Protein 4XRI (pdb70)

Organism: Chaetomium thermophilum (strain DSM 1495 / CBS 144.50 / IMI 039719) (NCBI:txid759272)

Structure (mmCIF, N/CA/C/O backbone):
data_4XRI
#
_entry.id   4XRI
#
_cell.length_a   62.860
_cell.length_b   85.040
_cell.length_c   207.750
_cell.angle_alpha   90.000
_cell.angle_beta   90.000
_cell.angle_gamma   90.000
#
_symmetry.space_group_name_H-M   'P 21 21 21'
#
loop_
_entity.id
_entity.type
_entity.pdbx_description
1 polymer 'Putative uncharacterized protein'
2 non-polymer 'SULFATE ION'
3 non-polymer GLYCEROL
4 water water
#
loop_
_atom_site.group_PDB
_atom_site.id
_atom_site.type_symbol
_atom_site.label_atom_id
_atom_site.label_alt_id
_atom_site.label_comp_id
_atom_site.label_asym_id
_atom_site.label_entity_id
_atom_site.label_seq_id
_atom_site.pdbx_PDB_ins_code
_atom_site.Cartn_x
_atom_site.Cartn_y
_atom_site.Cartn_z
_atom_site.occupancy
_atom_site.B_iso_or_equiv
_atom_site.auth_seq_id
_atom_site.auth_comp_id
_atom_site.auth_asym_id
_atom_site.auth_atom_id
_atom_site.pdbx_PDB_model_num
ATOM 1 N N . PRO A 1 10 ? 17.128 132.192 44.374 1.00 104.07 5 PRO A N 1
ATOM 2 C CA . PRO A 1 10 ? 15.737 132.617 44.566 1.00 104.96 5 PRO A CA 1
ATOM 3 C C . PRO A 1 10 ? 14.865 132.277 43.359 1.00 103.99 5 PRO A C 1
ATOM 4 O O . PRO A 1 10 ? 14.153 131.272 43.384 1.00 105.04 5 PRO A O 1
ATOM 8 N N . ASP A 1 11 ? 14.922 133.109 42.324 1.00 108.14 6 ASP A N 1
ATOM 9 C CA . ASP A 1 11 ? 14.210 132.847 41.084 1.00 101.72 6 ASP A CA 1
ATOM 10 C C . ASP A 1 11 ? 14.664 131.511 40.493 1.00 87.94 6 ASP A C 1
ATOM 11 O O . ASP A 1 11 ? 13.833 13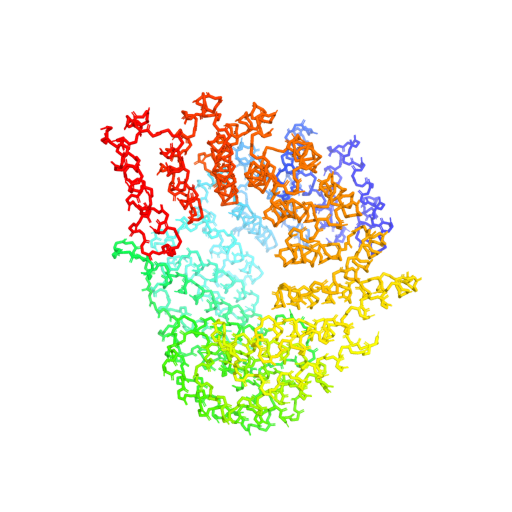0.676 40.143 1.00 80.82 6 ASP A O 1
ATOM 16 N N . ILE A 1 12 ? 15.978 131.300 40.417 1.00 88.68 7 ILE A N 1
ATOM 17 C CA . ILE A 1 12 ? 16.525 130.045 39.903 1.00 85.93 7 ILE A CA 1
ATOM 18 C C . ILE A 1 12 ? 16.059 128.863 40.761 1.00 84.20 7 ILE A C 1
ATOM 19 O O . ILE A 1 12 ? 15.856 127.765 40.246 1.00 78.95 7 ILE A O 1
ATOM 24 N N . ASN A 1 13 ? 15.851 129.099 42.056 1.00 87.77 8 ASN A N 1
ATOM 25 C CA . ASN A 1 13 ? 15.344 128.063 42.951 1.00 88.58 8 ASN A CA 1
ATOM 26 C C . ASN A 1 13 ? 13.941 127.623 42.555 1.00 84.51 8 ASN A C 1
ATOM 27 O O . ASN A 1 13 ? 13.633 126.431 42.541 1.00 81.37 8 ASN A O 1
ATOM 32 N N . ILE A 1 14 ? 13.098 128.593 42.222 1.00 84.27 9 ILE A N 1
ATOM 33 C CA . ILE A 1 14 ? 11.729 128.311 41.812 1.00 85.26 9 ILE A CA 1
ATOM 34 C C . ILE A 1 14 ? 11.687 127.694 40.414 1.00 83.95 9 ILE A C 1
ATOM 35 O O . ILE A 1 14 ? 10.894 126.787 40.159 1.00 81.42 9 ILE A O 1
ATOM 40 N N . ILE A 1 15 ? 12.549 128.165 39.516 1.00 84.05 10 ILE A N 1
ATOM 41 C CA . ILE A 1 15 ? 12.618 127.586 38.177 1.00 81.59 10 ILE A CA 1
ATOM 42 C C . ILE A 1 15 ? 13.070 126.128 38.249 1.00 79.47 10 ILE A C 1
ATOM 43 O O . ILE A 1 15 ? 12.584 125.280 37.499 1.00 83.44 10 ILE A O 1
ATOM 48 N N . LEU A 1 16 ? 14.006 125.842 39.149 1.00 77.94 11 LEU A N 1
ATOM 49 C CA . LEU A 1 16 ? 14.505 124.483 39.328 1.00 70.80 11 LEU A CA 1
ATOM 50 C C . LEU A 1 16 ? 13.472 123.594 40.006 1.00 71.47 11 LEU A C 1
ATOM 51 O O . LEU A 1 16 ? 13.321 122.427 39.650 1.00 75.10 11 LEU A O 1
ATOM 56 N N . GLU A 1 17 ? 12.774 124.147 40.992 1.00 71.55 12 GLU A N 1
ATOM 57 C CA . GLU A 1 17 ? 11.722 123.411 41.681 1.00 78.50 12 GLU A CA 1
ATOM 58 C C . GLU A 1 17 ? 10.615 123.059 40.696 1.00 80.01 12 GLU A C 1
ATOM 59 O O . GLU A 1 17 ? 10.106 121.939 40.690 1.00 83.99 12 GLU A O 1
ATOM 65 N N . ASN A 1 18 ? 10.254 124.026 39.858 1.00 75.41 13 ASN A N 1
ATOM 66 C CA . ASN A 1 18 ? 9.285 123.797 38.794 1.00 81.98 13 ASN A CA 1
ATOM 67 C C . ASN A 1 18 ? 9.829 122.834 37.747 1.00 79.55 13 ASN A C 1
ATOM 68 O O . ASN A 1 18 ? 9.071 122.117 37.095 1.00 83.68 13 ASN A O 1
ATOM 73 N N . SER A 1 19 ? 11.149 122.822 37.591 1.00 74.25 14 SER A N 1
ATOM 74 C CA . SER A 1 19 ? 11.797 121.911 36.654 1.00 73.79 14 SER A CA 1
ATOM 75 C C . SER A 1 19 ? 11.629 120.460 37.094 1.00 73.94 14 SER A C 1
ATOM 76 O O . SER A 1 19 ? 11.722 119.541 36.281 1.00 69.53 14 SER A O 1
ATOM 79 N N . LEU A 1 20 ? 11.373 120.261 38.383 1.00 78.59 15 LEU A N 1
ATOM 80 C CA . LEU A 1 20 ? 11.166 118.925 38.930 1.00 81.79 15 LEU A CA 1
ATOM 81 C C . LEU A 1 20 ? 9.690 118.664 39.208 1.00 89.97 15 LEU A C 1
ATOM 82 O O . LEU A 1 20 ? 9.328 117.620 39.752 1.00 88.26 15 LEU A O 1
ATOM 87 N N . SER A 1 21 ? 8.843 119.619 38.836 1.00 87.82 16 SER A N 1
ATOM 88 C CA . SER A 1 21 ? 7.411 119.524 39.102 1.00 95.13 16 SER A CA 1
ATOM 89 C C . SER A 1 21 ? 6.749 118.385 38.335 1.00 99.57 16 SER A C 1
ATOM 90 O O . SER A 1 21 ? 7.053 118.155 37.164 1.00 99.69 16 SER A O 1
ATOM 93 N N . PRO A 1 22 ? 5.838 117.663 39.006 1.00 98.96 17 PRO A N 1
ATOM 94 C CA . PRO A 1 22 ? 5.062 116.576 38.400 1.00 100.06 17 PRO A CA 1
ATOM 95 C C . PRO A 1 22 ? 4.138 117.065 37.290 1.00 104.08 17 PRO A C 1
ATOM 96 O O . PRO A 1 22 ? 3.882 116.326 36.341 1.00 107.50 17 PRO A O 1
ATOM 100 N N . ASP A 1 23 ? 3.641 118.292 37.410 1.00 100.65 18 ASP A N 1
ATOM 101 C CA . ASP A 1 23 ? 2.789 118.865 36.376 1.00 102.87 18 ASP A CA 1
ATOM 102 C C . ASP A 1 23 ? 3.635 119.226 35.162 1.00 101.08 18 ASP A C 1
ATOM 103 O O . ASP A 1 23 ? 4.443 120.156 35.209 1.00 99.49 18 ASP A O 1
ATOM 108 N N . ALA A 1 24 ? 3.445 118.482 34.078 1.00 102.95 19 ALA A N 1
ATOM 109 C CA . ALA A 1 24 ? 4.277 118.615 32.887 1.00 101.55 19 ALA A CA 1
ATOM 110 C C . ALA A 1 24 ? 4.157 119.989 32.235 1.00 103.08 19 ALA A C 1
ATOM 111 O O . ALA A 1 24 ? 5.030 120.389 31.470 1.00 102.65 19 ALA A O 1
ATOM 113 N N . THR A 1 25 ? 3.082 120.709 32.537 1.00 101.29 20 THR A N 1
ATOM 114 C CA . THR A 1 25 ? 2.897 122.042 31.976 1.00 104.58 20 THR A CA 1
ATOM 115 C C . THR A 1 25 ? 3.920 123.007 32.561 1.00 101.57 20 THR A C 1
ATOM 116 O O . THR A 1 25 ? 4.568 123.758 31.832 1.00 100.83 20 THR A O 1
ATOM 120 N N . LEU A 1 26 ? 4.066 122.977 33.882 1.00 104.37 21 LEU A N 1
ATOM 121 C CA . LEU A 1 26 ? 5.008 123.855 34.563 1.00 98.35 21 LEU A CA 1
ATOM 122 C C . LEU A 1 26 ? 6.429 123.311 34.453 1.00 91.55 21 LEU A C 1
ATOM 123 O O . LEU A 1 26 ? 7.395 124.075 34.458 1.00 89.29 21 LEU A O 1
ATOM 128 N N . ARG A 1 27 ? 6.555 121.992 34.345 1.00 91.23 22 ARG A N 1
ATOM 129 C CA . ARG A 1 27 ? 7.860 121.385 34.116 1.00 92.35 22 ARG A CA 1
ATOM 130 C C . ARG A 1 27 ? 8.410 121.821 32.765 1.00 97.19 22 ARG A C 1
ATOM 131 O O . ARG A 1 27 ? 9.528 122.327 32.678 1.00 97.66 22 ARG A O 1
ATOM 139 N N . HIS A 1 28 ? 7.616 121.620 31.716 1.00 97.54 23 HIS A N 1
ATOM 140 C CA . HIS A 1 28 ? 8.001 122.039 30.374 1.00 94.26 23 HIS A CA 1
ATOM 141 C C . HIS A 1 28 ? 8.241 123.540 30.326 1.00 84.25 23 HIS A C 1
ATOM 142 O O . HIS A 1 28 ? 9.140 124.007 29.629 1.00 79.86 23 HIS A O 1
ATOM 149 N N . ALA A 1 29 ? 7.432 124.286 31.071 1.00 88.83 24 ALA A N 1
ATOM 150 C CA . ALA A 1 29 ? 7.599 125.730 31.175 1.00 91.38 24 ALA A CA 1
ATOM 151 C C . ALA A 1 29 ? 8.978 126.062 31.727 1.00 86.84 24 ALA A C 1
ATOM 152 O O . ALA A 1 29 ? 9.686 126.906 31.182 1.00 89.09 24 ALA A O 1
ATOM 154 N N . ALA A 1 30 ? 9.354 125.381 32.805 1.00 88.34 25 ALA A N 1
ATOM 155 C CA . ALA A 1 30 ? 10.655 125.582 33.431 1.00 85.77 25 ALA A CA 1
ATOM 156 C C . ALA A 1 30 ? 11.788 125.195 32.486 1.00 83.81 25 ALA A C 1
ATOM 157 O O . ALA A 1 30 ? 12.772 125.923 32.356 1.00 75.27 25 ALA A O 1
ATOM 159 N N . GLU A 1 31 ? 11.640 124.047 31.830 1.00 83.16 26 GLU A N 1
ATOM 160 C CA . GLU A 1 31 ? 12.622 123.586 30.854 1.00 81.54 26 GLU A CA 1
ATOM 161 C C . GLU A 1 31 ? 12.806 124.618 29.748 1.00 83.24 26 GLU A C 1
ATOM 162 O O . GLU A 1 31 ? 13.922 124.849 29.281 1.00 81.25 26 GLU A O 1
ATOM 168 N N . GLN A 1 32 ? 11.705 125.241 29.340 1.00 82.00 27 GLN A N 1
ATOM 169 C CA . GLN A 1 32 ? 11.748 126.299 28.339 1.00 87.24 27 GLN A CA 1
ATOM 170 C C . GLN A 1 32 ? 12.516 127.507 28.858 1.00 81.84 27 GLN A C 1
ATOM 171 O O . GLN A 1 32 ? 13.314 128.103 28.135 1.00 79.82 27 GLN A O 1
ATOM 177 N N . GLN A 1 33 ? 12.269 127.860 30.116 1.00 81.91 28 GLN A N 1
ATOM 178 C CA . GLN A 1 33 ? 12.946 128.986 30.748 1.00 83.63 28 GLN A CA 1
ATOM 179 C C . GLN A 1 33 ? 14.451 128.755 30.820 1.00 78.71 28 GLN A C 1
ATOM 180 O O . GLN A 1 33 ? 15.240 129.672 30.591 1.00 80.35 28 GLN A O 1
ATOM 186 N N . LEU A 1 34 ? 14.840 127.524 31.137 1.00 83.66 29 LEU A N 1
ATOM 187 C CA . LEU A 1 34 ? 16.249 127.166 31.230 1.00 77.00 29 LEU A CA 1
ATOM 188 C C . LEU A 1 34 ? 16.919 127.205 29.863 1.00 79.62 29 LEU A C 1
ATOM 189 O O . LEU A 1 34 ? 18.002 127.770 29.707 1.00 69.07 29 LEU A O 1
ATOM 194 N N . THR A 1 35 ? 16.266 126.598 28.877 1.00 75.16 30 THR A N 1
ATOM 195 C CA . THR A 1 35 ? 16.781 126.573 27.514 1.00 78.40 30 THR A CA 1
ATOM 196 C C . THR A 1 35 ? 16.927 127.989 26.972 1.00 83.04 30 THR A C 1
ATOM 197 O O . THR A 1 35 ? 17.930 128.321 26.339 1.00 85.26 30 THR A O 1
ATOM 201 N N . HIS A 1 36 ? 15.918 128.816 27.227 1.00 81.47 31 HIS A N 1
ATOM 202 C CA . HIS A 1 36 ? 15.954 130.219 26.834 1.00 84.78 31 HIS A CA 1
ATOM 203 C C . HIS A 1 36 ? 17.105 130.944 27.515 1.00 80.06 31 HIS A C 1
ATOM 204 O O . HIS A 1 36 ? 17.800 131.750 26.893 1.00 79.88 31 HIS A O 1
ATOM 211 N N . ALA A 1 37 ? 17.302 130.649 28.796 1.00 83.60 32 ALA A N 1
ATOM 212 C CA . ALA A 1 37 ? 18.392 131.241 29.561 1.00 77.72 32 ALA A CA 1
ATOM 213 C C . ALA A 1 37 ? 19.747 130.856 28.983 1.00 71.60 32 ALA A C 1
ATOM 214 O O . ALA A 1 37 ? 20.662 131.673 28.927 1.00 72.33 32 ALA A O 1
ATOM 216 N N . ALA A 1 38 ? 19.864 129.610 28.540 1.00 71.62 33 ALA A N 1
ATOM 217 C CA . ALA A 1 38 ? 21.109 129.118 27.966 1.00 68.91 33 ALA A CA 1
ATOM 218 C C . ALA A 1 38 ? 21.348 129.711 26.583 1.00 84.92 33 ALA A C 1
ATOM 219 O O . ALA A 1 38 ? 22.460 129.660 26.059 1.00 89.83 33 ALA A O 1
ATOM 221 N N . GLU A 1 39 ? 20.295 130.264 25.993 1.00 83.62 34 GLU A N 1
ATOM 222 C CA . GLU A 1 39 ? 20.369 130.839 24.657 1.00 81.34 34 GLU A CA 1
ATOM 223 C C . GLU A 1 39 ? 20.685 132.332 24.717 1.00 76.76 34 GLU A C 1
ATOM 224 O O . GLU A 1 39 ? 21.453 132.839 23.902 1.00 83.10 34 GLU A O 1
ATOM 230 N N . THR A 1 40 ? 20.112 133.034 25.692 1.00 74.26 35 THR A N 1
ATOM 231 C CA . THR A 1 40 ? 20.286 134.483 25.771 1.00 78.00 35 THR A CA 1
ATOM 232 C C . THR A 1 40 ? 21.676 134.863 26.298 1.00 75.49 35 THR A C 1
ATOM 233 O O . THR A 1 40 ? 22.316 135.768 25.761 1.00 75.16 35 THR A O 1
ATOM 237 N N . ASN A 1 41 ? 22.144 134.175 27.336 1.00 75.93 36 ASN A N 1
ATOM 238 C CA . ASN A 1 41 ? 23.477 134.411 27.874 1.00 70.75 36 ASN A CA 1
ATOM 239 C C . ASN A 1 41 ? 23.997 133.126 28.496 1.00 69.41 36 ASN A C 1
ATOM 240 O O . ASN A 1 41 ? 23.734 132.837 29.665 1.00 67.18 36 ASN A O 1
ATOM 245 N N . PHE A 1 42 ? 24.740 132.362 27.704 1.00 69.96 37 PHE A N 1
ATOM 246 C CA . PHE A 1 42 ? 25.201 131.041 28.113 1.00 66.96 37 PHE A CA 1
ATOM 247 C C . PHE A 1 42 ? 26.115 131.099 29.334 1.00 63.64 37 PHE A C 1
ATOM 248 O O . PHE A 1 42 ? 26.001 130.277 30.242 1.00 63.96 37 PHE A O 1
ATOM 256 N N . SER A 1 43 ? 27.012 132.079 29.355 1.00 56.57 38 SER A N 1
ATOM 257 C CA . SER A 1 43 ? 27.950 132.235 30.462 1.00 58.54 38 SER A CA 1
ATOM 258 C C . SER A 1 43 ? 27.231 132.533 31.773 1.00 62.28 38 SER A C 1
ATOM 259 O O . SER A 1 43 ? 27.542 131.946 32.810 1.00 65.08 38 SER A O 1
ATOM 262 N N . GLN A 1 44 ? 26.265 133.444 31.720 1.00 62.60 39 GLN A N 1
ATOM 263 C CA . GLN A 1 44 ? 25.506 133.821 32.906 1.00 68.22 39 GLN A CA 1
ATOM 264 C C . GLN A 1 44 ? 24.654 132.652 33.385 1.00 58.81 39 GLN A C 1
ATOM 265 O O . GLN A 1 44 ? 24.428 132.482 34.585 1.00 58.44 39 GLN A O 1
ATOM 271 N N . TYR A 1 45 ? 24.187 131.853 32.431 1.00 55.72 40 TYR A N 1
ATOM 272 C CA . TYR A 1 45 ? 23.452 130.627 32.723 1.00 55.93 40 TYR A CA 1
ATOM 273 C C . TYR A 1 45 ? 24.330 129.671 33.525 1.00 55.58 40 TYR A C 1
ATOM 274 O O . TYR A 1 45 ? 23.888 129.086 34.514 1.00 57.87 40 TYR A O 1
ATOM 283 N N . LEU A 1 46 ? 25.582 129.534 33.098 1.00 54.82 41 LEU A N 1
ATOM 284 C CA . LEU A 1 46 ? 26.542 128.672 33.779 1.00 59.63 41 LEU A CA 1
ATOM 285 C C . LEU A 1 46 ? 26.826 129.161 35.194 1.00 56.55 41 LEU A C 1
ATOM 286 O O . LEU A 1 46 ? 26.809 128.379 36.144 1.00 49.32 41 LEU A O 1
ATOM 291 N N . LEU A 1 47 ? 27.090 130.458 35.322 1.00 55.58 42 LEU A N 1
ATOM 292 C CA . LEU A 1 47 ? 27.374 131.068 36.617 1.00 54.40 42 LEU A CA 1
ATOM 293 C C . LEU A 1 47 ? 26.225 130.888 37.596 1.00 58.24 42 LEU A C 1
ATOM 294 O O . LEU A 1 47 ? 26.428 130.471 38.737 1.00 64.81 42 LEU A O 1
ATOM 299 N N . THR A 1 48 ? 25.021 131.214 37.139 1.00 54.71 43 THR A N 1
ATOM 300 C CA . THR A 1 48 ? 23.821 131.087 37.957 1.00 53.62 43 THR A CA 1
ATOM 301 C C . THR A 1 48 ? 23.662 129.672 38.500 1.00 58.01 43 THR A C 1
ATOM 302 O O . THR A 1 48 ? 23.402 129.470 39.688 1.00 57.86 43 THR A O 1
ATOM 306 N N . LEU A 1 49 ? 23.839 128.696 37.618 1.00 54.41 44 LEU A N 1
ATOM 307 C CA . LEU A 1 49 ? 23.652 127.294 37.970 1.00 48.55 44 LEU A CA 1
ATOM 308 C C . LEU A 1 49 ? 24.712 126.778 38.938 1.00 45.54 44 LEU A C 1
ATOM 309 O O . LEU A 1 49 ? 24.392 126.071 39.895 1.00 45.48 44 LEU A O 1
ATOM 314 N N . VAL A 1 50 ? 25.970 127.129 38.694 1.00 43.20 45 VAL A N 1
ATOM 315 C CA . VAL A 1 50 ? 27.051 126.653 39.548 1.00 45.11 45 VAL A CA 1
ATOM 316 C C . VAL A 1 50 ? 26.988 127.328 40.918 1.00 42.68 45 VAL A C 1
ATOM 317 O O . VAL A 1 50 ? 27.400 126.749 41.925 1.00 43.40 45 VAL A O 1
ATOM 321 N N . GLN A 1 51 ? 26.457 128.547 40.958 1.00 44.34 46 GLN A N 1
ATOM 322 C CA . GLN A 1 51 ? 26.314 129.264 42.219 1.00 50.85 46 GLN A CA 1
ATOM 323 C C . GLN A 1 51 ? 25.212 128.635 43.062 1.00 44.69 46 GLN A C 1
ATOM 324 O O . GLN A 1 51 ? 25.347 128.500 44.280 1.00 48.21 46 GLN A O 1
ATOM 330 N N . ALA A 1 52 ? 24.125 128.248 42.402 1.00 46.91 47 ALA A N 1
ATOM 331 C CA . ALA A 1 52 ? 23.013 127.578 43.070 1.00 46.33 47 ALA A CA 1
ATOM 332 C C . ALA A 1 52 ? 23.437 126.199 43.559 1.00 46.96 47 ALA A C 1
ATOM 333 O O . ALA A 1 52 ? 22.947 125.705 44.575 1.00 44.39 47 ALA A O 1
ATOM 335 N N . LEU A 1 53 ? 24.357 125.586 42.825 1.00 47.47 48 LEU A N 1
ATOM 336 C CA . LEU A 1 53 ? 24.919 124.300 43.212 1.00 45.18 48 LEU A CA 1
ATOM 337 C C . LEU A 1 53 ? 25.806 124.442 44.446 1.00 43.64 48 LEU A C 1
ATOM 338 O O . LEU A 1 53 ? 25.827 123.570 45.316 1.00 42.57 48 LEU A O 1
ATOM 343 N N . ALA A 1 54 ? 26.524 125.557 44.524 1.00 41.62 49 ALA A N 1
ATOM 344 C CA . ALA A 1 54 ? 27.493 125.773 45.593 1.00 42.67 49 ALA A CA 1
ATOM 345 C C . ALA A 1 54 ? 26.848 126.343 46.855 1.00 48.01 49 ALA A C 1
ATOM 346 O O . ALA A 1 54 ? 27.473 126.384 47.915 1.00 40.47 49 ALA A O 1
ATOM 348 N N . ASN A 1 55 ? 25.596 126.772 46.740 1.00 37.09 50 ASN A N 1
ATOM 349 C CA . ASN A 1 55 ? 24.895 127.413 47.850 1.00 41.67 50 ASN A CA 1
ATOM 350 C C . ASN A 1 55 ? 24.527 126.429 48.961 1.00 44.32 50 ASN A C 1
ATOM 351 O O . ASN A 1 55 ? 23.635 125.598 48.798 1.00 47.35 50 ASN A O 1
ATOM 356 N N . GLU A 1 56 ? 25.205 126.546 50.099 1.00 47.48 51 GLU A N 1
ATOM 357 C CA . GLU A 1 56 ? 24.962 125.662 51.237 1.00 45.55 51 GLU A CA 1
ATOM 358 C C . GLU A 1 56 ? 23.644 125.958 51.949 1.00 46.83 51 GLU A C 1
ATOM 359 O O . GLU A 1 56 ? 23.210 125.189 52.807 1.00 50.79 51 GLU A O 1
ATOM 365 N N . SER A 1 57 ? 23.013 127.074 51.600 1.00 47.56 52 SER A N 1
ATOM 366 C CA . SER A 1 57 ? 21.757 127.462 52.234 1.00 58.78 52 SER A CA 1
ATOM 367 C C . SER A 1 57 ? 20.554 126.855 51.515 1.00 61.41 52 SER A C 1
ATOM 368 O O . SER A 1 57 ? 19.418 126.971 51.977 1.00 60.76 52 SER A O 1
ATOM 371 N N . SER A 1 58 ? 20.811 126.202 50.387 1.00 55.08 53 SER A N 1
ATOM 372 C CA . SER A 1 58 ? 19.745 125.610 49.588 1.00 53.40 53 SER A CA 1
ATOM 373 C C . SER A 1 58 ? 19.557 124.130 49.907 1.00 45.77 53 SER A C 1
ATOM 374 O O . SER A 1 58 ? 20.460 123.479 50.430 1.00 53.60 53 SER A O 1
ATOM 377 N N . GLU A 1 59 ? 18.376 123.608 49.589 1.00 49.60 54 GLU A N 1
ATOM 378 C CA . GLU A 1 59 ? 18.087 122.191 49.779 1.00 52.78 54 GLU A CA 1
ATOM 379 C C . GLU A 1 59 ? 18.895 121.351 48.800 1.00 54.15 54 GLU A C 1
ATOM 380 O O . GLU A 1 59 ? 19.238 121.813 47.713 1.00 60.48 54 GLU A O 1
ATOM 386 N N . GLY A 1 60 ? 19.191 120.117 49.191 1.00 52.03 55 GLY A N 1
ATOM 387 C CA . GLY A 1 60 ? 20.010 119.231 48.387 1.00 52.26 55 GLY A CA 1
ATOM 388 C C . GLY A 1 60 ? 19.469 118.955 46.999 1.00 58.18 55 GLY A C 1
ATOM 389 O O . GLY A 1 60 ? 20.229 118.924 46.028 1.00 50.73 55 GLY A O 1
ATOM 390 N N . HIS A 1 61 ? 18.158 118.754 46.897 1.00 57.28 56 HIS A N 1
ATOM 391 C CA . HIS A 1 61 ? 17.553 118.402 45.618 1.00 58.54 56 HIS A CA 1
ATOM 392 C C . HIS A 1 61 ? 17.571 119.579 44.645 1.00 61.98 56 HIS A C 1
ATOM 393 O O . HIS A 1 61 ? 17.661 119.386 43.432 1.00 60.81 56 HIS A O 1
ATOM 400 N N . ILE A 1 62 ? 17.501 120.795 45.177 1.00 58.55 57 ILE A N 1
ATOM 401 C CA . ILE A 1 62 ? 17.627 121.988 44.346 1.00 58.81 57 ILE A CA 1
ATOM 402 C C . ILE A 1 62 ? 19.047 122.101 43.804 1.00 58.51 57 ILE A C 1
ATOM 403 O O . ILE A 1 62 ? 19.254 122.343 42.612 1.00 63.39 57 ILE A O 1
ATOM 408 N N . ARG A 1 63 ? 20.021 121.921 44.691 1.00 56.57 58 ARG A N 1
ATOM 409 C CA . ARG A 1 63 ? 21.429 122.002 44.324 1.00 52.60 58 ARG A CA 1
ATOM 410 C C . ARG A 1 63 ? 21.800 120.936 43.301 1.00 45.52 58 ARG A C 1
ATOM 411 O O . ARG A 1 63 ? 22.538 121.205 42.354 1.00 42.84 58 ARG A O 1
ATOM 419 N N . ALA A 1 64 ? 21.288 119.725 43.505 1.00 44.97 59 ALA A N 1
ATOM 420 C CA . ALA A 1 64 ? 21.516 118.632 42.570 1.00 47.92 59 ALA A CA 1
ATOM 421 C C . ALA A 1 64 ? 20.945 118.986 41.205 1.00 57.16 59 ALA A C 1
ATOM 422 O O . ALA A 1 64 ? 21.603 118.807 40.182 1.00 60.24 59 ALA A O 1
ATOM 424 N N . ALA A 1 65 ? 19.717 119.499 41.206 1.00 55.06 60 ALA A N 1
ATOM 425 C CA . ALA A 1 65 ? 19.045 119.927 39.983 1.00 56.06 60 ALA A CA 1
ATOM 426 C C . ALA A 1 65 ? 19.866 120.968 39.231 1.00 55.42 60 ALA A C 1
ATOM 427 O O . ALA A 1 65 ? 19.994 120.906 38.008 1.00 52.95 60 ALA A O 1
ATOM 429 N N . ALA A 1 66 ? 20.425 121.916 39.977 1.00 46.57 61 ALA A N 1
ATOM 430 C CA . ALA A 1 66 ? 21.276 122.953 39.405 1.00 50.52 61 ALA A CA 1
ATOM 431 C C . ALA A 1 66 ? 22.525 122.344 38.781 1.00 55.36 61 ALA A C 1
ATOM 432 O O . ALA A 1 66 ? 22.924 122.713 37.677 1.00 53.27 61 ALA A O 1
ATOM 434 N N . GLY A 1 67 ? 23.134 121.406 39.500 1.00 53.17 62 GLY A N 1
ATOM 435 C CA . GLY A 1 67 ? 24.338 120.742 39.037 1.00 51.88 62 GLY A CA 1
ATOM 436 C C . GLY A 1 67 ? 24.101 119.908 37.795 1.00 54.92 62 GLY A C 1
ATOM 437 O O . GLY A 1 67 ? 24.936 119.874 36.892 1.00 40.35 62 GLY A O 1
ATOM 438 N N . ILE A 1 68 ? 22.958 119.230 37.749 1.00 45.94 63 ILE A N 1
ATOM 439 C CA . ILE A 1 68 ? 22.606 118.410 36.596 1.00 51.66 63 ILE A CA 1
ATOM 440 C C . ILE A 1 68 ? 22.379 119.280 35.369 1.00 52.51 63 ILE A C 1
ATOM 441 O O . ILE A 1 68 ? 22.865 118.974 34.279 1.00 54.71 63 ILE A O 1
ATOM 446 N N . ALA A 1 69 ? 21.642 120.370 35.560 1.00 46.51 64 ALA A N 1
ATOM 447 C CA . ALA A 1 69 ? 21.375 121.322 34.488 1.00 56.55 64 ALA A CA 1
ATOM 448 C C . ALA A 1 69 ? 22.673 121.914 33.956 1.00 62.10 64 ALA A C 1
ATOM 449 O O . ALA A 1 69 ? 22.843 122.082 32.749 1.00 57.88 64 ALA A O 1
ATOM 451 N N . LEU A 1 70 ? 23.584 122.224 34.872 1.00 56.15 65 LEU A N 1
ATOM 452 C CA . LEU A 1 70 ? 24.898 122.752 34.523 1.00 52.92 65 LEU A CA 1
ATOM 453 C C . LEU A 1 70 ? 25.690 121.745 33.699 1.00 49.41 65 LEU A C 1
ATOM 454 O O . LEU A 1 70 ? 26.277 122.090 32.674 1.00 47.25 65 LEU A O 1
ATOM 459 N N . LYS A 1 71 ? 25.699 120.499 34.162 1.00 43.56 66 LYS A N 1
ATOM 460 C CA . LYS A 1 71 ? 26.348 119.407 33.447 1.00 47.51 66 LYS A CA 1
ATOM 461 C C . LYS A 1 71 ? 25.796 119.276 32.032 1.00 58.18 66 LYS A C 1
ATOM 462 O O . LYS A 1 71 ? 26.550 119.121 31.070 1.00 50.71 66 LYS A O 1
ATOM 468 N N . ASN A 1 72 ? 24.474 119.346 31.916 1.00 58.63 67 ASN A N 1
ATOM 469 C CA . ASN A 1 72 ? 23.804 119.191 30.631 1.00 55.39 67 ASN A CA 1
ATOM 470 C C . ASN A 1 72 ? 23.977 120.393 29.713 1.00 55.69 67 ASN A C 1
ATOM 471 O O . ASN A 1 72 ? 23.608 120.345 28.539 1.00 62.85 67 ASN A O 1
ATOM 476 N N . ALA A 1 73 ? 24.537 121.472 30.248 1.00 47.80 68 ALA A N 1
ATOM 477 C CA . ALA A 1 73 ? 24.720 122.687 29.466 1.00 50.75 68 ALA A CA 1
ATOM 478 C C . ALA A 1 73 ? 25.865 122.539 28.471 1.00 57.73 68 ALA A C 1
ATOM 479 O O . ALA A 1 73 ? 25.938 123.273 27.486 1.00 55.76 68 ALA A O 1
ATOM 481 N N . PHE A 1 74 ? 26.753 121.584 28.726 1.00 50.47 69 PHE A N 1
ATOM 482 C CA . PHE A 1 74 ? 27.873 121.336 27.825 1.00 51.02 69 PHE A CA 1
ATOM 483 C C . PHE A 1 74 ? 28.257 119.858 27.781 1.00 48.33 69 PHE A C 1
ATOM 484 O O . PHE A 1 74 ? 29.429 119.519 27.628 1.00 57.90 69 PHE A O 1
ATOM 492 N N . SER A 1 75 ? 27.264 118.983 27.914 1.00 47.48 70 SER A N 1
ATOM 493 C CA . SER A 1 75 ? 27.494 117.548 27.786 1.00 53.71 70 SER A CA 1
ATOM 494 C C . SER A 1 75 ? 26.225 116.815 27.361 1.00 59.33 70 SER A C 1
ATOM 495 O O . SER A 1 75 ? 25.116 117.258 27.652 1.00 63.11 70 SER A O 1
ATOM 498 N N . ALA A 1 76 ? 26.401 115.694 26.665 1.00 59.03 71 ALA A N 1
ATOM 499 C CA . ALA A 1 76 ? 25.279 114.878 26.211 1.00 58.99 71 ALA A CA 1
ATOM 500 C C . ALA A 1 76 ? 25.733 113.463 25.867 1.00 64.84 71 ALA A C 1
ATOM 501 O O . ALA A 1 76 ? 26.916 113.221 25.643 1.00 66.88 71 ALA A O 1
ATOM 503 N N . ARG A 1 77 ? 24.789 112.529 25.830 1.00 60.73 72 ARG A N 1
ATOM 504 C CA . ARG A 1 77 ? 25.097 111.157 25.438 1.00 65.01 72 ARG A CA 1
ATOM 505 C C . ARG A 1 77 ? 25.262 111.057 23.929 1.00 68.24 72 ARG A C 1
ATOM 506 O O . ARG A 1 77 ? 26.180 110.402 23.437 1.00 71.35 72 ARG A O 1
ATOM 514 N N . GLU A 1 78 ? 24.366 111.717 23.203 1.00 58.18 73 GLU A N 1
ATOM 515 C CA . GLU A 1 78 ? 24.376 111.692 21.747 1.00 65.38 73 GLU A CA 1
ATOM 516 C C . GLU A 1 78 ? 25.618 112.395 21.197 1.00 60.00 73 GLU A C 1
ATOM 517 O O . GLU A 1 78 ? 26.025 113.441 21.698 1.00 60.75 73 GLU A O 1
ATOM 523 N N . PHE A 1 79 ? 26.201 111.806 20.157 1.00 64.64 74 PHE A N 1
ATOM 524 C CA . PHE A 1 79 ? 27.445 112.279 19.552 1.00 59.48 74 PHE A CA 1
ATOM 525 C C . PHE A 1 79 ? 27.397 113.736 19.093 1.00 56.26 74 PHE A C 1
ATOM 526 O O . PHE A 1 79 ? 28.219 114.553 19.507 1.00 57.39 74 PHE A O 1
ATOM 534 N N . ALA A 1 80 ? 26.430 114.050 18.236 1.00 62.47 75 ALA A N 1
ATOM 535 C CA . ALA A 1 80 ? 26.329 115.374 17.626 1.00 60.49 75 ALA A CA 1
ATOM 536 C C . ALA A 1 80 ? 25.970 116.457 18.640 1.00 57.61 75 ALA A C 1
ATOM 537 O O . ALA A 1 80 ? 26.528 117.553 18.596 1.00 64.13 75 ALA A O 1
ATOM 539 N N . ARG A 1 81 ? 25.032 116.157 19.536 1.00 60.20 76 ARG A N 1
ATOM 540 C CA . ARG A 1 81 ? 24.695 117.074 20.622 1.00 65.70 76 ARG A CA 1
ATOM 541 C C . ARG A 1 81 ? 25.944 117.382 21.429 1.00 58.20 76 ARG A C 1
ATOM 542 O O . ARG A 1 81 ? 26.243 118.540 21.725 1.00 55.99 76 ARG A O 1
ATOM 550 N N . GLN A 1 82 ? 26.541 116.382 21.894 1.00 60.56 77 GLN A N 1
ATOM 551 C CA . GLN A 1 82 ? 27.780 116.471 22.647 1.00 61.92 77 GLN A CA 1
ATOM 552 C C . GLN A 1 82 ? 28.790 117.334 21.913 1.00 54.18 77 GLN A C 1
ATOM 553 O O . GLN A 1 82 ? 29.417 118.200 22.504 1.00 51.90 77 GLN A O 1
ATOM 559 N N . ALA A 1 83 ? 29.091 117.129 20.590 1.00 51.43 78 ALA A N 1
ATOM 560 C CA . ALA A 1 83 ? 29.996 117.945 19.788 1.00 50.96 78 ALA A CA 1
ATOM 561 C C . ALA A 1 83 ? 29.662 119.425 19.910 1.00 60.66 78 ALA A C 1
ATOM 562 O O . ALA A 1 83 ? 30.535 120.253 20.169 1.00 70.87 78 ALA A O 1
ATOM 564 N N . ALA A 1 84 ? 28.383 119.743 19.734 1.00 61.96 79 ALA A N 1
ATOM 565 C CA . ALA A 1 84 ? 27.913 121.122 19.765 1.00 59.82 79 ALA A CA 1
ATOM 566 C C . ALA A 1 84 ? 28.075 121.741 21.151 1.00 54.16 79 ALA A C 1
ATOM 567 O O . ALA A 1 84 ? 28.631 122.831 21.295 1.00 60.36 79 ALA A O 1
ATOM 569 N N . LEU A 1 85 ? 27.597 121.030 22.167 1.00 59.35 80 LEU A N 1
ATOM 570 C CA . LEU A 1 85 ? 27.593 121.543 23.533 1.00 62.42 80 LEU A CA 1
ATOM 571 C C . LEU A 1 85 ? 28.996 121.736 24.095 1.00 62.05 80 LEU A C 1
ATOM 572 O O . LEU A 1 85 ? 29.264 122.716 24.788 1.00 58.26 80 LEU A O 1
ATOM 577 N N . GLN A 1 86 ? 29.893 120.804 23.794 1.00 60.03 81 GLN A N 1
ATOM 578 C CA . GLN A 1 86 ? 31.261 120.907 24.267 1.00 59.23 81 GLN A CA 1
ATOM 579 C C . GLN A 1 86 ? 31.863 122.153 23.655 1.00 53.30 81 GLN A C 1
ATOM 580 O O . GLN A 1 86 ? 32.571 122.896 24.313 1.00 50.01 81 GLN A O 1
ATOM 586 N N . ALA A 1 87 ? 31.565 122.370 22.381 1.00 51.56 82 ALA A N 1
ATOM 587 C CA . ALA A 1 87 ? 32.058 123.541 21.665 1.00 52.34 82 ALA A CA 1
ATOM 588 C C . ALA A 1 87 ? 31.588 124.816 22.357 1.00 53.51 82 ALA A C 1
ATOM 589 O O . ALA A 1 87 ? 32.278 125.839 22.336 1.00 54.96 82 ALA A O 1
ATOM 591 N N . LYS A 1 88 ? 30.410 124.744 22.973 1.00 55.60 83 LYS A N 1
ATOM 592 C CA . LYS A 1 88 ? 29.858 125.876 23.708 1.00 61.89 83 LYS A CA 1
ATOM 593 C C . LYS A 1 88 ? 30.714 126.204 24.928 1.00 51.68 83 LYS A C 1
ATOM 594 O O . LYS A 1 88 ? 30.902 127.375 25.263 1.00 44.09 83 LYS A O 1
ATOM 600 N N . TRP A 1 89 ? 31.238 125.175 25.588 1.00 52.17 84 TRP A N 1
ATOM 601 C CA . TRP A 1 89 ? 32.115 125.394 26.733 1.00 55.64 84 TRP A CA 1
ATOM 602 C C . TRP A 1 89 ? 33.436 126.003 26.284 1.00 59.10 84 TRP A C 1
ATOM 603 O O . TRP A 1 89 ? 33.958 126.924 26.913 1.00 54.30 84 TRP A O 1
ATOM 614 N N . LEU A 1 90 ? 33.968 125.477 25.187 1.00 52.57 85 LEU A N 1
ATOM 615 C CA . LEU A 1 90 ? 35.259 125.913 24.675 1.00 57.26 85 LEU A CA 1
ATOM 616 C C . LEU A 1 90 ? 35.233 127.325 24.092 1.00 60.66 85 LEU A C 1
ATOM 617 O O . LEU A 1 90 ? 36.115 128.134 24.384 1.00 55.23 85 LEU A O 1
ATOM 622 N N . ASN A 1 91 ? 34.227 127.626 23.275 1.00 54.15 86 ASN A N 1
ATOM 623 C CA . ASN A 1 91 ? 34.270 128.840 22.462 1.00 65.04 86 ASN A CA 1
ATOM 624 C C . ASN A 1 91 ? 33.188 129.884 22.731 1.00 64.12 86 ASN A C 1
ATOM 625 O O . ASN A 1 91 ? 33.203 130.957 22.126 1.00 68.80 86 ASN A O 1
ATOM 630 N N . GLN A 1 92 ? 32.253 129.588 23.625 1.00 62.40 87 GLN A N 1
ATOM 631 C CA . GLN A 1 92 ? 31.188 130.544 23.910 1.00 64.12 87 GLN A CA 1
ATOM 632 C C . GLN A 1 92 ? 31.201 130.995 25.365 1.00 65.66 87 GLN A C 1
ATOM 633 O O . GLN A 1 92 ? 30.229 131.562 25.867 1.00 69.73 87 GLN A O 1
ATOM 639 N N . THR A 1 93 ? 32.319 130.741 26.034 1.00 64.84 88 THR A N 1
ATOM 640 C CA . THR A 1 93 ? 32.555 131.274 27.366 1.00 61.53 88 THR A CA 1
ATOM 641 C C . THR A 1 93 ? 33.847 132.080 27.364 1.00 59.35 88 THR A C 1
ATOM 642 O O . THR A 1 93 ? 34.628 132.014 26.416 1.00 65.13 88 THR A O 1
ATOM 646 N N . ASP A 1 94 ? 34.061 132.850 28.423 1.00 55.69 89 ASP A N 1
ATOM 647 C CA . ASP A 1 94 ? 35.345 133.496 28.640 1.00 61.44 89 ASP A CA 1
ATOM 648 C C . ASP A 1 94 ? 36.124 132.686 29.666 1.00 58.69 89 ASP A C 1
ATOM 649 O O . ASP A 1 94 ? 35.575 131.780 30.293 1.00 57.18 89 ASP A O 1
ATOM 654 N N . GLN A 1 95 ? 37.401 133.007 29.836 1.00 60.80 90 GLN A N 1
ATOM 655 C CA . GLN A 1 95 ? 38.239 132.270 30.773 1.00 59.04 90 GLN A CA 1
ATOM 656 C C . GLN A 1 95 ? 37.819 132.547 32.213 1.00 55.99 90 GLN A C 1
ATOM 657 O O . GLN A 1 95 ? 37.908 131.670 33.072 1.00 52.54 90 GLN A O 1
ATOM 663 N N . GLU A 1 96 ? 37.353 133.765 32.468 1.00 50.03 91 GLU A N 1
ATOM 664 C CA . GLU A 1 96 ? 36.911 134.146 33.806 1.00 50.36 91 GLU A CA 1
ATOM 665 C C . GLU A 1 96 ? 35.726 133.296 34.257 1.00 52.77 91 GLU A C 1
ATOM 666 O O . GLU A 1 96 ? 35.683 132.834 35.398 1.00 53.54 91 GLU A O 1
ATOM 672 N N . THR A 1 97 ? 34.772 133.088 33.355 1.00 53.57 92 THR A N 1
ATOM 673 C CA . THR A 1 97 ? 33.597 132.277 33.656 1.00 55.80 92 THR A CA 1
ATOM 674 C C . THR A 1 97 ? 33.986 130.821 33.882 1.00 51.14 92 THR A C 1
ATOM 675 O O . THR A 1 97 ? 33.522 130.185 34.831 1.00 54.72 92 THR A O 1
ATOM 679 N N . ARG A 1 98 ? 34.841 130.298 33.007 1.00 50.16 93 ARG A N 1
ATOM 680 C CA . ARG A 1 98 ? 35.302 128.918 33.121 1.00 51.72 93 ARG A CA 1
ATOM 681 C C . ARG A 1 98 ? 36.044 128.681 34.431 1.00 50.30 93 ARG A C 1
ATOM 682 O O . ARG A 1 98 ? 35.804 127.688 35.116 1.00 43.46 93 ARG A O 1
ATOM 690 N N . THR A 1 99 ? 36.943 129.600 34.769 1.00 51.07 94 THR A N 1
ATOM 691 C CA . THR A 1 99 ? 37.703 129.514 36.010 1.00 43.72 94 THR A CA 1
ATOM 692 C C . THR A 1 99 ? 36.774 129.533 37.218 1.00 50.89 94 THR A C 1
ATOM 693 O O . THR A 1 99 ? 36.974 128.798 38.185 1.00 48.11 94 THR A O 1
ATOM 697 N N . ARG A 1 100 ? 35.749 130.374 37.146 1.00 51.36 95 ARG A N 1
ATOM 698 C CA . ARG A 1 100 ? 34.786 130.509 38.228 1.00 47.94 95 ARG A CA 1
ATOM 699 C C . ARG A 1 100 ? 33.956 129.240 38.401 1.00 44.72 95 ARG A C 1
ATOM 700 O O . ARG A 1 100 ? 33.771 128.758 39.520 1.00 43.46 95 ARG A O 1
ATOM 708 N N . VAL A 1 101 ? 33.452 128.710 37.291 1.00 42.95 96 VAL A N 1
ATOM 709 C CA . VAL A 1 101 ? 32.655 127.488 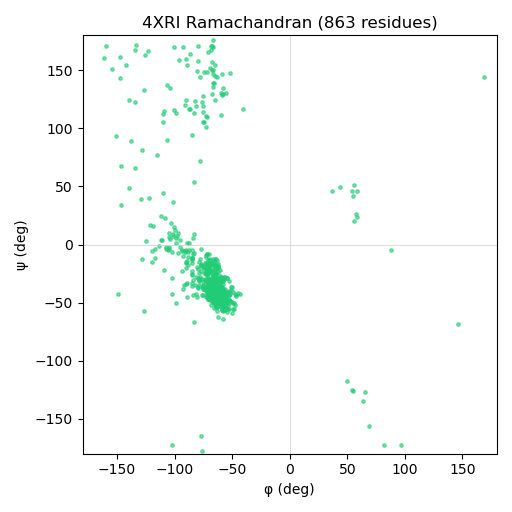37.314 1.00 40.52 96 VAL A CA 1
ATOM 710 C C . VAL A 1 101 ? 33.479 126.318 37.837 1.00 45.10 96 VAL A C 1
ATOM 711 O O . VAL A 1 101 ? 33.019 125.547 38.681 1.00 42.78 96 VAL A O 1
ATOM 715 N N . LYS A 1 102 ? 34.705 126.203 37.334 1.00 43.57 97 LYS A N 1
ATOM 716 C CA . LYS A 1 102 ? 35.619 125.140 37.746 1.00 42.12 97 LYS A CA 1
ATOM 717 C C . LYS A 1 102 ? 35.919 125.180 39.243 1.00 45.20 97 LYS A C 1
ATOM 718 O O . LYS A 1 102 ? 35.891 124.148 39.917 1.00 39.15 97 LYS A O 1
ATOM 724 N N . GLN A 1 103 ? 36.198 126.372 39.759 1.00 43.58 98 GLN A N 1
ATOM 725 C CA . GLN A 1 103 ? 36.571 126.522 41.162 1.00 42.73 98 GLN A CA 1
ATOM 726 C C . GLN A 1 103 ? 35.402 126.245 42.104 1.00 41.94 98 GLN A C 1
ATOM 727 O O . GLN A 1 103 ? 35.561 125.561 43.117 1.00 40.28 98 GLN A O 1
ATOM 733 N N . LEU A 1 104 ? 34.231 126.778 41.768 1.00 40.58 99 LEU A N 1
ATOM 734 C CA . LEU A 1 104 ? 33.038 126.563 42.581 1.00 43.27 99 LEU A CA 1
ATOM 735 C C . LEU A 1 104 ? 32.616 125.096 42.576 1.00 45.45 99 LEU A C 1
ATOM 736 O O . LEU A 1 104 ? 32.197 124.559 43.604 1.00 40.48 99 LEU A O 1
ATOM 741 N N . ALA A 1 105 ? 32.731 124.454 41.417 1.00 45.34 100 ALA A N 1
ATOM 742 C CA . ALA A 1 105 ? 32.412 123.037 41.292 1.00 42.31 100 ALA A CA 1
ATOM 743 C C . ALA A 1 105 ? 33.354 122.207 42.158 1.00 35.19 100 ALA A C 1
ATOM 744 O O . ALA A 1 105 ? 32.918 121.306 42.878 1.00 34.19 100 ALA A O 1
ATOM 746 N N . LEU A 1 106 ? 34.644 122.519 42.075 1.00 38.20 101 LEU A N 1
ATOM 747 C CA . LEU A 1 106 ? 35.663 121.858 42.885 1.00 33.63 101 LEU A CA 1
ATOM 748 C C . LEU A 1 106 ? 35.380 121.985 44.375 1.00 41.01 101 LEU A C 1
ATOM 749 O O . LEU A 1 106 ? 35.463 121.009 45.122 1.00 39.14 101 LEU A O 1
ATOM 754 N N . GLU A 1 107 ? 35.049 123.199 44.801 1.00 36.61 102 GLU A N 1
ATOM 755 C CA . GLU A 1 107 ? 34.814 123.483 46.211 1.00 36.04 102 GLU A CA 1
ATOM 756 C C . GLU A 1 107 ? 33.568 122.775 46.748 1.00 36.74 102 GLU A C 1
ATOM 757 O O . GLU A 1 107 ? 33.508 122.419 47.925 1.00 38.83 102 GLU A O 1
ATOM 763 N N . THR A 1 108 ? 32.590 122.554 45.876 1.00 37.46 103 THR A N 1
ATOM 764 C CA . THR A 1 108 ? 31.319 121.943 46.262 1.00 35.53 103 THR A CA 1
ATOM 765 C C . THR A 1 108 ? 31.489 120.460 46.621 1.00 39.35 103 THR A C 1
ATOM 766 O O . THR A 1 108 ? 30.650 119.872 47.309 1.00 41.37 103 THR A O 1
ATOM 770 N N . LEU A 1 109 ? 32.589 119.860 46.171 1.00 37.39 104 LEU A N 1
ATOM 771 C CA . LEU A 1 109 ? 32.898 118.473 46.518 1.00 38.34 104 LEU A CA 1
ATOM 772 C C . LEU A 1 109 ? 32.973 118.265 48.030 1.00 38.89 104 LEU A C 1
ATOM 773 O O . LEU A 1 109 ? 32.717 117.169 48.530 1.00 37.63 104 LEU A O 1
ATOM 778 N N . ALA A 1 110 ? 33.325 119.325 48.750 1.00 36.61 105 ALA A N 1
ATOM 779 C CA . ALA A 1 110 ? 33.525 119.248 50.192 1.00 36.88 105 ALA A CA 1
ATOM 780 C C . ALA A 1 110 ? 32.217 119.380 50.970 1.00 40.35 105 ALA A C 1
ATOM 781 O O . ALA A 1 110 ? 32.191 119.187 52.186 1.00 40.91 105 ALA A O 1
ATOM 783 N N . SER A 1 111 ? 31.138 119.712 50.266 1.00 39.79 106 SER A N 1
ATOM 784 C CA . SER A 1 111 ? 29.836 119.918 50.895 1.00 35.81 106 SER A CA 1
ATOM 785 C C . SER A 1 111 ? 29.355 118.689 51.659 1.00 41.21 106 SER A C 1
ATOM 786 O O . SER A 1 111 ? 29.437 117.572 51.155 1.00 40.07 106 SER A O 1
ATOM 789 N N . PRO A 1 112 ? 28.848 118.898 52.885 1.00 38.71 107 PRO A N 1
ATOM 790 C CA . PRO A 1 112 ? 28.274 117.815 53.690 1.00 40.31 107 PRO A CA 1
ATOM 791 C C . PRO A 1 112 ? 26.966 117.297 53.098 1.00 43.83 107 PRO A C 1
ATOM 792 O O . PRO A 1 112 ? 26.477 116.248 53.513 1.00 44.60 107 PRO A O 1
ATOM 796 N N . ASN A 1 113 ? 26.409 118.027 52.136 1.00 41.44 108 ASN A N 1
ATOM 797 C CA . ASN A 1 113 ? 25.234 117.560 51.414 1.00 44.48 108 ASN A CA 1
ATOM 798 C C . ASN A 1 113 ? 25.635 116.616 50.284 1.00 42.56 108 ASN A C 1
ATOM 799 O O . ASN A 1 113 ? 26.276 117.025 49.315 1.00 40.32 108 ASN A O 1
ATOM 804 N N . SER A 1 114 ? 25.250 115.352 50.421 1.00 42.28 109 SER A N 1
ATOM 805 C CA . SER A 1 114 ? 25.670 114.303 49.497 1.00 43.31 109 SER A CA 1
ATOM 806 C C . SER A 1 114 ? 25.193 114.535 48.067 1.00 39.99 109 SER A C 1
ATOM 807 O O . SER A 1 114 ? 25.923 114.269 47.112 1.00 42.22 109 SER A O 1
ATOM 810 N N . LYS A 1 115 ? 23.967 115.026 47.921 1.00 40.19 110 LYS A N 1
ATOM 811 C CA . LYS A 1 115 ? 23.395 115.242 46.597 1.00 45.27 110 LYS A CA 1
ATOM 812 C C . LYS A 1 115 ? 24.121 116.350 45.838 1.00 50.16 110 LYS A C 1
ATOM 813 O O . LYS A 1 115 ? 24.353 116.236 44.632 1.00 46.59 110 LYS A O 1
ATOM 819 N N . ALA A 1 116 ? 24.482 117.414 46.549 1.00 42.42 111 ALA A N 1
ATOM 820 C CA . ALA A 1 116 ? 25.240 118.507 45.954 1.00 42.29 111 ALA A CA 1
ATOM 821 C C . ALA A 1 116 ? 26.633 118.030 45.562 1.00 43.23 111 ALA A C 1
ATOM 822 O O . ALA A 1 116 ? 27.131 118.354 44.483 1.00 41.54 111 ALA A O 1
ATOM 824 N N . GLY A 1 117 ? 27.252 117.254 46.446 1.00 40.18 112 GLY A N 1
ATOM 825 C CA . GLY A 1 117 ? 28.574 116.712 46.194 1.00 36.48 112 GLY A CA 1
ATOM 826 C C . GLY A 1 117 ? 28.602 115.809 44.978 1.00 43.34 112 GLY A C 1
ATOM 827 O O . GLY A 1 117 ? 29.508 115.893 44.150 1.00 38.59 112 GLY A O 1
ATOM 828 N N . GLN A 1 118 ? 27.599 114.942 44.872 1.00 41.16 113 GLN A N 1
ATOM 829 C CA . GLN A 1 118 ? 27.480 114.036 43.733 1.00 41.93 113 GLN A CA 1
ATOM 830 C C . GLN A 1 118 ? 27.317 114.821 42.441 1.00 36.93 113 GLN A C 1
ATOM 831 O O . GLN A 1 118 ? 27.970 114.529 41.439 1.00 48.60 113 GLN A O 1
ATOM 837 N N . ALA A 1 119 ? 26.433 115.815 42.476 1.00 36.34 114 ALA A N 1
ATOM 838 C CA . ALA A 1 119 ? 26.165 116.658 41.314 1.00 40.14 114 ALA A CA 1
ATOM 839 C C . ALA A 1 119 ? 27.424 117.388 40.863 1.00 52.24 114 ALA A C 1
ATOM 840 O O . ALA A 1 119 ? 27.695 117.492 39.666 1.00 44.79 114 ALA A O 1
ATOM 842 N N . ALA A 1 120 ? 28.194 117.880 41.829 1.00 42.69 115 ALA A N 1
ATOM 843 C CA . ALA A 1 120 ? 29.447 118.566 41.538 1.00 44.28 115 ALA A CA 1
ATOM 844 C C . ALA A 1 120 ? 30.440 117.617 40.869 1.00 33.84 115 ALA A C 1
ATOM 845 O O . ALA A 1 120 ? 31.205 118.019 39.991 1.00 41.64 115 ALA A O 1
ATOM 847 N N . ALA A 1 121 ? 30.421 116.357 41.294 1.00 37.55 116 ALA A N 1
ATOM 848 C CA . ALA A 1 121 ? 31.279 115.335 40.700 1.00 39.02 116 ALA A CA 1
ATOM 849 C C . ALA A 1 121 ? 30.934 115.129 39.230 1.00 38.73 116 ALA A C 1
ATOM 850 O O . ALA A 1 121 ? 31.820 114.957 38.392 1.00 36.29 116 ALA A O 1
ATOM 852 N N . GLN A 1 122 ? 29.639 115.155 38.926 1.00 34.37 117 GLN A N 1
ATOM 853 C CA . GLN A 1 122 ? 29.171 115.048 37.547 1.00 45.56 117 GLN A CA 1
ATOM 854 C C . GLN A 1 122 ? 29.650 116.230 36.711 1.00 46.07 117 GLN A C 1
ATOM 855 O O . GLN A 1 122 ? 30.123 116.057 35.588 1.00 41.76 117 GLN A O 1
ATOM 861 N N . VAL A 1 123 ? 29.527 117.427 37.273 1.00 37.55 118 VAL A N 1
ATOM 862 C CA . VAL A 1 123 ? 29.958 118.644 36.599 1.00 36.92 118 VAL A CA 1
ATOM 863 C C . VAL A 1 123 ? 31.444 118.588 36.266 1.00 39.92 118 VAL A C 1
ATOM 864 O O . VAL A 1 123 ? 31.852 118.864 35.136 1.00 41.55 118 VAL A O 1
ATOM 868 N N . ILE A 1 124 ? 32.243 118.218 37.261 1.00 41.34 119 ILE A N 1
ATOM 869 C CA . ILE A 1 124 ? 33.692 118.144 37.115 1.00 33.78 119 ILE A CA 1
ATOM 870 C C . ILE A 1 124 ? 34.110 117.145 36.035 1.00 37.60 119 ILE A C 1
ATOM 871 O O . ILE A 1 124 ? 35.015 117.416 35.243 1.00 38.63 119 ILE A O 1
ATOM 876 N N . ALA A 1 125 ? 33.434 116.001 36.001 1.00 39.80 120 ALA A N 1
ATOM 877 C CA . ALA A 1 125 ? 33.703 114.971 35.003 1.00 38.64 120 ALA A CA 1
ATOM 878 C C . ALA A 1 125 ? 33.422 115.488 33.597 1.00 35.75 120 ALA A C 1
ATOM 879 O O . ALA A 1 125 ? 34.187 115.232 32.665 1.00 39.02 120 ALA A O 1
ATOM 881 N N . ALA A 1 126 ? 32.320 116.220 33.460 1.00 40.37 121 ALA A N 1
ATOM 882 C CA . ALA A 1 126 ? 31.910 116.782 32.177 1.00 42.07 121 ALA A CA 1
ATOM 883 C C . ALA A 1 126 ? 32.923 117.806 31.673 1.00 51.66 121 ALA A C 1
ATOM 884 O O . ALA A 1 126 ? 33.267 117.825 30.489 1.00 45.87 121 ALA A O 1
ATOM 886 N N . ILE A 1 127 ? 33.397 118.657 32.577 1.00 34.90 122 ILE A N 1
ATOM 887 C CA . ILE A 1 127 ? 34.397 119.659 32.231 1.00 38.18 122 ILE A CA 1
ATOM 888 C C . ILE A 1 127 ? 35.726 118.991 31.889 1.00 38.80 122 ILE A C 1
ATOM 889 O O . ILE A 1 127 ? 36.392 119.363 30.920 1.00 40.89 122 ILE A O 1
ATOM 894 N N . ALA A 1 128 ? 36.096 117.995 32.688 1.00 42.88 123 ALA A N 1
ATOM 895 C CA . ALA A 1 128 ? 37.355 117.282 32.505 1.00 42.11 123 ALA A CA 1
ATOM 896 C C . ALA A 1 128 ? 37.424 116.589 31.148 1.00 43.21 123 ALA A C 1
ATOM 897 O O . ALA A 1 128 ? 38.480 116.549 30.515 1.00 38.68 123 ALA A O 1
ATOM 899 N N . ALA A 1 129 ? 36.292 116.048 30.707 1.00 41.25 124 ALA A N 1
ATOM 900 C CA . ALA A 1 129 ? 36.215 115.352 29.427 1.00 40.94 124 ALA A CA 1
ATOM 901 C C . ALA A 1 129 ? 36.550 116.295 28.277 1.00 41.99 124 ALA A C 1
ATOM 902 O O . ALA A 1 129 ? 37.020 115.870 27.221 1.00 43.33 124 ALA A O 1
ATOM 904 N N . ILE A 1 130 ? 36.317 117.583 28.501 1.00 38.91 125 ILE A N 1
ATOM 905 C CA . ILE A 1 130 ? 36.626 118.605 27.513 1.00 42.20 125 ILE A CA 1
ATOM 906 C C . ILE A 1 130 ? 38.049 119.139 27.665 1.00 42.75 125 ILE A C 1
ATOM 907 O O . ILE A 1 130 ? 38.781 119.277 26.682 1.00 40.15 125 ILE A O 1
ATOM 912 N N . GLU A 1 131 ? 38.445 119.425 28.901 1.00 37.52 126 GLU A N 1
ATOM 913 C CA . GLU A 1 131 ? 39.666 120.191 29.138 1.00 39.68 126 GLU A CA 1
ATOM 914 C C . GLU A 1 131 ? 40.945 119.365 29.286 1.00 37.05 126 GLU A C 1
ATOM 915 O O . GLU A 1 131 ? 42.019 119.806 28.873 1.00 38.09 126 GLU A O 1
ATOM 921 N N . LEU A 1 132 ? 40.840 118.177 29.871 1.00 36.50 127 LEU A N 1
ATOM 922 C CA . LEU A 1 132 ? 42.024 117.348 30.105 1.00 42.66 127 LEU A CA 1
ATOM 923 C C . LEU A 1 132 ? 42.748 116.889 28.823 1.00 41.34 127 LEU A C 1
ATOM 924 O O . LEU A 1 132 ? 43.981 116.886 28.783 1.00 41.09 127 LEU A O 1
ATOM 929 N N . PRO A 1 133 ? 41.998 116.495 27.771 1.00 43.58 128 PRO A N 1
ATOM 930 C CA . PRO A 1 133 ? 42.721 116.171 26.534 1.00 41.68 128 PRO A CA 1
ATOM 931 C C . PRO A 1 133 ? 43.489 117.361 25.953 1.00 42.20 128 PRO A C 1
ATOM 932 O O . PRO A 1 133 ? 44.512 117.171 25.295 1.00 44.93 128 PRO A O 1
ATOM 936 N N . ARG A 1 134 ? 43.000 118.571 26.201 1.00 40.32 129 ARG A N 1
ATOM 937 C CA . ARG A 1 134 ? 43.664 119.780 25.722 1.00 43.43 129 ARG A CA 1
ATOM 938 C C . ARG A 1 134 ? 44.573 120.378 26.791 1.00 38.82 129 ARG A C 1
ATOM 939 O O . ARG A 1 134 ? 45.154 121.446 26.594 1.00 40.07 129 ARG A O 1
ATOM 947 N N . ASN A 1 135 ? 44.677 119.683 27.921 1.00 41.23 130 ASN A N 1
ATOM 948 C CA . ASN A 1 135 ? 45.538 120.085 29.031 1.00 41.50 130 ASN A CA 1
ATOM 949 C C . ASN A 1 135 ? 45.197 121.479 29.566 1.00 45.57 130 ASN A C 1
ATOM 950 O O . ASN A 1 135 ? 46.079 122.303 29.814 1.00 39.14 130 ASN A O 1
ATOM 955 N N . GLN A 1 136 ? 43.906 121.730 29.759 1.00 39.17 131 GLN A N 1
ATOM 956 C CA . GLN A 1 136 ? 43.438 123.044 30.189 1.00 42.57 131 GLN A CA 1
ATOM 957 C C . GLN A 1 136 ? 43.032 123.077 31.666 1.00 39.98 131 GLN A C 1
ATOM 958 O O . GLN A 1 136 ? 42.645 124.121 32.189 1.00 46.00 131 GLN A O 1
ATOM 964 N N . TRP A 1 137 ? 43.122 121.931 32.333 1.00 44.02 132 TRP A N 1
ATOM 965 C CA . TRP A 1 137 ? 42.914 121.867 33.779 1.00 42.86 132 TRP A CA 1
ATOM 966 C C . TRP A 1 137 ? 44.004 121.019 34.431 1.00 43.23 132 TRP A C 1
ATOM 967 O O . TRP A 1 137 ? 43.722 119.945 34.964 1.00 40.05 132 TRP A O 1
ATOM 978 N N . PRO A 1 138 ? 45.259 121.496 34.382 1.00 42.06 133 PRO A N 1
ATOM 979 C CA . PRO A 1 138 ? 46.394 120.701 34.867 1.00 39.60 133 PRO A CA 1
ATOM 980 C C . PRO A 1 138 ? 46.360 120.441 36.372 1.00 40.55 133 PRO A C 1
ATOM 981 O O . PRO A 1 138 ? 47.046 119.534 36.843 1.00 49.26 133 PRO A O 1
ATOM 985 N N . GLU A 1 139 ? 45.568 121.212 37.109 1.00 42.50 134 GLU A N 1
ATOM 986 C CA . GLU A 1 139 ? 45.528 121.086 38.565 1.00 46.84 134 GLU A CA 1
ATOM 987 C C . GLU A 1 139 ? 44.571 119.999 39.046 1.00 45.09 134 GLU A C 1
ATOM 988 O O . GLU A 1 139 ? 44.652 119.560 40.195 1.00 41.19 134 GLU A O 1
ATOM 994 N N . LEU A 1 140 ? 43.680 119.560 38.162 1.00 41.30 135 LEU A N 1
ATOM 995 C CA . LEU A 1 140 ? 42.518 118.769 38.566 1.00 42.34 135 LEU A CA 1
ATOM 996 C C . LEU A 1 140 ? 42.823 117.420 39.223 1.00 41.80 135 LEU A C 1
ATOM 997 O O . LEU A 1 140 ? 42.458 117.198 40.378 1.00 38.91 135 LEU A O 1
ATOM 1002 N N . MET A 1 141 ? 43.467 116.517 38.489 1.00 43.22 136 MET A N 1
ATOM 1003 C CA . MET A 1 141 ? 43.644 115.147 38.967 1.00 45.20 136 MET A CA 1
ATOM 1004 C C . MET A 1 141 ? 44.486 115.083 40.240 1.00 41.07 136 MET A C 1
ATOM 1005 O O . MET A 1 141 ? 44.244 114.242 41.105 1.00 40.62 136 MET A O 1
ATOM 1010 N N . HIS A 1 142 ? 45.468 115.972 40.352 1.00 42.97 137 HIS A N 1
ATOM 1011 C CA . HIS A 1 142 ? 46.275 116.062 41.564 1.00 42.36 137 HIS A CA 1
ATOM 1012 C C . HIS A 1 142 ? 45.403 116.485 42.742 1.00 36.00 137 HIS A C 1
ATOM 1013 O O . HIS A 1 142 ? 45.539 115.962 43.847 1.00 46.05 137 HIS A O 1
ATOM 1020 N N . ALA A 1 143 ? 44.502 117.429 42.491 1.00 38.00 138 ALA A N 1
ATOM 1021 C CA . ALA A 1 143 ? 43.603 117.934 43.520 1.00 46.62 138 ALA A CA 1
ATOM 1022 C C . ALA A 1 143 ? 42.612 116.858 43.953 1.00 43.29 138 ALA A C 1
ATOM 1023 O O . ALA A 1 143 ? 42.328 116.709 45.141 1.00 41.47 138 ALA A O 1
ATOM 1025 N N . LEU A 1 144 ? 42.091 116.112 42.983 1.00 40.86 139 LEU A N 1
ATOM 1026 C CA . LEU A 1 144 ? 41.137 115.043 43.262 1.00 35.64 139 LEU A CA 1
ATOM 1027 C C . LEU A 1 144 ? 41.775 113.916 44.068 1.00 34.81 139 LEU A C 1
ATOM 1028 O O . LEU A 1 144 ? 41.184 113.412 45.021 1.00 39.70 139 LEU A O 1
ATOM 1033 N N . VAL A 1 145 ? 42.979 113.520 43.671 1.00 34.19 140 VAL A N 1
ATOM 1034 C CA . VAL A 1 145 ? 43.716 112.477 44.377 1.00 36.84 140 VAL A CA 1
ATOM 1035 C C . VAL A 1 145 ? 44.052 112.931 45.794 1.00 43.30 140 VAL A C 1
ATOM 1036 O O . VAL A 1 145 ? 43.962 112.156 46.746 1.00 41.82 140 VAL A O 1
ATOM 1040 N N . ARG A 1 146 ? 44.423 114.200 45.924 1.00 42.53 141 ARG A N 1
ATOM 1041 C CA . ARG A 1 146 ? 44.740 114.775 47.226 1.00 44.86 141 ARG A CA 1
ATOM 1042 C C . ARG A 1 146 ? 43.497 114.783 48.112 1.00 38.60 141 ARG A C 1
ATOM 1043 O O . ARG A 1 146 ? 43.545 114.371 49.272 1.00 40.55 141 ARG A O 1
ATOM 1051 N N . ASN A 1 147 ? 42.382 115.247 47.553 1.00 36.58 142 ASN A N 1
ATOM 1052 C CA . ASN A 1 147 ? 41.104 115.238 48.257 1.00 37.39 142 ASN A CA 1
ATOM 1053 C C . ASN A 1 147 ? 40.709 113.836 48.709 1.00 39.22 142 ASN A C 1
ATOM 1054 O O . ASN A 1 147 ? 40.246 113.642 49.832 1.00 39.15 142 ASN A O 1
ATOM 1059 N N . ALA A 1 148 ? 40.897 112.864 47.820 1.00 40.39 143 ALA A N 1
ATOM 1060 C CA . ALA A 1 148 ? 40.509 111.480 48.080 1.00 40.01 143 ALA A CA 1
ATOM 1061 C C . ALA A 1 148 ? 41.302 110.874 49.230 1.00 44.13 143 ALA A C 1
ATOM 1062 O O . ALA A 1 148 ? 40.847 109.940 49.887 1.00 47.12 143 ALA A O 1
ATOM 1064 N N . SER A 1 149 ? 42.487 111.422 49.473 1.00 40.06 144 SER A N 1
ATOM 1065 C CA . SER A 1 149 ? 43.378 110.900 50.498 1.00 51.19 144 SER A CA 1
ATOM 1066 C C . SER A 1 149 ? 43.360 111.730 51.779 1.00 47.88 144 SER A C 1
ATOM 1067 O O . SER A 1 149 ? 43.605 111.205 52.865 1.00 51.22 144 SER A O 1
ATOM 1070 N N . GLU A 1 150 ? 43.075 113.023 51.658 1.00 45.09 145 GLU A N 1
ATOM 1071 C CA . GLU A 1 150 ? 43.233 113.928 52.794 1.00 48.25 145 GLU A CA 1
ATOM 1072 C C . GLU A 1 150 ? 41.955 114.625 53.244 1.00 45.55 145 GLU A C 1
ATOM 1073 O O . GLU A 1 150 ? 41.907 115.193 54.330 1.00 41.65 145 GLU A O 1
ATOM 1079 N N . GLY A 1 151 ? 40.926 114.593 52.409 1.00 35.80 146 GLY A N 1
ATOM 1080 C CA . GLY A 1 151 ? 39.735 115.381 52.665 1.00 38.36 146 GLY A CA 1
ATOM 1081 C C . GLY A 1 151 ? 38.917 114.937 53.865 1.00 46.38 146 GLY A C 1
ATOM 1082 O O . GLY A 1 151 ? 39.164 113.884 54.458 1.00 46.55 146 GLY A O 1
ATOM 1083 N N . GLY A 1 152 ? 37.933 115.755 54.226 1.00 39.55 147 GLY A N 1
ATOM 1084 C CA . GLY A 1 152 ? 36.912 115.343 55.169 1.00 36.63 147 GLY A CA 1
ATOM 1085 C C . GLY A 1 152 ? 36.094 114.259 54.497 1.00 39.41 147 GLY A C 1
ATOM 1086 O O . GLY A 1 152 ? 36.258 114.023 53.300 1.00 37.46 147 GLY A O 1
ATOM 1087 N N . GLN A 1 153 ? 35.211 113.610 55.250 1.00 38.57 148 GLN A N 1
ATOM 1088 C CA . GLN A 1 153 ? 34.465 112.462 54.736 1.00 40.54 148 GLN A CA 1
ATOM 1089 C C . GLN A 1 153 ? 33.826 112.712 53.372 1.00 42.21 148 GLN A C 1
ATOM 1090 O O . GLN A 1 153 ? 34.074 111.972 52.419 1.00 38.71 148 GLN A O 1
ATOM 1096 N N . HIS A 1 154 ? 33.018 113.762 53.280 1.00 39.53 149 HIS A N 1
ATOM 1097 C CA . HIS A 1 154 ? 32.275 114.038 52.055 1.00 39.02 149 HIS A CA 1
ATOM 1098 C C . HIS A 1 154 ? 33.167 114.492 50.905 1.00 43.67 149 HIS A C 1
ATOM 1099 O O . HIS A 1 154 ? 32.907 114.143 49.753 1.00 41.17 149 HIS A O 1
ATOM 1106 N N . GLN A 1 155 ? 34.215 115.257 51.204 1.00 36.95 150 GLN A N 1
ATOM 1107 C CA . GLN A 1 155 ? 35.147 115.645 50.153 1.00 38.77 150 GLN A CA 1
ATOM 1108 C C . GLN A 1 155 ? 35.826 114.404 49.587 1.00 35.21 150 GLN A C 1
ATOM 1109 O O . GLN A 1 155 ? 36.071 114.321 48.387 1.00 37.11 150 GLN A O 1
ATOM 1115 N N . LYS A 1 156 ? 36.127 113.445 50.457 1.00 39.54 151 LYS A N 1
ATOM 1116 C CA . LYS A 1 156 ? 36.694 112.173 50.022 1.00 46.62 151 LYS A CA 1
ATOM 1117 C C . LYS A 1 156 ? 35.719 111.416 49.128 1.00 40.82 151 LYS A C 1
ATOM 1118 O O . LYS A 1 156 ? 36.066 111.021 48.016 1.00 42.44 151 LYS A O 1
ATOM 1124 N N . GLN A 1 157 ? 34.503 111.218 49.633 1.00 39.64 152 GLN A N 1
ATOM 1125 C CA . GLN A 1 157 ? 33.441 110.537 48.897 1.00 41.17 152 GLN A CA 1
ATOM 1126 C C . GLN A 1 157 ? 33.263 111.092 47.491 1.00 44.63 152 GLN A C 1
ATOM 1127 O O . GLN A 1 157 ? 33.326 110.354 46.505 1.00 39.23 152 GLN A O 1
ATOM 1133 N N . ALA A 1 158 ? 33.040 112.401 47.417 1.00 37.98 153 ALA A N 1
ATOM 1134 C CA . ALA A 1 158 ? 32.707 113.075 46.168 1.00 38.24 153 ALA A CA 1
ATOM 1135 C C . ALA A 1 158 ? 33.879 113.101 45.194 1.00 37.33 153 ALA A C 1
ATOM 1136 O O . ALA A 1 158 ? 33.688 113.018 43.981 1.00 37.82 153 ALA A O 1
ATOM 1138 N N . SER A 1 159 ? 35.090 113.219 45.726 1.00 34.15 154 SER A N 1
ATOM 1139 C CA . SER A 1 159 ? 36.282 113.257 44.887 1.00 35.31 154 SER A CA 1
ATOM 1140 C C . SER A 1 159 ? 36.584 111.876 44.323 1.00 37.61 154 SER A C 1
ATOM 1141 O O . SER A 1 159 ? 37.018 111.746 43.180 1.00 35.61 154 SER A O 1
ATOM 1144 N N . LEU A 1 160 ? 36.355 110.850 45.135 1.00 36.47 155 LEU A N 1
ATOM 1145 C CA . LEU A 1 160 ? 36.456 109.474 44.666 1.00 43.43 155 LEU A CA 1
ATOM 1146 C C . LEU A 1 160 ? 35.448 109.237 43.552 1.00 37.94 155 LEU A C 1
ATOM 1147 O O . LEU A 1 160 ? 35.755 108.615 42.537 1.00 41.07 155 LEU A O 1
ATOM 1152 N N . THR A 1 161 ? 34.243 109.758 43.756 1.00 36.34 156 THR A N 1
ATOM 1153 C CA . THR A 1 161 ? 33.165 109.644 42.784 1.00 37.95 156 THR A CA 1
ATOM 1154 C C . THR A 1 161 ? 33.515 110.355 41.477 1.00 43.17 156 THR A C 1
ATOM 1155 O O . THR A 1 161 ? 33.233 109.852 40.387 1.00 43.54 156 THR A O 1
ATOM 1159 N N . ALA A 1 162 ? 34.142 111.522 41.596 1.00 38.02 157 ALA A N 1
ATOM 1160 C CA . ALA A 1 162 ? 34.553 112.298 40.430 1.00 38.36 157 ALA A CA 1
ATOM 1161 C C . ALA A 1 162 ? 35.657 111.582 39.662 1.00 35.56 157 ALA A C 1
ATOM 1162 O O . ALA A 1 162 ? 35.646 111.539 38.431 1.00 40.18 157 ALA A O 1
ATOM 1164 N N . ILE A 1 163 ? 36.607 111.019 40.403 1.00 37.11 158 ILE A N 1
ATOM 1165 C CA . ILE A 1 163 ? 37.686 110.230 39.821 1.00 35.86 158 ILE A CA 1
ATOM 1166 C C . ILE A 1 163 ? 37.132 109.052 39.022 1.00 36.98 158 ILE A C 1
ATOM 1167 O O . ILE A 1 163 ? 37.580 108.773 37.907 1.00 36.98 158 ILE A O 1
ATOM 1172 N N . GLY A 1 164 ? 36.143 108.375 39.595 1.00 34.74 159 GLY A N 1
ATOM 1173 C CA . GLY A 1 164 ? 35.504 107.247 38.943 1.00 44.29 159 GLY A CA 1
ATOM 1174 C C . GLY A 1 164 ? 34.789 107.646 37.666 1.00 44.98 159 GLY A C 1
ATOM 1175 O O . GLY A 1 164 ? 34.881 106.956 36.652 1.00 41.32 159 GLY A O 1
ATOM 1176 N N . PHE A 1 165 ? 34.075 108.768 37.723 1.00 40.56 160 PHE A N 1
ATOM 1177 C CA . PHE A 1 165 ? 33.361 109.305 36.565 1.00 41.74 160 PHE A CA 1
ATOM 1178 C C . PHE A 1 165 ? 34.312 109.601 35.415 1.00 38.11 160 PHE A C 1
ATOM 1179 O O . PHE A 1 165 ? 34.021 109.302 34.256 1.00 46.69 160 PHE A O 1
ATOM 1187 N N . ILE A 1 166 ? 35.451 110.194 35.751 1.00 39.74 161 ILE A N 1
ATOM 1188 C CA . ILE A 1 166 ? 36.456 110.566 34.767 1.00 38.07 161 ILE A CA 1
ATOM 1189 C C . ILE A 1 166 ? 37.139 109.334 34.172 1.00 43.37 161 ILE A C 1
ATOM 1190 O O . ILE A 1 166 ? 37.328 109.244 32.958 1.00 41.86 161 ILE A O 1
ATOM 1195 N N . CYS A 1 167 ? 37.486 108.376 35.027 1.00 40.81 162 CYS A N 1
ATOM 1196 C CA . CYS A 1 167 ? 38.205 107.184 34.586 1.00 44.04 162 CYS A CA 1
ATOM 1197 C C . CYS A 1 167 ? 37.332 106.213 33.792 1.00 44.90 162 CYS A C 1
ATOM 1198 O O . CYS A 1 167 ? 37.841 105.445 32.979 1.00 45.57 162 CYS A O 1
ATOM 1201 N N . GLU A 1 168 ? 36.022 106.242 34.021 1.00 42.95 163 GLU A N 1
ATOM 1202 C CA . GLU A 1 168 ? 35.128 105.313 33.335 1.00 45.33 163 GLU A CA 1
ATOM 1203 C C . GLU A 1 168 ? 34.808 105.791 31.925 1.00 49.55 163 GLU A C 1
ATOM 1204 O O . GLU A 1 168 ? 34.379 105.005 31.079 1.00 45.46 163 GLU A O 1
ATOM 1210 N N . THR A 1 169 ? 35.016 107.082 31.683 1.00 47.88 164 THR A N 1
ATOM 1211 C CA . THR A 1 169 ? 34.719 107.677 30.386 1.00 50.88 164 THR A CA 1
ATOM 1212 C C . THR A 1 169 ? 35.525 107.009 29.283 1.00 53.05 164 THR A C 1
ATOM 1213 O O . THR A 1 169 ? 36.743 107.154 29.208 1.00 55.12 164 THR A O 1
ATOM 1217 N N . GLN A 1 170 ? 34.821 106.279 28.427 1.00 48.68 165 GLN A N 1
ATOM 1218 C CA . GLN A 1 170 ? 35.444 105.514 27.358 1.00 51.95 165 GLN A CA 1
ATOM 1219 C C . GLN A 1 170 ? 35.839 106.418 26.195 1.00 56.27 165 GLN A C 1
ATOM 1220 O O . GLN A 1 170 ? 35.222 106.393 25.132 1.00 59.44 165 GLN A O 1
ATOM 1226 N N . ASP A 1 171 ? 36.873 107.222 26.419 1.00 55.14 166 ASP A N 1
ATOM 1227 C CA . ASP A 1 171 ? 37.381 108.144 25.412 1.00 48.72 166 ASP A CA 1
ATOM 1228 C C . ASP A 1 171 ? 38.903 108.049 25.359 1.00 53.40 166 ASP A C 1
ATOM 1229 O O . ASP A 1 171 ? 39.577 108.246 26.368 1.00 52.68 166 ASP A O 1
ATOM 1234 N N . THR A 1 172 ? 39.431 107.739 24.177 1.00 46.62 167 THR A N 1
ATOM 1235 C CA . THR A 1 172 ? 40.854 107.458 24.001 1.00 47.21 167 THR A CA 1
ATOM 1236 C C . THR A 1 172 ? 41.757 108.605 24.449 1.00 47.83 167 THR A C 1
ATOM 1237 O O . THR A 1 172 ? 42.751 108.389 25.145 1.00 53.10 167 THR A O 1
ATOM 1241 N N . ASP A 1 173 ? 41.410 109.823 24.049 1.00 44.56 168 ASP A N 1
ATOM 1242 C CA . ASP A 1 173 ? 42.231 110.984 24.366 1.00 41.62 168 ASP A CA 1
ATOM 1243 C C . ASP A 1 173 ? 42.234 111.288 25.863 1.00 37.13 168 ASP A C 1
ATOM 1244 O O . ASP A 1 173 ? 43.271 111.631 26.431 1.00 44.45 168 ASP A O 1
ATOM 1249 N N . LEU A 1 174 ? 41.074 111.163 26.497 1.00 44.03 169 LEU A N 1
ATOM 1250 C CA . LEU A 1 174 ? 40.976 111.386 27.935 1.00 43.84 169 LEU A CA 1
ATOM 1251 C C . LEU A 1 174 ? 41.776 110.338 28.704 1.00 51.20 169 LEU A C 1
ATOM 1252 O O . LEU A 1 174 ? 42.530 110.673 29.619 1.00 53.01 169 LEU A O 1
ATOM 1257 N N . ARG A 1 175 ? 41.600 109.074 28.325 1.00 47.42 170 ARG A N 1
ATOM 1258 C CA . ARG A 1 175 ? 42.363 107.971 28.905 1.00 49.18 170 ARG A CA 1
ATOM 1259 C C . ARG A 1 175 ? 43.859 108.246 28.823 1.00 50.75 170 ARG A C 1
ATOM 1260 O O . ARG A 1 175 ? 44.576 108.138 29.817 1.00 53.19 170 ARG A O 1
ATOM 1268 N N . ASN A 1 176 ? 44.313 108.615 27.628 1.00 47.03 171 ASN A N 1
ATOM 1269 C CA . ASN A 1 176 ? 45.720 108.896 27.377 1.00 48.43 171 ASN A CA 1
ATOM 1270 C C . ASN A 1 176 ? 46.228 110.066 28.210 1.00 46.08 171 ASN A C 1
ATOM 1271 O O . ASN A 1 176 ? 47.374 110.066 28.655 1.00 48.29 171 ASN A O 1
ATOM 1276 N N . SER A 1 177 ? 45.370 111.060 28.423 1.00 50.98 172 SER A N 1
ATOM 1277 C CA . SER A 1 177 ? 45.739 112.222 29.225 1.00 47.71 172 SER A CA 1
ATOM 1278 C C . SER A 1 177 ? 45.862 111.857 30.702 1.00 49.53 172 SER A C 1
ATOM 1279 O O . SER A 1 177 ? 46.520 112.558 31.471 1.00 49.85 172 SER A O 1
ATOM 1282 N N . LEU A 1 178 ? 45.226 110.757 31.092 1.00 44.83 173 LEU A N 1
ATOM 1283 C CA . LEU A 1 178 ? 45.231 110.315 32.485 1.00 50.33 173 LEU A CA 1
ATOM 1284 C C . LEU A 1 178 ? 46.410 109.399 32.796 1.00 58.26 173 LEU A C 1
ATOM 1285 O O . LEU A 1 178 ? 46.709 109.146 33.962 1.00 55.64 173 LEU A O 1
ATOM 1290 N N . VAL A 1 179 ? 47.063 108.910 31.743 1.00 56.84 174 VAL A N 1
ATOM 1291 C CA . VAL A 1 179 ? 48.076 107.854 31.828 1.00 62.73 174 VAL A CA 1
ATOM 1292 C C . VAL A 1 179 ? 49.113 108.082 32.923 1.00 60.89 174 VAL A C 1
ATOM 1293 O O . VAL A 1 179 ? 49.477 107.155 33.649 1.00 62.69 174 VAL A O 1
ATOM 1297 N N . GLY A 1 180 ? 49.574 109.321 33.045 1.00 57.31 175 GLY A N 1
ATOM 1298 C CA . GLY A 1 180 ? 50.602 109.655 34.013 1.00 54.03 175 GLY A CA 1
ATOM 1299 C C . GLY A 1 180 ? 50.139 109.623 35.459 1.00 59.98 175 GLY A C 1
ATOM 1300 O O . GLY A 1 180 ? 50.957 109.557 36.378 1.00 65.81 175 GLY A O 1
ATOM 1301 N N . HIS A 1 181 ? 48.827 109.674 35.668 1.00 56.47 176 HIS A N 1
ATOM 1302 C CA . HIS A 1 181 ? 48.266 109.685 37.018 1.00 53.40 176 HIS A CA 1
ATOM 1303 C C . HIS A 1 181 ? 47.811 108.302 37.473 1.00 47.51 176 HIS A C 1
ATOM 1304 O O . HIS A 1 181 ? 47.207 108.162 38.536 1.00 49.53 176 HIS A O 1
ATOM 1311 N N . SER A 1 182 ? 48.111 107.289 36.668 1.00 44.66 177 SER A N 1
ATOM 1312 C CA . SER A 1 182 ? 47.538 105.956 36.845 1.00 54.57 177 SER A CA 1
ATOM 1313 C C . SER A 1 182 ? 47.759 105.361 38.233 1.00 49.95 177 SER A C 1
ATOM 1314 O O . SER A 1 182 ? 46.806 104.937 38.885 1.00 48.86 177 SER A O 1
ATOM 1317 N N . ASN A 1 183 ? 49.008 105.331 38.685 1.00 46.34 178 ASN A N 1
ATOM 1318 C CA . ASN A 1 183 ? 49.322 104.718 39.970 1.00 53.89 178 ASN A CA 1
ATOM 1319 C C . ASN A 1 183 ? 48.799 105.536 41.143 1.00 43.91 178 ASN A C 1
ATOM 1320 O O . ASN A 1 183 ? 48.358 104.980 42.151 1.00 45.97 178 ASN A O 1
ATOM 1325 N N . ALA A 1 184 ? 48.853 106.857 41.005 1.00 43.49 179 ALA A N 1
ATOM 1326 C CA . ALA A 1 184 ? 48.370 107.757 42.046 1.00 48.28 179 ALA A CA 1
ATOM 1327 C C . ALA A 1 184 ? 46.869 107.586 42.249 1.00 50.77 179 ALA A C 1
ATOM 1328 O O . ALA A 1 184 ? 46.383 107.547 43.381 1.00 51.47 179 ALA A O 1
ATOM 1330 N N . ILE A 1 185 ? 46.144 107.482 41.141 1.00 46.02 180 ILE A N 1
ATOM 1331 C CA . ILE A 1 185 ? 44.702 107.278 41.175 1.00 49.33 180 ILE A CA 1
ATOM 1332 C C . ILE A 1 185 ? 44.352 105.917 41.769 1.00 46.80 180 ILE A C 1
ATOM 1333 O O . ILE A 1 185 ? 43.490 105.812 42.643 1.00 46.43 180 ILE A O 1
ATOM 1338 N N . LEU A 1 186 ? 45.033 104.879 41.293 1.00 50.69 181 LEU A N 1
ATOM 1339 C CA . LEU A 1 186 ? 44.799 103.521 41.770 1.00 50.04 181 LEU A CA 1
ATOM 1340 C C . LEU A 1 186 ? 45.083 103.402 43.263 1.00 48.76 181 LEU A C 1
ATOM 1341 O O . LEU A 1 186 ? 44.335 102.757 43.999 1.00 48.65 181 LEU A O 1
ATOM 1346 N N . THR A 1 187 ? 46.166 104.032 43.703 1.00 45.39 182 THR A N 1
ATOM 1347 C CA . THR A 1 187 ? 46.538 104.013 45.112 1.00 48.21 182 THR A CA 1
ATOM 1348 C C . THR A 1 187 ? 45.460 104.682 45.959 1.00 48.08 182 THR A C 1
ATOM 1349 O O . THR A 1 187 ? 45.099 104.188 47.027 1.00 46.68 182 THR A O 1
ATOM 1353 N N . ALA A 1 188 ? 44.936 105.797 45.460 1.00 48.40 183 ALA A N 1
ATOM 1354 C CA . ALA A 1 188 ? 43.933 106.569 46.186 1.00 46.70 183 ALA A CA 1
ATOM 1355 C C . ALA A 1 188 ? 42.633 105.788 46.371 1.00 43.76 183 ALA A C 1
ATOM 1356 O O . ALA A 1 188 ? 42.054 105.790 47.459 1.00 39.60 183 ALA A O 1
ATOM 1358 N N . VAL A 1 189 ? 42.175 105.119 45.316 1.00 39.46 184 VAL A N 1
ATOM 1359 C CA . VAL A 1 189 ? 40.898 104.414 45.378 1.00 39.78 184 VAL A CA 1
ATOM 1360 C C . VAL A 1 189 ? 41.010 103.110 46.171 1.00 45.13 184 VAL A C 1
ATOM 1361 O O . VAL A 1 189 ? 40.081 102.735 46.887 1.00 49.62 184 VAL A O 1
ATOM 1365 N N . VAL A 1 190 ? 42.149 102.432 46.061 1.00 43.56 185 VAL A N 1
ATOM 1366 C CA . VAL A 1 190 ? 42.345 101.169 46.764 1.00 46.11 185 VAL A CA 1
ATOM 1367 C C . VAL A 1 190 ? 42.518 101.423 48.255 1.00 49.12 185 VAL A C 1
ATOM 1368 O O . VAL A 1 190 ? 41.920 100.734 49.088 1.00 52.13 185 VAL A O 1
ATOM 1372 N N . GLN A 1 191 ? 43.334 102.417 48.589 1.00 47.43 186 GLN A N 1
ATOM 1373 C CA . GLN A 1 191 ? 43.551 102.772 49.987 1.00 47.72 186 GLN A CA 1
ATOM 1374 C C . GLN A 1 191 ? 42.268 103.277 50.629 1.00 50.60 186 GLN A C 1
ATOM 1375 O O . GLN A 1 191 ? 42.042 103.088 51.822 1.00 45.93 186 GLN A O 1
ATOM 1381 N N . GLY A 1 192 ? 41.420 103.913 49.831 1.00 45.95 187 GLY A N 1
ATOM 1382 C CA . GLY A 1 192 ? 40.152 104.402 50.331 1.00 33.11 187 GLY A CA 1
ATOM 1383 C C . GLY A 1 192 ? 39.185 103.268 50.609 1.00 46.73 187 GLY A C 1
ATOM 1384 O O . GLY A 1 192 ? 38.287 103.398 51.434 1.00 42.27 187 GLY A O 1
ATOM 1385 N N . ALA A 1 193 ? 39.371 102.152 49.911 1.00 40.33 188 ALA A N 1
ATOM 1386 C CA . ALA A 1 193 ? 38.437 101.030 49.976 1.00 42.98 188 ALA A CA 1
ATOM 1387 C C . ALA A 1 193 ? 38.798 100.026 51.068 1.00 46.66 188 ALA A C 1
ATOM 1388 O O . ALA A 1 193 ? 37.980 99.186 51.443 1.00 48.86 188 ALA A O 1
ATOM 1390 N N . ARG A 1 194 ? 40.023 100.118 51.577 1.00 44.76 189 ARG A N 1
ATOM 1391 C CA . ARG A 1 194 ? 40.518 99.157 52.559 1.00 49.48 189 ARG A CA 1
ATOM 1392 C C . ARG A 1 194 ? 39.793 99.254 53.893 1.00 47.94 189 ARG A C 1
ATOM 1393 O O . ARG A 1 194 ? 39.224 100.291 54.231 1.00 44.59 189 ARG A O 1
ATOM 1401 N N . LYS A 1 195 ? 39.822 98.161 54.649 1.00 51.23 190 LYS A N 1
ATOM 1402 C CA . LYS A 1 195 ? 39.149 98.108 55.942 1.00 55.53 190 LYS A CA 1
ATOM 1403 C C . LYS A 1 195 ? 39.860 98.989 56.961 1.00 54.21 190 LYS A C 1
ATOM 1404 O O . LYS A 1 195 ? 39.294 99.340 57.995 1.00 53.95 190 LYS A O 1
ATOM 1410 N N . GLU A 1 196 ? 41.102 99.353 56.657 1.00 47.93 191 GLU A N 1
ATOM 1411 C CA . GLU A 1 196 ? 41.855 100.272 57.501 1.00 57.55 191 GLU A CA 1
ATOM 1412 C C . GLU A 1 196 ? 41.257 101.675 57.431 1.00 60.27 191 GLU A C 1
ATOM 1413 O O . GLU A 1 196 ? 41.526 102.518 58.285 1.00 60.44 191 GLU A O 1
ATOM 1419 N N . GLU A 1 197 ? 40.454 101.920 56.400 1.00 58.12 192 GLU A N 1
ATOM 1420 C CA . GLU A 1 197 ? 39.697 103.161 56.299 1.00 53.28 192 GLU A CA 1
ATOM 1421 C C . GLU A 1 197 ? 38.522 103.116 57.268 1.00 55.05 192 GLU A C 1
ATOM 1422 O O . GLU A 1 197 ? 37.611 102.307 57.103 1.00 55.83 192 GLU A O 1
ATOM 1428 N N . PRO A 1 198 ? 38.544 103.991 58.285 1.00 61.10 193 PRO A N 1
ATOM 1429 C CA . PRO A 1 198 ? 37.550 103.986 59.366 1.00 61.92 193 PRO A CA 1
ATOM 1430 C C . PRO A 1 198 ? 36.135 104.309 58.893 1.00 55.49 193 PRO A C 1
ATOM 1431 O O . PRO A 1 198 ? 35.166 103.808 59.461 1.00 57.99 193 PRO A O 1
ATOM 1435 N N . ASN A 1 199 ? 36.027 105.134 57.859 1.00 55.79 194 ASN A N 1
ATOM 1436 C CA . ASN A 1 199 ? 34.737 105.625 57.392 1.00 49.24 194 ASN A CA 1
ATOM 1437 C C . ASN A 1 199 ? 34.124 104.729 56.317 1.00 48.92 194 ASN A C 1
ATOM 1438 O O . ASN A 1 199 ? 34.705 104.538 55.247 1.00 48.97 194 ASN A O 1
ATOM 1443 N N . ASN A 1 200 ? 32.943 104.190 56.607 1.00 43.91 195 ASN A N 1
ATOM 1444 C CA . ASN A 1 200 ? 32.264 103.279 55.689 1.00 47.72 195 ASN A CA 1
ATOM 1445 C C . ASN A 1 200 ? 31.733 103.972 54.439 1.00 48.41 195 ASN A C 1
ATOM 1446 O O . ASN A 1 200 ? 31.646 103.361 53.375 1.00 46.69 195 ASN A O 1
ATOM 1451 N N . GLU A 1 201 ? 31.375 105.245 54.575 1.00 45.41 196 GLU A N 1
ATOM 1452 C CA . GLU A 1 201 ? 30.903 106.033 53.443 1.00 50.51 196 GLU A CA 1
ATOM 1453 C C . GLU A 1 201 ? 32.022 106.187 52.422 1.00 38.56 196 GLU A C 1
ATOM 1454 O O . GLU A 1 201 ? 31.802 106.073 51.219 1.00 42.23 196 GLU A O 1
ATOM 1460 N N . VAL A 1 202 ? 33.222 106.450 52.927 1.00 38.95 197 VAL A N 1
ATOM 1461 C CA . VAL A 1 202 ? 34.409 106.586 52.097 1.00 42.68 197 VAL A CA 1
ATOM 1462 C C . VAL A 1 202 ? 34.737 105.271 51.399 1.00 44.25 197 VAL A C 1
ATOM 1463 O O . VAL A 1 202 ? 35.030 105.247 50.202 1.00 43.76 197 VAL A O 1
ATOM 1467 N N . ARG A 1 203 ? 34.671 104.178 52.155 1.00 43.84 198 ARG A N 1
ATOM 1468 C CA . ARG A 1 203 ? 34.947 102.850 51.613 1.00 45.77 198 ARG A CA 1
ATOM 1469 C C . ARG A 1 203 ? 34.004 102.487 50.470 1.00 33.98 198 ARG A C 1
ATOM 1470 O O . ARG A 1 203 ? 34.438 101.941 49.453 1.00 37.84 198 ARG A O 1
ATOM 1478 N N . PHE A 1 204 ? 32.720 102.798 50.631 1.00 38.39 199 PHE A N 1
ATOM 1479 C CA . PHE A 1 204 ? 31.744 102.503 49.586 1.00 41.12 199 PHE A CA 1
ATOM 1480 C C . PHE A 1 204 ? 32.011 103.324 48.331 1.00 44.77 199 PHE A C 1
ATOM 1481 O O . PHE A 1 204 ? 31.934 102.814 47.214 1.00 44.13 199 PHE A O 1
ATOM 1489 N N . ALA A 1 205 ? 32.324 104.601 48.527 1.00 47.30 200 ALA A N 1
ATOM 1490 C CA . ALA A 1 205 ? 32.632 105.495 47.420 1.00 42.37 200 ALA A CA 1
ATOM 1491 C C . ALA A 1 205 ? 33.886 105.023 46.692 1.00 32.89 200 ALA A C 1
ATOM 1492 O O . ALA A 1 205 ? 33.971 105.089 45.466 1.00 37.60 200 ALA A O 1
ATOM 1494 N N . ALA A 1 206 ? 34.854 104.536 47.462 1.00 40.48 201 ALA A N 1
ATOM 1495 C CA . ALA A 1 206 ? 36.131 104.101 46.912 1.00 41.40 201 ALA A CA 1
ATOM 1496 C C . ALA A 1 206 ? 36.005 102.809 46.113 1.00 40.48 201 ALA A C 1
ATOM 1497 O O . ALA A 1 206 ? 36.573 102.688 45.028 1.00 41.48 201 ALA A O 1
ATOM 1499 N N . ILE A 1 207 ? 35.267 101.842 46.650 1.00 44.75 202 ILE A N 1
ATOM 1500 C CA . ILE A 1 207 ? 35.112 100.560 45.973 1.00 45.26 202 ILE A CA 1
ATOM 1501 C C . ILE A 1 207 ? 34.271 100.734 44.708 1.00 39.36 202 ILE A C 1
ATOM 1502 O O . ILE A 1 207 ? 34.486 100.052 43.707 1.00 35.16 202 ILE A O 1
ATOM 1507 N N . THR A 1 208 ? 33.331 101.674 44.752 1.00 40.59 203 THR A N 1
ATOM 1508 C CA . THR A 1 208 ? 32.503 101.993 43.597 1.00 39.45 203 THR A CA 1
ATOM 1509 C C . THR A 1 208 ? 33.354 102.640 42.514 1.00 41.28 203 THR A C 1
ATOM 1510 O O . THR A 1 208 ? 33.225 102.326 41.330 1.00 40.44 203 THR A O 1
ATOM 1514 N N . ALA A 1 209 ? 34.226 103.548 42.939 1.00 48.16 204 ALA A N 1
ATOM 1515 C CA . ALA A 1 209 ? 35.116 104.251 42.026 1.00 45.53 204 ALA A CA 1
ATOM 1516 C C . ALA A 1 209 ? 36.097 103.282 41.376 1.00 41.36 204 ALA A C 1
ATOM 1517 O O . ALA A 1 209 ? 36.425 103.417 40.196 1.00 44.26 204 ALA A O 1
ATOM 1519 N N . LEU A 1 210 ? 36.561 102.306 42.152 1.00 43.20 205 LEU A N 1
ATOM 1520 C CA . LEU A 1 210 ? 37.442 101.269 41.629 1.00 42.69 205 LEU A CA 1
ATOM 1521 C C . LEU A 1 210 ? 36.740 100.477 40.532 1.00 37.26 205 LEU A C 1
ATOM 1522 O O . LEU A 1 210 ? 37.323 100.197 39.486 1.00 42.77 205 LEU A O 1
ATOM 1527 N N . GLY A 1 211 ? 35.481 100.130 40.778 1.00 41.78 206 GLY A N 1
ATOM 1528 C CA . GLY A 1 211 ? 34.673 99.429 39.800 1.00 41.53 206 GLY A CA 1
ATOM 1529 C C . GLY A 1 211 ? 34.547 100.225 38.517 1.00 46.49 206 GLY A C 1
ATOM 1530 O O . GLY A 1 211 ? 34.700 99.686 37.425 1.00 45.35 206 GLY A O 1
ATOM 1531 N N . ASP A 1 212 ? 34.284 101.520 38.656 1.00 46.46 207 ASP A N 1
ATOM 1532 C CA . ASP A 1 212 ? 34.146 102.409 37.507 1.00 43.93 207 ASP A CA 1
ATOM 1533 C C . ASP A 1 212 ? 35.473 102.613 36.778 1.00 40.50 207 ASP A C 1
ATOM 1534 O O . ASP A 1 212 ? 35.493 102.936 35.593 1.00 42.10 207 ASP A O 1
ATOM 1539 N N . SER A 1 213 ? 36.579 102.418 37.485 1.00 39.69 208 SER A N 1
ATOM 1540 C CA . SER A 1 213 ? 37.892 102.740 36.934 1.00 45.33 208 SER A CA 1
ATOM 1541 C C . SER A 1 213 ? 38.648 101.510 36.443 1.00 47.66 208 SER A C 1
ATOM 1542 O O . SER A 1 213 ? 39.823 101.604 36.091 1.00 45.66 208 SER A O 1
ATOM 1545 N N . LEU A 1 214 ? 37.968 100.369 36.407 1.00 42.99 209 LEU A N 1
ATOM 1546 C CA . LEU A 1 214 ? 38.613 99.085 36.132 1.00 50.60 209 LEU A CA 1
ATOM 1547 C C . LEU A 1 214 ? 39.377 99.044 34.814 1.00 52.75 209 LEU A C 1
ATOM 1548 O O . LEU A 1 214 ? 40.534 98.624 34.779 1.00 56.80 209 LEU A O 1
ATOM 1553 N N . GLU A 1 215 ? 38.727 99.476 33.738 1.00 47.50 210 GLU A N 1
ATOM 1554 C CA . GLU A 1 215 ? 39.359 99.496 32.425 1.00 60.02 210 GLU A CA 1
ATOM 1555 C C . GLU A 1 215 ? 40.635 100.334 32.440 1.00 61.52 210 GLU A C 1
ATOM 1556 O O . GLU A 1 215 ? 41.631 99.970 31.816 1.00 64.51 210 GLU A O 1
ATOM 1562 N N . PHE A 1 216 ? 40.611 101.441 33.176 1.00 55.68 211 PHE A N 1
ATOM 1563 C CA . PHE A 1 216 ? 41.760 102.335 33.229 1.00 52.72 211 PHE A CA 1
ATOM 1564 C C . PHE A 1 216 ? 42.830 101.890 34.228 1.00 66.27 211 PHE A C 1
ATOM 1565 O O . PHE A 1 216 ? 43.938 101.535 33.830 1.00 72.98 211 PHE A O 1
ATOM 1573 N N . VAL A 1 217 ? 42.504 101.917 35.520 1.00 62.69 212 VAL A N 1
ATOM 1574 C CA . VAL A 1 217 ? 43.525 101.779 36.561 1.00 64.73 212 VAL A CA 1
ATOM 1575 C C . VAL A 1 217 ? 44.221 100.421 36.578 1.00 69.37 212 VAL A C 1
ATOM 1576 O O . VAL A 1 217 ? 45.383 100.324 36.970 1.00 74.50 212 VAL A O 1
ATOM 1580 N N . GLY A 1 218 ? 43.522 99.377 36.150 1.00 70.30 213 GLY A N 1
ATOM 1581 C CA . GLY A 1 218 ? 44.087 98.041 36.187 1.00 78.38 213 GLY A CA 1
ATOM 1582 C C . GLY A 1 218 ? 45.172 97.855 35.148 1.00 79.29 213 GLY A C 1
ATOM 1583 O O . GLY A 1 218 ? 45.882 96.846 35.155 1.00 76.90 213 GLY A O 1
ATOM 1584 N N . ASN A 1 219 ? 45.311 98.854 34.276 1.00 87.62 214 ASN A N 1
ATOM 1585 C CA . ASN A 1 219 ? 46.115 98.749 33.064 1.00 81.80 214 ASN A CA 1
ATOM 1586 C C . ASN A 1 219 ? 45.837 97.416 32.395 1.00 65.00 214 ASN A C 1
ATOM 1587 O O . ASN A 1 219 ? 46.755 96.663 32.070 1.00 61.96 214 ASN A O 1
ATOM 1592 N N . ASN A 1 220 ? 44.549 97.125 32.240 1.00 60.26 215 ASN A N 1
ATOM 1593 C CA . ASN A 1 220 ? 44.079 95.893 31.623 1.00 74.04 215 ASN A CA 1
ATOM 1594 C C . ASN A 1 220 ? 44.587 94.635 32.330 1.00 79.37 215 ASN A C 1
ATOM 1595 O O . ASN A 1 220 ? 44.711 93.576 31.712 1.00 84.18 215 ASN A O 1
ATOM 1600 N N . PHE A 1 221 ? 44.885 94.767 33.622 1.00 80.77 216 PHE A N 1
ATOM 1601 C CA . PHE A 1 221 ? 45.203 93.628 34.486 1.00 79.82 216 PHE A CA 1
ATOM 1602 C C . PHE A 1 221 ? 46.391 92.785 34.022 1.00 88.00 216 PHE A C 1
ATOM 1603 O O . PHE A 1 221 ? 46.496 91.613 34.379 1.00 91.95 216 PHE A O 1
ATOM 1611 N N . LYS A 1 222 ? 47.287 93.378 33.243 1.00 84.56 217 LYS A N 1
ATOM 1612 C CA . LYS A 1 222 ? 48.380 92.619 32.643 1.00 87.09 217 LYS A CA 1
ATOM 1613 C C . LYS A 1 222 ? 49.464 92.233 33.646 1.00 86.71 217 LYS A C 1
ATOM 1614 O O . LYS A 1 222 ? 50.115 91.200 33.495 1.00 90.12 217 LYS A O 1
ATOM 1620 N N . HIS A 1 223 ? 49.654 93.061 34.668 1.00 86.17 218 HIS A N 1
ATOM 1621 C CA . HIS A 1 223 ? 50.761 92.871 35.597 1.00 81.72 218 HIS A CA 1
ATOM 1622 C C . HIS A 1 223 ? 50.291 92.332 36.946 1.00 73.91 218 HIS A C 1
ATOM 1623 O O . HIS A 1 223 ? 49.285 92.784 37.493 1.00 69.84 218 HIS A O 1
ATOM 1630 N N . GLU A 1 224 ? 51.037 91.365 37.471 1.00 71.70 219 GLU A N 1
ATOM 1631 C CA . GLU A 1 224 ? 50.628 90.592 38.641 1.00 73.41 219 GLU A CA 1
ATOM 1632 C C . GLU A 1 224 ? 50.513 91.428 39.915 1.00 80.45 219 GLU A C 1
ATOM 1633 O O . GLU A 1 224 ? 49.678 91.147 40.775 1.00 82.33 219 GLU A O 1
ATOM 1639 N N . GLY A 1 225 ? 51.355 92.451 40.032 1.00 80.28 220 GLY A N 1
ATOM 1640 C CA . GLY A 1 225 ? 51.363 93.307 41.206 1.00 74.78 220 GLY A CA 1
ATOM 1641 C C . GLY A 1 225 ? 50.085 94.110 41.343 1.00 68.32 220 GLY A C 1
ATOM 1642 O O . GLY A 1 225 ? 49.424 94.065 42.380 1.00 68.92 220 GLY A O 1
ATOM 1643 N N . GLU A 1 226 ? 49.742 94.850 40.292 1.00 68.34 221 GLU A N 1
ATOM 1644 C CA . GLU A 1 226 ? 48.484 95.587 40.247 1.00 69.12 221 GLU A CA 1
ATOM 1645 C C . GLU A 1 226 ? 47.302 94.647 40.426 1.00 62.48 221 GLU A C 1
ATOM 1646 O O . GLU A 1 226 ? 46.335 94.975 41.115 1.00 64.32 221 GLU A O 1
ATOM 1652 N N . ARG A 1 227 ? 47.394 93.478 39.800 1.00 62.90 222 ARG A N 1
ATOM 1653 C CA . ARG A 1 227 ? 46.337 92.478 39.856 1.00 57.71 222 ARG A CA 1
ATOM 1654 C C . ARG A 1 227 ? 46.036 92.074 41.296 1.00 46.43 222 ARG A C 1
ATOM 1655 O O . ARG A 1 227 ? 44.905 92.205 41.763 1.00 42.78 222 ARG A O 1
ATOM 1663 N N . ASN A 1 228 ? 47.059 91.596 41.998 1.00 46.13 223 ASN A N 1
ATOM 1664 C CA . ASN A 1 228 ? 46.915 91.172 43.387 1.00 54.68 223 ASN A CA 1
ATOM 1665 C C . ASN A 1 228 ? 46.494 92.319 44.301 1.00 54.97 223 ASN A C 1
ATOM 1666 O O . ASN A 1 228 ? 45.724 92.124 45.241 1.00 55.86 223 ASN A O 1
ATOM 1671 N N . TYR A 1 229 ? 47.014 93.509 44.012 1.00 55.29 224 TYR A N 1
ATOM 1672 C CA . TYR A 1 229 ? 46.664 94.732 44.728 1.00 56.96 224 TYR A CA 1
ATOM 1673 C C . TYR A 1 229 ? 45.154 94.940 44.725 1.00 53.29 224 TYR A C 1
ATOM 1674 O O . TYR A 1 229 ? 44.518 95.005 45.777 1.00 57.30 224 TYR A O 1
ATOM 1683 N N . ILE A 1 230 ? 44.593 95.016 43.524 1.00 49.98 225 ILE A N 1
ATOM 1684 C CA . ILE A 1 230 ? 43.167 95.234 43.328 1.00 47.56 225 ILE A CA 1
ATOM 1685 C C . ILE A 1 230 ? 42.327 94.073 43.855 1.00 45.41 225 ILE A C 1
ATOM 1686 O O . ILE A 1 230 ? 41.329 94.284 44.541 1.00 43.17 225 ILE A O 1
ATOM 1691 N N . MET A 1 231 ? 42.742 92.849 43.547 1.00 44.19 226 MET A N 1
ATOM 1692 C CA . MET A 1 231 ? 41.985 91.671 43.958 1.00 40.94 226 MET A CA 1
ATOM 1693 C C . MET A 1 231 ? 41.941 91.521 45.477 1.00 39.87 226 MET A C 1
ATOM 1694 O O . MET A 1 231 ? 40.934 91.077 46.033 1.00 43.73 226 MET A O 1
ATOM 1699 N N . GLN A 1 232 ? 43.024 91.898 46.150 1.00 45.03 227 GLN A N 1
ATOM 1700 C CA . GLN A 1 232 ? 43.074 91.783 47.603 1.00 47.47 227 GLN A CA 1
ATOM 1701 C C . GLN A 1 232 ? 42.033 92.677 48.268 1.00 48.08 227 GLN A C 1
ATOM 1702 O O . GLN A 1 232 ? 41.301 92.232 49.148 1.00 41.36 227 GLN A O 1
ATOM 1708 N N . VAL A 1 233 ? 41.966 93.934 47.840 1.00 46.75 228 VAL A N 1
ATOM 1709 C CA . VAL A 1 233 ? 41.055 94.892 48.451 1.00 41.15 228 VAL A CA 1
ATOM 1710 C C . VAL A 1 233 ? 39.603 94.578 48.091 1.00 40.86 228 VAL A C 1
ATOM 1711 O O . VAL A 1 233 ? 38.698 94.811 48.889 1.00 40.88 228 VAL A O 1
ATOM 1715 N N . VAL A 1 234 ? 39.382 94.030 46.899 1.00 39.65 229 VAL A N 1
ATOM 1716 C CA . VAL A 1 234 ? 38.028 93.700 46.469 1.00 39.17 229 VAL A CA 1
ATOM 1717 C C . VAL A 1 234 ? 37.498 92.515 47.271 1.00 38.19 229 VAL A C 1
ATOM 1718 O O . VAL A 1 234 ? 36.367 92.535 47.757 1.00 38.60 229 VAL A O 1
ATOM 1722 N N . CYS A 1 235 ? 38.328 91.485 47.405 1.00 37.82 230 CYS A N 1
ATOM 1723 C CA . CYS A 1 235 ? 37.964 90.291 48.159 1.00 42.81 230 CYS A CA 1
ATOM 1724 C C . CYS A 1 235 ? 37.696 90.634 49.620 1.00 45.04 230 CYS A C 1
ATOM 1725 O O . CYS A 1 235 ? 36.762 90.117 50.236 1.00 46.27 230 CYS A O 1
ATOM 1728 N N . GLU A 1 236 ? 38.528 91.519 50.159 1.00 43.56 231 GLU A N 1
ATOM 1729 C CA . GLU A 1 236 ? 38.389 92.007 51.525 1.00 48.33 231 GLU A CA 1
ATOM 1730 C C . GLU A 1 236 ? 37.054 92.715 51.724 1.00 45.46 231 GLU A C 1
ATOM 1731 O O . GLU A 1 236 ? 36.375 92.528 52.736 1.00 38.65 231 GLU A O 1
ATOM 1737 N N . ALA A 1 237 ? 36.681 93.519 50.734 1.00 38.83 232 ALA A N 1
ATOM 1738 C CA . ALA A 1 237 ? 35.483 94.344 50.807 1.00 40.32 232 ALA A CA 1
ATOM 1739 C C . ALA A 1 237 ? 34.201 93.521 50.687 1.00 44.78 232 ALA A C 1
ATOM 1740 O O . ALA A 1 237 ? 33.143 93.944 51.154 1.00 40.99 232 ALA A O 1
ATOM 1742 N N . THR A 1 238 ? 34.295 92.344 50.071 1.00 42.34 233 THR A N 1
ATOM 1743 C CA . THR A 1 238 ? 33.127 91.478 49.912 1.00 39.25 233 THR A CA 1
ATOM 1744 C C . THR A 1 238 ? 32.671 90.908 51.253 1.00 43.98 233 THR A C 1
ATOM 1745 O O . THR A 1 238 ? 31.515 90.511 51.410 1.00 45.77 233 THR A O 1
ATOM 1749 N N . GLN A 1 239 ? 33.583 90.867 52.217 1.00 41.48 234 GLN A N 1
ATOM 1750 C CA . GLN A 1 239 ? 33.260 90.346 53.538 1.00 46.20 234 GLN A CA 1
ATOM 1751 C C . GLN A 1 239 ? 33.193 91.459 54.575 1.00 47.77 234 GLN A C 1
ATOM 1752 O O . GLN A 1 239 ? 33.350 91.219 55.773 1.00 47.14 234 GLN A O 1
ATOM 1758 N N . ALA A 1 240 ? 32.959 92.679 54.106 1.00 50.49 235 ALA A N 1
ATOM 1759 C CA . ALA A 1 240 ? 32.768 93.808 55.003 1.00 52.37 235 ALA A CA 1
ATOM 1760 C C . ALA A 1 240 ? 31.421 93.694 55.706 1.00 49.41 235 ALA A C 1
ATOM 1761 O O . ALA A 1 240 ? 30.460 93.164 55.148 1.00 46.31 235 ALA A O 1
ATOM 1763 N N . GLN A 1 241 ? 31.357 94.191 56.936 1.00 52.01 236 GLN A N 1
ATOM 1764 C CA . GLN A 1 241 ? 30.141 94.100 57.734 1.00 59.13 236 GLN A CA 1
ATOM 1765 C C . GLN A 1 241 ? 29.028 94.952 57.130 1.00 57.20 236 GLN A C 1
ATOM 1766 O O . GLN A 1 241 ? 27.851 94.597 57.196 1.00 62.95 236 GLN A O 1
ATOM 1772 N N . ASP A 1 242 ? 29.416 96.068 56.523 1.00 50.84 237 ASP A N 1
ATOM 1773 C CA . ASP A 1 242 ? 28.467 96.991 55.914 1.00 46.48 237 ASP A CA 1
ATOM 1774 C C . ASP A 1 242 ? 27.926 96.446 54.593 1.00 49.30 237 ASP A C 1
ATOM 1775 O O . ASP A 1 242 ? 28.690 96.067 53.706 1.00 56.68 237 ASP A O 1
ATOM 1780 N N . SER A 1 243 ? 26.602 96.419 54.473 1.00 51.03 238 SER A N 1
ATOM 1781 C CA . SER A 1 243 ? 25.931 95.874 53.297 1.00 52.17 238 SER A CA 1
ATOM 1782 C C . SER A 1 243 ? 26.273 96.618 52.010 1.00 54.10 238 SER A C 1
ATOM 1783 O O . SER A 1 243 ? 26.494 95.998 50.968 1.00 55.30 238 SER A O 1
ATOM 1786 N N . ARG A 1 244 ? 26.302 97.945 52.084 1.00 49.22 239 ARG A N 1
ATOM 1787 C CA . ARG A 1 244 ? 26.604 98.773 50.921 1.00 52.71 239 ARG A CA 1
ATOM 1788 C C . ARG A 1 244 ? 27.993 98.476 50.367 1.00 38.30 239 ARG A C 1
ATOM 1789 O O . ARG A 1 244 ? 28.176 98.383 49.154 1.00 41.75 239 ARG A O 1
ATOM 1797 N N . ILE A 1 245 ? 28.965 98.326 51.262 1.00 44.10 240 ILE A N 1
ATOM 1798 C CA . ILE A 1 245 ? 30.339 98.034 50.864 1.00 46.56 240 ILE A CA 1
ATOM 1799 C C . ILE A 1 245 ? 30.418 96.686 50.153 1.00 46.75 240 ILE A C 1
ATOM 1800 O O . ILE A 1 245 ? 31.089 96.553 49.127 1.00 43.70 240 ILE A O 1
ATOM 1805 N N . GLN A 1 246 ? 29.725 95.695 50.710 1.00 39.45 241 GLN A N 1
ATOM 1806 C CA . GLN A 1 246 ? 29.609 94.379 50.090 1.00 39.08 241 GLN A CA 1
ATOM 1807 C C . GLN A 1 246 ? 29.084 94.485 48.665 1.00 34.43 241 GLN A C 1
ATOM 1808 O O . GLN A 1 246 ? 29.652 93.906 47.738 1.00 37.54 241 GLN A O 1
ATOM 1814 N N . GLN A 1 247 ? 27.994 95.230 48.509 1.00 34.23 242 GLN A N 1
ATOM 1815 C CA . GLN A 1 247 ? 27.361 95.429 47.209 1.00 38.89 242 GLN A CA 1
ATOM 1816 C C . GLN A 1 247 ? 28.319 96.033 46.192 1.00 42.23 242 GLN A C 1
ATOM 1817 O O . GLN A 1 247 ? 28.410 95.562 45.060 1.00 45.80 242 GLN A O 1
ATOM 1823 N N . GLY A 1 248 ? 29.025 97.081 46.604 1.00 46.11 243 GLY A N 1
ATOM 1824 C CA . GLY A 1 248 ? 30.001 97.725 45.747 1.00 44.04 243 GLY A CA 1
ATOM 1825 C C . GLY A 1 248 ? 31.109 96.764 45.368 1.00 40.88 243 GLY A C 1
ATOM 1826 O O . GLY A 1 248 ? 31.564 96.739 44.224 1.00 39.55 243 GLY A O 1
ATOM 1827 N N . ALA A 1 249 ? 31.532 95.957 46.336 1.00 42.34 244 ALA A N 1
ATOM 1828 C CA . ALA A 1 249 ? 32.596 94.980 46.121 1.00 42.44 244 ALA A CA 1
ATOM 1829 C C . ALA A 1 249 ? 32.210 93.922 45.091 1.00 43.72 244 ALA A C 1
ATOM 1830 O O . ALA A 1 249 ? 32.987 93.612 44.183 1.00 39.48 244 ALA A O 1
ATOM 1832 N N . PHE A 1 250 ? 31.008 93.373 45.233 1.00 38.84 245 PHE A N 1
ATOM 1833 C CA . PHE A 1 250 ? 30.545 92.314 44.340 1.00 42.25 245 PHE A CA 1
ATOM 1834 C C . PHE A 1 250 ? 30.280 92.830 42.934 1.00 41.87 245 PHE A C 1
ATOM 1835 O O . PHE A 1 250 ? 30.507 92.126 41.951 1.00 41.91 245 PHE A O 1
ATOM 1843 N N . GLY A 1 251 ? 29.805 94.067 42.846 1.00 41.71 246 GLY A N 1
ATOM 1844 C CA . GLY A 1 251 ? 29.609 94.713 41.564 1.00 40.39 246 GLY A CA 1
ATOM 1845 C C . GLY A 1 251 ? 30.944 94.897 40.873 1.00 41.67 246 GLY A C 1
ATOM 1846 O O . GLY A 1 251 ? 31.069 94.696 39.667 1.00 48.29 246 GLY A O 1
ATOM 1847 N N . CYS A 1 252 ? 31.947 95.284 41.655 1.00 44.81 247 CYS A N 1
ATOM 1848 C CA . CYS A 1 252 ? 33.314 95.420 41.167 1.00 48.49 247 CYS A CA 1
ATOM 1849 C C . CYS A 1 252 ? 33.836 94.074 40.674 1.00 48.18 247 CYS A C 1
ATOM 1850 O O . CYS A 1 252 ? 34.464 93.980 39.619 1.00 45.46 247 CYS A O 1
ATOM 1853 N N . LEU A 1 253 ? 33.561 93.033 41.453 1.00 47.65 248 LEU A N 1
ATOM 1854 C CA . LEU A 1 253 ? 34.027 91.688 41.153 1.00 41.67 248 LEU A CA 1
ATOM 1855 C C . LEU A 1 253 ? 33.402 91.160 39.861 1.00 36.05 248 LEU A C 1
ATOM 1856 O O . LEU A 1 253 ? 34.068 90.501 39.061 1.00 35.85 248 LEU A O 1
ATOM 1861 N N . ASN A 1 254 ? 32.121 91.461 39.664 1.00 36.54 249 ASN A N 1
ATOM 1862 C CA . ASN A 1 254 ? 31.400 91.042 38.466 1.00 37.87 249 ASN A CA 1
ATOM 1863 C C . ASN A 1 254 ? 31.973 91.668 37.205 1.00 38.76 249 ASN A C 1
ATOM 1864 O O . ASN A 1 254 ? 32.049 91.023 36.159 1.00 44.34 249 ASN A O 1
ATOM 1869 N N . ARG A 1 255 ? 32.376 92.929 37.312 1.00 39.95 250 ARG A N 1
ATOM 1870 C CA . ARG A 1 255 ? 32.981 93.631 36.189 1.00 42.33 250 ARG A CA 1
ATOM 1871 C C . ARG A 1 255 ? 34.379 93.091 35.910 1.00 40.77 250 ARG A C 1
ATOM 1872 O O . ARG A 1 255 ? 34.797 92.992 34.755 1.00 42.93 250 ARG A O 1
ATOM 1880 N N . ILE A 1 256 ? 35.092 92.736 36.974 1.00 39.19 251 ILE A N 1
ATOM 1881 C CA . ILE A 1 256 ? 36.417 92.141 36.843 1.00 40.23 251 ILE A CA 1
ATOM 1882 C C . ILE A 1 256 ? 36.342 90.818 36.085 1.00 47.86 251 ILE A C 1
ATOM 1883 O O . ILE A 1 256 ? 37.119 90.574 35.158 1.00 45.12 251 ILE A O 1
ATOM 1888 N N . MET A 1 257 ? 35.395 89.971 36.480 1.00 43.89 252 MET A N 1
ATOM 1889 C CA . MET A 1 257 ? 35.190 88.687 35.820 1.00 43.77 252 MET A CA 1
ATOM 1890 C C . MET A 1 257 ? 34.821 88.866 34.349 1.00 42.77 252 MET A C 1
ATOM 1891 O O . MET A 1 257 ? 35.316 88.145 33.485 1.00 43.01 252 MET A O 1
ATOM 1896 N N . ALA A 1 258 ? 33.956 89.839 34.075 1.00 40.91 253 ALA A N 1
ATOM 1897 C CA . ALA A 1 258 ? 33.484 90.098 32.716 1.00 43.66 253 ALA A CA 1
ATOM 1898 C C . ALA A 1 258 ? 34.619 90.575 31.816 1.00 40.24 253 ALA A C 1
ATOM 1899 O O . ALA A 1 258 ? 34.664 90.253 30.628 1.00 48.97 253 ALA A O 1
ATOM 1901 N N . LEU A 1 259 ? 35.541 91.334 32.395 1.00 43.29 254 LEU A N 1
ATOM 1902 C CA . LEU A 1 259 ? 36.643 91.911 31.637 1.00 46.00 254 LEU A CA 1
ATOM 1903 C C . LEU A 1 259 ? 37.889 91.033 31.628 1.00 44.33 254 LEU A C 1
ATOM 1904 O O . LEU A 1 259 ? 38.612 90.988 30.634 1.00 46.00 254 LEU A O 1
ATOM 1909 N N . TYR A 1 260 ? 38.147 90.341 32.734 1.00 43.27 255 TYR A N 1
ATOM 1910 C CA . TYR A 1 260 ? 39.438 89.687 32.904 1.00 46.00 255 TYR A CA 1
ATOM 1911 C C . TYR A 1 260 ? 39.343 88.222 33.300 1.00 43.95 255 TYR A C 1
ATOM 1912 O O . TYR A 1 260 ? 40.133 87.745 34.112 1.00 39.82 255 TYR A O 1
ATOM 1921 N N . TYR A 1 261 ? 38.383 87.517 32.711 1.00 50.30 256 TYR A N 1
ATOM 1922 C CA . TYR A 1 261 ? 38.187 86.089 32.953 1.00 50.33 256 TYR A CA 1
ATOM 1923 C C . TYR A 1 261 ? 39.498 85.312 32.887 1.00 49.76 256 TYR A C 1
ATOM 1924 O O . TYR A 1 261 ? 39.774 84.462 33.736 1.00 46.12 256 TYR A O 1
ATOM 1933 N N . GLU A 1 262 ? 40.302 85.620 31.874 1.00 46.49 257 GLU A N 1
ATOM 1934 C CA . GLU A 1 262 ? 41.538 84.893 31.607 1.00 50.35 257 GLU A CA 1
ATOM 1935 C C . GLU A 1 262 ? 42.555 84.986 32.744 1.00 44.26 257 GLU A C 1
ATOM 1936 O O . GLU A 1 262 ? 43.468 84.166 32.831 1.00 48.41 257 GLU A O 1
ATOM 1942 N N . HIS A 1 263 ? 42.395 85.978 33.616 1.00 42.47 258 HIS A N 1
ATOM 1943 C CA . HIS A 1 263 ? 43.334 86.178 34.719 1.00 49.28 258 HIS A CA 1
ATOM 1944 C C . HIS A 1 263 ? 42.816 85.655 36.060 1.00 47.50 258 HIS A C 1
ATOM 1945 O O . HIS A 1 263 ? 43.449 85.864 37.095 1.00 47.18 258 HIS A O 1
ATOM 1952 N N . MET A 1 264 ? 41.681 84.966 36.048 1.00 50.22 259 MET A N 1
ATOM 1953 C CA . MET A 1 264 ? 40.945 84.721 37.288 1.00 51.17 259 MET A CA 1
ATOM 1954 C C . MET A 1 264 ? 41.182 83.374 37.970 1.00 48.20 259 MET A C 1
ATOM 1955 O O . MET A 1 264 ? 40.700 83.160 39.084 1.00 44.44 259 MET A O 1
ATOM 1960 N N . ARG A 1 265 ? 41.913 82.477 37.315 1.00 49.34 260 ARG A N 1
ATOM 1961 C CA . ARG A 1 265 ? 42.098 81.119 37.832 1.00 49.93 260 ARG A CA 1
ATOM 1962 C C . ARG A 1 265 ? 42.610 81.084 39.271 1.00 44.77 260 ARG A C 1
ATOM 1963 O O . ARG A 1 265 ? 41.991 80.470 40.140 1.00 43.01 260 ARG A O 1
ATOM 1971 N N . TYR A 1 266 ? 43.736 81.749 39.513 1.00 44.98 261 TYR A N 1
ATOM 1972 C CA . TYR A 1 266 ? 44.345 81.781 40.840 1.00 47.90 261 TYR A CA 1
ATOM 1973 C C . TYR A 1 266 ? 43.387 82.324 41.895 1.00 46.52 261 TYR A C 1
ATOM 1974 O O . TYR A 1 266 ? 43.212 81.725 42.956 1.00 46.23 261 TYR A O 1
ATOM 1983 N N . TYR A 1 267 ? 42.763 83.457 41.590 1.00 45.53 262 TYR A N 1
ATOM 1984 C CA . TYR A 1 267 ? 41.884 84.135 42.537 1.00 41.21 262 TYR A CA 1
ATOM 1985 C C . TYR A 1 267 ? 40.600 83.356 42.797 1.00 46.58 262 TYR A C 1
ATOM 1986 O O . TYR A 1 267 ? 40.092 83.341 43.919 1.00 42.51 262 TYR A O 1
ATOM 1995 N N . MET A 1 268 ? 40.081 82.714 41.756 1.00 43.84 263 MET A N 1
ATOM 1996 C CA . MET A 1 268 ? 38.887 81.885 41.883 1.00 41.36 263 MET A CA 1
ATOM 1997 C C . MET A 1 268 ? 39.116 80.776 42.904 1.00 47.93 263 MET A C 1
ATOM 1998 O O . MET A 1 268 ? 38.342 80.618 43.849 1.00 44.77 263 MET A O 1
ATOM 2003 N N . GLU A 1 269 ? 40.191 80.021 42.707 1.00 43.28 264 GLU A N 1
ATOM 2004 C CA . GLU A 1 269 ? 40.573 78.960 43.630 1.00 44.09 264 GLU A CA 1
ATOM 2005 C C . GLU A 1 269 ? 40.908 79.512 45.012 1.00 51.65 264 GLU A C 1
ATOM 2006 O O . GLU A 1 269 ? 40.564 78.910 46.030 1.00 48.26 264 GLU A O 1
ATOM 2012 N N . LYS A 1 270 ? 41.568 80.665 45.043 1.00 47.45 265 LYS A N 1
ATOM 2013 C CA . LYS A 1 270 ? 42.040 81.240 46.299 1.00 47.48 265 LYS A CA 1
ATOM 2014 C C . LYS A 1 270 ? 40.915 81.792 47.175 1.00 48.18 265 LYS A C 1
ATOM 2015 O O . LYS A 1 270 ? 40.915 81.580 48.389 1.00 44.89 265 LYS A O 1
ATOM 2021 N N . ALA A 1 271 ? 39.960 82.499 46.577 1.00 49.07 266 ALA A N 1
ATOM 2022 C CA . ALA A 1 271 ? 38.981 83.228 47.380 1.00 46.78 266 ALA A CA 1
ATOM 2023 C C . ALA A 1 271 ? 37.593 83.368 46.754 1.00 42.43 266 ALA A C 1
ATOM 2024 O O . ALA A 1 271 ? 36.586 83.219 47.450 1.00 36.38 266 ALA A O 1
ATOM 2026 N N . LEU A 1 272 ? 37.541 83.657 45.456 1.00 40.55 267 LEU A N 1
ATOM 2027 C CA . LEU A 1 272 ? 36.284 84.009 44.794 1.00 38.55 267 LEU A CA 1
ATOM 2028 C C . LEU A 1 272 ? 35.217 82.926 44.932 1.00 34.66 267 LEU A C 1
ATOM 2029 O O . LEU A 1 272 ? 34.036 83.230 45.122 1.00 41.34 267 LEU A O 1
ATOM 2034 N N . PHE A 1 273 ? 35.646 81.673 44.819 1.00 39.88 268 PHE A N 1
ATOM 2035 C CA . PHE A 1 273 ? 34.771 80.518 44.992 1.00 42.48 268 PHE A CA 1
ATOM 2036 C C . PHE A 1 273 ? 33.975 80.629 46.290 1.00 34.23 268 PHE A C 1
ATOM 2037 O O . PHE A 1 273 ? 32.747 80.653 46.277 1.00 41.14 268 PHE A O 1
ATOM 2045 N N . GLY A 1 274 ? 34.692 80.714 47.403 1.00 37.31 269 GLY A N 1
ATOM 2046 C CA . GLY A 1 274 ? 34.078 80.799 48.714 1.00 36.67 269 GLY A CA 1
ATOM 2047 C C . GLY A 1 274 ? 33.347 82.102 48.967 1.00 36.47 269 GLY A C 1
ATOM 2048 O O . GLY A 1 274 ? 32.272 82.109 49.558 1.00 39.19 269 GLY A O 1
ATOM 2049 N N . LEU A 1 275 ? 33.929 83.207 48.515 1.00 34.85 270 LEU A N 1
ATOM 2050 C CA . LEU A 1 275 ? 33.330 84.526 48.711 1.00 39.60 270 LEU A CA 1
ATOM 2051 C C . LEU A 1 275 ? 31.956 84.641 48.064 1.00 38.97 270 LEU A C 1
ATOM 2052 O O . LEU A 1 275 ? 31.013 85.140 48.679 1.00 37.99 270 LEU A O 1
ATOM 2057 N N . THR A 1 276 ? 31.848 84.179 46.823 1.00 33.14 271 THR A N 1
ATOM 2058 C CA . THR A 1 276 ? 30.596 84.285 46.084 1.00 32.83 271 THR A CA 1
ATOM 2059 C C . THR A 1 276 ? 29.558 83.288 46.592 1.00 37.91 271 THR A C 1
ATOM 2060 O O . THR A 1 276 ? 28.359 83.549 46.522 1.00 39.38 271 THR A O 1
ATOM 2064 N N . ILE A 1 277 ? 30.023 82.153 47.103 1.00 41.63 272 ILE A N 1
ATOM 2065 C CA . ILE A 1 277 ? 29.141 81.188 47.752 1.00 36.53 272 ILE A CA 1
ATOM 2066 C C . ILE A 1 277 ? 28.486 81.833 48.969 1.00 40.54 272 ILE A C 1
ATOM 2067 O O . ILE A 1 277 ? 27.269 81.747 49.158 1.00 37.30 272 ILE A O 1
ATOM 2072 N N . LEU A 1 278 ? 29.308 82.492 49.782 1.00 35.31 273 LEU A N 1
ATOM 2073 C CA . LEU A 1 278 ? 28.823 83.229 50.942 1.00 42.37 273 LEU A CA 1
ATOM 2074 C C . LEU A 1 278 ? 27.881 84.347 50.517 1.00 44.98 273 LEU A C 1
ATOM 2075 O O . LEU A 1 278 ? 26.861 84.590 51.159 1.00 42.34 273 LEU A O 1
ATOM 2080 N N . GLY A 1 279 ? 28.232 85.027 49.431 1.00 41.79 274 GLY A N 1
ATOM 2081 C CA . GLY A 1 279 ? 27.438 86.135 48.932 1.00 43.46 274 GLY A CA 1
ATOM 2082 C C . GLY A 1 279 ? 26.048 85.722 48.489 1.00 44.25 274 GLY A C 1
ATOM 2083 O O . GLY A 1 279 ? 25.073 86.424 48.742 1.00 38.99 274 GLY A O 1
ATOM 2084 N N . MET A 1 280 ? 25.959 84.576 47.823 1.00 39.50 275 MET A N 1
ATOM 2085 C CA . MET A 1 280 ? 24.682 84.070 47.329 1.00 39.48 275 MET A CA 1
ATOM 2086 C C . MET A 1 280 ? 23.742 83.687 48.466 1.00 42.23 275 MET A C 1
ATOM 2087 O O . MET A 1 280 ? 22.521 83.722 48.312 1.00 43.28 275 MET A O 1
ATOM 2092 N N . LYS A 1 281 ? 24.317 83.327 49.608 1.00 39.99 276 LYS A N 1
ATOM 2093 C CA . LYS A 1 281 ? 23.531 82.873 50.749 1.00 47.79 276 LYS A CA 1
ATOM 2094 C C . LYS A 1 281 ? 23.274 84.001 51.745 1.00 55.30 276 LYS A C 1
ATOM 2095 O O . LYS A 1 281 ? 22.785 83.766 52.849 1.00 53.70 276 LYS A O 1
ATOM 2101 N N . SER A 1 282 ? 23.601 85.226 51.346 1.00 53.19 277 SER A N 1
ATOM 2102 C CA . SER A 1 282 ? 23.461 86.384 52.223 1.00 53.87 277 SER A CA 1
ATOM 2103 C C . SER A 1 282 ? 22.007 86.700 52.555 1.00 55.51 277 SER A C 1
ATOM 2104 O O . SER A 1 282 ? 21.104 86.437 51.762 1.00 44.54 277 SER A O 1
ATOM 2107 N N . ASP A 1 283 ? 21.793 87.272 53.735 1.00 54.47 278 ASP A N 1
ATOM 2108 C CA . ASP A 1 283 ? 20.459 87.673 54.169 1.00 55.46 278 ASP A CA 1
ATOM 2109 C C . ASP A 1 283 ? 20.019 88.945 53.458 1.00 49.19 278 ASP A C 1
ATOM 2110 O O . ASP A 1 283 ? 18.831 89.259 53.402 1.00 46.53 278 ASP A O 1
ATOM 2115 N N . ASP A 1 284 ? 20.989 89.678 52.923 1.00 48.42 279 ASP A N 1
ATOM 2116 C CA . ASP A 1 284 ? 20.711 90.878 52.147 1.00 45.83 279 ASP A CA 1
ATOM 2117 C C . ASP A 1 284 ? 20.466 90.496 50.693 1.00 45.32 279 ASP A C 1
ATOM 2118 O O . ASP A 1 284 ? 21.359 89.977 50.023 1.00 41.87 279 ASP A O 1
ATOM 2123 N N . GLU A 1 285 ? 19.256 90.752 50.208 1.00 47.63 280 GLU A N 1
ATOM 2124 C CA . GLU A 1 285 ? 18.866 90.314 48.872 1.00 50.64 280 GLU A CA 1
ATOM 2125 C C . GLU A 1 285 ? 19.710 90.957 47.774 1.00 52.92 280 GLU A C 1
ATOM 2126 O O . GLU A 1 285 ? 19.949 90.347 46.730 1.00 54.67 280 GLU A O 1
ATOM 2132 N N . ASP A 1 286 ? 20.183 92.174 48.017 1.00 54.81 281 ASP A N 1
ATOM 2133 C CA . ASP A 1 286 ? 20.931 92.904 46.998 1.00 56.28 281 ASP A CA 1
ATOM 2134 C C . ASP A 1 286 ? 22.325 92.325 46.743 1.00 42.18 281 ASP A C 1
ATOM 2135 O O . ASP A 1 286 ? 22.765 92.267 45.596 1.00 40.60 281 ASP A O 1
ATOM 2140 N N . VAL A 1 287 ? 23.024 91.895 47.791 1.00 49.66 282 VAL A N 1
ATOM 2141 C CA . VAL A 1 287 ? 24.342 91.297 47.586 1.00 52.54 282 VAL A CA 1
ATOM 2142 C C . VAL A 1 287 ? 24.168 89.862 47.104 1.00 46.06 282 VAL A C 1
ATOM 2143 O O . VAL A 1 287 ? 25.014 89.333 46.380 1.00 43.12 282 VAL A O 1
ATOM 2147 N N . ALA A 1 288 ? 23.058 89.243 47.498 1.00 43.80 283 ALA A N 1
ATOM 2148 C CA . ALA A 1 288 ? 22.725 87.906 47.027 1.00 42.28 283 ALA A CA 1
ATOM 2149 C C . ALA A 1 288 ? 22.519 87.938 45.518 1.00 39.77 283 ALA A C 1
ATOM 2150 O O . ALA A 1 288 ? 23.001 87.064 44.797 1.00 40.68 283 ALA A O 1
ATOM 2152 N N . LYS A 1 289 ? 21.806 88.960 45.051 1.00 44.31 284 LYS A N 1
ATOM 2153 C CA . LYS A 1 289 ? 21.589 89.177 43.621 1.00 44.30 284 LYS A CA 1
ATOM 2154 C C . LYS A 1 289 ? 22.900 89.322 42.863 1.00 40.33 284 LYS A C 1
ATOM 2155 O O . LYS A 1 289 ? 23.076 88.754 41.785 1.00 40.78 284 LYS A O 1
ATOM 2161 N N . LEU A 1 290 ? 23.809 90.106 43.432 1.00 44.45 285 LEU A N 1
ATOM 2162 C CA . LEU A 1 290 ? 25.090 90.399 42.801 1.00 43.66 285 LEU A CA 1
ATOM 2163 C C . LEU A 1 290 ? 25.989 89.169 42.734 1.00 41.09 285 LEU A C 1
ATOM 2164 O O . LEU A 1 290 ? 26.738 88.980 41.770 1.00 42.79 285 LEU A O 1
ATOM 2169 N N . ALA A 1 291 ? 25.902 88.333 43.763 1.00 37.79 286 ALA A N 1
ATOM 2170 C CA . ALA A 1 291 ? 26.697 87.118 43.824 1.00 43.57 286 ALA A CA 1
ATOM 2171 C C . ALA A 1 291 ? 26.168 86.080 42.837 1.00 37.29 286 ALA A C 1
ATOM 2172 O O . ALA A 1 291 ? 26.942 85.340 42.238 1.00 42.31 286 ALA A O 1
ATOM 2174 N N . VAL A 1 292 ? 24.850 86.029 42.671 1.00 38.34 287 VAL A N 1
ATOM 2175 C CA . VAL A 1 292 ? 24.245 85.163 41.664 1.00 37.45 287 VAL A CA 1
ATOM 2176 C C . VAL A 1 292 ? 24.640 85.653 40.277 1.00 46.02 287 VAL A C 1
ATOM 2177 O O . VAL A 1 292 ? 24.957 84.861 39.386 1.00 42.92 287 VAL A O 1
ATOM 2181 N N . GLU A 1 293 ? 24.626 86.972 40.111 1.00 43.59 288 GLU A N 1
ATOM 2182 C CA . GLU A 1 293 ? 25.040 87.604 38.866 1.00 45.11 288 GLU A CA 1
ATOM 2183 C C . GLU A 1 293 ? 26.495 87.281 38.536 1.00 38.62 288 GLU A C 1
ATOM 2184 O O . GLU A 1 293 ? 26.866 87.175 37.364 1.00 41.17 288 GLU A O 1
ATOM 2190 N N . PHE A 1 294 ? 27.314 87.122 39.573 1.00 43.99 289 PHE A N 1
ATOM 2191 C CA . PHE A 1 294 ? 28.707 86.725 39.393 1.00 35.40 289 PHE A CA 1
ATOM 2192 C C . PHE A 1 294 ? 28.803 85.429 38.609 1.00 34.56 289 PHE A C 1
ATOM 2193 O O . PHE A 1 294 ? 29.587 85.316 37.663 1.00 37.56 289 PHE A O 1
ATOM 2201 N N . TRP A 1 295 ? 28.001 84.451 39.013 1.00 35.79 290 TRP A N 1
ATOM 2202 C CA . TRP A 1 295 ? 28.041 83.136 38.392 1.00 34.59 290 TRP A CA 1
ATOM 2203 C C . TRP A 1 295 ? 27.303 83.110 37.064 1.00 39.68 290 TRP A C 1
ATOM 2204 O O . TRP A 1 295 ? 27.607 82.297 36.196 1.00 37.71 290 TRP A O 1
ATOM 2215 N N . SER A 1 296 ? 26.358 84.028 36.899 1.00 40.54 291 SER A N 1
ATOM 2216 C CA . SER A 1 296 ? 25.732 84.238 35.603 1.00 41.42 291 SER A CA 1
ATOM 2217 C C . SER A 1 296 ? 26.766 84.785 34.623 1.00 43.02 291 SER A C 1
ATOM 2218 O O . SER A 1 296 ? 26.806 84.389 33.457 1.00 47.33 291 SER A O 1
ATOM 2221 N N . THR A 1 297 ? 27.617 85.681 35.116 1.00 41.47 292 THR A N 1
ATOM 2222 C CA . THR A 1 297 ? 28.673 86.267 34.299 1.00 43.34 292 THR A CA 1
ATOM 2223 C C . THR A 1 297 ? 29.710 85.217 33.910 1.00 45.66 292 THR A C 1
ATOM 2224 O O . THR A 1 297 ? 30.154 85.170 32.762 1.00 45.13 292 THR A O 1
ATOM 2228 N N . VAL A 1 298 ? 30.093 84.384 34.873 1.00 41.61 293 VAL A N 1
ATOM 2229 C CA . VAL A 1 298 ? 31.022 83.287 34.625 1.00 41.84 293 VAL A CA 1
ATOM 2230 C C . VAL A 1 298 ? 30.465 82.346 33.562 1.00 35.78 293 VAL A C 1
ATOM 2231 O O . VAL A 1 298 ? 31.163 81.966 32.623 1.00 43.86 293 VAL A O 1
ATOM 2235 N N . CYS A 1 299 ? 29.195 81.986 33.715 1.00 39.14 294 CYS A N 1
ATOM 2236 C CA . CYS A 1 299 ? 28.536 81.068 32.797 1.00 36.58 294 CYS A CA 1
ATOM 2237 C C . CYS A 1 299 ? 28.441 81.648 31.391 1.00 47.57 294 CYS A C 1
ATOM 2238 O O . CYS A 1 299 ? 28.710 80.954 30.412 1.00 44.93 294 CYS A O 1
ATOM 2241 N N . GLU A 1 300 ? 28.067 82.921 31.297 1.00 45.46 295 GLU A N 1
ATOM 2242 C CA . GLU A 1 300 ? 27.978 83.598 30.008 1.00 52.82 295 GLU A CA 1
ATOM 2243 C C . GLU A 1 300 ? 29.322 83.597 29.286 1.00 46.83 295 GLU A C 1
ATOM 2244 O O . GLU A 1 300 ? 29.397 83.283 28.098 1.00 44.90 295 GLU A O 1
ATOM 2250 N N . GLU A 1 301 ? 30.380 83.939 30.017 1.00 42.58 296 GLU A N 1
ATOM 2251 C CA . GLU A 1 301 ? 31.733 83.928 29.470 1.00 43.09 296 GLU A CA 1
ATOM 2252 C C . GLU A 1 301 ? 32.120 82.545 28.971 1.00 46.22 296 GLU A C 1
ATOM 2253 O O . GLU A 1 301 ? 32.626 82.394 27.858 1.00 48.15 296 GLU A O 1
ATOM 2259 N N . GLU A 1 302 ? 31.882 81.538 29.802 1.00 43.82 297 GLU A N 1
ATOM 2260 C CA . GLU A 1 302 ? 32.299 80.182 29.480 1.00 45.25 297 GLU A CA 1
ATOM 2261 C C . GLU A 1 302 ? 31.448 79.569 28.367 1.00 46.34 297 GLU A C 1
ATOM 2262 O O . GLU A 1 302 ? 31.935 78.751 27.591 1.00 51.48 297 GLU A O 1
ATOM 2268 N N . ILE A 1 303 ? 30.186 79.977 28.274 1.00 47.10 298 ILE A N 1
ATOM 2269 C CA . ILE A 1 303 ? 29.343 79.554 27.159 1.00 46.08 298 ILE A CA 1
ATOM 2270 C C . ILE A 1 303 ? 29.909 80.091 25.845 1.00 46.71 298 ILE A C 1
ATOM 2271 O O . ILE A 1 303 ? 29.998 79.369 24.849 1.00 50.92 298 ILE A O 1
ATOM 2276 N N . ALA A 1 304 ? 30.296 81.363 25.858 1.00 45.37 299 ALA A N 1
ATOM 2277 C CA . ALA A 1 304 ? 30.889 82.004 24.689 1.00 48.33 299 ALA A CA 1
ATOM 2278 C C . ALA A 1 304 ? 32.200 81.330 24.301 1.00 56.68 299 ALA A C 1
ATOM 2279 O O . ALA A 1 304 ? 32.436 81.038 23.127 1.00 58.36 299 ALA A O 1
ATOM 2281 N N . ILE A 1 305 ? 33.041 81.075 25.298 1.00 49.61 300 ILE A N 1
ATOM 2282 C CA . ILE A 1 305 ? 34.341 80.451 25.077 1.00 50.69 300 ILE A CA 1
ATOM 2283 C C . ILE A 1 305 ? 34.193 79.045 24.503 1.00 50.85 300 ILE A C 1
ATOM 2284 O O . ILE A 1 305 ? 34.889 78.676 23.554 1.00 55.75 300 ILE A O 1
ATOM 2289 N N . GLU A 1 306 ? 33.275 78.272 25.077 1.00 45.64 301 GLU A N 1
ATOM 2290 C CA . GLU A 1 306 ? 32.990 76.927 24.588 1.00 46.58 301 GLU A CA 1
ATOM 2291 C C . GLU A 1 306 ? 32.556 76.948 23.129 1.00 53.91 301 GLU A C 1
ATOM 2292 O O . GLU A 1 306 ? 33.012 76.135 22.325 1.00 56.47 301 GLU A O 1
ATOM 2298 N N . ASP A 1 307 ? 31.673 77.884 22.797 1.00 54.39 302 ASP A N 1
ATOM 2299 C CA . ASP A 1 307 ? 31.172 78.023 21.435 1.00 58.81 302 ASP A CA 1
ATOM 2300 C C . ASP A 1 307 ? 32.271 78.416 20.458 1.00 62.47 302 ASP A C 1
ATOM 2301 O O . ASP A 1 307 ? 32.358 77.864 19.359 1.00 70.58 302 ASP A O 1
ATOM 2306 N N . ASP A 1 308 ? 33.103 79.373 20.856 1.00 55.96 303 ASP A N 1
ATOM 2307 C CA . ASP A 1 308 ? 34.178 79.842 19.993 1.00 58.28 303 ASP A CA 1
ATOM 2308 C C . ASP A 1 308 ? 35.241 78.768 19.784 1.00 63.78 303 ASP A C 1
ATOM 2309 O O . ASP A 1 308 ? 35.722 78.571 18.666 1.00 66.25 303 ASP A O 1
ATOM 2314 N N . ASN A 1 309 ? 35.606 78.078 20.861 1.00 53.16 304 ASN A N 1
ATOM 2315 C CA . ASN A 1 309 ? 36.618 77.030 20.782 1.00 60.29 304 ASN A CA 1
ATOM 2316 C C . ASN A 1 309 ? 36.117 75.820 20.010 1.00 65.06 304 ASN A C 1
ATOM 2317 O O . ASN A 1 309 ? 36.904 75.020 19.512 1.00 67.03 304 ASN A O 1
ATOM 2322 N N . ALA A 1 310 ? 34.801 75.683 19.923 1.00 63.23 305 ALA A N 1
ATOM 2323 C CA . ALA A 1 310 ? 34.209 74.613 19.141 1.00 68.52 305 ALA A CA 1
ATOM 2324 C C . ALA A 1 310 ? 34.388 74.883 17.648 1.00 75.90 305 ALA A C 1
ATOM 2325 O O . ALA A 1 310 ? 34.679 73.963 16.879 1.00 76.34 305 ALA A O 1
ATOM 2327 N N . GLN A 1 311 ? 34.210 76.141 17.241 1.00 66.20 306 GLN A N 1
ATOM 2328 C CA . GLN A 1 311 ? 34.235 76.498 15.823 1.00 77.70 306 GLN A CA 1
ATOM 2329 C C . GLN A 1 311 ? 35.641 76.696 15.281 1.00 88.16 306 GLN A C 1
ATOM 2330 O O . GLN A 1 311 ? 35.814 77.134 14.144 1.00 91.60 306 GLN A O 1
ATOM 2336 N N . VAL A 1 312 ? 36.638 76.341 16.083 1.00 95.32 307 VAL A N 1
ATOM 2337 C CA . VAL A 1 312 ? 38.023 76.641 15.756 1.00 96.15 307 VAL A CA 1
ATOM 2338 C C . VAL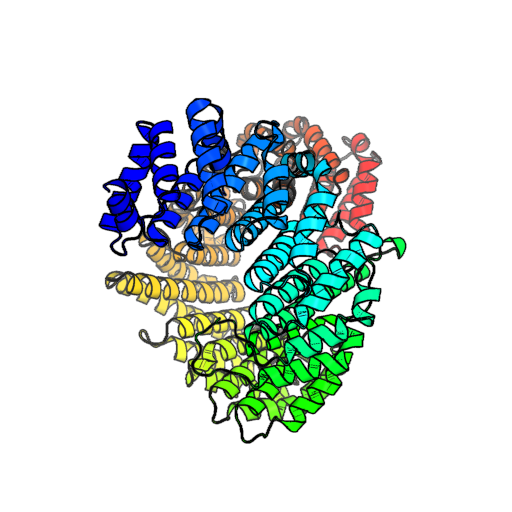 A 1 312 ? 38.765 75.401 15.256 1.00 93.29 307 VAL A C 1
ATOM 2339 O O . VAL A 1 312 ? 38.630 74.312 15.819 1.00 84.98 307 VAL A O 1
ATOM 2343 N N . GLU A 1 313 ? 39.526 75.570 14.178 1.00 92.89 308 GLU A N 1
ATOM 2344 C CA . GLU A 1 313 ? 40.211 74.451 13.541 1.00 96.76 308 GLU A CA 1
ATOM 2345 C C . GLU A 1 313 ? 41.563 74.134 14.179 1.00 95.28 308 GLU A C 1
ATOM 2346 O O . GLU A 1 313 ? 42.034 72.999 14.117 1.00 98.87 308 GLU A O 1
ATOM 2352 N N . SER A 1 314 ? 42.179 75.137 14.796 1.00 92.79 309 SER A N 1
ATOM 2353 C CA . SER A 1 314 ? 43.528 74.992 15.330 1.00 84.97 309 SER A CA 1
ATOM 2354 C C . SER A 1 314 ? 43.597 75.394 16.795 1.00 73.12 309 SER A C 1
ATOM 2355 O O . SER A 1 314 ? 43.100 76.448 17.178 1.00 69.08 309 SER A O 1
ATOM 2358 N N . SER A 1 315 ? 44.242 74.567 17.609 1.00 72.03 310 SER A N 1
ATOM 2359 C CA . SER A 1 315 ? 44.257 74.789 19.052 1.00 68.15 310 SER A CA 1
ATOM 2360 C C . SER A 1 315 ? 44.971 76.080 19.468 1.00 65.06 310 SER A C 1
ATOM 2361 O O . SER A 1 315 ? 44.781 76.567 20.584 1.00 55.47 310 SER A O 1
ATOM 2364 N N . GLU A 1 316 ? 45.775 76.649 18.574 1.00 58.94 311 GLU A N 1
ATOM 2365 C CA . GLU A 1 316 ? 46.410 77.933 18.861 1.00 59.93 311 GLU A CA 1
ATOM 2366 C C . GLU A 1 316 ? 45.368 79.048 18.853 1.00 55.47 311 GLU A C 1
ATOM 2367 O O . GLU A 1 316 ? 45.617 80.148 19.347 1.00 52.08 311 GLU A O 1
ATOM 2373 N N . GLN A 1 317 ? 44.199 78.750 18.294 1.00 56.11 312 GLN A N 1
ATOM 2374 C CA . GLN A 1 317 ? 43.099 79.704 18.246 1.00 61.62 312 GLN A CA 1
ATOM 2375 C C . GLN A 1 317 ? 42.176 79.574 19.459 1.00 58.19 312 GLN A C 1
ATOM 2376 O O . GLN A 1 317 ? 41.258 80.375 19.632 1.00 60.55 312 GLN A O 1
ATOM 2382 N N . MET A 1 318 ? 42.412 78.560 20.289 1.00 57.43 313 MET A N 1
ATOM 2383 C CA . MET A 1 318 ? 41.576 78.331 21.464 1.00 53.33 313 MET A CA 1
ATOM 2384 C C . MET A 1 318 ? 41.742 79.450 22.484 1.00 52.79 313 MET A C 1
ATOM 2385 O O . MET A 1 318 ? 42.854 79.883 22.770 1.00 57.13 313 MET A O 1
ATOM 2390 N N . ARG A 1 319 ? 40.622 79.919 23.021 1.00 55.95 314 ARG A N 1
ATOM 2391 C CA . ARG A 1 319 ? 40.641 80.870 24.122 1.00 57.45 314 ARG A CA 1
ATOM 2392 C C . ARG A 1 319 ? 40.874 80.116 25.425 1.00 54.35 314 ARG A C 1
ATOM 2393 O O . ARG A 1 319 ? 40.479 78.956 25.547 1.00 54.15 314 ARG A O 1
ATOM 2401 N N . PRO A 1 320 ? 41.531 80.768 26.397 1.00 58.73 315 PRO A N 1
ATOM 2402 C CA . PRO A 1 320 ? 41.702 80.170 27.726 1.00 57.45 315 PRO A CA 1
ATOM 2403 C C . PRO A 1 320 ? 40.367 79.777 28.359 1.00 50.53 315 PRO A C 1
ATOM 2404 O O . PRO A 1 320 ? 39.438 80.578 28.378 1.00 47.80 315 PRO A O 1
ATOM 2408 N N . PHE A 1 321 ? 40.283 78.546 28.857 1.00 45.39 316 PHE A N 1
ATOM 2409 C CA . PHE A 1 321 ? 39.051 78.025 29.444 1.00 47.65 316 PHE A CA 1
ATOM 2410 C C . PHE A 1 321 ? 39.371 77.212 30.694 1.00 42.70 316 PHE A C 1
ATOM 2411 O O . PHE A 1 321 ? 40.149 76.260 30.638 1.00 43.64 316 PHE A O 1
ATOM 2419 N N . TYR A 1 322 ? 38.763 77.586 31.818 1.00 41.27 317 TYR A N 1
ATOM 2420 C CA . TYR A 1 322 ? 39.144 77.028 33.112 1.00 43.33 317 TYR A CA 1
ATOM 2421 C C . TYR A 1 322 ? 38.063 76.165 33.754 1.00 47.18 317 TYR A C 1
ATOM 2422 O O . TYR A 1 322 ? 38.269 75.628 34.841 1.00 46.57 317 TYR A O 1
ATOM 2431 N N . ASN A 1 323 ? 36.919 76.042 33.088 1.00 43.81 318 ASN A N 1
ATOM 2432 C CA . ASN A 1 323 ? 35.813 75.226 33.588 1.00 47.77 318 ASN A CA 1
ATOM 2433 C C . ASN A 1 323 ? 35.367 75.603 35.002 1.00 44.29 318 ASN A C 1
ATOM 2434 O O . ASN A 1 323 ? 35.104 74.728 35.827 1.00 45.42 318 ASN A O 1
ATOM 2439 N N . PHE A 1 324 ? 35.288 76.903 35.274 1.00 38.65 319 PHE A N 1
ATOM 2440 C CA . PHE A 1 324 ? 34.898 77.395 36.595 1.00 41.18 319 PHE A CA 1
ATOM 2441 C C . PHE A 1 324 ? 33.541 76.861 37.033 1.00 43.53 319 PHE A C 1
ATOM 2442 O O . PHE A 1 324 ? 33.393 76.348 38.143 1.00 40.48 319 PHE A O 1
ATOM 2450 N N . ALA A 1 325 ? 32.556 76.992 36.149 1.00 41.26 320 ALA A N 1
ATOM 2451 C CA . ALA A 1 325 ? 31.188 76.575 36.443 1.00 42.26 320 ALA A CA 1
ATOM 2452 C C . ALA A 1 325 ? 31.095 75.076 36.709 1.00 44.78 320 ALA A C 1
ATOM 2453 O O . ALA A 1 325 ? 30.410 74.644 37.636 1.00 40.52 320 ALA A O 1
ATOM 2455 N N . ARG A 1 326 ? 31.798 74.293 35.896 1.00 43.88 321 ARG A N 1
ATOM 2456 C CA . ARG A 1 326 ? 31.816 72.841 36.039 1.00 49.18 321 ARG A CA 1
ATOM 2457 C C . ARG A 1 326 ? 32.342 72.430 37.413 1.00 48.65 321 ARG A C 1
ATOM 2458 O O . ARG A 1 326 ? 31.717 71.642 38.124 1.00 36.51 321 ARG A O 1
ATOM 2466 N N . VAL A 1 327 ? 33.495 72.982 37.776 1.00 42.24 322 VAL A N 1
ATOM 2467 C CA . VAL A 1 327 ? 34.108 72.726 39.073 1.00 43.24 322 VAL A CA 1
ATOM 2468 C C . VAL A 1 327 ? 33.203 73.161 40.226 1.00 46.11 322 VAL A C 1
ATOM 2469 O O . VAL A 1 327 ? 33.114 72.482 41.249 1.00 45.94 322 VAL A O 1
ATOM 2473 N N . ALA A 1 328 ? 32.514 74.282 40.043 1.00 37.52 323 ALA A N 1
ATOM 2474 C CA . ALA A 1 328 ? 31.729 74.889 41.115 1.00 41.46 323 ALA A CA 1
ATOM 2475 C C . ALA A 1 328 ? 30.327 74.301 41.258 1.00 43.46 323 ALA A C 1
ATOM 2476 O O . ALA A 1 328 ? 29.595 74.667 42.177 1.00 36.01 323 ALA A O 1
ATOM 2478 N N . THR A 1 329 ? 29.969 73.394 40.351 1.00 38.49 324 THR A N 1
ATOM 2479 C CA . THR A 1 329 ? 28.616 72.839 40.272 1.00 36.55 324 THR A CA 1
ATOM 2480 C C . THR A 1 329 ? 28.049 72.375 41.614 1.00 39.99 324 THR A C 1
ATOM 2481 O O . THR A 1 329 ? 26.953 72.776 42.005 1.00 41.65 324 THR A O 1
ATOM 2485 N N . ASN A 1 330 ? 28.805 71.539 42.319 1.00 37.17 325 ASN A N 1
ATOM 2486 C CA . ASN A 1 330 ? 28.322 70.929 43.556 1.00 39.47 325 ASN A CA 1
ATOM 2487 C C . ASN A 1 330 ? 28.079 71.918 44.694 1.00 36.42 325 ASN A C 1
ATOM 2488 O O . ASN A 1 330 ? 27.390 71.598 45.664 1.00 36.83 325 ASN A O 1
ATOM 2493 N N . GLU A 1 331 ? 28.638 73.116 44.577 1.00 36.00 326 GLU A N 1
ATOM 2494 C CA . GLU A 1 331 ? 28.474 74.122 45.618 1.00 39.70 326 GLU A CA 1
ATOM 2495 C C . GLU A 1 331 ? 27.435 75.175 45.238 1.00 42.02 326 GLU A C 1
ATOM 2496 O O . GLU A 1 331 ? 26.609 75.572 46.061 1.00 44.93 326 GLU A O 1
ATOM 2502 N N . VAL A 1 332 ? 27.475 75.616 43.985 1.00 50.10 327 VAL A N 1
ATOM 2503 C CA . VAL A 1 332 ? 26.662 76.742 43.537 1.00 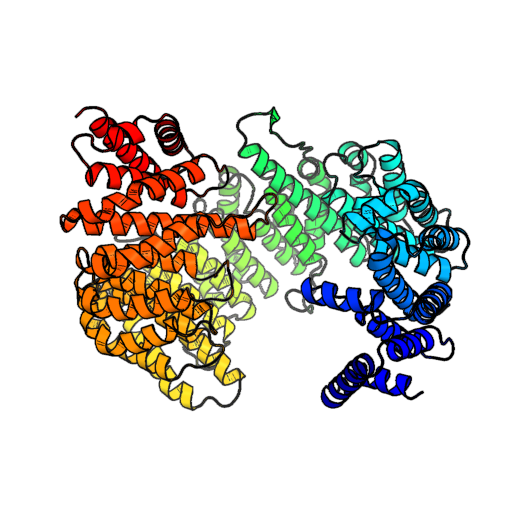41.97 327 VAL A CA 1
ATOM 2504 C C . VAL A 1 332 ? 25.238 76.345 43.139 1.00 37.27 327 VAL A C 1
ATOM 2505 O O . VAL A 1 332 ? 24.277 77.032 43.488 1.00 40.33 327 VAL A O 1
ATOM 2509 N N . VAL A 1 333 ? 25.102 75.244 42.407 1.00 38.59 328 VAL A N 1
ATOM 2510 C CA . VAL A 1 333 ? 23.791 74.822 41.911 1.00 41.81 328 VAL A CA 1
ATOM 2511 C C . VAL A 1 333 ? 22.787 74.510 43.036 1.00 40.90 328 VAL A C 1
ATOM 2512 O O . VAL A 1 333 ? 21.636 74.945 42.959 1.00 43.56 328 VAL A O 1
ATOM 2516 N N . PRO A 1 334 ? 23.202 73.757 44.079 1.00 37.01 329 PRO A N 1
ATOM 2517 C CA . PRO A 1 334 ? 22.239 73.578 45.174 1.00 35.40 329 PRO A CA 1
ATOM 2518 C C . PRO A 1 334 ? 21.769 74.892 45.804 1.00 34.97 329 PRO A C 1
ATOM 2519 O O . PRO A 1 334 ? 20.629 74.970 46.261 1.00 35.30 329 PRO A O 1
ATOM 2523 N N . VAL A 1 335 ? 22.626 75.908 45.818 1.00 36.48 330 VAL A N 1
ATOM 2524 C CA . VAL A 1 335 ? 22.249 77.209 46.362 1.00 39.89 330 VAL A CA 1
ATOM 2525 C C . VAL A 1 335 ? 21.235 77.897 45.454 1.00 40.83 330 VAL A C 1
ATOM 2526 O O . VAL A 1 335 ? 20.266 78.493 45.929 1.00 40.38 330 VAL A O 1
ATOM 2530 N N . LEU A 1 336 ? 21.464 77.803 44.147 1.00 43.22 331 LEU A N 1
ATOM 2531 C CA . LEU A 1 336 ? 20.547 78.364 43.160 1.00 38.37 331 LEU A CA 1
ATOM 2532 C C . LEU A 1 336 ? 19.158 77.753 43.287 1.00 38.64 331 LEU A C 1
ATOM 2533 O O . LEU A 1 336 ? 18.151 78.460 43.262 1.00 40.09 331 LEU A O 1
ATOM 2538 N N . LEU A 1 337 ? 19.119 76.431 43.418 1.00 35.40 332 LEU A N 1
ATOM 2539 C CA . LEU A 1 337 ? 17.870 75.699 43.588 1.00 41.45 332 LEU A CA 1
ATOM 2540 C C . LEU A 1 337 ? 17.140 76.142 44.848 1.00 42.93 332 LEU A C 1
ATOM 2541 O O . LEU A 1 337 ? 15.915 76.259 44.863 1.00 43.72 332 LEU A O 1
ATOM 2546 N N . GLN A 1 338 ? 17.908 76.387 45.904 1.00 43.54 333 GLN A N 1
ATOM 2547 C CA . GLN A 1 338 ? 17.360 76.872 47.163 1.00 41.93 333 GLN A CA 1
ATOM 2548 C C . GLN A 1 338 ? 16.740 78.256 46.978 1.00 39.72 333 GLN A C 1
ATOM 2549 O O . GLN A 1 338 ? 15.707 78.575 47.572 1.00 49.61 333 GLN A O 1
ATOM 2555 N N . LEU A 1 339 ? 17.376 79.070 46.141 1.00 39.00 334 LEU A N 1
ATOM 2556 C CA . LEU A 1 339 ? 16.902 80.424 45.876 1.00 44.33 334 LEU A CA 1
ATOM 2557 C C . LEU A 1 339 ? 15.638 80.429 45.026 1.00 47.23 334 LEU A C 1
ATOM 2558 O O . LEU A 1 339 ? 14.891 81.407 45.020 1.00 49.09 334 LEU A O 1
ATOM 2563 N N . LEU A 1 340 ? 15.404 79.337 44.304 1.00 39.73 335 LEU A N 1
ATOM 2564 C CA . LEU A 1 340 ? 14.183 79.196 43.521 1.00 41.55 335 LEU A CA 1
ATOM 2565 C C . LEU A 1 340 ? 12.962 79.157 44.434 1.00 47.37 335 LEU A C 1
ATOM 2566 O O . LEU A 1 340 ? 11.859 79.510 44.021 1.00 44.61 335 LEU A O 1
ATOM 2571 N N . THR A 1 341 ? 13.169 78.737 45.680 1.00 44.62 336 THR A N 1
ATOM 2572 C CA . THR A 1 341 ? 12.079 78.619 46.642 1.00 50.86 336 THR A CA 1
ATOM 2573 C C . THR A 1 341 ? 11.772 79.946 47.332 1.00 52.74 336 THR A C 1
ATOM 2574 O O . THR A 1 341 ? 10.939 80.003 48.235 1.00 48.57 336 THR A O 1
ATOM 2578 N N . LYS A 1 342 ? 12.438 81.011 46.900 1.00 46.92 337 LYS A N 1
ATOM 2579 C CA . LYS A 1 342 ? 12.238 82.324 47.503 1.00 53.31 337 LYS A CA 1
ATOM 2580 C C . LYS A 1 342 ? 11.337 83.213 46.650 1.00 56.22 337 LYS A C 1
ATOM 2581 O O . LYS A 1 342 ? 11.560 84.421 46.563 1.00 54.29 337 LYS A O 1
ATOM 2587 N N . GLN A 1 343 ? 10.324 82.621 46.024 1.00 54.56 338 GLN A N 1
ATOM 2588 C CA . GLN A 1 343 ? 9.419 83.387 45.172 1.00 56.93 338 GLN A CA 1
ATOM 2589 C C . GLN A 1 343 ? 8.624 84.399 45.982 1.00 63.04 338 GLN A C 1
ATOM 2590 O O . GLN A 1 343 ? 8.262 84.148 47.130 1.00 62.18 338 GLN A O 1
ATOM 2596 N N . ASP A 1 344 ? 8.363 85.548 45.373 1.00 68.40 339 ASP A N 1
ATOM 2597 C CA . ASP A 1 344 ? 7.435 86.515 45.935 1.00 79.56 339 ASP A CA 1
ATOM 2598 C C . ASP A 1 344 ? 6.197 86.551 45.055 1.00 84.91 339 ASP A C 1
ATOM 2599 O O . ASP A 1 344 ? 6.223 87.100 43.955 1.00 82.75 339 ASP A O 1
ATOM 2604 N N . GLU A 1 345 ? 5.118 85.953 45.545 1.00 84.52 340 GLU A N 1
ATOM 2605 C CA . GLU A 1 345 ? 3.885 85.830 44.778 1.00 88.73 340 GLU A CA 1
ATOM 2606 C C . GLU A 1 345 ? 3.248 87.187 44.498 1.00 87.21 340 GLU A C 1
ATOM 2607 O O . GLU A 1 345 ? 2.537 87.357 43.507 1.00 84.85 340 GLU A O 1
ATOM 2613 N N . ASP A 1 346 ? 3.515 88.154 45.369 1.00 86.95 341 ASP A N 1
ATOM 2614 C CA . ASP A 1 346 ? 2.951 89.491 45.227 1.00 91.87 341 ASP A CA 1
ATOM 2615 C C . ASP A 1 346 ? 3.687 90.321 44.180 1.00 94.06 341 ASP A C 1
ATOM 2616 O O . ASP A 1 346 ? 3.077 91.128 43.479 1.00 95.13 341 ASP A O 1
ATOM 2621 N N . ALA A 1 347 ? 4.998 90.111 44.087 1.00 92.72 342 ALA A N 1
ATOM 2622 C CA . ALA A 1 347 ? 5.881 90.933 43.259 1.00 93.83 342 ALA A CA 1
ATOM 2623 C C . ALA A 1 347 ? 5.403 91.074 41.814 1.00 99.57 342 ALA A C 1
ATOM 2624 O O . ALA A 1 347 ? 4.796 90.161 41.254 1.00 100.49 342 ALA A O 1
ATOM 2626 N N . SER A 1 348 ? 5.686 92.232 41.222 1.00 99.97 343 SER A N 1
ATOM 2627 C CA . SER A 1 348 ? 5.250 92.546 39.865 1.00 100.52 343 SER A CA 1
ATOM 2628 C C . SER A 1 348 ? 5.933 91.662 38.826 1.00 100.01 343 SER A C 1
ATOM 2629 O O . SER A 1 348 ? 6.874 90.932 39.140 1.00 97.36 343 SER A O 1
ATOM 2632 N N . ASP A 1 349 ? 5.454 91.734 37.588 1.00 102.04 344 ASP A N 1
ATOM 2633 C CA . ASP A 1 349 ? 6.042 90.965 36.497 1.00 103.53 344 ASP A CA 1
ATOM 2634 C C . ASP A 1 349 ? 7.326 91.608 35.992 1.00 102.01 344 ASP A C 1
ATOM 2635 O O . ASP A 1 349 ? 7.450 92.832 35.958 1.00 102.68 344 ASP A O 1
ATOM 2640 N N . ASP A 1 350 ? 8.274 90.757 35.608 1.00 104.22 345 ASP A N 1
ATOM 2641 C CA . ASP A 1 350 ? 9.611 91.167 35.181 1.00 103.91 345 ASP A CA 1
ATOM 2642 C C . ASP A 1 350 ? 10.313 92.010 36.247 1.00 100.08 345 ASP A C 1
ATOM 2643 O O . ASP A 1 350 ? 11.248 92.753 35.951 1.00 99.69 345 ASP A O 1
ATOM 2648 N N . GLU A 1 351 ? 9.847 91.892 37.486 1.00 98.94 346 GLU A N 1
ATOM 2649 C CA . GLU A 1 351 ? 10.570 92.422 38.630 1.00 88.23 346 GLU A CA 1
ATOM 2650 C C . GLU A 1 351 ? 11.719 91.472 38.912 1.00 79.83 346 GLU A C 1
ATOM 2651 O O . GLU A 1 351 ? 11.506 90.278 39.123 1.00 81.74 346 GLU A O 1
ATOM 2657 N N . TYR A 1 352 ? 12.939 91.994 38.892 1.00 77.50 347 TYR A N 1
ATOM 2658 C CA . TYR A 1 352 ? 14.106 91.144 39.063 1.00 73.70 347 TYR A CA 1
ATOM 2659 C C . TYR A 1 352 ? 14.397 90.924 40.542 1.00 67.70 347 TYR A C 1
ATOM 2660 O O . TYR A 1 352 ? 15.064 91.737 41.180 1.00 70.78 347 TYR A O 1
ATOM 2669 N N . ASN A 1 353 ? 13.870 89.830 41.083 1.00 60.87 348 ASN A N 1
ATOM 2670 C CA . ASN A 1 353 ? 14.175 89.434 42.450 1.00 55.30 348 ASN A CA 1
ATOM 2671 C C . ASN A 1 353 ? 15.195 88.299 42.451 1.00 54.88 348 ASN A C 1
ATOM 2672 O O . ASN A 1 353 ? 15.729 87.939 41.402 1.00 57.30 348 ASN A O 1
ATOM 2677 N N . ILE A 1 354 ? 15.463 87.734 43.622 1.00 47.52 349 ILE A N 1
ATOM 2678 C CA . ILE A 1 354 ? 16.505 86.721 43.743 1.00 46.42 349 ILE A CA 1
ATOM 2679 C C . ILE A 1 354 ? 16.123 85.404 43.060 1.00 49.83 349 ILE A C 1
ATOM 2680 O O . ILE A 1 354 ? 16.987 84.691 42.546 1.00 49.41 349 ILE A O 1
ATOM 2685 N N . SER A 1 355 ? 14.830 85.095 43.031 1.00 47.58 350 SER A N 1
ATOM 2686 C CA . SER A 1 355 ? 14.369 83.818 42.496 1.00 48.89 350 SER A CA 1
ATOM 2687 C C . SER A 1 355 ? 14.465 83.767 40.974 1.00 46.22 350 SER A C 1
ATOM 2688 O O . SER A 1 355 ? 14.819 82.737 40.399 1.00 47.84 350 SER A O 1
ATOM 2691 N N . ARG A 1 356 ? 14.152 84.879 40.320 1.00 48.86 351 ARG A N 1
ATOM 2692 C CA . ARG A 1 356 ? 14.239 84.938 38.867 1.00 49.98 351 ARG A CA 1
ATOM 2693 C C . ARG A 1 356 ? 15.696 85.047 38.444 1.00 41.24 351 ARG A C 1
ATOM 2694 O O . ARG A 1 356 ? 16.086 84.540 37.395 1.00 43.87 351 ARG A O 1
ATOM 2702 N N . ALA A 1 357 ? 16.497 85.707 39.274 1.00 45.11 352 ALA A N 1
ATOM 2703 C CA . ALA A 1 357 ? 17.934 85.779 39.052 1.00 51.13 352 ALA A CA 1
ATOM 2704 C C . ALA A 1 357 ? 18.540 84.379 39.089 1.00 49.76 352 ALA A C 1
ATOM 2705 O O . ALA A 1 357 ? 19.318 84.004 38.211 1.00 51.86 352 ALA A O 1
ATOM 2707 N N . ALA A 1 358 ? 18.168 83.613 40.110 1.00 42.26 353 ALA A N 1
ATOM 2708 C CA . ALA A 1 358 ? 18.638 82.241 40.275 1.00 41.58 353 ALA A CA 1
ATOM 2709 C C . ALA A 1 358 ? 18.196 81.359 39.113 1.00 39.72 353 ALA A C 1
ATOM 2710 O O . ALA A 1 358 ? 18.948 80.491 38.665 1.00 39.07 353 ALA A O 1
ATOM 2712 N N . TYR A 1 359 ? 16.979 81.584 38.627 1.00 42.42 354 TYR A N 1
ATOM 2713 C CA . TYR A 1 359 ? 16.463 80.805 37.507 1.00 43.42 354 TYR A CA 1
ATOM 2714 C C . TYR A 1 359 ? 17.261 81.078 36.239 1.00 49.96 354 TYR A C 1
ATOM 2715 O O . TYR A 1 359 ? 17.636 80.146 35.529 1.00 47.99 354 TYR A O 1
ATOM 2724 N N . GLN A 1 360 ? 17.506 82.356 35.960 1.00 41.94 355 GLN A N 1
ATOM 2725 C CA . GLN A 1 360 ? 18.313 82.751 34.808 1.00 52.79 355 GLN A CA 1
ATOM 2726 C C . GLN A 1 360 ? 19.679 82.085 34.882 1.00 45.39 355 GLN A C 1
ATOM 2727 O O . GLN A 1 360 ? 20.149 81.497 33.908 1.00 43.20 355 GLN A O 1
ATOM 2733 N N . CYS A 1 361 ? 20.299 82.186 36.053 1.00 39.15 356 CYS A N 1
ATOM 2734 C CA . CYS A 1 361 ? 21.611 81.604 36.307 1.00 36.04 356 CYS A CA 1
ATOM 2735 C C . CYS A 1 361 ? 21.604 80.098 36.071 1.00 38.71 356 CYS A C 1
ATOM 2736 O O . CYS A 1 361 ? 22.525 79.552 35.459 1.00 42.84 356 CYS A O 1
ATOM 2739 N N . LEU A 1 362 ? 20.561 79.434 36.562 1.00 37.99 357 LEU A N 1
ATOM 2740 C CA . LEU A 1 362 ? 20.434 77.987 36.432 1.00 42.32 357 LEU A CA 1
ATOM 2741 C C . LEU A 1 362 ? 20.370 77.566 34.967 1.00 43.18 357 LEU A C 1
ATOM 2742 O O . LEU A 1 362 ? 21.000 76.588 34.564 1.00 42.17 357 LEU A O 1
ATOM 2747 N N . GLN A 1 363 ? 19.605 78.316 34.179 1.00 43.03 358 GLN A N 1
ATOM 2748 C CA . GLN A 1 363 ? 19.532 78.107 32.734 1.00 45.70 358 GLN A CA 1
ATOM 2749 C C . GLN A 1 363 ? 20.911 78.190 32.095 1.00 42.86 358 GLN A C 1
ATOM 2750 O O . GLN A 1 363 ? 21.332 77.282 31.379 1.00 44.06 358 GLN A O 1
ATOM 2756 N N . LEU A 1 364 ? 21.605 79.292 32.363 1.00 45.33 359 LEU A N 1
ATOM 2757 C CA . LEU A 1 364 ? 22.957 79.511 31.859 1.00 46.36 359 LEU A CA 1
ATOM 2758 C C . LEU A 1 364 ? 23.922 78.438 32.347 1.00 42.00 359 LEU A C 1
ATOM 2759 O O . LEU A 1 364 ? 24.825 78.023 31.618 1.00 41.74 359 LEU A O 1
ATOM 2764 N N . TYR A 1 365 ? 23.727 77.995 33.586 1.00 39.69 360 TYR A N 1
ATOM 2765 C CA . TYR A 1 365 ? 24.580 76.972 34.173 1.00 37.37 360 TYR A CA 1
ATOM 2766 C C . TYR A 1 365 ? 24.444 75.651 33.423 1.00 40.29 360 TYR A C 1
ATOM 2767 O O . TYR A 1 365 ? 25.430 74.946 33.200 1.00 40.04 360 TYR A O 1
ATOM 2776 N N . ALA A 1 366 ? 23.214 75.327 33.035 1.00 39.50 361 ALA A N 1
ATOM 2777 C CA . ALA A 1 366 ? 22.932 74.096 32.304 1.00 41.81 361 ALA A CA 1
ATOM 2778 C C . ALA A 1 366 ? 23.599 74.112 30.933 1.00 46.91 361 ALA A C 1
ATOM 2779 O O . ALA A 1 366 ? 24.098 73.092 30.458 1.00 48.90 361 ALA A O 1
ATOM 2781 N N . GLN A 1 367 ? 23.604 75.284 30.306 1.00 43.89 362 GLN A N 1
ATOM 2782 C CA . GLN A 1 367 ? 24.267 75.470 29.020 1.00 47.06 362 GLN A CA 1
ATOM 2783 C C . GLN A 1 367 ? 25.779 75.378 29.183 1.00 46.81 362 GLN A C 1
ATOM 2784 O O . GLN A 1 367 ? 26.481 74.849 28.318 1.00 44.26 362 GLN A O 1
ATOM 2790 N N . ALA A 1 368 ? 26.269 75.888 30.309 1.00 43.88 363 ALA A N 1
ATOM 2791 C CA . ALA A 1 368 ? 27.701 75.991 30.551 1.00 45.14 363 ALA A CA 1
ATOM 2792 C C . ALA A 1 368 ? 28.357 74.652 30.887 1.00 44.57 363 ALA A C 1
ATOM 2793 O O . ALA A 1 368 ? 29.486 74.397 30.475 1.00 47.80 363 ALA A O 1
ATOM 2795 N N . VAL A 1 369 ? 27.665 73.801 31.638 1.00 37.04 364 VAL A N 1
ATOM 2796 C CA . VAL A 1 369 ? 28.290 72.577 32.135 1.00 47.83 364 VAL A CA 1
ATOM 2797 C C . VAL A 1 369 ? 27.640 71.299 31.613 1.00 50.74 364 VAL A C 1
ATOM 2798 O O . VAL A 1 369 ? 28.181 70.209 31.787 1.00 47.43 364 VAL A O 1
ATOM 2802 N N . GLY A 1 370 ? 26.480 71.435 30.983 1.00 53.49 365 GLY A N 1
ATOM 2803 C CA . GLY A 1 370 ? 25.800 70.297 30.394 1.00 48.62 365 GLY A CA 1
ATOM 2804 C C . GLY A 1 370 ? 25.318 69.255 31.389 1.00 49.02 365 GLY A C 1
ATOM 2805 O O . GLY A 1 370 ? 24.622 69.569 32.353 1.00 47.18 365 GLY A O 1
ATOM 2806 N N . SER A 1 371 ? 25.700 68.003 31.148 1.00 47.79 366 SER A N 1
ATOM 2807 C CA . SER A 1 371 ? 25.201 66.864 31.919 1.00 46.31 366 SER A CA 1
ATOM 2808 C C . SER A 1 371 ? 25.628 66.882 33.384 1.00 50.82 366 SER A C 1
ATOM 2809 O O . SER A 1 371 ? 25.003 66.233 34.224 1.00 56.60 366 SER A O 1
ATOM 2812 N N . THR A 1 372 ? 26.693 67.619 33.685 1.00 49.28 367 THR A N 1
ATOM 2813 C CA . THR A 1 372 ? 27.218 67.706 35.046 1.00 51.33 367 THR A CA 1
ATOM 2814 C C . THR A 1 372 ? 26.176 68.266 36.019 1.00 47.76 367 THR A C 1
ATOM 2815 O O . THR A 1 372 ? 26.180 67.943 37.208 1.00 50.08 367 THR A O 1
ATOM 2819 N N . ILE A 1 373 ? 25.271 69.091 35.502 1.00 46.07 368 ILE A N 1
ATOM 2820 C CA . ILE A 1 373 ? 24.275 69.762 36.334 1.00 42.27 368 ILE A CA 1
ATOM 2821 C C . ILE A 1 373 ? 23.106 68.850 36.714 1.00 44.60 368 ILE A C 1
ATOM 2822 O O . ILE A 1 373 ? 22.341 69.154 37.629 1.00 44.81 368 ILE A O 1
ATOM 2827 N N . ILE A 1 374 ? 22.976 67.726 36.020 1.00 41.55 369 ILE A N 1
ATOM 2828 C CA . ILE A 1 374 ? 21.788 66.885 36.151 1.00 41.05 369 ILE A CA 1
ATOM 2829 C C . ILE A 1 374 ? 21.611 66.201 37.524 1.00 54.95 369 ILE A C 1
ATOM 2830 O O . ILE A 1 374 ? 20.515 66.249 38.086 1.00 53.88 369 ILE A O 1
ATOM 2835 N N . PRO A 1 375 ? 22.672 65.571 38.075 1.00 51.66 370 PRO A N 1
ATOM 2836 C CA . PRO A 1 375 ? 22.438 64.911 39.370 1.00 54.29 370 PRO A CA 1
ATOM 2837 C C . PRO A 1 375 ? 21.993 65.834 40.524 1.00 46.52 370 PRO A C 1
ATOM 2838 O O . PRO A 1 375 ? 21.097 65.435 41.268 1.00 43.46 370 PRO A O 1
ATOM 2842 N N . PRO A 1 376 ? 22.593 67.033 40.684 1.00 46.24 371 PRO A N 1
ATOM 2843 C CA . PRO A 1 376 ? 22.079 67.843 41.798 1.00 44.61 371 PRO A CA 1
ATOM 2844 C C . PRO A 1 376 ? 20.668 68.383 41.563 1.00 48.74 371 PRO A C 1
ATOM 2845 O O . PRO A 1 376 ? 19.924 68.573 42.525 1.00 40.80 371 PRO A O 1
ATOM 2849 N N . VAL A 1 377 ? 20.306 68.627 40.308 1.00 49.17 372 VAL A N 1
ATOM 2850 C CA . VAL A 1 377 ? 18.976 69.135 39.992 1.00 43.37 372 VAL A CA 1
ATOM 2851 C C . VAL A 1 377 ? 17.924 68.043 40.164 1.00 41.49 372 VAL A C 1
ATOM 2852 O O . VAL A 1 377 ? 16.869 68.274 40.756 1.00 40.76 372 VAL A O 1
ATOM 2856 N N . ILE A 1 378 ? 18.220 66.852 39.654 1.00 44.45 373 ILE A N 1
ATOM 2857 C CA . ILE A 1 378 ? 17.299 65.725 39.763 1.00 48.99 373 ILE A CA 1
ATOM 2858 C C . ILE A 1 378 ? 17.074 65.340 41.225 1.00 50.20 373 ILE A C 1
ATOM 2859 O O . ILE A 1 378 ? 15.956 65.005 41.623 1.00 48.30 373 ILE A O 1
ATOM 2864 N N . GLN A 1 379 ? 18.132 65.411 42.027 1.00 41.15 374 GLN A N 1
ATOM 2865 C CA . GLN A 1 379 ? 18.009 65.163 43.459 1.00 47.79 374 GLN A CA 1
ATOM 2866 C C . GLN A 1 379 ? 17.031 66.152 44.080 1.00 50.60 374 GLN A C 1
ATOM 2867 O O . GLN A 1 379 ? 16.196 65.785 44.905 1.00 50.01 374 GLN A O 1
ATOM 2873 N N . PHE A 1 380 ? 17.141 67.409 43.664 1.00 45.58 375 PHE A N 1
ATOM 2874 C CA . PHE A 1 380 ? 16.285 68.474 44.173 1.00 44.62 375 PHE A CA 1
ATOM 2875 C C . PHE A 1 380 ? 14.838 68.313 43.718 1.00 41.94 375 PHE A C 1
ATOM 2876 O O . PHE A 1 380 ? 13.908 68.522 44.498 1.00 51.44 375 PHE A O 1
ATOM 2884 N N . VAL A 1 381 ? 14.656 67.949 42.452 1.00 43.25 376 VAL A N 1
ATOM 2885 C CA . VAL A 1 381 ? 13.322 67.802 41.877 1.00 45.77 376 VAL A CA 1
ATOM 2886 C C . VAL A 1 381 ? 12.573 66.637 42.515 1.00 46.73 376 VAL A C 1
ATOM 2887 O O . VAL A 1 381 ? 11.384 66.744 42.815 1.00 48.82 376 VAL A O 1
ATOM 2891 N N . GLU A 1 382 ? 13.272 65.527 42.729 1.00 46.45 377 GLU A N 1
ATOM 2892 C CA . GLU A 1 382 ? 12.660 64.359 43.356 1.00 56.70 377 GLU A CA 1
ATOM 2893 C C . GLU A 1 382 ? 12.253 64.654 44.798 1.00 56.51 377 GLU A C 1
ATOM 2894 O O . GLU A 1 382 ? 11.188 64.233 45.251 1.00 57.96 377 GLU A O 1
ATOM 2900 N N . HIS A 1 383 ? 13.103 65.389 45.507 1.00 49.07 378 HIS A N 1
ATOM 2901 C CA . HIS A 1 383 ? 12.852 65.734 46.904 1.00 55.56 378 HIS A CA 1
ATOM 2902 C C . HIS A 1 383 ? 11.640 66.642 47.093 1.00 54.00 378 HIS A C 1
ATOM 2903 O O . HIS A 1 383 ? 10.967 66.577 48.121 1.00 50.69 378 HIS A O 1
ATOM 2910 N N . ASN A 1 384 ? 11.369 67.491 46.106 1.00 51.86 379 ASN A N 1
ATOM 2911 C CA . ASN A 1 384 ? 10.463 68.616 46.312 1.00 48.95 379 ASN A CA 1
ATOM 2912 C C . ASN A 1 384 ? 9.214 68.651 45.439 1.00 48.63 379 ASN A C 1
ATOM 2913 O O . ASN A 1 384 ? 8.356 69.514 45.623 1.00 46.88 379 ASN A O 1
ATOM 2918 N N . LEU A 1 385 ? 9.112 67.723 44.496 1.00 42.82 380 LEU A N 1
ATOM 2919 C CA . LEU A 1 385 ? 7.982 67.698 43.574 1.00 50.70 380 LEU A CA 1
ATOM 2920 C C . LEU A 1 385 ? 6.650 67.553 44.313 1.00 56.66 380 LEU A C 1
ATOM 2921 O O . LEU A 1 385 ? 5.630 68.088 43.881 1.00 57.06 380 LEU A O 1
ATOM 2926 N N . ARG A 1 386 ? 6.672 66.840 45.435 1.00 56.90 381 ARG A N 1
ATOM 2927 C CA . ARG A 1 386 ? 5.459 66.578 46.204 1.00 56.78 381 ARG A CA 1
ATOM 2928 C C . ARG A 1 386 ? 5.454 67.300 47.549 1.00 50.44 381 ARG A C 1
ATOM 2929 O O . ARG A 1 386 ? 4.778 66.876 48.485 1.00 52.08 381 ARG A O 1
ATOM 2937 N N . HIS A 1 387 ? 6.209 68.390 47.637 1.00 55.44 382 HIS A N 1
ATOM 2938 C CA . HIS A 1 387 ? 6.301 69.171 48.865 1.00 58.63 382 HIS A CA 1
ATOM 2939 C C . HIS A 1 387 ? 4.953 69.796 49.214 1.00 54.07 382 HIS A C 1
ATOM 2940 O O . HIS A 1 387 ? 4.121 70.021 48.339 1.00 52.65 382 HIS A O 1
ATOM 2947 N N . ALA A 1 388 ? 4.737 70.070 50.496 1.00 54.26 383 ALA A N 1
ATOM 2948 C CA . ALA A 1 388 ? 3.487 70.677 50.942 1.00 50.65 383 ALA A CA 1
ATOM 2949 C C . ALA A 1 388 ? 3.496 72.175 50.661 1.00 51.13 383 ALA A C 1
ATOM 2950 O O . ALA A 1 388 ? 2.454 72.783 50.419 1.00 53.50 383 ALA A O 1
ATOM 2952 N N . ASP A 1 389 ? 4.689 72.758 50.697 1.00 50.60 384 ASP A N 1
ATOM 2953 C CA . ASP A 1 389 ? 4.882 74.161 50.361 1.00 51.07 384 ASP A CA 1
ATOM 2954 C C . ASP A 1 389 ? 4.967 74.317 48.847 1.00 51.72 384 ASP A C 1
ATOM 2955 O O . ASP A 1 389 ? 5.814 73.703 48.200 1.00 49.36 384 ASP A O 1
ATOM 2960 N N . TRP A 1 390 ? 4.092 75.147 48.287 1.00 51.89 385 TRP A N 1
ATOM 2961 C CA . TRP A 1 390 ? 4.049 75.349 46.843 1.00 54.91 385 TRP A CA 1
ATOM 2962 C C . TRP A 1 390 ? 5.340 75.976 46.320 1.00 58.06 385 TRP A C 1
ATOM 2963 O O . TRP A 1 390 ? 5.677 75.820 45.148 1.00 54.21 385 TRP A O 1
ATOM 2974 N N . HIS A 1 391 ? 6.051 76.690 47.191 1.00 52.61 386 HIS A N 1
ATOM 2975 C CA . HIS A 1 391 ? 7.346 77.271 46.842 1.00 49.31 386 HIS A CA 1
ATOM 2976 C C . HIS A 1 391 ? 8.299 76.211 46.307 1.00 44.77 386 HIS A C 1
ATOM 2977 O O . HIS A 1 391 ? 9.014 76.435 45.331 1.00 47.96 386 HIS A O 1
ATOM 2984 N N . PHE A 1 392 ? 8.297 75.053 46.958 1.00 43.20 387 PHE A N 1
ATOM 2985 C CA . PHE A 1 392 ? 9.230 73.982 46.638 1.00 44.45 387 PHE A CA 1
ATOM 2986 C C . PHE A 1 392 ? 8.775 73.145 45.447 1.00 48.82 387 PHE A C 1
ATOM 2987 O O . PHE A 1 392 ? 9.601 72.677 44.664 1.00 48.49 387 PHE A O 1
ATOM 2995 N N . ARG A 1 393 ? 7.466 72.954 45.311 1.00 44.21 388 ARG A N 1
ATOM 2996 C CA . ARG A 1 393 ? 6.924 72.272 44.140 1.00 42.98 388 ARG A CA 1
ATOM 2997 C C . ARG A 1 393 ? 7.180 73.108 42.893 1.00 46.05 388 ARG A C 1
ATOM 2998 O O . ARG A 1 393 ? 7.627 72.593 41.867 1.00 45.67 388 ARG A O 1
ATOM 3006 N N . ASP A 1 394 ? 6.892 74.402 43.000 1.00 50.30 389 ASP A N 1
ATOM 3007 C CA . ASP A 1 394 ? 7.138 75.345 41.919 1.00 50.99 389 ASP A CA 1
ATOM 3008 C C . ASP A 1 394 ? 8.618 75.379 41.561 1.00 46.11 389 ASP A C 1
ATOM 3009 O O . ASP A 1 394 ? 8.980 75.404 40.386 1.00 46.69 389 ASP A O 1
ATOM 3014 N N . ALA A 1 395 ? 9.469 75.381 42.582 1.00 43.43 390 ALA A N 1
ATOM 3015 C CA . ALA A 1 395 ? 10.913 75.373 42.375 1.00 43.72 390 ALA A CA 1
ATOM 3016 C C . ALA A 1 395 ? 11.348 74.106 41.651 1.00 45.94 390 ALA A C 1
ATOM 3017 O O . ALA A 1 395 ? 12.204 74.142 40.765 1.00 40.33 390 ALA A O 1
ATOM 3019 N N . ALA A 1 396 ? 10.734 72.989 42.030 1.00 40.35 391 ALA A N 1
ATOM 3020 C CA . ALA A 1 396 ? 11.089 71.685 41.484 1.00 41.38 391 ALA A CA 1
ATOM 3021 C C . ALA A 1 396 ? 10.808 71.598 39.986 1.00 46.11 391 ALA A C 1
ATOM 3022 O O . ALA A 1 396 ? 11.674 71.190 39.211 1.00 40.39 391 ALA A O 1
ATOM 3024 N N . VAL A 1 397 ? 9.598 71.976 39.582 1.00 43.53 392 VAL A N 1
ATOM 3025 C CA . VAL A 1 397 ? 9.226 71.935 38.171 1.00 48.50 392 VAL A CA 1
ATOM 3026 C C . VAL A 1 397 ? 10.019 72.970 37.375 1.00 47.77 392 VAL A C 1
ATOM 3027 O O . VAL A 1 397 ? 10.417 72.713 36.240 1.00 41.40 392 VAL A O 1
ATOM 3031 N N . SER A 1 398 ? 10.258 74.130 37.982 1.00 41.47 393 SER A N 1
ATOM 3032 C CA . SER A 1 398 ? 11.036 75.189 37.346 1.00 45.66 393 SER A CA 1
ATOM 3033 C C . SER A 1 398 ? 12.439 74.699 37.031 1.00 43.63 393 SER A C 1
ATOM 3034 O O . SER A 1 398 ? 12.929 74.854 35.909 1.00 41.94 393 SER A O 1
ATOM 3037 N N . ALA A 1 399 ? 13.076 74.104 38.034 1.00 36.17 394 ALA A N 1
ATOM 3038 C CA . ALA A 1 399 ? 14.426 73.573 37.892 1.00 46.77 394 ALA A CA 1
ATOM 3039 C C . ALA A 1 399 ? 14.508 72.546 36.773 1.00 48.47 394 ALA A C 1
ATOM 3040 O O . ALA A 1 399 ? 15.442 72.560 35.976 1.00 53.95 394 ALA A O 1
ATOM 3042 N N . PHE A 1 400 ? 13.517 71.661 36.727 1.00 41.05 395 PHE A N 1
ATOM 3043 C CA . PHE A 1 400 ? 13.460 70.594 35.735 1.00 48.08 395 PHE A CA 1
ATOM 3044 C C . PHE A 1 400 ? 13.459 71.162 34.320 1.00 48.13 395 PHE A C 1
ATOM 3045 O O . PHE A 1 400 ? 14.251 70.752 33.469 1.00 54.09 395 PHE A O 1
ATOM 3053 N N . GLY A 1 401 ? 12.570 72.119 34.078 1.00 43.82 396 GLY A N 1
ATOM 3054 C CA . GLY A 1 401 ? 12.507 72.784 32.792 1.00 49.21 396 GLY A CA 1
ATOM 3055 C C . GLY A 1 401 ? 13.761 73.586 32.506 1.00 49.53 396 GLY A C 1
ATOM 3056 O O . GLY A 1 401 ? 14.201 73.667 31.361 1.00 42.34 396 GLY A O 1
ATOM 3057 N N . ALA A 1 402 ? 14.344 74.164 33.552 1.00 47.78 397 ALA A N 1
ATOM 3058 C CA . ALA A 1 402 ? 15.493 75.061 33.412 1.00 45.64 397 ALA A CA 1
ATOM 3059 C C . ALA A 1 402 ? 16.737 74.400 32.813 1.00 45.52 397 ALA A C 1
ATOM 3060 O O . ALA A 1 402 ? 17.532 75.065 32.148 1.00 44.17 397 ALA A O 1
ATOM 3062 N N . ILE A 1 403 ? 16.910 73.102 33.046 1.00 41.67 398 ILE A N 1
ATOM 3063 C CA . ILE A 1 403 ? 18.119 72.410 32.603 1.00 48.31 398 ILE A CA 1
ATOM 3064 C C . ILE A 1 403 ? 17.935 71.620 31.308 1.00 52.98 398 ILE A C 1
ATOM 3065 O O . ILE A 1 403 ? 18.792 70.814 30.943 1.00 48.94 398 ILE A O 1
ATOM 3070 N N . MET A 1 404 ? 16.826 71.850 30.615 1.00 45.72 399 MET A N 1
ATOM 3071 C CA . MET A 1 404 ? 16.535 71.096 29.398 1.00 51.16 399 MET A CA 1
ATOM 3072 C C . MET A 1 404 ? 17.429 71.510 28.233 1.00 53.89 399 MET A C 1
ATOM 3073 O O . MET A 1 404 ? 17.770 70.693 27.379 1.00 56.67 399 MET A O 1
ATOM 3078 N N . ASP A 1 405 ? 17.813 72.780 28.200 1.00 52.17 400 ASP A N 1
ATOM 3079 C CA . ASP A 1 405 ? 18.705 73.266 27.156 1.00 49.01 400 ASP A CA 1
ATOM 3080 C C . ASP A 1 405 ? 20.141 73.320 27.665 1.00 52.98 400 ASP A C 1
ATOM 3081 O O . ASP A 1 405 ? 20.468 74.114 28.545 1.00 57.97 400 ASP A O 1
ATOM 3086 N N . GLY A 1 406 ? 20.996 72.468 27.107 1.00 49.52 401 GLY A N 1
ATOM 3087 C CA . GLY A 1 406 ? 22.390 72.427 27.510 1.00 40.54 401 GLY A CA 1
ATOM 3088 C C . GLY A 1 406 ? 23.031 71.051 27.473 1.00 54.07 401 GLY A C 1
ATOM 3089 O O . GLY A 1 406 ? 23.918 70.805 26.657 1.00 58.95 401 GLY A O 1
ATOM 3090 N N . PRO A 1 407 ? 22.601 70.150 28.371 1.00 53.41 402 PRO A N 1
ATOM 3091 C CA . PRO A 1 407 ? 23.186 68.806 28.428 1.00 54.99 402 PRO A CA 1
ATOM 3092 C C . PRO A 1 407 ? 22.858 67.956 27.206 1.00 61.09 402 PRO A C 1
ATOM 3093 O O . PRO A 1 407 ? 21.994 68.319 26.409 1.00 54.93 402 PRO A O 1
ATOM 3097 N N . GLU A 1 408 ? 23.554 66.831 27.073 1.00 64.87 403 GLU A N 1
ATOM 3098 C CA . GLU A 1 408 ? 23.340 65.918 25.959 1.00 75.27 403 GLU A CA 1
ATOM 3099 C C . GLU A 1 408 ? 21.907 65.418 25.928 1.00 71.68 403 GLU A C 1
ATOM 3100 O O . GLU A 1 408 ? 21.386 64.946 26.940 1.00 68.40 403 GLU A O 1
ATOM 3106 N N . GLU A 1 409 ? 21.276 65.535 24.763 1.00 68.42 404 GLU A N 1
ATOM 3107 C CA . GLU A 1 409 ? 19.912 65.061 24.574 1.00 73.67 404 GLU A CA 1
ATOM 3108 C C . GLU A 1 409 ? 19.797 63.611 25.018 1.00 75.40 404 GLU A C 1
ATOM 3109 O O . GLU A 1 409 ? 18.894 63.258 25.773 1.00 80.40 404 GLU A O 1
ATOM 3115 N N . LYS A 1 410 ? 20.746 62.792 24.570 1.00 74.75 405 LYS A N 1
ATOM 3116 C CA . LYS A 1 410 ? 20.798 61.373 24.911 1.00 82.10 405 LYS A CA 1
ATOM 3117 C C . LYS A 1 410 ? 20.704 61.122 26.413 1.00 82.79 405 LYS A C 1
ATOM 3118 O O . LYS A 1 410 ? 20.051 60.176 26.853 1.00 86.48 405 LYS A O 1
ATOM 3124 N N . VAL A 1 411 ? 21.352 61.975 27.198 1.00 83.03 406 VAL A N 1
ATOM 3125 C CA . VAL A 1 411 ? 21.324 61.836 28.649 1.00 78.26 406 VAL A CA 1
ATOM 3126 C C . VAL A 1 411 ? 19.960 62.231 29.215 1.00 66.06 406 VAL A C 1
ATOM 3127 O O . VAL A 1 411 ? 19.471 61.623 30.169 1.00 58.78 406 VAL A O 1
ATOM 3131 N N . LEU A 1 412 ? 19.342 63.243 28.616 1.00 62.88 407 LEU A N 1
ATOM 3132 C CA . LEU A 1 412 ? 18.073 63.761 29.117 1.00 65.42 407 LEU A CA 1
ATOM 3133 C C . LEU A 1 412 ? 16.876 62.886 28.748 1.00 69.18 407 LEU A C 1
ATOM 3134 O O . LEU A 1 412 ? 15.891 62.843 29.487 1.00 64.78 407 LEU A O 1
ATOM 3139 N N . GLU A 1 413 ? 16.965 62.200 27.608 1.00 69.44 408 GLU A N 1
ATOM 3140 C CA . GLU A 1 413 ? 15.853 61.401 27.083 1.00 73.02 408 GLU A CA 1
ATOM 3141 C C . GLU A 1 413 ? 15.206 60.466 28.114 1.00 60.92 408 GLU A C 1
ATOM 3142 O O . GLU A 1 413 ? 13.985 60.475 28.263 1.00 59.37 408 GLU A O 1
ATOM 3148 N N . PRO A 1 414 ? 16.011 59.659 28.839 1.00 62.48 409 PRO A N 1
ATOM 3149 C CA . PRO A 1 414 ? 15.333 58.772 29.792 1.00 63.81 409 PRO A CA 1
ATOM 3150 C C . PRO A 1 414 ? 14.752 59.512 30.993 1.00 66.46 409 PRO A C 1
ATOM 3151 O O . PRO A 1 414 ? 13.801 59.026 31.604 1.00 70.00 409 PRO A O 1
ATOM 3155 N N . ILE A 1 415 ? 15.319 60.665 31.328 1.00 65.82 410 ILE A N 1
ATOM 3156 C CA . ILE A 1 415 ? 14.820 61.456 32.444 1.00 65.40 410 ILE A CA 1
ATOM 3157 C C . ILE A 1 415 ? 13.524 62.157 32.056 1.00 62.72 410 ILE A C 1
ATOM 3158 O O . ILE A 1 415 ? 12.611 62.293 32.870 1.00 64.53 410 ILE A O 1
ATOM 3163 N N . VAL A 1 416 ? 13.449 62.595 30.804 1.00 62.46 411 VAL A N 1
ATOM 3164 C CA . VAL A 1 416 ? 12.240 63.220 30.283 1.00 61.98 411 VAL A CA 1
ATOM 3165 C C . VAL A 1 416 ? 11.103 62.207 30.211 1.00 68.46 411 VAL A C 1
ATOM 3166 O O . VAL A 1 416 ? 9.988 62.479 30.660 1.00 69.40 411 VAL A O 1
ATOM 3170 N N . LYS A 1 417 ? 11.396 61.041 29.641 1.00 65.24 412 LYS A N 1
ATOM 3171 C CA . LYS A 1 417 ? 10.428 59.951 29.557 1.00 70.74 412 LYS A CA 1
ATOM 3172 C C . LYS A 1 417 ? 9.903 59.573 30.936 1.00 72.35 412 LYS A C 1
ATOM 3173 O O . LYS A 1 417 ? 8.702 59.368 31.120 1.00 77.06 412 LYS A O 1
ATOM 3179 N N . THR A 1 418 ? 10.811 59.489 31.901 1.00 69.58 413 THR A N 1
ATOM 3180 C CA . THR A 1 418 ? 10.454 59.149 33.271 1.00 64.82 413 THR A CA 1
ATOM 3181 C C . THR A 1 418 ? 9.607 60.245 33.912 1.00 62.76 413 THR A C 1
ATOM 3182 O O . THR A 1 418 ? 8.666 59.965 34.656 1.00 58.02 413 THR A O 1
ATOM 3186 N N . GLY A 1 419 ? 9.933 61.495 33.603 1.00 64.99 414 GLY A N 1
ATOM 3187 C CA . GLY A 1 419 ? 9.295 62.624 34.254 1.00 56.33 414 GLY A CA 1
ATOM 3188 C C . GLY A 1 419 ? 8.115 63.233 33.522 1.00 61.32 414 GLY A C 1
ATOM 3189 O O . GLY A 1 419 ? 7.493 64.167 34.029 1.00 60.07 414 GLY A O 1
ATOM 3190 N N . MET A 1 420 ? 7.793 62.708 32.344 1.00 59.07 415 MET A N 1
ATOM 3191 C CA . MET A 1 420 ? 6.750 63.300 31.511 1.00 61.23 415 MET A CA 1
ATOM 3192 C C . MET A 1 420 ? 5.374 63.233 32.171 1.00 61.83 415 MET A C 1
ATOM 3193 O O . MET A 1 420 ? 4.701 64.253 32.317 1.00 57.22 415 MET A O 1
ATOM 3198 N N . GLN A 1 421 ? 4.962 62.034 32.572 1.00 55.77 416 GLN A N 1
ATOM 3199 C CA . GLN A 1 421 ? 3.662 61.849 33.215 1.00 53.90 416 GLN A CA 1
ATOM 3200 C C . GLN A 1 421 ? 3.523 62.583 34.560 1.00 55.52 416 GLN A C 1
ATOM 3201 O O . GLN A 1 421 ? 2.491 63.207 34.808 1.00 58.19 416 GLN A O 1
ATOM 3207 N N . PRO A 1 422 ? 4.548 62.513 35.438 1.00 59.90 417 PRO A N 1
ATOM 3208 C CA . PRO A 1 422 ? 4.399 63.286 36.678 1.00 62.19 417 PRO A CA 1
ATOM 3209 C C . PRO A 1 422 ? 4.294 64.788 36.435 1.00 61.50 417 PRO A C 1
ATOM 3210 O O . PRO A 1 422 ? 3.527 65.464 37.119 1.00 61.59 417 PRO A O 1
ATOM 3214 N N . LEU A 1 423 ? 5.049 65.299 35.468 1.00 58.38 418 LEU A N 1
ATOM 3215 C CA . LEU A 1 423 ? 5.026 66.726 35.171 1.00 57.14 418 LEU A CA 1
ATOM 3216 C C . LEU A 1 423 ? 3.680 67.139 34.587 1.00 52.91 418 LEU A C 1
ATOM 3217 O O . LEU A 1 423 ? 3.177 68.220 34.879 1.00 55.49 418 LEU A O 1
ATOM 3222 N N . ILE A 1 424 ? 3.097 66.272 33.766 1.00 47.06 419 ILE A N 1
ATOM 3223 C CA . ILE A 1 424 ? 1.779 66.536 33.200 1.00 52.31 419 ILE A CA 1
ATOM 3224 C C . ILE A 1 424 ? 0.733 66.578 34.308 1.00 51.32 419 ILE A C 1
ATOM 3225 O O . ILE A 1 424 ? -0.189 67.396 34.281 1.00 54.20 419 ILE A O 1
ATOM 3230 N N . ALA A 1 425 ? 0.895 65.704 35.295 1.00 50.12 420 ALA A N 1
ATOM 3231 C CA . ALA A 1 425 ? -0.017 65.653 36.430 1.00 52.00 420 ALA A CA 1
ATOM 3232 C C . ALA A 1 425 ? 0.050 66.940 37.246 1.00 56.07 420 ALA A C 1
ATOM 3233 O O . ALA A 1 425 ? -0.925 67.334 37.884 1.00 56.89 420 ALA A O 1
ATOM 3235 N N . MET A 1 426 ? 1.206 67.597 37.210 1.00 55.61 421 MET A N 1
ATOM 3236 C CA . MET A 1 426 ? 1.423 68.833 37.955 1.00 51.12 421 MET A CA 1
ATOM 3237 C C . MET A 1 426 ? 0.555 69.976 37.431 1.00 51.30 421 MET A C 1
ATOM 3238 O O . MET A 1 426 ? 0.429 71.017 38.075 1.00 51.71 421 MET A O 1
ATOM 3243 N N . MET A 1 427 ? -0.041 69.777 36.259 1.00 53.69 422 MET A N 1
ATOM 3244 C CA . MET A 1 427 ? -0.918 70.776 35.659 1.00 52.05 422 MET A CA 1
ATOM 3245 C C . MET A 1 427 ? -2.227 70.910 36.431 1.00 59.71 422 MET A C 1
ATOM 3246 O O . MET A 1 427 ? -2.981 71.859 36.225 1.00 59.59 422 MET A O 1
ATOM 3251 N N . GLU A 1 428 ? -2.494 69.958 37.319 1.00 57.13 423 GLU A N 1
ATOM 3252 C CA . GLU A 1 428 ? -3.697 69.998 38.143 1.00 61.42 423 GLU A CA 1
ATOM 3253 C C . GLU A 1 428 ? -3.386 70.441 39.568 1.00 62.62 423 GLU A C 1
ATOM 3254 O O . GLU A 1 428 ? -4.173 70.213 40.487 1.00 68.53 423 GLU A O 1
ATOM 3260 N N . ASP A 1 429 ? -2.232 71.075 39.745 1.00 62.13 424 ASP A N 1
ATOM 3261 C CA . ASP A 1 429 ? -1.817 71.557 41.056 1.00 64.44 424 ASP A CA 1
ATOM 3262 C C . ASP A 1 429 ? -2.726 72.690 41.522 1.00 59.09 424 ASP A C 1
ATOM 3263 O O . ASP A 1 429 ? -3.274 73.425 40.702 1.00 58.75 424 ASP A O 1
ATOM 3268 N N . GLU A 1 430 ? -2.889 72.822 42.835 1.00 54.95 425 GLU A N 1
ATOM 3269 C CA . GLU A 1 430 ? -3.716 73.887 43.396 1.00 63.92 425 GLU A CA 1
ATOM 3270 C C . GLU A 1 430 ? -3.147 75.249 43.033 1.00 59.12 425 GLU A C 1
ATOM 3271 O O . GLU A 1 430 ? -3.863 76.135 42.569 1.00 65.60 425 GLU A O 1
ATOM 3277 N N . SER A 1 431 ? -1.847 75.402 43.258 1.00 55.60 426 SER A N 1
ATOM 3278 C CA . SER A 1 431 ? -1.163 76.668 43.040 1.00 56.55 426 SER A CA 1
ATOM 3279 C C . SER A 1 431 ? -1.111 77.040 41.565 1.00 57.74 426 SER A C 1
ATOM 3280 O O . SER A 1 431 ? -0.720 76.234 40.722 1.00 51.81 426 SER A O 1
ATOM 3283 N N . ILE A 1 432 ? -1.517 78.268 41.263 1.00 59.65 427 ILE A N 1
ATOM 3284 C CA . ILE A 1 432 ? -1.493 78.759 39.894 1.00 57.57 427 ILE A CA 1
ATOM 3285 C C . ILE A 1 432 ? -0.054 79.035 39.463 1.00 53.55 427 ILE A C 1
ATOM 3286 O O . ILE A 1 432 ? 0.269 78.991 38.277 1.00 51.93 427 ILE A O 1
ATOM 3291 N N . GLN A 1 433 ? 0.811 79.306 40.437 1.00 51.26 428 GLN A N 1
ATOM 3292 C CA . GLN A 1 433 ? 2.229 79.503 40.161 1.00 51.48 428 GLN A CA 1
ATOM 3293 C C . GLN A 1 433 ? 2.853 78.199 39.682 1.00 54.70 428 GLN A C 1
ATOM 3294 O O . GLN A 1 433 ? 3.612 78.182 38.714 1.00 54.35 428 GLN A O 1
ATOM 3300 N N . VAL A 1 434 ? 2.525 77.110 40.370 1.00 53.52 429 VAL A N 1
ATOM 3301 C CA . VAL A 1 434 ? 3.050 75.793 40.028 1.00 48.97 429 VAL A CA 1
ATOM 3302 C C . VAL A 1 434 ? 2.576 75.363 38.645 1.00 44.57 429 VAL A C 1
ATOM 3303 O O . VAL A 1 434 ? 3.344 74.808 37.860 1.00 40.04 429 VAL A O 1
ATOM 3307 N N . ARG A 1 435 ? 1.307 75.632 38.355 1.00 40.17 430 ARG A N 1
ATOM 3308 C CA . ARG A 1 435 ? 0.723 75.292 37.061 1.00 49.53 430 ARG A CA 1
ATOM 3309 C C . ARG A 1 435 ? 1.378 76.062 35.921 1.00 47.29 430 ARG A C 1
ATOM 3310 O O . ARG A 1 435 ? 1.623 75.510 34.849 1.00 47.15 430 ARG A O 1
ATOM 3318 N N . ASP A 1 436 ? 1.657 77.339 36.162 1.00 55.09 431 ASP A N 1
ATOM 3319 C CA . ASP A 1 436 ? 2.309 78.181 35.166 1.00 52.81 431 ASP A CA 1
ATOM 3320 C C . ASP A 1 436 ? 3.732 77.705 34.901 1.00 48.68 431 ASP A C 1
ATOM 3321 O O . ASP A 1 436 ? 4.157 77.592 33.750 1.00 43.90 431 ASP A O 1
ATOM 3326 N N . SER A 1 437 ? 4.462 77.427 35.978 1.00 43.16 432 SER A N 1
ATOM 3327 C CA . SER A 1 437 ? 5.834 76.941 35.878 1.00 43.49 432 SER A CA 1
ATOM 3328 C C . SER A 1 437 ? 5.876 75.560 35.240 1.00 47.74 432 SER A C 1
ATOM 3329 O O . SER A 1 437 ? 6.850 75.198 34.582 1.00 49.95 432 SER A O 1
ATOM 3332 N N . THR A 1 438 ? 4.814 74.790 35.448 1.00 44.67 433 THR A N 1
ATOM 3333 C CA . THR A 1 438 ? 4.714 73.457 34.870 1.00 44.83 433 THR A CA 1
ATOM 3334 C C . THR A 1 438 ? 4.517 73.537 33.361 1.00 42.70 433 THR A C 1
ATOM 3335 O O . THR A 1 438 ? 5.174 72.827 32.598 1.00 44.15 433 THR A O 1
ATOM 3339 N N . ALA A 1 439 ? 3.606 74.410 32.943 1.00 40.13 434 ALA A N 1
ATOM 3340 C CA . ALA A 1 439 ? 3.337 74.622 31.525 1.00 47.21 434 ALA A CA 1
ATOM 3341 C C . ALA A 1 439 ? 4.597 75.060 30.786 1.00 47.70 434 ALA A C 1
ATOM 3342 O O . ALA A 1 439 ? 4.922 74.530 29.725 1.00 47.49 434 ALA A O 1
ATOM 3344 N N . TYR A 1 440 ? 5.309 76.021 31.367 1.00 43.95 435 TYR A N 1
ATOM 3345 C CA . TYR A 1 440 ? 6.540 76.545 30.783 1.00 48.35 435 TYR A CA 1
ATOM 3346 C C . TYR A 1 440 ? 7.621 75.473 30.709 1.00 49.55 435 TYR A C 1
ATOM 3347 O O . TYR A 1 440 ? 8.360 75.389 29.728 1.00 50.53 435 TYR A O 1
ATOM 3356 N N . ALA A 1 441 ? 7.705 74.658 31.755 1.00 43.21 436 ALA A N 1
ATOM 3357 C CA . ALA A 1 441 ? 8.673 73.571 31.813 1.00 43.72 436 ALA A CA 1
ATOM 3358 C C . ALA A 1 441 ? 8.386 72.545 30.725 1.00 46.02 436 ALA A C 1
ATOM 3359 O O . ALA A 1 441 ? 9.305 71.980 30.136 1.00 45.20 436 ALA A O 1
ATOM 3361 N N . LEU A 1 442 ? 7.103 72.307 30.468 1.00 46.06 437 LEU A N 1
ATOM 3362 C CA . LEU A 1 442 ? 6.688 71.397 29.409 1.00 43.68 437 LEU A CA 1
ATOM 3363 C C . LEU A 1 442 ? 7.065 71.953 28.041 1.00 47.57 437 LEU A C 1
ATOM 3364 O O . LEU A 1 442 ? 7.368 71.200 27.119 1.00 52.45 437 LEU A O 1
ATOM 3369 N N . GLY A 1 443 ? 7.046 73.276 27.919 1.00 43.79 438 GLY A N 1
ATOM 3370 C CA . GLY A 1 443 ? 7.464 73.933 26.696 1.00 50.68 438 GLY A CA 1
ATOM 3371 C C . GLY A 1 443 ? 8.960 73.805 26.502 1.00 55.73 438 GLY A C 1
ATOM 3372 O O . GLY A 1 443 ? 9.429 73.516 25.404 1.00 52.32 438 GLY A O 1
ATOM 3373 N N . ARG A 1 444 ? 9.706 74.024 27.581 1.00 51.85 439 ARG A N 1
ATOM 3374 C CA . ARG A 1 444 ? 11.152 73.826 27.579 1.00 43.79 439 ARG A CA 1
ATOM 3375 C C . ARG A 1 444 ? 11.499 72.400 27.170 1.00 54.67 439 ARG A C 1
ATOM 3376 O O . ARG A 1 444 ? 12.425 72.174 26.390 1.00 51.33 439 ARG A O 1
ATOM 3384 N N . ILE A 1 445 ? 10.741 71.444 27.697 1.00 48.39 440 ILE A N 1
ATOM 3385 C CA . ILE A 1 445 ? 10.967 70.031 27.414 1.00 50.45 440 ILE A CA 1
ATOM 3386 C C . ILE A 1 445 ? 10.721 69.698 25.946 1.00 57.26 440 ILE A C 1
ATOM 3387 O O . ILE A 1 445 ? 11.565 69.081 25.293 1.00 56.48 440 ILE A O 1
ATOM 3392 N N . THR A 1 446 ? 9.563 70.108 25.436 1.00 54.78 441 THR A N 1
ATOM 3393 C CA . THR A 1 446 ? 9.223 69.895 24.034 1.00 61.90 441 THR A CA 1
ATOM 3394 C C . THR A 1 446 ? 10.269 70.519 23.117 1.00 61.45 441 THR A C 1
ATOM 3395 O O . THR A 1 446 ? 10.717 69.903 22.152 1.00 58.44 441 THR A O 1
ATOM 3399 N N . GLU A 1 447 ? 10.657 71.746 23.443 1.00 56.29 442 GLU A N 1
ATOM 3400 C CA . GLU A 1 447 ? 11.604 72.509 22.637 1.00 56.50 442 GLU A CA 1
ATOM 3401 C C . GLU A 1 447 ? 12.963 71.826 22.543 1.00 61.82 442 GLU A C 1
ATOM 3402 O O . GLU A 1 447 ? 13.542 71.716 21.462 1.00 59.68 442 GLU A O 1
ATOM 3408 N N . ALA A 1 448 ? 13.462 71.362 23.683 1.00 59.33 443 ALA A N 1
ATOM 3409 C CA . ALA A 1 448 ? 14.804 70.802 23.752 1.00 58.92 443 ALA A CA 1
ATOM 3410 C C . ALA A 1 448 ? 14.832 69.303 23.472 1.00 65.01 443 ALA A C 1
ATOM 3411 O O . ALA A 1 448 ? 15.802 68.793 22.912 1.00 68.90 443 ALA A O 1
ATOM 3413 N N . CYS A 1 449 ? 13.776 68.595 23.863 1.00 61.92 444 CYS A N 1
ATOM 3414 C CA . CYS A 1 449 ? 13.788 67.136 23.788 1.00 67.01 444 CYS A CA 1
ATOM 3415 C C . CYS A 1 449 ? 12.470 66.531 23.314 1.00 67.01 444 CYS A C 1
ATOM 3416 O O . CYS A 1 449 ? 11.960 65.597 23.932 1.00 69.86 444 CYS A O 1
ATOM 3419 N N . SER A 1 450 ? 11.928 67.051 22.218 1.00 65.58 445 SER A N 1
ATOM 3420 C CA . SER A 1 450 ? 10.692 66.513 21.652 1.00 68.06 445 SER A CA 1
ATOM 3421 C C . SER A 1 450 ? 10.856 65.048 21.268 1.00 73.13 445 SER A C 1
ATOM 3422 O O . SER A 1 450 ? 9.903 64.268 21.317 1.00 77.98 445 SER A O 1
ATOM 3425 N N . GLU A 1 451 ? 12.080 64.687 20.898 1.00 70.34 446 GLU A N 1
ATOM 3426 C CA . GLU A 1 451 ? 12.423 63.325 20.511 1.00 77.55 446 GLU A CA 1
ATOM 3427 C C . GLU A 1 451 ? 12.156 62.327 21.635 1.00 75.88 446 GLU A C 1
ATOM 3428 O O . GLU A 1 451 ? 11.844 61.164 21.383 1.00 80.58 446 GLU A O 1
ATOM 3434 N N . ALA A 1 452 ? 12.278 62.790 22.875 1.00 72.87 447 ALA A N 1
ATOM 3435 C CA . ALA A 1 452 ? 12.071 61.930 24.034 1.00 78.18 447 ALA A CA 1
ATOM 3436 C C . ALA A 1 452 ? 10.587 61.735 24.325 1.00 74.92 447 ALA A C 1
ATOM 3437 O O . ALA A 1 452 ? 10.198 60.780 24.995 1.00 79.06 447 ALA A O 1
ATOM 3439 N N . ILE A 1 453 ? 9.763 62.649 23.825 1.00 75.58 448 ILE A N 1
ATOM 3440 C CA . ILE A 1 453 ? 8.319 62.534 23.982 1.00 74.74 448 ILE A CA 1
ATOM 3441 C C . ILE A 1 453 ? 7.751 61.578 22.945 1.00 84.21 448 ILE A C 1
ATOM 3442 O O . ILE A 1 453 ? 7.880 61.814 21.744 1.00 86.23 448 ILE A O 1
ATOM 3447 N N . ASP A 1 454 ? 7.125 60.499 23.400 1.00 77.12 449 ASP A N 1
ATOM 3448 C CA . ASP A 1 454 ? 6.456 59.597 22.473 1.00 80.76 449 ASP A CA 1
ATOM 3449 C C . ASP A 1 454 ? 5.007 60.031 22.288 1.00 74.00 449 ASP A C 1
ATOM 3450 O O . ASP A 1 454 ? 4.265 60.166 23.262 1.00 73.25 449 ASP A O 1
ATOM 3455 N N . PRO A 1 455 ? 4.609 60.258 21.028 1.00 72.51 450 PRO A N 1
ATOM 3456 C CA . PRO A 1 455 ? 3.269 60.721 20.649 1.00 74.77 450 PRO A CA 1
ATOM 3457 C C . PRO A 1 455 ? 2.160 59.848 21.220 1.00 76.94 450 PRO A C 1
ATOM 3458 O O . PRO A 1 455 ? 1.276 60.336 21.920 1.00 78.00 450 PRO A O 1
ATOM 3462 N N . ASN A 1 456 ? 2.230 58.557 20.927 1.00 74.92 451 ASN A N 1
ATOM 3463 C CA . ASN A 1 456 ? 1.199 57.606 21.315 1.00 78.39 451 ASN A CA 1
ATOM 3464 C C . ASN A 1 456 ? 0.890 57.596 22.808 1.00 77.69 451 ASN A C 1
ATOM 3465 O O . ASN A 1 456 ? -0.234 57.299 23.216 1.00 79.44 451 ASN A O 1
ATOM 3470 N N . THR A 1 457 ? 1.885 57.936 23.619 1.00 77.32 452 THR A N 1
ATOM 3471 C CA . THR A 1 457 ? 1.737 57.871 25.067 1.00 76.80 452 THR A CA 1
ATOM 3472 C C . THR A 1 457 ? 1.414 59.222 25.704 1.00 67.96 452 THR A C 1
ATOM 3473 O O . THR A 1 457 ? 0.471 59.334 26.489 1.00 64.48 452 THR A O 1
ATOM 3477 N N . HIS A 1 458 ? 2.192 60.245 25.363 1.00 71.80 453 HIS A N 1
ATOM 3478 C CA . HIS A 1 458 ? 2.145 61.506 26.102 1.00 65.85 453 HIS A CA 1
ATOM 3479 C C . HIS A 1 458 ? 1.520 62.688 25.360 1.00 67.35 453 HIS A C 1
ATOM 3480 O O . HIS A 1 458 ? 1.078 63.647 25.992 1.00 65.71 453 HIS A O 1
ATOM 3487 N N . LEU A 1 459 ? 1.484 62.621 24.033 1.00 68.72 454 LEU A N 1
ATOM 3488 C CA . LEU A 1 459 ? 1.075 63.762 23.211 1.00 62.78 454 LEU A CA 1
ATOM 3489 C C . LEU A 1 459 ? -0.331 64.268 23.530 1.00 61.29 454 LEU A C 1
ATOM 3490 O O . LEU A 1 459 ? -0.522 65.457 23.780 1.00 55.78 454 LEU A O 1
ATOM 3495 N N . GLU A 1 460 ? -1.309 63.368 23.521 1.00 55.15 455 GLU A N 1
ATOM 3496 C CA . GLU A 1 460 ? -2.700 63.761 23.743 1.00 62.09 455 GLU A CA 1
ATOM 3497 C C . GLU A 1 460 ? -2.940 64.347 25.141 1.00 65.69 455 GLU A C 1
ATOM 3498 O O . GLU A 1 460 ? -3.572 65.397 25.256 1.00 62.18 455 GLU A O 1
ATOM 3504 N N . PRO A 1 461 ? -2.455 63.677 26.213 1.00 68.36 456 PRO A N 1
ATOM 3505 C CA . PRO A 1 461 ? -2.665 64.306 27.523 1.00 57.93 456 PRO A CA 1
ATOM 3506 C C . PRO A 1 461 ? -1.956 65.648 27.647 1.00 55.10 456 PRO A C 1
ATOM 3507 O O . PRO A 1 461 ? -2.509 66.584 28.225 1.00 55.66 456 PRO A O 1
ATOM 3511 N N . LEU A 1 462 ? -0.743 65.728 27.110 1.00 57.77 457 LEU A N 1
ATOM 3512 C CA . LEU A 1 462 ? 0.028 66.965 27.122 1.00 60.25 457 LEU A CA 1
ATOM 3513 C C . LEU A 1 462 ? -0.760 68.102 26.488 1.00 60.60 457 LEU A C 1
ATOM 3514 O O . LEU A 1 462 ? -0.965 69.142 27.110 1.00 51.33 457 LEU A O 1
ATOM 3519 N N . ILE A 1 463 ? -1.214 67.885 25.257 1.00 58.83 458 ILE A N 1
ATOM 3520 C CA . ILE A 1 463 ? -2.001 68.878 24.535 1.00 60.83 458 ILE A CA 1
ATOM 3521 C C . ILE A 1 463 ? -3.281 69.229 25.294 1.00 51.70 458 ILE A C 1
ATOM 3522 O O . ILE A 1 463 ? -3.657 70.399 25.389 1.00 50.28 458 ILE A O 1
ATOM 3527 N N . ARG A 1 464 ? -3.935 68.214 25.850 1.00 51.72 459 ARG A N 1
ATOM 3528 C CA . ARG A 1 464 ? -5.205 68.411 26.538 1.00 48.78 459 ARG A CA 1
ATOM 3529 C C . ARG A 1 464 ? -5.038 69.288 27.776 1.00 44.44 459 ARG A C 1
ATOM 3530 O O . ARG A 1 464 ? -5.864 70.163 28.043 1.00 48.53 459 ARG A O 1
ATOM 3538 N N . SER A 1 465 ? -3.962 69.053 28.521 1.00 49.96 460 SER A N 1
ATOM 3539 C CA . SER A 1 465 ? -3.685 69.809 29.738 1.00 51.78 460 SER A CA 1
ATOM 3540 C C . SER A 1 465 ? -3.335 71.260 29.425 1.00 51.22 460 SER A C 1
ATOM 3541 O O . SER A 1 465 ? -3.745 72.178 30.135 1.00 50.97 460 SER A O 1
ATOM 3544 N N . LEU A 1 466 ? -2.572 71.457 28.355 1.00 52.73 461 LEU A N 1
ATOM 3545 C CA . LEU A 1 466 ? -2.175 72.793 27.931 1.00 49.49 461 LEU A CA 1
ATOM 3546 C C . LEU A 1 466 ? -3.381 73.594 27.455 1.00 49.61 461 LEU A C 1
ATOM 3547 O O . LEU A 1 466 ? -3.520 74.772 27.785 1.00 48.32 461 LEU A O 1
ATOM 3552 N N . PHE A 1 467 ? -4.253 72.950 26.684 1.00 50.58 462 PHE A N 1
ATOM 3553 C CA . PHE A 1 467 ? -5.471 73.602 26.215 1.00 53.22 462 PHE A CA 1
ATOM 3554 C C . PHE A 1 467 ? -6.422 73.883 27.370 1.00 56.44 462 PHE A C 1
ATOM 3555 O O . PHE A 1 467 ? -7.048 74.941 27.418 1.00 53.07 462 PHE A O 1
ATOM 3563 N N . ASN A 1 468 ? -6.527 72.934 28.295 1.00 52.63 463 ASN A N 1
ATOM 3564 C CA . ASN A 1 468 ? -7.348 73.120 29.486 1.00 55.25 463 ASN A CA 1
ATOM 3565 C C . ASN A 1 468 ? -6.886 74.338 30.273 1.00 57.66 463 ASN A C 1
ATOM 3566 O O . ASN A 1 468 ? -7.699 75.120 30.766 1.00 56.51 463 ASN A O 1
ATOM 3571 N N . GLY A 1 469 ? -5.571 74.496 30.374 1.00 59.52 464 GLY A N 1
ATOM 3572 C CA . GLY A 1 469 ? -4.987 75.645 31.039 1.00 59.70 464 GLY A CA 1
ATOM 3573 C C . GLY A 1 469 ? -5.242 76.929 30.275 1.00 58.46 464 GLY A C 1
ATOM 3574 O O . GLY A 1 469 ? -5.599 77.949 30.864 1.00 58.00 464 GLY A O 1
ATOM 3575 N N . LEU A 1 470 ? -5.062 76.876 28.959 1.00 59.63 465 LEU A N 1
ATOM 3576 C CA . LEU A 1 470 ? -5.259 78.045 28.107 1.00 57.56 465 LEU A CA 1
ATOM 3577 C C . LEU A 1 470 ? -6.697 78.550 28.144 1.00 56.16 465 LEU A C 1
ATOM 3578 O O . LEU A 1 470 ? -6.939 79.757 28.196 1.00 53.65 465 LEU A O 1
ATOM 3583 N N . MET A 1 471 ? -7.648 77.624 28.126 1.00 48.08 466 MET A N 1
ATOM 3584 C CA . MET A 1 471 ? -9.054 77.986 27.988 1.00 54.12 466 MET A CA 1
ATOM 3585 C C . MET A 1 471 ? -9.728 78.341 29.313 1.00 64.64 466 MET A C 1
ATOM 3586 O O . MET A 1 471 ? -10.829 78.895 29.319 1.00 71.14 466 MET A O 1
ATOM 3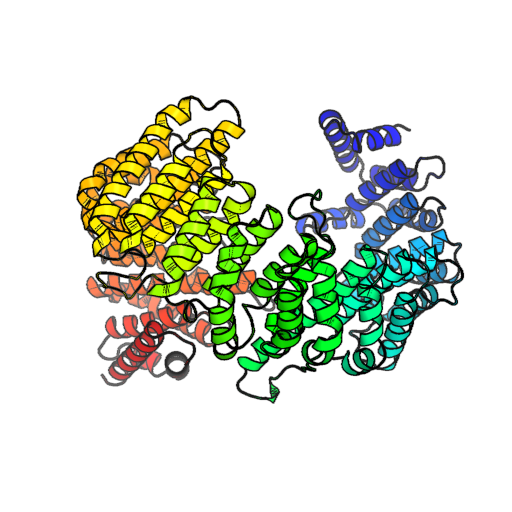591 N N . ASN A 1 472 ? -9.077 78.035 30.431 1.00 59.14 467 ASN A N 1
ATOM 3592 C CA . ASN A 1 472 ? -9.699 78.265 31.733 1.00 56.39 467 ASN A CA 1
ATOM 3593 C C . ASN A 1 472 ? -8.855 79.063 32.728 1.00 60.27 467 ASN A C 1
ATOM 3594 O O . ASN A 1 472 ? -9.366 79.502 33.761 1.00 64.44 467 ASN A O 1
ATOM 3599 N N . SER A 1 473 ? -7.574 79.257 32.429 1.00 63.73 468 SER A N 1
ATOM 3600 C CA . SER A 1 473 ? -6.684 79.925 33.377 1.00 60.11 468 SER A CA 1
ATOM 3601 C C . SER A 1 473 ? -5.741 80.918 32.699 1.00 66.59 468 SER A C 1
ATOM 3602 O O . SER A 1 473 ? -4.628 80.560 32.322 1.00 67.59 468 SER A O 1
ATOM 3605 N N . PRO A 1 474 ? -6.183 82.179 32.565 1.00 69.53 469 PRO A N 1
ATOM 3606 C CA . PRO A 1 474 ? -5.446 83.270 31.909 1.00 66.16 469 PRO A CA 1
ATOM 3607 C C . PRO A 1 474 ? -4.012 83.453 32.403 1.00 60.67 469 PRO A C 1
ATOM 3608 O O . PRO A 1 474 ? -3.132 83.778 31.605 1.00 57.29 469 PRO A O 1
ATOM 3612 N N . LYS A 1 475 ? -3.788 83.246 33.697 1.00 56.44 470 LYS A N 1
ATOM 3613 C CA . LYS A 1 475 ? -2.473 83.448 34.304 1.00 65.00 470 LYS A CA 1
ATOM 3614 C C . LYS A 1 475 ? -1.399 82.554 33.682 1.00 61.94 470 LYS A C 1
ATOM 3615 O O . LYS A 1 475 ? -0.222 82.915 33.648 1.00 61.00 470 LYS A O 1
ATOM 3621 N N . MET A 1 476 ? -1.808 81.397 33.171 1.00 58.56 471 MET A N 1
ATOM 3622 C CA . MET A 1 476 ? -0.863 80.463 32.568 1.00 58.56 471 MET A CA 1
ATOM 3623 C C . MET A 1 476 ? -1.043 80.357 31.053 1.00 56.73 471 MET A C 1
ATOM 3624 O O . MET A 1 476 ? -0.369 79.560 30.396 1.00 56.48 471 MET A O 1
ATOM 3629 N N . ALA A 1 477 ? -1.947 81.170 30.511 1.00 52.34 472 ALA A N 1
ATOM 3630 C CA . ALA A 1 477 ? -2.285 81.145 29.084 1.00 58.44 472 ALA A CA 1
ATOM 3631 C C . ALA A 1 477 ? -1.059 81.290 28.182 1.00 53.78 472 ALA A C 1
ATOM 3632 O O . ALA A 1 477 ? -0.875 80.514 27.244 1.00 59.93 472 ALA A O 1
ATOM 3634 N N . ALA A 1 478 ? -0.229 82.286 28.476 1.00 54.02 473 ALA A N 1
ATOM 3635 C CA . ALA A 1 478 ? 0.972 82.559 27.690 1.00 54.12 473 ALA A CA 1
ATOM 3636 C C . ALA A 1 478 ? 1.904 81.348 27.651 1.00 54.17 473 ALA A C 1
ATOM 3637 O O . ALA A 1 478 ? 2.357 80.938 26.580 1.00 54.99 473 ALA A O 1
ATOM 3639 N N . SER A 1 479 ? 2.179 80.785 28.825 1.00 51.93 474 SER A N 1
ATOM 3640 C CA . SER A 1 479 ? 3.014 79.590 28.952 1.00 48.33 474 SER A CA 1
ATOM 3641 C C . SER A 1 479 ? 2.443 78.406 28.171 1.00 41.73 474 SER A C 1
ATOM 3642 O O . SER A 1 479 ? 3.169 77.721 27.447 1.00 46.04 474 SER A O 1
ATOM 3645 N N . CYS A 1 480 ? 1.142 78.170 28.330 1.00 43.11 475 CYS A N 1
ATOM 3646 C CA . CYS A 1 480 ? 0.436 77.120 27.597 1.00 46.96 475 CYS A CA 1
ATOM 3647 C C . CYS A 1 480 ? 0.567 77.317 26.090 1.00 47.80 475 CYS A C 1
ATOM 3648 O O . CYS A 1 480 ? 0.880 76.380 25.353 1.00 44.21 475 CYS A O 1
ATOM 3651 N N . CYS A 1 481 ? 0.329 78.550 25.651 1.00 49.65 476 CYS A N 1
ATOM 3652 C CA . CYS A 1 481 ? 0.473 78.931 24.248 1.00 49.80 476 CYS A CA 1
ATOM 3653 C C . CYS A 1 481 ? 1.881 78.651 23.716 1.00 48.02 476 CYS A C 1
ATOM 3654 O O . CYS A 1 481 ? 2.040 78.086 22.630 1.00 41.79 476 CYS A O 1
ATOM 3657 N N . TRP A 1 482 ? 2.894 79.044 24.487 1.00 49.63 477 TRP A N 1
ATOM 3658 C CA . TRP A 1 482 ? 4.290 78.835 24.103 1.00 48.35 477 TRP A CA 1
ATOM 3659 C C . TRP A 1 482 ? 4.617 77.353 23.936 1.00 48.95 477 TRP A C 1
ATOM 3660 O O . TRP A 1 482 ? 5.237 76.944 22.949 1.00 51.70 477 TRP A O 1
ATOM 3671 N N . ALA A 1 483 ? 4.189 76.559 24.913 1.00 43.26 478 ALA A N 1
ATOM 3672 C CA . ALA A 1 483 ? 4.377 75.113 24.888 1.00 44.68 478 ALA A CA 1
ATOM 3673 C C . ALA A 1 483 ? 3.683 74.494 23.677 1.00 46.75 478 ALA A C 1
ATOM 3674 O O . ALA A 1 483 ? 4.264 73.670 22.970 1.00 50.47 478 ALA A O 1
ATOM 3676 N N . LEU A 1 484 ? 2.441 74.908 23.442 1.00 41.01 479 LEU A N 1
ATOM 3677 C CA . LEU A 1 484 ? 1.650 74.417 22.314 1.00 40.92 479 LEU A CA 1
ATOM 3678 C C . LEU A 1 484 ? 2.296 74.713 20.960 1.00 47.53 479 LEU A C 1
ATOM 3679 O O . LEU A 1 484 ? 2.266 73.880 20.050 1.00 49.21 479 LEU A O 1
ATOM 3684 N N . MET A 1 485 ? 2.873 75.906 20.836 1.00 47.44 480 MET A N 1
ATOM 3685 C CA . MET A 1 485 ? 3.585 76.300 19.623 1.00 52.64 480 MET A CA 1
ATOM 3686 C C . MET A 1 485 ? 4.795 75.406 19.370 1.00 52.09 480 MET A C 1
ATOM 3687 O O . MET A 1 485 ? 5.015 74.947 18.246 1.00 54.09 480 MET A O 1
ATOM 3692 N N . ASN A 1 486 ? 5.575 75.171 20.423 1.00 50.36 481 ASN A N 1
ATOM 3693 C CA . ASN A 1 486 ? 6.711 74.253 20.369 1.00 48.80 481 ASN A CA 1
ATOM 3694 C C . ASN A 1 486 ? 6.316 72.881 19.837 1.00 53.92 481 ASN A C 1
ATOM 3695 O O . ASN A 1 486 ? 6.977 72.332 18.960 1.00 61.06 481 ASN A O 1
ATOM 3700 N N . ILE A 1 487 ? 5.229 72.343 20.379 1.00 46.47 482 ILE A N 1
ATOM 3701 C CA . ILE A 1 487 ? 4.709 71.040 19.981 1.00 48.75 482 ILE A CA 1
ATOM 3702 C C . ILE A 1 487 ? 4.321 71.001 18.506 1.00 51.62 482 ILE A C 1
ATOM 3703 O O . ILE A 1 487 ? 4.659 70.056 17.788 1.00 53.78 482 ILE A O 1
ATOM 3708 N N . ALA A 1 488 ? 3.610 72.034 18.061 1.00 47.17 483 ALA A N 1
ATOM 3709 C CA . ALA A 1 488 ? 3.214 72.148 16.662 1.00 52.88 483 ALA A CA 1
ATOM 3710 C C . ALA A 1 488 ? 4.437 72.192 15.749 1.00 51.92 483 ALA A C 1
ATOM 3711 O O . ALA A 1 488 ? 4.431 71.625 14.656 1.00 53.06 483 ALA A O 1
ATOM 3713 N N . GLU A 1 489 ? 5.487 72.863 16.210 1.00 48.67 484 GLU A N 1
ATOM 3714 C CA . GLU A 1 489 ? 6.731 72.965 15.453 1.00 53.37 484 GLU A CA 1
ATOM 3715 C C . GLU A 1 489 ? 7.484 71.638 15.404 1.00 60.35 484 GLU A C 1
ATOM 3716 O O . GLU A 1 489 ? 8.069 71.286 14.380 1.00 62.86 484 GLU A O 1
ATOM 3722 N N . ARG A 1 490 ? 7.466 70.908 16.515 1.00 49.13 485 ARG A N 1
ATOM 3723 C CA . ARG A 1 490 ? 8.257 69.688 16.647 1.00 56.65 485 ARG A CA 1
ATOM 3724 C C . ARG A 1 490 ? 7.565 68.446 16.084 1.00 60.27 485 ARG A C 1
ATOM 3725 O O . ARG A 1 490 ? 8.227 67.479 15.709 1.00 73.52 485 ARG A O 1
ATOM 3733 N N . PHE A 1 491 ? 6.237 68.464 16.036 1.00 53.97 486 PHE A N 1
ATOM 3734 C CA . PHE A 1 491 ? 5.483 67.327 15.512 1.00 54.27 486 PHE A CA 1
ATOM 3735 C C . PHE A 1 491 ? 4.828 67.669 14.179 1.00 55.99 486 PHE A C 1
ATOM 3736 O O . PHE A 1 491 ? 3.664 67.344 13.942 1.00 55.89 486 PHE A O 1
ATOM 3744 N N . ALA A 1 492 ? 5.593 68.316 13.307 1.00 51.70 487 ALA A N 1
ATOM 3745 C CA . ALA A 1 492 ? 5.071 68.821 12.042 1.00 60.92 487 ALA A CA 1
ATOM 3746 C C . ALA A 1 492 ? 5.067 67.759 10.947 1.00 67.85 487 ALA A C 1
ATOM 3747 O O . ALA A 1 492 ? 4.312 67.858 9.979 1.00 65.88 487 ALA A O 1
ATOM 3749 N N . GLY A 1 493 ? 5.910 66.745 11.101 1.00 69.30 488 GLY A N 1
ATOM 3750 C CA . GLY A 1 493 ? 6.016 65.694 10.108 1.00 70.25 488 GLY A CA 1
ATOM 3751 C C . GLY A 1 493 ? 6.916 66.096 8.956 1.00 75.53 488 GLY A C 1
ATOM 3752 O O . GLY A 1 493 ? 7.562 67.143 8.994 1.00 75.72 488 GLY A O 1
ATOM 3753 N N . GLU A 1 494 ? 6.955 65.262 7.923 1.00 78.68 489 GLU A N 1
ATOM 3754 C CA . GLU A 1 494 ? 7.832 65.495 6.783 1.00 74.79 489 GLU A CA 1
ATOM 3755 C C . GLU A 1 494 ? 7.146 66.333 5.711 1.00 72.66 489 GLU A C 1
ATOM 3756 O O . GLU A 1 494 ? 5.921 66.353 5.626 1.00 70.41 489 GLU A O 1
ATOM 3762 N N . PRO A 1 495 ? 7.939 67.050 4.901 1.00 75.75 490 PRO A N 1
ATOM 3763 C CA . PRO A 1 495 ? 7.381 67.772 3.754 1.00 76.69 490 PRO A CA 1
ATOM 3764 C C . PRO A 1 495 ? 6.644 66.841 2.797 1.00 75.14 490 PRO A C 1
ATOM 3765 O O . PRO A 1 495 ? 7.187 65.809 2.404 1.00 84.23 490 PRO A O 1
ATOM 3769 N N . GLY A 1 496 ? 5.414 67.202 2.445 1.00 69.55 491 GLY A N 1
ATOM 3770 C CA . GLY A 1 496 ? 4.615 66.407 1.531 1.00 67.37 491 GLY A CA 1
ATOM 3771 C C . GLY A 1 496 ? 3.808 65.322 2.216 1.00 74.08 491 GLY A C 1
ATOM 3772 O O . GLY A 1 496 ? 3.014 64.634 1.574 1.00 77.00 491 GLY A O 1
ATOM 3773 N N . ALA A 1 497 ? 4.006 65.168 3.522 1.00 77.03 492 ALA A N 1
ATOM 3774 C CA . ALA A 1 497 ? 3.330 64.115 4.272 1.00 75.08 492 ALA A CA 1
ATOM 3775 C C . ALA A 1 497 ? 1.828 64.350 4.334 1.00 70.13 492 ALA A C 1
ATOM 3776 O O . ALA A 1 497 ? 1.365 65.491 4.367 1.00 64.76 492 ALA A O 1
ATOM 3778 N N . ALA A 1 498 ? 1.071 63.260 4.350 1.00 62.93 493 ALA A N 1
ATOM 3779 C CA . ALA A 1 498 ? -0.376 63.345 4.458 1.00 63.01 493 ALA A CA 1
ATOM 3780 C C . ALA A 1 498 ? -0.785 63.592 5.904 1.00 67.12 493 ALA A C 1
ATOM 3781 O O . ALA A 1 498 ? -1.795 64.241 6.168 1.00 66.32 493 ALA A O 1
ATOM 3783 N N . GLN A 1 499 ? 0.007 63.073 6.838 1.00 62.16 494 GLN A N 1
ATOM 3784 C CA . GLN A 1 499 ? -0.308 63.190 8.259 1.00 62.40 494 GLN A CA 1
ATOM 3785 C C . GLN A 1 499 ? 0.927 63.414 9.131 1.00 61.02 494 GLN A C 1
ATOM 3786 O O . GLN A 1 499 ? 2.040 63.039 8.765 1.00 61.64 494 GLN A O 1
ATOM 3792 N N . ASN A 1 500 ? 0.711 64.041 10.283 1.00 61.52 495 ASN A N 1
ATOM 3793 C CA . ASN A 1 500 ? 1.722 64.133 11.329 1.00 54.80 495 ASN A CA 1
ATOM 3794 C C . ASN A 1 500 ? 1.039 63.788 12.657 1.00 48.10 495 ASN A C 1
ATOM 3795 O O . ASN A 1 500 ? -0.181 63.642 12.681 1.00 54.18 495 ASN A O 1
ATOM 3800 N N . PRO A 1 501 ? 1.807 63.632 13.755 1.00 53.66 496 PRO A N 1
ATOM 3801 C CA . PRO A 1 501 ? 1.155 63.221 15.008 1.00 49.99 496 PRO A CA 1
ATOM 3802 C C . PRO A 1 501 ? -0.015 64.096 15.472 1.00 55.14 496 PRO A C 1
ATOM 3803 O O . PRO A 1 501 ? -0.920 63.586 16.133 1.00 49.93 496 PRO A O 1
ATOM 3807 N N . LEU A 1 502 ? -0.007 65.380 15.128 1.00 53.47 497 LEU A N 1
ATOM 3808 C CA . LEU A 1 502 ? -1.041 66.297 15.606 1.00 53.71 497 LEU A CA 1
ATOM 3809 C C . LEU A 1 502 ? -2.300 66.291 14.745 1.00 55.80 497 LEU A C 1
ATOM 3810 O O . LEU A 1 502 ? -3.323 66.852 15.134 1.00 60.97 497 LEU A O 1
ATOM 3815 N N . THR A 1 503 ? -2.220 65.660 13.578 1.00 52.95 498 THR A N 1
ATOM 3816 C CA . THR A 1 503 ? -3.323 65.653 12.618 1.00 48.56 498 THR A CA 1
ATOM 3817 C C . THR A 1 503 ? -4.653 65.138 13.191 1.00 52.54 498 THR A C 1
ATOM 3818 O O . THR A 1 503 ? -5.697 65.754 12.968 1.00 53.26 498 THR A O 1
ATOM 3822 N N . PRO A 1 504 ? -4.635 64.006 13.927 1.00 55.74 499 PRO A N 1
ATOM 3823 C CA . PRO A 1 504 ? -5.926 63.600 14.493 1.00 58.92 499 PRO A CA 1
ATOM 3824 C C . PRO A 1 504 ? -6.411 64.532 15.606 1.00 62.55 499 PRO A C 1
ATOM 3825 O O . PRO A 1 504 ? -7.546 64.393 16.063 1.00 68.78 499 PRO A O 1
ATOM 3829 N N . HIS A 1 505 ? -5.563 65.463 16.034 1.00 57.57 500 HIS A N 1
ATOM 3830 C CA . HIS A 1 505 ? -5.942 66.438 17.052 1.00 62.81 500 HIS A CA 1
ATOM 3831 C C . HIS A 1 505 ? -6.171 67.824 16.459 1.00 57.25 500 HIS A C 1
ATOM 3832 O O . HIS A 1 505 ? -6.576 68.745 17.169 1.00 52.61 500 HIS A O 1
ATOM 3839 N N . PHE A 1 506 ? -5.912 67.964 15.161 1.00 60.82 501 PHE A N 1
ATOM 3840 C CA . PHE A 1 506 ? -5.903 69.271 14.507 1.00 53.30 501 PHE A CA 1
ATOM 3841 C C . PHE A 1 506 ? -7.227 70.024 14.617 1.00 51.77 501 PHE A C 1
ATOM 3842 O O . PHE A 1 506 ? -7.261 71.159 15.098 1.00 48.73 501 PHE A O 1
ATOM 3850 N N . ASN A 1 507 ? -8.308 69.393 14.169 1.00 43.32 502 ASN A N 1
ATOM 3851 C CA . ASN A 1 507 ? -9.622 70.033 14.158 1.00 52.67 502 ASN A CA 1
ATOM 3852 C C . ASN A 1 507 ? -10.073 70.483 15.542 1.00 57.07 502 ASN A C 1
ATOM 3853 O O . ASN A 1 507 ? -10.617 71.576 15.698 1.00 57.13 502 ASN A O 1
ATOM 3858 N N . GLN A 1 508 ? -9.839 69.638 16.541 1.00 54.57 503 GLN A N 1
ATOM 3859 C CA . GLN A 1 508 ? -10.186 69.969 17.917 1.00 53.63 503 GLN A CA 1
ATOM 3860 C C . GLN A 1 508 ? -9.360 71.153 18.413 1.00 46.40 503 GLN A C 1
ATOM 3861 O O . GLN A 1 508 ? -9.880 72.051 19.078 1.00 46.35 503 GLN A O 1
ATOM 3867 N N . SER A 1 509 ? -8.071 71.142 18.086 1.00 49.61 504 SER A N 1
ATOM 3868 C CA . SER A 1 509 ? -7.164 72.218 18.468 1.00 49.65 504 SER A CA 1
ATOM 3869 C C . SER A 1 509 ? -7.598 73.549 17.863 1.00 47.86 504 SER A C 1
ATOM 3870 O O . SER A 1 509 ? -7.640 74.566 18.553 1.00 41.99 504 SER A O 1
ATOM 3873 N N . VAL A 1 510 ? -7.917 73.528 16.573 1.00 43.10 505 VAL A N 1
ATOM 3874 C CA . VAL A 1 510 ? -8.413 74.708 15.871 1.00 48.85 505 VAL A CA 1
ATOM 3875 C C . VAL A 1 510 ? -9.701 75.209 16.512 1.00 48.65 505 VAL A C 1
ATOM 3876 O O . VAL A 1 510 ? -9.891 76.412 16.701 1.00 43.80 505 VAL A O 1
ATOM 3880 N N . THR A 1 511 ? -10.575 74.271 16.858 1.00 47.52 506 THR A N 1
ATOM 3881 C CA . THR A 1 511 ? -11.823 74.582 17.542 1.00 54.92 506 THR A CA 1
ATOM 3882 C C . THR A 1 511 ? -11.573 75.268 18.884 1.00 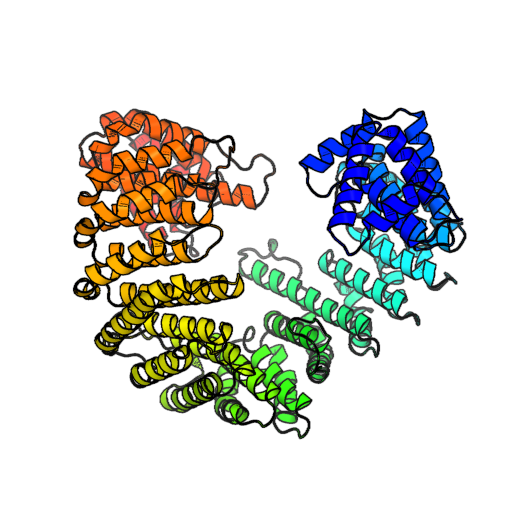47.91 506 THR A C 1
ATOM 3883 O O . THR A 1 511 ? -12.216 76.268 19.211 1.00 47.67 506 THR A O 1
ATOM 3887 N N . ASN A 1 512 ? -10.627 74.734 19.652 1.00 47.18 507 ASN A N 1
ATOM 3888 C CA . ASN A 1 512 ? -10.287 75.305 20.953 1.00 48.62 507 ASN A CA 1
ATOM 3889 C C . ASN A 1 512 ? -9.718 76.716 20.842 1.00 48.78 507 ASN A C 1
ATOM 3890 O O . ASN A 1 512 ? -10.083 77.609 21.609 1.00 44.08 507 ASN A O 1
ATOM 3895 N N . LEU A 1 513 ? -8.824 76.910 19.879 1.00 45.95 508 LEU A N 1
ATOM 3896 C CA . LEU A 1 513 ? -8.178 78.200 19.682 1.00 46.88 508 LEU A CA 1
ATOM 3897 C C . LEU A 1 513 ? -9.162 79.238 19.154 1.00 43.53 508 LEU A C 1
ATOM 3898 O O . LEU A 1 513 ? -9.083 80.412 19.507 1.00 45.08 508 LEU A O 1
ATOM 3903 N N . LEU A 1 514 ? -10.091 78.798 18.310 1.00 44.85 509 LEU A N 1
ATOM 3904 C CA . LEU A 1 514 ? -11.140 79.679 17.808 1.00 42.28 509 LEU A CA 1
ATOM 3905 C C . LEU A 1 514 ? -12.128 80.036 18.914 1.00 50.30 509 LEU A C 1
ATOM 3906 O O . LEU A 1 514 ? -12.715 81.121 18.905 1.00 48.79 509 LEU A O 1
ATOM 3911 N N . THR A 1 515 ? -12.298 79.128 19.872 1.00 48.96 510 THR A N 1
ATOM 3912 C CA . THR A 1 515 ? -13.212 79.358 20.984 1.00 46.64 510 THR A CA 1
ATOM 3913 C C . THR A 1 515 ? -12.668 80.417 21.934 1.00 43.13 510 THR A C 1
ATOM 3914 O O . THR A 1 515 ? -13.382 81.338 22.323 1.00 45.16 510 THR A O 1
ATOM 3918 N N . VAL A 1 516 ? -11.395 80.290 22.291 1.00 44.92 511 VAL A N 1
ATOM 3919 C CA . VAL A 1 516 ? -10.777 81.194 23.254 1.00 46.99 511 VAL A CA 1
ATOM 3920 C C . VAL A 1 516 ? -10.560 82.590 22.660 1.00 49.66 511 VAL A C 1
ATOM 3921 O O . VAL A 1 516 ? -10.514 83.581 23.390 1.00 43.97 511 VAL A O 1
ATOM 3925 N N . THR A 1 517 ? -10.450 82.674 21.337 1.00 50.67 512 THR A N 1
ATOM 3926 C CA . THR A 1 517 ? -10.279 83.966 20.673 1.00 48.16 512 THR A CA 1
ATOM 3927 C C . THR A 1 517 ? -11.619 84.594 20.292 1.00 48.35 512 THR A C 1
ATOM 3928 O O . THR A 1 517 ? -11.673 85.733 19.823 1.00 53.30 512 THR A O 1
ATOM 3932 N N . ALA A 1 518 ? -12.697 83.845 20.499 1.00 44.14 513 ALA A N 1
ATOM 3933 C CA . ALA A 1 518 ? -14.038 84.281 20.106 1.00 56.15 513 ALA A CA 1
ATOM 3934 C C . ALA A 1 518 ? -14.576 85.516 20.849 1.00 67.77 513 ALA A C 1
ATOM 3935 O O . ALA A 1 518 ? -15.174 86.387 20.215 1.00 66.59 513 ALA A O 1
ATOM 3937 N N . PRO A 1 519 ? -14.390 85.600 22.185 1.00 67.26 514 PRO A N 1
ATOM 3938 C CA . PRO A 1 519 ? -14.936 86.792 22.844 1.00 72.09 514 PRO A CA 1
ATOM 3939 C C . PRO A 1 519 ? -14.284 88.084 22.369 1.00 75.40 514 PRO A C 1
ATOM 3940 O O . PRO A 1 519 ? -13.087 88.105 22.091 1.00 77.59 514 PRO A O 1
ATOM 3944 N N . MET A 1 520 ? -15.077 89.145 22.272 1.00 80.17 515 MET A N 1
ATOM 3945 C CA . MET A 1 520 ? -14.551 90.457 21.924 1.00 85.09 515 MET A CA 1
ATOM 3946 C C . MET A 1 520 ? -14.137 91.196 23.190 1.00 87.51 515 MET A C 1
ATOM 3947 O O . MET A 1 520 ? -13.677 92.336 23.134 1.00 84.24 515 MET A O 1
ATOM 3952 N N . ASN A 1 521 ? -14.299 90.531 24.331 1.00 86.03 516 ASN A N 1
ATOM 3953 C CA . ASN A 1 521 ? -14.007 91.136 25.626 1.00 89.57 516 ASN A CA 1
ATOM 3954 C C . ASN A 1 521 ? -13.013 90.345 26.468 1.00 86.36 516 ASN A C 1
ATOM 3955 O O . ASN A 1 521 ? -12.727 90.717 27.607 1.00 89.46 516 ASN A O 1
ATOM 3960 N N . GLY A 1 522 ? -12.486 89.258 25.915 1.00 85.53 517 GLY A N 1
ATOM 3961 C CA . GLY A 1 522 ? -11.487 88.469 26.612 1.00 80.27 517 GLY A CA 1
ATOM 3962 C C . GLY A 1 522 ? -10.202 89.255 26.782 1.00 74.83 517 GLY A C 1
ATOM 3963 O O . GLY A 1 522 ? -10.086 90.378 26.291 1.00 76.93 517 GLY A O 1
ATOM 3964 N N . ASP A 1 523 ? -9.233 88.679 27.485 1.00 67.21 518 ASP A N 1
ATOM 3965 C CA . ASP A 1 523 ? -7.944 89.339 27.636 1.00 65.32 518 ASP A CA 1
ATOM 3966 C C . ASP A 1 523 ? -7.265 89.432 26.275 1.00 63.95 518 ASP A C 1
ATOM 3967 O O . ASP A 1 523 ? -7.084 88.425 25.590 1.00 59.35 518 ASP A O 1
ATOM 3972 N N . SER A 1 524 ? -6.907 90.652 25.887 1.00 65.02 519 SER A N 1
ATOM 3973 C CA . SER A 1 524 ? -6.318 90.901 24.577 1.00 61.81 519 SER A CA 1
ATOM 3974 C C . SER A 1 524 ? -5.013 90.139 24.384 1.00 56.94 519 SER A C 1
ATOM 3975 O O . SER A 1 524 ? -4.714 89.675 23.285 1.00 52.79 519 SER A O 1
ATOM 3978 N N . THR A 1 525 ? -4.242 90.008 25.459 1.00 53.54 520 THR A N 1
ATOM 3979 C CA . THR A 1 525 ? -2.955 89.327 25.398 1.00 54.88 520 THR A CA 1
ATOM 3980 C C . THR A 1 525 ? -3.136 87.826 25.178 1.00 51.87 520 THR A C 1
ATOM 3981 O O . THR A 1 525 ? -2.344 87.192 24.482 1.00 52.28 520 THR A O 1
ATOM 3985 N N . VAL A 1 526 ? -4.182 87.262 25.773 1.00 46.18 521 VAL A N 1
ATOM 3986 C CA . VAL A 1 526 ? -4.489 85.847 25.588 1.00 48.79 521 VAL A CA 1
ATOM 3987 C C . VAL A 1 526 ? -4.978 85.600 24.166 1.00 44.88 521 VAL A C 1
ATOM 3988 O O . VAL A 1 526 ? -4.595 84.620 23.525 1.00 47.30 521 VAL A O 1
ATOM 3992 N N . ARG A 1 527 ? -5.830 86.499 23.687 1.00 45.06 522 ARG A N 1
ATOM 3993 C CA . ARG A 1 527 ? -6.322 86.448 22.316 1.00 46.66 522 ARG A CA 1
ATOM 3994 C C . ARG A 1 527 ? -5.166 86.425 21.322 1.00 43.61 522 ARG A C 1
ATOM 3995 O O . ARG A 1 527 ? -5.129 85.596 20.412 1.00 48.96 522 ARG A O 1
ATOM 4003 N N . THR A 1 528 ? -4.222 87.341 21.514 1.00 42.27 523 THR A N 1
ATOM 4004 C CA . THR A 1 528 ? -3.055 87.460 20.648 1.00 42.35 523 THR A CA 1
ATOM 4005 C C . THR A 1 528 ? -2.190 86.206 20.684 1.00 44.25 523 THR A C 1
ATOM 4006 O O . THR A 1 528 ? -1.791 85.680 19.642 1.00 42.36 523 THR A O 1
ATOM 4010 N N . ALA A 1 529 ? -1.906 85.733 21.894 1.00 42.35 524 ALA A N 1
ATOM 4011 C CA . ALA A 1 529 ? -1.069 84.554 22.082 1.00 45.32 524 ALA A CA 1
ATOM 4012 C C . ALA A 1 529 ? -1.696 83.316 21.448 1.00 44.41 524 ALA A C 1
ATOM 4013 O O . ALA A 1 529 ? -0.999 82.498 20.848 1.00 45.44 524 ALA A O 1
ATOM 4015 N N . ALA A 1 530 ? -3.016 83.197 21.573 1.00 39.28 525 ALA A N 1
ATOM 4016 C CA . ALA A 1 530 ? -3.739 82.043 21.048 1.00 42.60 525 ALA A CA 1
ATOM 4017 C C . ALA A 1 530 ? -3.809 82.078 19.525 1.00 37.72 525 ALA A C 1
ATOM 4018 O O . ALA A 1 530 ? -3.754 81.038 18.868 1.00 38.94 525 ALA A O 1
ATOM 4020 N N . TYR A 1 531 ? -3.936 83.279 18.970 1.00 36.50 526 TYR A N 1
ATOM 4021 C CA . TYR A 1 531 ? -3.923 83.454 17.522 1.00 40.74 526 TYR A CA 1
ATOM 4022 C C . TYR A 1 531 ? -2.576 83.029 16.952 1.00 35.39 526 TYR A C 1
ATOM 4023 O O . TYR A 1 531 ? -2.510 82.418 15.886 1.00 37.41 526 TYR A O 1
ATOM 4032 N N . GLU A 1 532 ? -1.505 83.351 17.672 1.00 38.33 527 GLU A N 1
ATOM 4033 C CA . GLU A 1 532 ? -0.163 82.948 17.262 1.00 40.15 527 GLU A CA 1
ATOM 4034 C C . GLU A 1 532 ? -0.050 81.428 17.220 1.00 42.99 527 GLU A C 1
ATOM 4035 O O . GLU A 1 532 ? 0.544 80.868 16.301 1.00 45.06 527 GLU A O 1
ATOM 4041 N N . VAL A 1 533 ? -0.634 80.773 18.219 1.00 37.68 528 VAL A N 1
ATOM 4042 C CA . VAL A 1 533 ? -0.677 79.316 18.277 1.00 36.98 528 VAL A CA 1
ATOM 4043 C C . VAL A 1 533 ? -1.378 78.754 17.050 1.00 41.38 528 VAL A C 1
ATOM 4044 O O . VAL A 1 533 ? -0.872 77.845 16.388 1.00 39.20 528 VAL A O 1
ATOM 4048 N N . LEU A 1 534 ? -2.548 79.309 16.756 1.00 43.44 529 LEU A N 1
ATOM 4049 C CA . LEU A 1 534 ? -3.340 78.898 15.606 1.00 42.35 529 LEU A CA 1
ATOM 4050 C C . LEU A 1 534 ? -2.549 79.037 14.309 1.00 42.25 529 LEU A C 1
ATOM 4051 O O . LEU A 1 534 ? -2.611 78.170 13.436 1.00 42.33 529 LEU A O 1
ATOM 4056 N N . SER A 1 535 ? -1.805 80.131 14.196 1.00 37.90 530 SER A N 1
ATOM 4057 C CA . SER A 1 535 ? -0.954 80.364 13.038 1.00 36.95 530 SER A CA 1
ATOM 4058 C C . SER A 1 535 ? 0.066 79.239 12.864 1.00 37.44 530 SER A C 1
ATOM 4059 O O . SER A 1 535 ? 0.247 78.721 11.764 1.00 42.13 530 SER A O 1
ATOM 4062 N N . VAL A 1 536 ? 0.724 78.871 13.958 1.00 35.77 531 VAL A N 1
ATOM 4063 C CA . VAL A 1 536 ? 1.781 77.865 13.937 1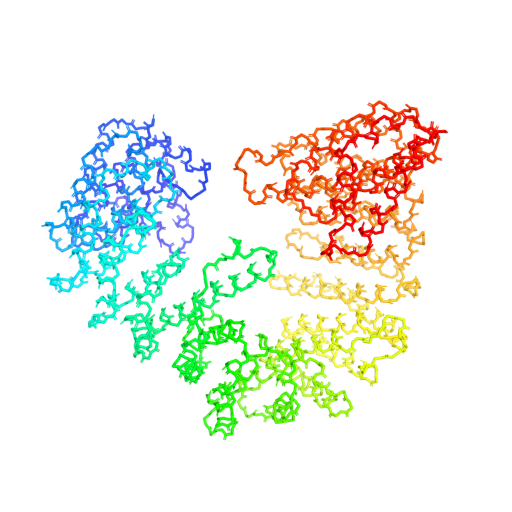.00 41.09 531 VAL A CA 1
ATOM 4064 C C . VAL A 1 536 ? 1.222 76.468 13.666 1.00 44.87 531 VAL A C 1
ATOM 4065 O O . VAL A 1 536 ? 1.856 75.657 12.987 1.00 46.91 531 VAL A O 1
ATOM 4069 N N . PHE A 1 537 ? 0.030 76.196 14.187 1.00 38.40 532 PHE A N 1
ATOM 4070 C CA . PHE A 1 537 ? -0.656 74.939 13.897 1.00 42.70 532 PHE A CA 1
ATOM 4071 C C . PHE A 1 537 ? -0.939 74.812 12.403 1.00 47.05 532 PHE A C 1
ATOM 4072 O O . PHE A 1 537 ? -0.781 73.740 11.819 1.00 40.74 532 PHE A O 1
ATOM 4080 N N . VAL A 1 538 ? -1.349 75.919 11.792 1.00 45.78 533 VAL A N 1
ATOM 4081 C CA . VAL A 1 538 ? -1.638 75.952 10.363 1.00 45.03 533 VAL A CA 1
ATOM 4082 C C . VAL A 1 538 ? -0.377 75.751 9.537 1.00 45.00 533 VAL A C 1
ATOM 4083 O O . VAL A 1 538 ? -0.358 74.943 8.606 1.00 47.98 533 VAL A O 1
ATOM 4087 N N . GLN A 1 539 ? 0.671 76.496 9.882 1.00 44.72 534 GLN A N 1
ATOM 4088 C CA . GLN A 1 539 ? 1.951 76.411 9.183 1.00 45.91 534 GLN A CA 1
ATOM 4089 C C . GLN A 1 539 ? 2.463 74.974 9.099 1.00 53.55 534 GLN A C 1
ATOM 4090 O O . GLN A 1 539 ? 2.995 74.555 8.071 1.00 46.20 534 GLN A O 1
ATOM 4096 N N . ASN A 1 540 ? 2.286 74.227 10.183 1.00 47.95 535 ASN A N 1
ATOM 4097 C CA . ASN A 1 540 ? 2.824 72.878 10.290 1.00 48.55 535 ASN A CA 1
ATOM 4098 C C . ASN A 1 540 ? 1.790 71.784 10.036 1.00 53.14 535 ASN A C 1
ATOM 4099 O O . ASN A 1 540 ? 2.017 70.617 10.363 1.00 59.87 535 ASN A O 1
ATOM 4104 N N . ALA A 1 541 ? 0.657 72.159 9.453 1.00 50.60 536 ALA A N 1
ATOM 4105 C CA . ALA A 1 541 ? -0.421 71.209 9.211 1.00 48.88 536 ALA A CA 1
ATOM 4106 C C . ALA A 1 541 ? -0.086 70.277 8.052 1.00 51.20 536 ALA A C 1
ATOM 4107 O O . ALA A 1 541 ? 0.607 70.664 7.112 1.00 50.32 536 ALA A O 1
ATOM 4109 N N . ALA A 1 542 ? -0.581 69.046 8.125 1.00 50.05 537 ALA A N 1
ATOM 4110 C CA . ALA A 1 542 ? -0.370 68.077 7.056 1.00 54.26 537 ALA A CA 1
ATOM 4111 C C . ALA A 1 542 ? -1.523 68.121 6.056 1.00 63.25 537 ALA A C 1
ATOM 4112 O O . ALA A 1 542 ? -2.546 68.765 6.303 1.00 68.73 537 ALA A O 1
ATOM 4114 N N . ASN A 1 543 ? -1.350 67.429 4.934 1.00 60.92 538 ASN A N 1
ATOM 4115 C CA . ASN A 1 543 ? -2.280 67.516 3.811 1.00 55.19 538 ASN A CA 1
ATOM 4116 C C . ASN A 1 543 ? -3.697 67.039 4.116 1.00 53.45 538 ASN A C 1
ATOM 4117 O O . ASN A 1 543 ? -4.660 67.526 3.525 1.00 61.67 538 ASN A O 1
ATOM 4122 N N . ASP A 1 544 ? -3.826 66.097 5.043 1.00 54.44 539 ASP A N 1
ATOM 4123 C CA . ASP A 1 544 ? -5.141 65.616 5.454 1.00 58.74 539 ASP A CA 1
ATOM 4124 C C . ASP A 1 544 ? -5.974 66.730 6.086 1.00 60.42 539 ASP A C 1
ATOM 4125 O O . ASP A 1 544 ? -7.200 66.629 6.171 1.00 61.74 539 ASP A O 1
ATOM 4130 N N . SER A 1 545 ? -5.301 67.789 6.524 1.00 56.66 540 SER A N 1
ATOM 4131 C CA . SER A 1 545 ? -5.957 68.888 7.224 1.00 60.23 540 SER A CA 1
ATOM 4132 C C . SER A 1 545 ? -6.261 70.081 6.318 1.00 58.34 540 SER A C 1
ATOM 4133 O O . SER A 1 545 ? -6.796 71.090 6.777 1.00 49.81 540 SER A O 1
ATOM 4136 N N . LEU A 1 546 ? -5.922 69.966 5.037 1.00 60.56 541 LEU A N 1
ATOM 4137 C CA . LEU A 1 546 ? -6.031 71.096 4.114 1.00 56.23 541 LEU A CA 1
ATOM 4138 C C . LEU A 1 546 ? -7.451 71.648 3.990 1.00 48.00 541 LEU A C 1
ATOM 4139 O O . LEU A 1 546 ? -7.646 72.862 3.937 1.00 49.15 541 LEU A O 1
ATOM 4144 N N . SER A 1 547 ? -8.436 70.758 3.947 1.00 51.35 542 SER A N 1
ATOM 4145 C CA . SER A 1 547 ? -9.830 71.175 3.866 1.00 50.27 542 SER A CA 1
ATOM 4146 C C . SER A 1 547 ? -10.244 71.933 5.124 1.00 47.95 542 SER A C 1
ATOM 4147 O O . SER A 1 547 ? -11.039 72.873 5.064 1.00 55.99 542 SER A O 1
ATOM 4150 N N . ALA A 1 548 ? -9.687 71.522 6.259 1.00 48.02 543 ALA A N 1
ATOM 4151 C CA . ALA A 1 548 ? -9.929 72.199 7.528 1.00 50.44 543 ALA A CA 1
ATOM 4152 C C . ALA A 1 548 ? -9.320 73.600 7.512 1.00 51.05 543 ALA A C 1
ATOM 4153 O O . ALA A 1 548 ? -9.942 74.561 7.962 1.00 47.49 543 ALA A O 1
ATOM 4155 N N . VAL A 1 549 ? -8.100 73.705 6.989 1.00 49.19 544 VAL A N 1
ATOM 4156 C CA . VAL A 1 549 ? -7.423 74.990 6.817 1.00 52.15 544 VAL A CA 1
ATOM 4157 C C . VAL A 1 549 ? -8.242 75.926 5.933 1.00 48.82 544 VAL A C 1
ATOM 4158 O O . VAL A 1 549 ? -8.360 77.123 6.209 1.00 43.82 544 VAL A O 1
ATOM 4162 N N . ALA A 1 550 ? -8.801 75.360 4.866 1.00 42.26 545 ALA A N 1
ATOM 4163 C CA . ALA A 1 550 ? -9.684 76.088 3.960 1.00 48.86 545 ALA A CA 1
ATOM 4164 C C . ALA A 1 550 ? -10.886 76.658 4.710 1.00 49.13 545 ALA A C 1
ATOM 4165 O O . ALA A 1 550 ? -11.188 77.848 4.607 1.00 50.97 545 ALA A O 1
ATOM 4167 N N . SER A 1 551 ? -11.559 75.798 5.472 1.00 46.75 546 SER A N 1
ATOM 4168 C CA . SER A 1 551 ? -12.691 76.207 6.303 1.00 52.06 546 SER A CA 1
ATOM 4169 C C . SER A 1 551 ? -12.291 77.272 7.322 1.00 45.69 546 SER A C 1
ATOM 4170 O O . SER A 1 551 ? -13.033 78.223 7.563 1.00 46.62 546 SER A O 1
ATOM 4173 N N . LEU A 1 552 ? -11.116 77.100 7.919 1.00 44.24 547 LEU A N 1
ATOM 4174 C CA . LEU A 1 552 ? -10.594 78.063 8.882 1.00 44.57 547 LEU A CA 1
ATOM 4175 C C . LEU A 1 552 ? -10.373 79.433 8.248 1.00 44.56 547 LEU A C 1
ATOM 4176 O O . LEU A 1 552 ? -10.692 80.463 8.845 1.00 43.33 547 LEU A O 1
ATOM 4181 N N . SER A 1 553 ? -9.827 79.434 7.035 1.00 45.71 548 SER A N 1
ATOM 4182 C CA . SER A 1 553 ? -9.547 80.672 6.318 1.00 42.26 548 SER A CA 1
ATOM 4183 C C . SER A 1 553 ? -10.816 81.499 6.129 1.00 40.58 548 SER A C 1
ATOM 4184 O O . SER A 1 553 ? -10.774 82.728 6.156 1.00 42.36 548 SER A O 1
ATOM 4187 N N . THR A 1 554 ? -11.942 80.816 5.943 1.00 39.76 549 THR A N 1
ATOM 4188 C CA . THR A 1 554 ? -13.235 81.479 5.787 1.00 46.99 549 THR A CA 1
ATOM 4189 C C . THR A 1 554 ? -13.694 82.133 7.088 1.00 43.46 549 THR A C 1
ATOM 4190 O O . THR A 1 554 ? -14.205 83.253 7.082 1.00 48.53 549 THR A O 1
ATOM 4194 N N . VAL A 1 555 ? -13.521 81.422 8.199 1.00 39.38 550 VAL A N 1
ATOM 4195 C CA . VAL A 1 555 ? -13.863 81.961 9.510 1.00 41.99 550 VAL A CA 1
ATOM 4196 C C . VAL A 1 555 ? -13.010 83.188 9.816 1.00 40.43 550 VAL A C 1
ATOM 4197 O O . VAL A 1 555 ? -13.520 84.220 10.254 1.00 42.42 550 VAL A O 1
ATOM 4201 N N . ILE A 1 556 ? -11.707 83.061 9.584 1.00 42.20 551 ILE A N 1
ATOM 4202 C CA . ILE A 1 556 ? -10.767 84.158 9.797 1.00 40.17 551 ILE A CA 1
ATOM 4203 C C . ILE A 1 556 ? -11.140 85.371 8.955 1.00 42.54 551 ILE A C 1
ATOM 4204 O O . ILE A 1 556 ? -11.109 86.506 9.430 1.00 41.26 551 ILE A O 1
ATOM 4209 N N . LEU A 1 557 ? -11.490 85.113 7.700 1.00 39.49 552 LEU A N 1
ATOM 4210 C CA . LEU A 1 557 ? -11.953 86.154 6.790 1.00 38.14 552 LEU A CA 1
ATOM 4211 C C . LEU A 1 557 ? -13.199 86.855 7.319 1.00 43.70 552 LEU A C 1
ATOM 4212 O O . LEU A 1 557 ? -13.311 88.078 7.253 1.00 40.17 552 LEU A O 1
ATOM 4217 N N . GLN A 1 558 ? -14.133 86.069 7.844 1.00 42.58 553 GLN A N 1
ATOM 4218 C CA . GLN A 1 558 ? -15.365 86.605 8.413 1.00 46.89 553 GLN A CA 1
ATOM 4219 C C . GLN A 1 558 ? -15.075 87.530 9.598 1.00 40.19 553 GLN A C 1
ATOM 4220 O O . GLN A 1 558 ? -15.664 88.606 9.720 1.00 40.34 553 GLN A O 1
ATOM 4226 N N . ARG A 1 559 ? -14.154 87.103 10.457 1.00 38.62 554 ARG A N 1
ATOM 4227 C CA . ARG A 1 559 ? -13.742 87.894 11.615 1.00 40.67 554 ARG A CA 1
ATOM 4228 C C . ARG A 1 559 ? -13.023 89.174 11.202 1.00 44.68 554 ARG A C 1
ATOM 4229 O O . ARG A 1 559 ? -13.216 90.227 11.813 1.00 41.77 554 ARG A O 1
ATOM 4237 N N . LEU A 1 560 ? -12.195 89.076 10.165 1.00 36.48 555 LEU A N 1
ATOM 4238 C CA . LEU A 1 560 ? -11.513 90.240 9.610 1.00 37.26 555 LEU A CA 1
ATOM 4239 C C . LEU A 1 560 ? -12.509 91.271 9.093 1.00 39.05 555 LEU A C 1
ATOM 4240 O O . LEU A 1 560 ? -12.374 92.468 9.351 1.00 35.73 555 LEU A O 1
ATOM 4245 N N . GLU A 1 561 ? -13.505 90.792 8.357 1.00 38.13 556 GLU A N 1
ATOM 4246 C CA . GLU A 1 561 ? -14.572 91.645 7.842 1.00 41.52 556 GLU A CA 1
ATOM 4247 C C . GLU A 1 561 ? -15.335 92.338 8.967 1.00 42.38 556 GLU A C 1
ATOM 4248 O O . GLU A 1 561 ? -15.756 93.488 8.830 1.00 41.55 556 GLU A O 1
ATOM 4254 N N . GLU A 1 562 ? -15.497 91.636 10.084 1.00 35.59 557 GLU A N 1
ATOM 4255 C CA . GLU A 1 562 ? -16.252 92.163 11.215 1.00 40.59 557 GLU A CA 1
ATOM 4256 C C . GLU A 1 562 ? -15.502 93.260 11.978 1.00 45.94 557 GLU A C 1
ATOM 4257 O O . GLU A 1 562 ? -16.106 94.003 12.751 1.00 42.75 557 GLU A O 1
ATOM 4263 N N . THR A 1 563 ? -14.195 93.370 11.753 1.00 44.61 558 THR A N 1
ATOM 4264 C CA . THR A 1 563 ? -13.403 94.414 12.404 1.00 40.39 558 THR A CA 1
ATOM 4265 C C . THR A 1 563 ? -13.604 95.775 11.750 1.00 42.77 558 THR A C 1
ATOM 4266 O O . THR A 1 563 ? -13.258 96.808 12.328 1.00 45.33 558 THR A O 1
ATOM 4270 N N . LEU A 1 564 ? -14.156 95.773 10.541 1.00 40.29 559 LEU A N 1
ATOM 4271 C CA . LEU A 1 564 ? -14.362 97.016 9.805 1.00 38.97 559 LEU A CA 1
ATOM 4272 C C . LEU A 1 564 ? -15.421 97.911 10.464 1.00 46.04 559 LEU A C 1
ATOM 4273 O O . LEU A 1 564 ? -15.173 99.100 10.671 1.00 47.79 559 LEU A O 1
ATOM 4278 N N . PRO A 1 565 ? -16.606 97.360 10.798 1.00 45.98 560 PRO A N 1
ATOM 4279 C CA . PRO A 1 565 ? -17.502 98.245 11.550 1.00 51.78 560 PRO A CA 1
ATOM 4280 C C . PRO A 1 565 ? -17.035 98.462 12.990 1.00 43.70 560 PRO A C 1
ATOM 4281 O O . PRO A 1 565 ? -17.424 99.448 13.614 1.00 47.88 560 PRO A O 1
ATOM 4285 N N . LEU A 1 566 ? -16.218 97.547 13.505 1.00 43.87 561 LEU A N 1
ATOM 4286 C CA . LEU A 1 566 ? -15.624 97.705 14.830 1.00 48.26 561 LEU A CA 1
ATOM 4287 C C . LEU A 1 566 ? -14.720 98.931 14.872 1.00 47.76 561 LEU A C 1
ATOM 4288 O O . LEU A 1 566 ? -14.725 99.685 15.845 1.00 48.46 561 LEU A O 1
ATOM 4293 N N . GLN A 1 567 ? -13.945 99.110 13.805 1.00 41.64 562 GLN A N 1
ATOM 4294 C CA . GLN A 1 567 ? -13.085 100.275 13.619 1.00 51.04 562 GLN A CA 1
ATOM 4295 C C . GLN A 1 567 ? -13.852 101.577 13.842 1.00 55.15 562 GLN A C 1
ATOM 4296 O O . GLN A 1 567 ? -13.322 102.532 14.401 1.00 59.50 562 GLN A O 1
ATOM 4302 N N . GLN A 1 568 ? -15.113 101.586 13.417 1.00 47.56 563 GLN A N 1
ATOM 4303 C CA . GLN A 1 568 ? -16.004 102.740 13.549 1.00 56.97 563 GLN A CA 1
ATOM 4304 C C . GLN A 1 568 ? -16.364 103.085 14.992 1.00 57.32 563 GLN A C 1
ATOM 4305 O O . GLN A 1 568 ? -16.712 104.230 15.284 1.00 62.11 563 GLN A O 1
ATOM 4311 N N . GLN A 1 569 ? -16.314 102.096 15.880 1.00 57.85 564 GLN A N 1
ATOM 4312 C CA . GLN A 1 569 ? -16.728 102.291 17.266 1.00 55.19 564 GLN A CA 1
ATOM 4313 C C . GLN A 1 569 ? -15.584 102.741 18.165 1.00 47.48 564 GLN A C 1
ATOM 4314 O O . GLN A 1 569 ? -15.793 103.022 19.347 1.00 54.62 564 GLN A O 1
ATOM 4320 N N . VAL A 1 570 ? -14.380 102.803 17.603 1.00 48.81 565 VAL A N 1
ATOM 4321 C CA . VAL A 1 570 ? -13.195 103.218 18.351 1.00 48.05 565 VAL A CA 1
ATOM 4322 C C . VAL A 1 570 ? -13.347 104.633 18.904 1.00 50.89 565 VAL A C 1
ATOM 4323 O O . VAL A 1 570 ? -13.734 105.555 18.181 1.00 50.20 565 VAL A O 1
ATOM 4327 N N . VAL A 1 571 ? -13.059 104.791 20.194 1.00 42.39 566 VAL A N 1
ATOM 4328 C CA . VAL A 1 571 ? -13.109 106.096 20.844 1.00 38.05 566 VAL A CA 1
ATOM 4329 C C . VAL A 1 571 ? -11.790 106.387 21.548 1.00 41.11 566 VAL A C 1
ATOM 4330 O O . VAL A 1 571 ? -11.137 107.400 21.278 1.00 45.11 566 VAL A O 1
ATOM 4334 N N . SER A 1 572 ? -11.409 105.496 22.458 1.00 42.51 567 SER A N 1
ATOM 4335 C CA . SER A 1 572 ? -10.181 105.653 23.225 1.00 46.74 567 SER A CA 1
ATOM 4336 C C . SER A 1 572 ? -8.979 105.079 22.488 1.00 44.48 567 SER A C 1
ATOM 4337 O O . SER A 1 572 ? -9.137 104.331 21.516 1.00 38.08 567 SER A O 1
ATOM 4340 N N . VAL A 1 573 ? -7.783 105.456 22.937 1.00 44.54 568 VAL A N 1
ATOM 4341 C CA . VAL A 1 573 ? -6.548 104.921 22.379 1.00 46.51 568 VAL A CA 1
ATOM 4342 C C . VAL A 1 573 ? -6.464 103.422 22.660 1.00 53.05 568 VAL A C 1
ATOM 4343 O O . VAL A 1 573 ? -5.923 102.656 21.852 1.00 52.26 568 VAL A O 1
ATOM 4347 N N . GLU A 1 574 ? -7.018 103.006 23.797 1.00 48.82 569 GLU A N 1
ATOM 4348 C CA . GLU A 1 574 ? -7.074 101.590 24.134 1.00 47.10 569 GLU A CA 1
ATOM 4349 C C . GLU A 1 574 ? -7.919 100.817 23.131 1.00 36.59 569 GLU A C 1
ATOM 4350 O O . GLU A 1 574 ? -7.530 99.738 22.694 1.00 43.27 569 GLU A O 1
ATOM 4356 N N . ASP A 1 575 ? -9.081 101.368 22.787 1.00 33.74 570 ASP A N 1
ATOM 4357 C CA . ASP A 1 575 ? -9.939 100.794 21.751 1.00 44.82 570 ASP A CA 1
ATOM 4358 C C . ASP A 1 575 ? -9.141 100.558 20.480 1.00 40.20 570 ASP A C 1
ATOM 4359 O O . ASP A 1 575 ? -9.191 99.482 19.887 1.00 38.59 570 ASP A O 1
ATOM 4364 N N . LYS A 1 576 ? -8.404 101.589 20.083 1.00 41.48 571 LYS A N 1
ATOM 4365 C CA . LYS A 1 576 ? -7.571 101.568 18.889 1.00 39.55 571 LYS A CA 1
ATOM 4366 C C . LYS A 1 576 ? -6.517 100.464 18.939 1.00 38.99 571 LYS A C 1
ATOM 4367 O O . LYS A 1 576 ? -6.363 99.700 17.988 1.00 37.20 571 LYS A O 1
ATOM 4373 N N . LEU A 1 577 ? -5.805 100.379 20.059 1.00 40.45 572 LEU A N 1
ATOM 4374 C CA . LEU A 1 577 ? -4.775 99.360 20.246 1.00 37.72 572 LEU A CA 1
ATOM 4375 C C . LEU A 1 577 ? -5.345 97.946 20.204 1.00 38.95 572 LEU A C 1
ATOM 4376 O O . LEU A 1 577 ? -4.780 97.060 19.564 1.00 41.54 572 LEU A O 1
ATOM 4381 N N . ILE A 1 578 ? -6.465 97.743 20.889 1.00 36.24 573 ILE A N 1
ATOM 4382 C CA . ILE A 1 578 ? -7.114 96.438 20.930 1.00 40.55 573 ILE A CA 1
ATOM 4383 C C . ILE A 1 578 ? -7.575 96.005 19.538 1.00 41.64 573 ILE A C 1
ATOM 4384 O O . ILE A 1 578 ? -7.409 94.850 19.145 1.00 37.84 573 ILE A O 1
ATOM 4389 N N . LEU A 1 579 ? -8.139 96.948 18.794 1.00 35.08 574 LEU A N 1
ATOM 4390 C CA . LEU A 1 579 ? -8.605 96.687 17.437 1.00 38.47 574 LEU A CA 1
ATOM 4391 C C . LEU A 1 579 ? -7.434 96.341 16.520 1.00 39.29 574 LEU A C 1
ATOM 4392 O O . LEU A 1 579 ? -7.534 95.447 15.678 1.00 36.29 574 LEU A O 1
ATOM 4397 N N . GLU A 1 580 ? -6.324 97.052 16.693 1.00 36.03 575 GLU A N 1
ATOM 4398 C CA . GLU A 1 580 ? -5.155 96.853 15.845 1.00 37.69 575 GLU A CA 1
ATOM 4399 C C . GLU A 1 580 ? -4.483 95.507 16.112 1.00 39.17 575 GLU A C 1
ATOM 4400 O O . GLU A 1 580 ? -4.025 94.843 15.180 1.00 34.04 575 GLU A O 1
ATOM 4406 N N . ASP A 1 581 ? -4.447 95.097 17.377 1.00 35.22 576 ASP A N 1
ATOM 4407 C CA . ASP A 1 581 ? -3.925 93.781 17.735 1.00 33.98 576 ASP A CA 1
ATOM 4408 C C . ASP A 1 581 ? -4.798 92.671 17.148 1.00 33.08 576 ASP A C 1
ATOM 4409 O O . ASP A 1 581 ? -4.293 91.637 16.715 1.00 35.22 576 ASP A O 1
ATOM 4414 N N . MET A 1 582 ? -6.110 92.893 17.143 1.00 32.14 577 MET A N 1
ATOM 4415 C CA . MET A 1 582 ? -7.065 91.934 16.589 1.00 35.30 577 MET A CA 1
ATOM 4416 C C . MET A 1 582 ? -6.835 91.722 15.094 1.00 35.92 577 MET A C 1
ATOM 4417 O O . MET A 1 582 ? -6.731 90.586 14.620 1.00 34.70 577 MET A O 1
ATOM 4422 N N . GLN A 1 583 ? -6.752 92.826 14.361 1.00 35.26 578 GLN A N 1
ATOM 4423 C CA . GLN A 1 583 ? -6.558 92.777 12.919 1.00 39.53 578 GLN A CA 1
ATOM 4424 C C . GLN A 1 583 ? -5.194 92.203 12.553 1.00 32.62 578 GLN A C 1
ATOM 4425 O O . GLN A 1 583 ? -5.071 91.442 11.595 1.00 35.98 578 GLN A O 1
ATOM 4431 N N . THR A 1 584 ? -4.175 92.556 13.331 1.00 36.20 579 THR A N 1
ATOM 4432 C CA . THR A 1 584 ? -2.820 92.071 13.084 1.00 36.54 579 THR A CA 1
ATOM 4433 C C . THR A 1 584 ? -2.730 90.565 13.310 1.00 37.08 579 THR A C 1
ATOM 4434 O O . THR A 1 584 ? -2.093 89.843 12.539 1.00 36.46 579 THR A O 1
ATOM 4438 N N . SER A 1 585 ? -3.373 90.098 14.376 1.00 33.14 580 SER A N 1
ATOM 4439 C CA . SER A 1 585 ? -3.399 88.675 14.691 1.00 31.84 580 SER A CA 1
ATOM 4440 C C . SER A 1 585 ? -4.163 87.895 13.623 1.00 31.03 580 SER A C 1
ATOM 4441 O O . SER A 1 585 ? -3.737 86.821 13.197 1.00 35.27 580 SER A O 1
ATOM 4444 N N . LEU A 1 586 ? -5.298 88.443 13.200 1.00 31.04 581 LEU A N 1
ATOM 4445 C CA . LEU A 1 586 ? -6.134 87.800 12.194 1.00 34.44 581 LEU A CA 1
ATOM 4446 C C . LEU A 1 586 ? -5.436 87.740 10.839 1.00 35.09 581 LEU A C 1
ATOM 4447 O O . LEU A 1 586 ? -5.593 86.772 10.095 1.00 38.40 581 LEU A O 1
ATOM 4452 N N . CYS A 1 587 ? -4.669 88.779 10.523 1.00 36.75 582 CYS A N 1
ATOM 4453 C CA . CYS A 1 587 ? -3.889 88.797 9.291 1.00 39.09 582 CYS A CA 1
ATOM 4454 C C . CYS A 1 587 ? -2.792 87.742 9.341 1.00 34.89 582 CYS A C 1
ATOM 4455 O O . CYS A 1 587 ? -2.479 87.115 8.329 1.00 37.02 582 CYS A O 1
ATOM 4458 N N . THR A 1 588 ? -2.211 87.554 10.523 1.00 35.28 583 THR A N 1
ATOM 4459 C CA . THR A 1 588 ? -1.165 86.557 10.720 1.00 38.57 583 THR A CA 1
ATOM 4460 C C . THR A 1 588 ? -1.682 85.150 10.440 1.00 43.33 583 THR A C 1
ATOM 4461 O O . THR A 1 588 ? -1.033 84.364 9.754 1.00 41.03 583 THR A O 1
ATOM 4465 N N . VAL A 1 589 ? -2.859 84.841 10.974 1.00 40.19 584 VAL A N 1
ATOM 4466 C CA . VAL A 1 589 ? -3.487 83.546 10.753 1.00 34.29 584 VAL A CA 1
ATOM 4467 C C . VAL A 1 589 ? -3.886 83.384 9.292 1.00 37.63 584 VAL A C 1
ATOM 4468 O O . VAL A 1 589 ? -3.652 82.334 8.692 1.00 38.19 584 VAL A O 1
ATOM 4472 N N . LEU A 1 590 ? -4.499 84.424 8.732 1.00 37.20 585 LEU A N 1
ATOM 4473 C CA . LEU A 1 590 ? -4.882 84.418 7.325 1.00 36.90 585 LEU A CA 1
ATOM 4474 C C . LEU A 1 590 ? -3.674 84.124 6.441 1.00 34.97 585 LEU A C 1
ATOM 4475 O O . LEU A 1 590 ? -3.733 83.274 5.549 1.00 37.20 585 LEU A O 1
ATOM 4480 N N . GLN A 1 591 ? -2.579 84.832 6.707 1.00 34.43 586 GLN A N 1
ATOM 4481 C CA . GLN A 1 591 ? -1.321 84.628 5.996 1.00 42.52 586 GLN A CA 1
ATOM 4482 C C . GLN A 1 591 ? -0.874 83.169 6.052 1.00 45.25 586 GLN A C 1
ATOM 4483 O O . GLN A 1 591 ? -0.403 82.616 5.057 1.00 40.10 586 GLN A O 1
ATOM 4489 N N . ALA A 1 592 ? -1.045 82.551 7.218 1.00 42.66 587 ALA A N 1
ATOM 4490 C CA . ALA A 1 592 ? -0.663 81.158 7.423 1.00 37.44 587 ALA A CA 1
ATOM 4491 C C . ALA A 1 592 ? -1.483 80.221 6.541 1.00 40.64 587 ALA A C 1
ATOM 4492 O O . ALA A 1 592 ? -0.938 79.312 5.913 1.00 42.75 587 ALA A O 1
ATOM 4494 N N . THR A 1 593 ? -2.792 80.456 6.487 1.00 38.76 588 THR A N 1
ATOM 4495 C CA . THR A 1 593 ? -3.681 79.627 5.682 1.00 36.93 588 THR A CA 1
ATOM 4496 C C . THR A 1 593 ? -3.409 79.813 4.194 1.00 40.66 588 THR A C 1
ATOM 4497 O O . THR A 1 593 ? -3.497 78.862 3.418 1.00 41.77 588 THR A O 1
ATOM 4501 N N . VAL A 1 594 ? -3.080 81.039 3.799 1.00 44.27 589 VAL A N 1
ATOM 4502 C CA . VAL A 1 594 ? -2.776 81.327 2.402 1.00 42.80 589 VAL A CA 1
ATOM 4503 C C . VAL A 1 594 ? -1.534 80.566 1.951 1.00 35.60 589 VAL A C 1
ATOM 4504 O O . VAL A 1 594 ? -1.558 79.866 0.934 1.00 42.18 589 VAL A O 1
ATOM 4508 N N . GLN A 1 595 ? -0.454 80.705 2.717 1.00 37.25 590 GLN A N 1
ATOM 4509 C CA . GLN A 1 595 ? 0.798 80.006 2.425 1.00 40.12 590 GLN A CA 1
ATOM 4510 C C . GLN A 1 595 ? 0.618 78.492 2.431 1.00 52.26 590 GLN A C 1
ATOM 4511 O O . GLN A 1 595 ? 1.149 77.792 1.566 1.00 50.66 590 GLN A O 1
ATOM 4517 N N . ARG A 1 596 ? -0.139 77.997 3.404 1.00 44.65 591 ARG A N 1
ATOM 4518 C CA . ARG A 1 596 ? -0.337 76.563 3.558 1.00 43.21 591 ARG A CA 1
ATOM 4519 C C . ARG A 1 596 ? -1.179 75.982 2.422 1.00 44.62 591 ARG A C 1
ATOM 4520 O O . ARG A 1 596 ? -0.935 74.866 1.966 1.00 47.95 591 ARG A O 1
ATOM 4528 N N . LEU A 1 597 ? -2.176 76.734 1.969 1.00 44.06 592 LEU A N 1
ATOM 4529 C CA . LEU A 1 597 ? -3.072 76.250 0.926 1.00 45.02 592 LEU A CA 1
ATOM 4530 C C . LEU A 1 597 ? -2.452 76.430 -0.457 1.00 45.73 592 LEU A C 1
ATOM 4531 O O . LEU A 1 597 ? -2.750 75.665 -1.376 1.00 50.79 592 LEU A O 1
ATOM 4536 N N . ASP A 1 598 ? -1.580 77.431 -0.587 1.00 42.99 593 ASP A N 1
ATOM 4537 C CA . ASP A 1 598 ? -0.960 77.782 -1.864 1.00 46.65 593 ASP A CA 1
ATOM 4538 C C . ASP A 1 598 ? -2.024 78.015 -2.935 1.00 50.22 593 ASP A C 1
ATOM 4539 O O . ASP A 1 598 ? -2.934 78.817 -2.739 1.00 41.83 593 ASP A O 1
ATOM 4544 N N . LYS A 1 599 ? -1.909 77.304 -4.055 1.00 47.29 594 LYS A N 1
ATOM 4545 C CA . LYS A 1 599 ? -2.802 77.483 -5.200 1.00 48.44 594 LYS A CA 1
ATOM 4546 C C . LYS A 1 599 ? -4.279 77.305 -4.854 1.00 43.07 594 LYS A C 1
ATOM 4547 O O . LYS A 1 599 ? -5.152 77.888 -5.497 1.00 44.02 594 LYS A O 1
ATOM 4553 N N . GLU A 1 600 ? -4.550 76.499 -3.834 1.00 42.99 595 GLU A N 1
ATOM 4554 C CA . GLU A 1 600 ? -5.921 76.167 -3.462 1.00 48.91 595 GLU A CA 1
ATOM 4555 C C . GLU A 1 600 ? -6.662 77.339 -2.817 1.00 46.36 595 GLU A C 1
ATOM 4556 O O . GLU A 1 600 ? -7.867 77.263 -2.580 1.00 45.28 595 GLU A O 1
ATOM 4562 N N . ILE A 1 601 ? -5.940 78.421 -2.537 1.00 49.56 596 ILE A N 1
ATOM 4563 C CA . ILE A 1 601 ? -6.530 79.603 -1.909 1.00 45.04 596 ILE A CA 1
ATOM 4564 C C . ILE A 1 601 ? -7.332 80.426 -2.912 1.00 46.77 596 ILE A C 1
ATOM 4565 O O . ILE A 1 601 ? -8.161 81.250 -2.531 1.00 43.02 596 ILE A O 1
ATOM 4570 N N . ALA A 1 602 ? -7.084 80.178 -4.195 1.00 40.49 597 ALA A N 1
ATOM 4571 C CA . ALA A 1 602 ? -7.606 80.995 -5.293 1.00 40.04 597 ALA A CA 1
ATOM 4572 C C . ALA A 1 602 ? -9.102 81.356 -5.220 1.00 45.16 597 ALA A C 1
ATOM 4573 O O . ALA A 1 602 ? -9.459 82.504 -5.485 1.00 47.48 597 ALA A O 1
ATOM 4575 N N . PRO A 1 603 ? -9.983 80.394 -4.867 1.00 46.18 598 PRO A N 1
ATOM 4576 C CA . PRO A 1 603 ? -11.404 80.769 -4.826 1.00 49.15 598 PRO A CA 1
ATOM 4577 C C . PRO A 1 603 ? -11.757 81.858 -3.811 1.00 44.46 598 PRO A C 1
ATOM 4578 O O . PRO A 1 603 ? -12.814 82.475 -3.936 1.00 51.08 598 PRO A O 1
ATOM 4582 N N . GLN A 1 604 ? -10.894 82.094 -2.831 1.00 43.16 599 GLN A N 1
ATOM 4583 C CA . GLN A 1 604 ? -11.173 83.107 -1.821 1.00 49.67 599 GLN A CA 1
ATOM 4584 C C . GLN A 1 604 ? -10.343 84.370 -2.028 1.00 45.12 599 GLN A C 1
ATOM 4585 O O . GLN A 1 604 ? -10.371 85.280 -1.202 1.00 39.95 599 GLN A O 1
ATOM 4591 N N . GLY A 1 605 ? -9.617 84.422 -3.141 1.00 45.57 600 GLY A N 1
ATOM 4592 C CA . GLY A 1 605 ? -8.759 85.551 -3.457 1.00 35.52 600 GLY A CA 1
ATOM 4593 C C . GLY A 1 605 ? -9.475 86.889 -3.494 1.00 41.45 600 GLY A C 1
ATOM 4594 O O . GLY A 1 605 ? -8.985 87.877 -2.949 1.00 37.72 600 GLY A O 1
ATOM 4595 N N . ASP A 1 606 ? -10.633 86.921 -4.147 1.00 39.59 601 ASP A N 1
ATOM 4596 C CA . ASP A 1 606 ? -11.426 88.145 -4.258 1.00 39.60 601 ASP A CA 1
ATOM 4597 C C . ASP A 1 606 ? -11.852 88.676 -2.893 1.00 42.53 601 ASP A C 1
ATOM 4598 O O . ASP A 1 606 ? -11.727 89.869 -2.613 1.00 44.81 601 ASP A O 1
ATOM 4603 N N . ARG A 1 607 ? -12.358 87.780 -2.053 1.00 39.32 602 ARG A N 1
ATOM 4604 C CA . ARG A 1 607 ? -12.796 88.142 -0.711 1.00 40.60 602 ARG A CA 1
ATOM 4605 C C . ARG A 1 607 ? -11.630 88.641 0.134 1.00 39.25 602 ARG A C 1
ATOM 4606 O O . ARG A 1 607 ? -11.760 89.610 0.883 1.00 44.53 602 ARG A O 1
ATOM 4614 N N . ILE A 1 608 ? -10.490 87.971 0.003 1.00 36.59 603 ILE A N 1
ATOM 4615 C CA . ILE A 1 608 ? -9.290 88.330 0.748 1.00 40.58 603 ILE A CA 1
ATOM 4616 C C . ILE A 1 608 ? -8.826 89.746 0.418 1.00 40.88 603 ILE A C 1
ATOM 4617 O O . ILE A 1 608 ? -8.640 90.569 1.312 1.00 38.23 603 ILE A O 1
ATOM 4622 N N . MET A 1 609 ? -8.653 90.032 -0.868 1.00 38.03 604 MET A N 1
ATOM 4623 C CA . MET A 1 609 ? -8.186 91.347 -1.294 1.00 36.20 604 MET A CA 1
ATOM 4624 C C . MET A 1 609 ? -9.191 92.450 -0.975 1.00 39.03 604 MET A C 1
ATOM 4625 O O . MET A 1 609 ? -8.806 93.583 -0.689 1.00 35.35 604 MET A O 1
ATOM 4630 N N . GLN A 1 610 ? -10.478 92.122 -1.025 1.00 34.85 605 GLN A N 1
ATOM 4631 C CA . GLN A 1 610 ? -11.517 93.108 -0.735 1.00 37.50 605 GLN A CA 1
ATOM 4632 C C . GLN A 1 610 ? -11.419 93.617 0.701 1.00 38.64 605 GLN A C 1
ATOM 4633 O O . GLN A 1 610 ? -11.440 94.823 0.938 1.00 37.74 605 GLN A O 1
ATOM 4639 N N . VAL A 1 611 ? -11.297 92.700 1.655 1.00 41.82 606 VAL A N 1
ATOM 4640 C CA . VAL A 1 611 ? -11.254 93.088 3.061 1.00 34.24 606 VAL A CA 1
ATOM 4641 C C . VAL A 1 611 ? -9.894 93.680 3.426 1.00 37.38 606 VAL A C 1
ATOM 4642 O O . VAL A 1 611 ? -9.812 94.608 4.228 1.00 34.86 606 VAL A O 1
ATOM 4646 N N . LEU A 1 612 ? -8.831 93.167 2.812 1.00 37.73 607 LEU A N 1
ATOM 4647 C CA . LEU A 1 612 ? -7.484 93.630 3.126 1.00 33.87 607 LEU A CA 1
ATOM 4648 C C . LEU A 1 612 ? -7.260 95.058 2.647 1.00 39.40 607 LEU A C 1
ATOM 4649 O O . LEU A 1 612 ? -6.619 95.854 3.332 1.00 36.56 607 LEU A O 1
ATOM 4654 N N . LEU A 1 613 ? -7.786 95.381 1.470 1.00 37.93 608 LEU A N 1
ATOM 4655 C CA . LEU A 1 613 ? -7.655 96.731 0.937 1.00 37.34 608 LEU A CA 1
ATOM 4656 C C . LEU A 1 613 ? -8.546 97.707 1.699 1.00 34.36 608 LEU A C 1
ATOM 4657 O O . LEU A 1 613 ? -8.182 98.865 1.901 1.00 36.39 608 LEU A O 1
ATOM 4662 N N . GLN A 1 614 ? -9.715 97.231 2.118 1.00 31.72 609 GLN A N 1
ATOM 4663 C CA . GLN A 1 614 ? -10.626 98.037 2.924 1.00 41.04 609 GLN A CA 1
ATOM 4664 C C . GLN A 1 614 ? -10.006 98.384 4.273 1.00 36.84 609 GLN A C 1
ATOM 4665 O O . GLN A 1 614 ? -10.225 99.472 4.806 1.00 36.15 609 GLN A O 1
ATOM 4671 N N . ILE A 1 615 ? -9.234 97.452 4.820 1.00 39.09 610 ILE A N 1
ATOM 4672 C CA . ILE A 1 615 ? -8.545 97.680 6.083 1.00 35.25 610 ILE A CA 1
ATOM 4673 C C . ILE A 1 615 ? -7.428 98.705 5.897 1.00 35.71 610 ILE A C 1
ATOM 4674 O O . ILE A 1 615 ? -7.228 99.574 6.746 1.00 41.82 610 ILE A O 1
ATOM 4679 N N . LEU A 1 616 ? -6.724 98.612 4.771 1.00 34.86 611 LEU A N 1
ATOM 4680 C CA . LEU A 1 616 ? -5.662 99.562 4.443 1.00 36.47 611 LEU A CA 1
ATOM 4681 C C . LEU A 1 616 ? -6.175 100.997 4.362 1.00 41.58 611 LEU A C 1
ATOM 4682 O O . LEU A 1 616 ? -5.519 101.926 4.832 1.00 41.76 611 LEU A O 1
ATOM 4687 N N . SER A 1 617 ? -7.350 101.171 3.765 1.00 36.98 612 SER A N 1
ATOM 4688 C CA . SER A 1 617 ? -7.910 102.501 3.540 1.00 38.77 612 SER A CA 1
ATOM 4689 C C . SER A 1 617 ? -8.280 103.208 4.842 1.00 43.64 612 SER A C 1
ATOM 4690 O O . SER A 1 617 ? -8.495 104.419 4.856 1.00 51.53 612 SER A O 1
ATOM 4693 N N . THR A 1 618 ? -8.355 102.450 5.931 1.00 39.77 613 THR A N 1
ATOM 4694 C CA . THR A 1 618 ? -8.727 103.014 7.222 1.00 50.65 613 THR A CA 1
ATOM 4695 C C . THR A 1 618 ? -7.575 103.017 8.215 1.00 53.16 613 THR A C 1
ATOM 4696 O O . THR A 1 618 ? -7.749 103.390 9.373 1.00 57.48 613 THR A O 1
ATOM 4700 N N . CYS A 1 619 ? -6.399 102.597 7.763 1.00 55.89 614 CYS A N 1
ATOM 4701 C CA . CYS A 1 619 ? -5.220 102.625 8.614 1.00 55.51 614 CYS A CA 1
ATOM 4702 C C . CYS A 1 619 ? -4.650 104.030 8.663 1.00 61.57 614 CYS A C 1
ATOM 4703 O O . CYS A 1 619 ? -5.077 104.904 7.913 1.00 71.07 614 CYS A O 1
ATOM 4706 N N . GLY A 1 620 ? -3.684 104.241 9.550 1.00 56.68 615 GLY A N 1
ATOM 4707 C CA . GLY A 1 620 ? -3.055 105.539 9.690 1.00 67.22 615 GLY A CA 1
ATOM 4708 C C . GLY A 1 620 ? -2.172 105.645 10.918 1.00 76.04 615 GLY A C 1
ATOM 4709 O O . GLY A 1 620 ? -2.473 105.069 11.963 1.00 73.18 615 GLY A O 1
ATOM 4710 N N . GLY A 1 621 ? -1.073 106.382 10.788 1.00 82.20 616 GLY A N 1
ATOM 4711 C CA . GLY A 1 621 ? -0.174 106.623 11.902 1.00 78.38 616 GLY A CA 1
ATOM 4712 C C . GLY A 1 621 ? 0.588 105.391 12.348 1.00 71.48 616 GLY A C 1
ATOM 4713 O O . GLY A 1 621 ? 0.781 104.450 11.576 1.00 64.49 616 GLY A O 1
ATOM 4714 N N . LYS A 1 622 ? 1.025 105.395 13.602 1.00 68.61 617 LYS A N 1
ATOM 4715 C CA . LYS A 1 622 ? 1.781 104.275 14.145 1.00 72.88 617 LYS A CA 1
ATOM 4716 C C . LYS A 1 622 ? 0.874 103.070 14.372 1.00 66.75 617 LYS A C 1
ATOM 4717 O O . LYS A 1 622 ? 0.134 103.007 15.351 1.00 75.26 617 LYS A O 1
ATOM 4723 N N . SER A 1 623 ? 0.939 102.122 13.444 1.00 61.87 618 SER A N 1
ATOM 4724 C CA . SER A 1 623 ? 0.095 100.938 13.483 1.00 53.55 618 SER A CA 1
ATOM 4725 C C . SER A 1 623 ? 0.835 99.742 12.896 1.00 47.73 618 SER A C 1
ATOM 4726 O O . SER A 1 623 ? 1.593 99.879 11.937 1.00 47.73 618 SER A O 1
ATOM 4729 N N . SER A 1 624 ? 0.617 98.570 13.483 1.00 45.92 619 SER A N 1
ATOM 4730 C CA . SER A 1 624 ? 1.249 97.347 13.003 1.00 44.05 619 SER A CA 1
ATOM 4731 C C . SER A 1 624 ? 0.403 96.696 11.916 1.00 39.83 619 SER A C 1
ATOM 4732 O O . SER A 1 624 ? 0.801 95.698 11.316 1.00 36.95 619 SER A O 1
ATOM 4735 N N . VAL A 1 625 ? -0.767 97.273 11.668 1.00 36.26 620 VAL A N 1
ATOM 4736 C CA . VAL A 1 625 ? -1.754 96.676 10.772 1.00 35.26 620 VAL A CA 1
ATOM 4737 C C . VAL A 1 625 ? -1.387 96.695 9.279 1.00 27.95 620 VAL A C 1
ATOM 4738 O O . VAL A 1 625 ? -1.534 95.673 8.612 1.00 32.56 620 VAL A O 1
ATOM 4742 N N . PRO A 1 626 ? -0.927 97.847 8.742 1.00 37.42 621 PRO A N 1
ATOM 4743 C CA . PRO A 1 626 ? -0.620 97.817 7.306 1.00 37.32 621 PRO A CA 1
ATOM 4744 C C . PRO A 1 626 ? 0.457 96.797 6.951 1.00 37.18 621 PRO A C 1
ATOM 4745 O O . PRO A 1 626 ? 0.413 96.196 5.878 1.00 33.40 621 PRO A O 1
ATOM 4749 N N . GLU A 1 627 ? 1.408 96.602 7.857 1.00 35.69 622 GLU A N 1
ATOM 4750 C CA . GLU A 1 627 ? 2.495 95.659 7.634 1.00 37.60 622 GLU A CA 1
ATOM 4751 C C . GLU A 1 627 ? 1.979 94.224 7.610 1.00 35.54 622 GLU A C 1
ATOM 4752 O O . GLU A 1 627 ? 2.429 93.408 6.807 1.00 38.23 622 GLU A O 1
ATOM 4758 N N . GLY A 1 628 ? 1.027 93.927 8.490 1.00 34.14 623 GLY A N 1
ATOM 4759 C CA . GLY A 1 628 ? 0.409 92.616 8.537 1.00 35.43 623 GLY A CA 1
ATOM 4760 C C . GLY A 1 628 ? -0.423 92.351 7.298 1.00 32.34 623 GLY A C 1
ATOM 4761 O O . GLY A 1 628 ? -0.428 91.243 6.765 1.00 36.70 623 GLY A O 1
ATOM 4762 N N . VAL A 1 629 ? -1.131 93.379 6.840 1.00 33.94 624 VAL A N 1
ATOM 4763 C CA . VAL A 1 629 ? -1.918 93.291 5.616 1.00 34.32 624 VAL A CA 1
ATOM 4764 C C . VAL A 1 629 ? -1.022 93.015 4.411 1.00 32.50 624 VAL A C 1
ATOM 4765 O O . VAL A 1 629 ? -1.325 92.152 3.583 1.00 35.05 624 VAL A O 1
ATOM 4769 N N . PHE A 1 630 ? 0.082 93.750 4.325 1.00 34.86 625 PHE A N 1
ATOM 4770 C CA . PHE A 1 630 ? 1.034 93.587 3.231 1.00 31.39 625 PHE A CA 1
ATOM 4771 C C . PHE A 1 630 ? 1.638 92.185 3.209 1.00 37.57 625 PHE A C 1
ATOM 4772 O O . PHE A 1 630 ? 1.839 91.597 2.144 1.00 37.96 625 PHE A O 1
ATOM 4780 N N . ALA A 1 631 ? 1.912 91.653 4.395 1.00 38.18 626 ALA A N 1
ATOM 4781 C CA . ALA A 1 631 ? 2.472 90.313 4.528 1.00 34.74 626 ALA A CA 1
ATOM 4782 C C . ALA A 1 631 ? 1.492 89.266 4.015 1.00 34.40 626 ALA A C 1
ATOM 4783 O O . ALA A 1 631 ? 1.886 88.295 3.363 1.00 36.80 626 ALA A O 1
ATOM 4785 N N . ALA A 1 632 ? 0.213 89.481 4.307 1.00 31.94 627 ALA A N 1
ATOM 4786 C CA . ALA A 1 632 ? -0.848 88.590 3.852 1.00 33.77 627 ALA A CA 1
ATOM 4787 C C . ALA A 1 632 ? -1.037 88.690 2.339 1.00 31.55 627 ALA A C 1
ATOM 4788 O O . ALA A 1 632 ? -1.252 87.683 1.664 1.00 34.78 627 ALA A O 1
ATOM 4790 N N . ILE A 1 633 ? -0.947 89.908 1.813 1.00 32.31 628 ILE A N 1
ATOM 4791 C CA . ILE A 1 633 ? -1.079 90.134 0.378 1.00 34.23 628 ILE A CA 1
ATOM 4792 C C . ILE A 1 633 ? 0.089 89.501 -0.376 1.00 31.69 628 ILE A C 1
ATOM 4793 O O . ILE A 1 633 ? -0.094 88.892 -1.434 1.00 38.82 628 ILE A O 1
ATOM 4798 N N . SER A 1 634 ? 1.287 89.645 0.182 1.00 35.75 629 SER A N 1
ATOM 4799 C CA . SER A 1 634 ? 2.481 89.020 -0.376 1.00 34.87 629 SER A CA 1
ATOM 4800 C C . SER A 1 634 ? 2.300 87.512 -0.485 1.00 39.33 629 SER A C 1
ATOM 4801 O O . SER A 1 634 ? 2.677 86.899 -1.486 1.00 36.49 629 SER A O 1
ATOM 4804 N N . ALA A 1 635 ? 1.716 86.927 0.556 1.00 38.54 630 ALA A N 1
ATOM 4805 C CA . ALA A 1 635 ? 1.419 85.499 0.581 1.00 36.02 630 ALA A CA 1
ATOM 4806 C C . ALA A 1 635 ? 0.463 85.126 -0.545 1.00 39.37 630 ALA A C 1
ATOM 4807 O O . ALA A 1 635 ? 0.670 84.138 -1.250 1.00 37.44 630 ALA A O 1
ATOM 4809 N N . LEU A 1 636 ? -0.574 85.937 -0.722 1.00 34.32 631 LEU A N 1
ATOM 4810 C CA . LEU A 1 636 ? -1.579 85.679 -1.745 1.00 38.50 631 LEU A CA 1
ATOM 4811 C C . LEU A 1 636 ? -0.989 85.788 -3.148 1.00 37.92 631 LEU A C 1
ATOM 4812 O O . LEU A 1 636 ? -1.347 85.020 -4.042 1.00 37.76 631 LEU A O 1
ATOM 4817 N N . ALA A 1 637 ? -0.083 86.740 -3.337 1.00 38.63 632 ALA A N 1
ATOM 4818 C CA . ALA A 1 637 ? 0.555 86.924 -4.634 1.00 33.42 632 ALA A CA 1
ATOM 4819 C C . ALA A 1 637 ? 1.444 85.731 -4.970 1.00 37.67 632 ALA A C 1
ATOM 4820 O O . ALA A 1 637 ? 1.456 85.259 -6.105 1.00 42.24 632 ALA A O 1
ATOM 4822 N N . ASN A 1 638 ? 2.188 85.252 -3.977 1.00 40.21 633 ASN A N 1
ATOM 4823 C CA . ASN A 1 638 ? 3.059 84.094 -4.148 1.00 42.19 633 ASN A CA 1
ATOM 4824 C C . ASN A 1 638 ? 2.262 82.831 -4.445 1.00 44.28 633 ASN A C 1
ATOM 4825 O O . ASN A 1 638 ? 2.721 81.950 -5.171 1.00 44.27 633 ASN A O 1
ATOM 4830 N N . ALA A 1 639 ? 1.060 82.760 -3.883 1.00 46.47 634 ALA A N 1
ATOM 4831 C CA . ALA A 1 639 ? 0.211 81.585 -4.022 1.00 42.30 634 ALA A CA 1
ATOM 4832 C C . ALA A 1 639 ? -0.538 81.575 -5.352 1.00 45.81 634 ALA A C 1
ATOM 4833 O O . ALA A 1 639 ? -0.634 80.539 -6.009 1.00 45.53 634 ALA A O 1
ATOM 4835 N N . MET A 1 640 ? -1.068 82.728 -5.746 1.00 40.54 635 MET A N 1
ATOM 4836 C CA . MET A 1 640 ? -1.896 82.808 -6.945 1.00 44.49 635 MET A CA 1
ATOM 4837 C C . MET A 1 640 ? -1.088 83.113 -8.206 1.00 41.83 635 MET A C 1
ATOM 4838 O O . MET A 1 640 ? -1.549 82.858 -9.317 1.00 48.52 635 MET A O 1
ATOM 4843 N N . GLU A 1 641 ? 0.114 83.654 -8.021 1.00 44.37 636 GLU A N 1
ATOM 4844 C CA . GLU A 1 641 ? 1.017 83.981 -9.126 1.00 46.37 636 GLU A CA 1
ATOM 4845 C C . GLU A 1 641 ? 0.351 84.889 -10.162 1.00 43.73 636 GLU A C 1
ATOM 4846 O O . GLU A 1 641 ? -0.161 85.947 -9.810 1.00 39.77 636 GLU A O 1
ATOM 4852 N N . GLU A 1 642 ? 0.354 84.487 -11.430 1.00 43.56 637 GLU A N 1
ATOM 4853 C CA . GLU A 1 642 ? -0.198 85.330 -12.494 1.00 42.20 637 GLU A CA 1
ATOM 4854 C C . GLU A 1 642 ? -1.693 85.599 -12.310 1.00 35.22 637 GLU A C 1
ATOM 4855 O O . GLU A 1 642 ? -2.220 86.583 -12.824 1.00 42.12 637 GLU A O 1
ATOM 4861 N N . GLU A 1 643 ? -2.370 84.730 -11.566 1.00 35.44 638 GLU A N 1
ATOM 4862 C CA . GLU A 1 643 ? -3.778 84.936 -11.236 1.00 44.88 638 GLU A CA 1
ATOM 4863 C C . GLU A 1 643 ? -3.972 86.160 -10.340 1.00 45.81 638 GLU A C 1
ATOM 4864 O O . GLU A 1 643 ? -5.075 86.698 -10.241 1.00 50.99 638 GLU A O 1
ATOM 4870 N N . PHE A 1 644 ? -2.895 86.595 -9.695 1.00 47.04 639 PHE A N 1
ATOM 4871 C CA . PHE A 1 644 ? -2.943 87.744 -8.795 1.00 37.80 639 PHE A CA 1
ATOM 4872 C C . PHE A 1 644 ? -3.019 89.062 -9.565 1.00 41.90 639 PHE A C 1
ATOM 4873 O O . PHE A 1 644 ? -3.407 90.090 -9.011 1.00 33.79 639 PHE A O 1
ATOM 4881 N N . ALA A 1 645 ? -2.661 89.017 -10.845 1.00 39.93 640 ALA A N 1
ATOM 4882 C CA . ALA A 1 645 ? -2.601 90.208 -11.692 1.00 33.99 640 ALA A CA 1
ATOM 4883 C C . ALA A 1 645 ? -3.886 91.033 -11.684 1.00 34.76 640 ALA A C 1
ATOM 4884 O O . ALA A 1 645 ? -3.843 92.256 -11.826 1.00 40.54 640 ALA A O 1
ATOM 4886 N N . LYS A 1 646 ? -5.025 90.368 -11.509 1.00 32.93 641 LYS A N 1
ATOM 4887 C CA . LYS A 1 646 ? -6.313 91.057 -11.541 1.00 36.81 641 LYS A CA 1
ATOM 4888 C C . LYS A 1 646 ? -6.509 92.008 -10.360 1.00 38.51 641 LYS A C 1
ATOM 4889 O O . LYS A 1 646 ? -7.390 92.869 -10.391 1.00 41.52 641 LYS A O 1
ATOM 4895 N N . TYR A 1 647 ? -5.685 91.862 -9.327 1.00 33.73 642 TYR A N 1
ATOM 4896 C CA . TYR A 1 647 ? -5.790 92.717 -8.145 1.00 38.89 642 TYR A CA 1
ATOM 4897 C C . TYR A 1 647 ? -4.867 93.927 -8.220 1.00 39.84 642 TYR A C 1
ATOM 4898 O O . TYR A 1 647 ? -4.895 94.791 -7.344 1.00 39.73 642 TYR A O 1
ATOM 4907 N N . MET A 1 648 ? -4.055 93.990 -9.269 1.00 35.84 643 MET A N 1
ATOM 4908 C CA . MET A 1 648 ? -3.031 95.023 -9.368 1.00 37.70 643 MET A CA 1
ATOM 4909 C C . MET A 1 648 ? -3.606 96.417 -9.598 1.00 42.76 643 MET A C 1
ATOM 4910 O O . MET A 1 648 ? -3.033 97.400 -9.142 1.00 39.03 643 MET A O 1
ATOM 4915 N N . GLU A 1 649 ? -4.729 96.513 -10.303 1.00 41.42 644 GLU A N 1
ATOM 4916 C CA . GLU A 1 649 ? -5.332 97.820 -10.549 1.00 46.92 644 GLU A CA 1
ATOM 4917 C C . GLU A 1 649 ? -5.738 98.481 -9.234 1.00 40.91 644 GLU A C 1
ATOM 4918 O O . GLU A 1 649 ? -5.506 99.672 -9.023 1.00 39.57 644 GLU A O 1
ATOM 4924 N N . ALA A 1 650 ? -6.332 97.695 -8.344 1.00 42.76 645 ALA A N 1
ATOM 4925 C CA . ALA A 1 650 ? -6.786 98.205 -7.058 1.00 42.00 645 ALA A CA 1
ATOM 4926 C C . ALA A 1 650 ? -5.641 98.325 -6.058 1.00 41.74 645 ALA A C 1
ATOM 4927 O O . ALA A 1 650 ? -5.598 99.265 -5.264 1.00 42.12 645 ALA A O 1
ATOM 4929 N N . PHE A 1 651 ? -4.709 97.378 -6.101 1.00 38.37 646 PHE A N 1
ATOM 4930 C CA . PHE A 1 651 ? -3.669 97.302 -5.079 1.00 35.97 646 PHE A CA 1
ATOM 4931 C C . PHE A 1 651 ? -2.458 98.200 -5.335 1.00 38.04 646 PHE A C 1
ATOM 4932 O O . PHE A 1 651 ? -1.885 98.737 -4.389 1.00 33.39 646 PHE A O 1
ATOM 4940 N N . ALA A 1 652 ? -2.074 98.363 -6.599 1.00 36.80 647 ALA A N 1
ATOM 4941 C CA . ALA A 1 652 ? -0.855 99.105 -6.944 1.00 35.89 647 ALA A CA 1
ATOM 4942 C C . ALA A 1 652 ? -0.772 100.513 -6.328 1.00 32.82 647 ALA A C 1
ATOM 4943 O O . ALA A 1 652 ? 0.290 100.894 -5.837 1.00 39.93 647 ALA A O 1
ATOM 4945 N N . PRO A 1 653 ? -1.874 101.294 -6.351 1.00 34.44 648 PRO A N 1
ATOM 4946 C CA . PRO A 1 653 ? -1.768 102.612 -5.707 1.00 42.01 648 PRO A CA 1
ATOM 4947 C C . PRO A 1 653 ? -1.442 102.552 -4.211 1.00 44.68 648 PRO A C 1
ATOM 4948 O O . PRO A 1 653 ? -0.723 103.420 -3.713 1.00 43.50 648 PRO A O 1
ATOM 4952 N N . PHE A 1 654 ? -1.959 101.551 -3.507 1.00 35.80 649 PHE A N 1
ATOM 4953 C CA . PHE A 1 654 ? -1.614 101.368 -2.100 1.00 33.47 649 PHE A CA 1
ATOM 4954 C C . PHE A 1 654 ? -0.136 101.027 -1.963 1.00 38.60 649 PHE A C 1
ATOM 4955 O O . PHE A 1 654 ? 0.548 101.520 -1.067 1.00 35.31 649 PHE A O 1
ATOM 4963 N N . LEU A 1 655 ? 0.347 100.181 -2.865 1.00 34.15 650 LEU A N 1
ATOM 4964 C CA . LEU A 1 655 ? 1.747 99.782 -2.881 1.00 31.74 650 LEU A CA 1
ATOM 4965 C C . LEU A 1 655 ? 2.654 100.972 -3.180 1.00 35.83 650 LEU A C 1
ATOM 4966 O O . LEU A 1 655 ? 3.673 101.167 -2.515 1.00 35.84 650 LEU A O 1
ATOM 4971 N N . TYR A 1 656 ? 2.273 101.762 -4.181 1.00 37.52 651 TYR A N 1
ATOM 4972 C CA . TYR A 1 656 ? 3.002 102.976 -4.537 1.00 39.39 651 TYR A CA 1
ATOM 4973 C C . TYR A 1 656 ? 3.151 103.910 -3.340 1.00 40.61 651 TYR A C 1
ATOM 4974 O O . TYR A 1 656 ? 4.233 104.430 -3.073 1.00 40.73 651 TYR A O 1
ATOM 4983 N N . ASN A 1 657 ? 2.052 104.113 -2.624 1.00 44.61 652 ASN A N 1
ATOM 4984 C CA . ASN A 1 657 ? 2.021 105.052 -1.511 1.00 45.26 652 ASN A CA 1
ATOM 4985 C C . ASN A 1 657 ? 2.909 104.602 -0.360 1.00 42.77 652 ASN A C 1
ATOM 4986 O O . ASN A 1 657 ? 3.566 105.418 0.285 1.00 40.29 652 ASN A O 1
ATOM 4991 N N . ALA A 1 658 ? 2.925 103.297 -0.111 1.00 38.61 653 ALA A N 1
ATOM 4992 C CA . ALA A 1 658 ? 3.798 102.726 0.906 1.00 44.61 653 ALA A CA 1
ATOM 4993 C C . ALA A 1 658 ? 5.258 102.882 0.495 1.00 43.56 653 ALA A C 1
ATOM 4994 O O . ALA A 1 658 ? 6.120 103.178 1.324 1.00 38.06 653 ALA A O 1
ATOM 4996 N N . LEU A 1 659 ? 5.521 102.692 -0.794 1.00 40.95 654 LEU A N 1
ATOM 4997 C CA . LEU A 1 659 ? 6.867 102.836 -1.341 1.00 35.91 654 LEU A CA 1
ATOM 4998 C C . LEU A 1 659 ? 7.410 104.251 -1.178 1.00 40.28 654 LEU A C 1
ATOM 4999 O O . LEU A 1 659 ? 8.584 104.441 -0.867 1.00 43.53 654 LEU A O 1
ATOM 5004 N N . GLY A 1 660 ? 6.552 105.240 -1.399 1.00 39.14 655 GLY A N 1
ATOM 5005 C CA . GLY A 1 660 ? 6.979 106.627 -1.404 1.00 39.38 655 GLY A CA 1
ATOM 5006 C C . GLY A 1 660 ? 7.071 107.269 -0.032 1.00 46.75 655 GLY A C 1
ATOM 5007 O O . GLY A 1 660 ? 7.553 108.395 0.100 1.00 50.82 655 GLY A O 1
ATOM 5008 N N . ASN A 1 661 ? 6.616 106.557 0.992 1.00 47.95 656 ASN A N 1
ATOM 5009 C CA . ASN A 1 661 ? 6.577 107.109 2.343 1.00 52.91 656 ASN A CA 1
ATOM 5010 C C . ASN A 1 661 ? 7.658 106.521 3.245 1.00 49.60 656 ASN A C 1
ATOM 5011 O O . ASN A 1 661 ? 7.439 105.514 3.918 1.00 49.96 656 ASN A O 1
ATOM 5016 N N . GLN A 1 662 ? 8.821 107.163 3.261 1.00 47.96 657 GLN A N 1
ATOM 5017 C CA . GLN A 1 662 ? 9.948 106.693 4.057 1.00 57.18 657 GLN A CA 1
ATOM 5018 C C . GLN A 1 662 ? 9.792 107.053 5.530 1.00 57.78 657 GLN A C 1
ATOM 5019 O O . GLN A 1 662 ? 10.521 106.542 6.380 1.00 51.97 657 GLN A O 1
ATOM 5025 N N . GLU A 1 663 ? 8.836 107.928 5.831 1.00 59.85 658 GLU A N 1
ATOM 5026 C CA . GLU A 1 663 ? 8.591 108.346 7.208 1.00 63.75 658 GLU A CA 1
ATOM 5027 C C . GLU A 1 663 ? 7.972 107.213 8.019 1.00 62.29 658 GLU A C 1
ATOM 5028 O O . GLU A 1 663 ? 7.899 107.278 9.246 1.00 60.06 658 GLU A O 1
ATOM 5034 N N . GLU A 1 664 ? 7.520 106.179 7.317 1.00 52.71 659 GLU A N 1
ATOM 5035 C CA . GLU A 1 664 ? 7.128 104.922 7.939 1.00 54.98 659 GLU A CA 1
ATOM 5036 C C . GLU A 1 664 ? 8.071 103.828 7.453 1.00 52.32 659 GLU A C 1
ATOM 5037 O O . GLU A 1 664 ? 7.705 103.029 6.591 1.00 47.50 659 GLU A O 1
ATOM 5043 N N . PRO A 1 665 ? 9.294 103.796 8.010 1.00 55.95 660 PRO A N 1
ATOM 5044 C CA . PRO A 1 665 ? 10.401 102.960 7.526 1.00 50.28 660 PRO A CA 1
ATOM 5045 C C . PRO A 1 665 ? 10.037 101.488 7.379 1.00 51.87 660 PRO A C 1
ATOM 5046 O O . PRO A 1 665 ? 10.324 100.887 6.343 1.00 49.68 660 PRO A O 1
ATOM 5050 N N . SER A 1 666 ? 9.401 100.926 8.400 1.00 49.52 661 SER A N 1
ATOM 5051 C CA . SER A 1 666 ? 9.065 99.509 8.407 1.00 51.79 661 SER A CA 1
ATOM 5052 C C . SER A 1 666 ? 8.123 99.137 7.264 1.00 48.25 661 SER A C 1
ATOM 5053 O O . SER A 1 666 ? 8.317 98.118 6.602 1.00 45.33 661 SER A O 1
ATOM 5056 N N . LEU A 1 667 ? 7.106 99.963 7.035 1.00 41.91 662 LEU A N 1
ATOM 5057 C CA . LEU A 1 667 ? 6.156 99.702 5.959 1.00 47.60 662 LEU A CA 1
ATOM 5058 C C . LEU A 1 667 ? 6.798 99.931 4.595 1.00 44.25 662 LEU A C 1
ATOM 5059 O O . LEU A 1 667 ? 6.513 99.213 3.637 1.00 39.47 662 LEU A O 1
ATOM 5064 N N . CYS A 1 668 ? 7.664 100.936 4.515 1.00 43.66 663 CYS A N 1
ATOM 5065 C CA . CYS A 1 668 ? 8.376 101.232 3.281 1.00 45.84 663 CYS A CA 1
ATOM 5066 C C . CYS A 1 668 ? 9.208 100.028 2.867 1.00 44.03 663 CYS A C 1
ATOM 5067 O O . CYS A 1 668 ? 9.169 99.604 1.712 1.00 38.21 663 CYS A O 1
ATOM 5070 N N . SER A 1 669 ? 9.944 99.474 3.826 1.00 35.99 664 SER A N 1
ATOM 5071 C CA . SER A 1 669 ? 10.739 98.272 3.590 1.00 42.64 664 SER A CA 1
ATOM 5072 C C . SER A 1 669 ? 9.862 97.101 3.157 1.00 44.22 664 SER A C 1
ATOM 5073 O O . SER A 1 669 ? 10.234 96.333 2.273 1.00 38.47 664 SER A O 1
ATOM 5076 N N . MET A 1 670 ? 8.698 96.972 3.787 1.00 44.12 665 MET A N 1
ATOM 5077 C CA . MET A 1 670 ? 7.738 95.934 3.425 1.00 41.18 665 MET A CA 1
ATOM 5078 C C . MET A 1 670 ? 7.229 96.127 2.000 1.00 33.22 665 MET A C 1
ATOM 5079 O O . MET A 1 670 ? 7.015 95.160 1.269 1.00 37.13 665 MET A O 1
ATOM 5084 N N . ALA A 1 671 ? 7.029 97.384 1.619 1.00 40.08 666 ALA A N 1
ATOM 5085 C CA . ALA A 1 671 ? 6.562 97.718 0.280 1.00 39.86 666 ALA A CA 1
ATOM 5086 C C . ALA A 1 671 ? 7.581 97.312 -0.778 1.00 39.21 666 ALA A C 1
ATOM 5087 O O . ALA A 1 671 ? 7.218 96.791 -1.831 1.00 38.49 666 ALA A O 1
ATOM 5089 N N . ILE A 1 672 ? 8.854 97.569 -0.495 1.00 37.42 667 ILE A N 1
ATOM 5090 C CA . ILE A 1 672 ? 9.934 97.189 -1.398 1.00 42.53 667 ILE A CA 1
ATOM 5091 C C . ILE A 1 672 ? 9.983 95.674 -1.554 1.00 41.86 667 ILE A C 1
ATOM 5092 O O . ILE A 1 672 ? 10.173 95.158 -2.652 1.00 39.12 667 ILE A O 1
ATOM 5097 N N . GLY A 1 673 ? 9.795 94.971 -0.442 1.00 38.50 668 GLY A N 1
ATOM 5098 C CA . GLY A 1 673 ? 9.733 93.522 -0.448 1.00 29.29 668 GLY A CA 1
ATOM 5099 C C . GLY A 1 673 ? 8.538 93.041 -1.250 1.00 36.17 668 GLY A C 1
ATOM 5100 O O . GLY A 1 673 ? 8.601 92.014 -1.927 1.00 36.05 668 GLY A O 1
ATOM 5101 N N . LEU A 1 674 ? 7.441 93.788 -1.178 1.00 39.78 669 LEU A N 1
ATOM 5102 C CA . LEU A 1 674 ? 6.235 93.450 -1.928 1.00 40.85 669 LEU A CA 1
ATOM 5103 C C . LEU A 1 674 ? 6.457 93.578 -3.432 1.00 40.32 669 LEU A C 1
ATOM 5104 O O . LEU A 1 674 ? 5.907 92.803 -4.213 1.00 37.28 669 LEU A O 1
ATOM 5109 N N . VAL A 1 675 ? 7.257 94.561 -3.836 1.00 38.47 670 VAL A N 1
ATOM 5110 C CA . VAL A 1 675 ? 7.571 94.744 -5.251 1.00 41.07 670 VAL A CA 1
ATOM 5111 C C . VAL A 1 675 ? 8.355 93.545 -5.765 1.00 38.22 670 VAL A C 1
ATOM 5112 O O . VAL A 1 675 ? 8.111 93.053 -6.867 1.00 43.33 670 VAL A O 1
ATOM 5116 N N . SER A 1 676 ? 9.296 93.078 -4.950 1.00 41.79 671 SER A N 1
ATOM 5117 C CA . SER A 1 676 ? 10.048 91.868 -5.263 1.00 32.24 671 SER A CA 1
ATOM 5118 C C . SER A 1 676 ? 9.113 90.672 -5.387 1.00 39.49 671 SER A C 1
ATOM 5119 O O . SER A 1 676 ? 9.214 89.890 -6.332 1.00 41.21 671 SER A O 1
ATOM 5122 N N . ASP A 1 677 ? 8.202 90.543 -4.426 1.00 34.55 672 ASP A N 1
ATOM 5123 C CA . ASP A 1 677 ? 7.215 89.469 -4.432 1.00 40.20 672 ASP A CA 1
ATOM 5124 C C . ASP A 1 677 ? 6.370 89.486 -5.701 1.00 41.80 672 ASP A C 1
ATOM 5125 O O . ASP A 1 677 ? 6.220 88.464 -6.369 1.00 46.56 672 ASP A O 1
ATOM 5130 N N . VAL A 1 678 ? 5.824 90.654 -6.022 1.00 42.84 673 VAL A N 1
ATOM 5131 C CA . VAL A 1 678 ? 4.920 90.802 -7.156 1.00 41.33 673 VAL A CA 1
ATOM 5132 C C . VAL A 1 678 ? 5.605 90.526 -8.497 1.00 39.16 673 VAL A C 1
ATOM 5133 O O . VAL A 1 678 ? 5.038 89.855 -9.360 1.00 40.87 673 VAL A O 1
ATOM 5137 N N . THR A 1 679 ? 6.822 91.034 -8.668 1.00 39.63 674 THR A N 1
ATOM 5138 C CA . THR A 1 679 ? 7.547 90.852 -9.922 1.00 43.46 674 THR A CA 1
ATOM 5139 C C . THR A 1 679 ? 7.992 89.405 -10.106 1.00 45.20 674 THR A C 1
ATOM 5140 O O . THR A 1 679 ? 8.012 88.889 -11.224 1.00 39.08 674 THR A O 1
ATOM 5144 N N . ARG A 1 680 ? 8.346 88.751 -9.006 1.00 44.66 675 ARG A N 1
ATOM 5145 C CA . ARG A 1 680 ? 8.769 87.358 -9.059 1.00 43.74 675 ARG A CA 1
ATOM 5146 C C . ARG A 1 680 ? 7.576 86.426 -9.248 1.00 44.03 675 ARG A C 1
ATOM 5147 O O . ARG A 1 680 ? 7.671 85.417 -9.949 1.00 45.88 675 ARG A O 1
ATOM 5155 N N . SER A 1 681 ? 6.452 86.773 -8.628 1.00 42.66 676 SER A N 1
ATOM 5156 C CA . SER A 1 681 ? 5.261 85.931 -8.678 1.00 45.58 676 SER A CA 1
ATOM 5157 C C . SER A 1 681 ? 4.487 86.094 -9.982 1.00 44.96 676 SER A C 1
ATOM 5158 O O . SER A 1 681 ? 3.942 85.126 -10.512 1.00 45.96 676 SER A O 1
ATOM 5161 N N . LEU A 1 682 ? 4.433 87.319 -10.494 1.00 38.65 677 LEU A N 1
ATOM 5162 C CA . LEU A 1 682 ? 3.669 87.605 -11.704 1.00 39.88 677 LEU A CA 1
ATOM 5163 C C . LEU A 1 682 ? 4.538 87.512 -12.951 1.00 47.29 677 LEU A C 1
ATOM 5164 O O . LEU A 1 682 ? 4.033 87.312 -14.054 1.00 48.43 677 LEU A O 1
ATOM 5169 N N . GLY A 1 683 ? 5.845 87.661 -12.768 1.00 50.21 678 GLY A N 1
ATOM 5170 C CA . GLY A 1 683 ? 6.781 87.625 -13.876 1.00 48.71 678 GLY A CA 1
ATOM 5171 C C . GLY A 1 683 ? 6.546 88.758 -14.855 1.00 48.53 678 GLY A C 1
ATOM 5172 O O . GLY A 1 683 ? 6.337 89.904 -14.456 1.00 43.00 678 GLY A O 1
ATOM 5173 N N . GLU A 1 684 ? 6.560 88.426 -16.142 1.00 48.56 679 GLU A N 1
ATOM 5174 C CA . GLU A 1 684 ? 6.391 89.408 -17.209 1.00 49.71 679 GLU A CA 1
ATOM 5175 C C . GLU A 1 684 ? 5.026 90.090 -17.159 1.00 45.03 679 GLU A C 1
ATOM 5176 O O . GLU A 1 684 ? 4.825 91.145 -17.759 1.00 41.78 679 GLU A O 1
ATOM 5182 N N . ARG A 1 685 ? 4.093 89.486 -16.431 1.00 43.16 680 ARG A N 1
ATOM 5183 C CA . ARG A 1 685 ? 2.763 90.054 -16.247 1.00 46.00 680 ARG A CA 1
ATOM 5184 C C . ARG A 1 685 ? 2.815 91.320 -15.386 1.00 45.25 680 ARG A C 1
ATOM 5185 O O . ARG A 1 685 ? 1.882 92.126 -15.384 1.00 41.75 680 ARG A O 1
ATOM 5193 N N . SER A 1 686 ? 3.918 91.496 -14.666 1.00 42.11 681 SER A N 1
ATOM 5194 C CA . SER A 1 686 ? 4.088 92.645 -13.782 1.00 42.96 681 SER A CA 1
ATOM 5195 C C . SER A 1 686 ? 4.786 93.811 -14.481 1.00 37.67 681 SER A C 1
ATOM 5196 O O . SER A 1 686 ? 4.842 94.920 -13.949 1.00 41.22 681 SER A O 1
ATOM 5199 N N . GLN A 1 687 ? 5.312 93.548 -15.675 1.00 41.23 682 GLN A N 1
ATOM 5200 C CA . GLN A 1 687 ? 6.051 94.545 -16.458 1.00 39.32 682 GLN A CA 1
ATOM 5201 C C . GLN A 1 687 ? 5.352 95.904 -16.622 1.00 39.44 682 GLN A C 1
ATOM 5202 O O . GLN A 1 687 ? 6.012 96.939 -16.546 1.00 39.77 682 GLN A O 1
ATOM 5208 N N . PRO A 1 688 ? 4.024 95.918 -16.860 1.00 40.94 683 PRO A N 1
ATOM 5209 C CA . PRO A 1 688 ? 3.390 97.234 -17.014 1.00 41.99 683 PRO A CA 1
ATOM 5210 C C . PRO A 1 688 ? 3.426 98.135 -15.773 1.00 45.41 683 PRO A C 1
ATOM 5211 O O . PRO A 1 688 ? 3.131 99.325 -15.890 1.00 45.33 683 PRO A O 1
ATOM 5215 N N . TYR A 1 689 ? 3.774 97.590 -14.612 1.00 41.70 684 TYR A N 1
ATOM 5216 C CA . TYR A 1 689 ? 3.784 98.377 -13.381 1.00 39.60 684 TYR A CA 1
ATOM 5217 C C . TYR A 1 689 ? 5.196 98.745 -12.946 1.00 38.03 684 TYR A C 1
ATOM 5218 O O . TYR A 1 689 ? 5.385 99.467 -11.966 1.00 39.81 684 TYR A O 1
ATOM 5227 N N . CYS A 1 690 ? 6.185 98.248 -13.679 1.00 42.01 685 CYS A N 1
ATOM 5228 C CA . CYS A 1 690 ? 7.571 98.354 -13.244 1.00 34.40 685 CYS A CA 1
ATOM 5229 C C . CYS A 1 690 ? 8.185 99.735 -13.446 1.00 36.94 685 CYS A C 1
ATOM 5230 O O . CYS A 1 690 ? 9.154 100.081 -12.773 1.00 43.39 685 CYS A O 1
ATOM 5233 N N . ASP A 1 691 ? 7.632 100.528 -14.359 1.00 30.10 686 ASP A N 1
ATOM 5234 C CA . ASP A 1 691 ? 8.129 101.888 -14.544 1.00 38.09 686 ASP A CA 1
ATOM 5235 C C . ASP A 1 691 ? 7.765 102.740 -13.336 1.00 37.77 686 ASP A C 1
ATOM 5236 O O . ASP A 1 691 ? 8.555 103.572 -12.885 1.00 40.88 686 ASP A O 1
ATOM 5241 N N . ASN A 1 692 ? 6.557 102.529 -12.823 1.00 35.83 687 ASN A N 1
ATOM 5242 C CA . ASN A 1 692 ? 6.118 103.186 -11.599 1.00 37.49 687 ASN A CA 1
ATOM 5243 C C . ASN A 1 692 ? 6.957 102.735 -10.411 1.00 35.10 687 ASN A C 1
ATOM 5244 O O . ASN A 1 692 ? 7.336 103.546 -9.565 1.00 37.31 687 ASN A O 1
ATOM 5249 N N . PHE A 1 693 ? 7.248 101.438 -10.362 1.00 31.46 688 PHE A N 1
ATOM 5250 C CA . PHE A 1 693 ? 8.116 100.880 -9.333 1.00 35.14 688 PHE A CA 1
ATOM 5251 C C . PHE A 1 693 ? 9.482 101.550 -9.360 1.00 37.11 688 PHE A C 1
ATOM 5252 O O . PHE A 1 693 ? 9.959 102.043 -8.338 1.00 35.39 688 PHE A O 1
ATOM 5260 N N . MET A 1 694 ? 10.101 101.560 -10.539 1.00 33.98 689 MET A N 1
ATOM 5261 C CA . MET A 1 694 ? 11.431 102.137 -10.713 1.00 29.96 689 MET A CA 1
ATOM 5262 C C . MET A 1 694 ? 11.481 103.597 -10.276 1.00 35.92 689 MET A C 1
ATOM 5263 O O . MET A 1 694 ? 12.433 104.021 -9.619 1.00 38.18 689 MET A O 1
ATOM 5268 N N . ASN A 1 695 ? 10.456 104.361 -10.640 1.00 31.86 690 ASN A N 1
ATOM 5269 C CA . ASN A 1 695 ? 10.382 105.766 -10.259 1.00 34.90 690 ASN A CA 1
ATOM 5270 C C . ASN A 1 695 ? 10.388 105.957 -8.744 1.00 36.43 690 ASN A C 1
ATOM 5271 O O . ASN A 1 695 ? 11.085 106.833 -8.225 1.00 35.69 690 ASN A O 1
ATOM 5276 N N . TYR A 1 696 ? 9.626 105.127 -8.039 1.00 37.14 691 TYR A N 1
ATOM 5277 C CA . TYR A 1 696 ? 9.587 105.196 -6.581 1.00 38.91 691 TYR A CA 1
ATOM 5278 C C . TYR A 1 696 ? 10.889 104.705 -5.957 1.00 42.05 691 TYR A C 1
ATOM 5279 O O . TYR A 1 696 ? 11.397 105.304 -5.007 1.00 39.28 691 TYR A O 1
ATOM 5288 N N . LEU A 1 697 ? 11.425 103.613 -6.493 1.00 37.23 692 LEU A N 1
ATOM 5289 C CA . LEU A 1 697 ? 12.675 103.051 -5.994 1.00 34.15 692 LEU A CA 1
ATOM 5290 C C . LEU A 1 697 ? 13.832 104.026 -6.189 1.00 39.64 692 LEU A C 1
ATOM 5291 O O . LEU A 1 697 ? 14.602 104.281 -5.261 1.00 34.35 692 LEU A O 1
ATOM 5296 N N . LEU A 1 698 ? 13.947 104.570 -7.397 1.00 36.93 693 LEU A N 1
ATOM 5297 C CA . LEU A 1 698 ? 14.986 105.548 -7.700 1.00 39.06 693 LEU A CA 1
ATOM 5298 C C . LEU A 1 698 ? 14.782 106.816 -6.882 1.00 34.62 693 LEU A C 1
ATOM 5299 O O . LEU A 1 698 ? 15.743 107.463 -6.473 1.00 37.34 693 LEU A O 1
ATOM 5304 N N . GLY A 1 699 ? 13.521 107.166 -6.653 1.00 35.46 694 GLY A N 1
ATOM 5305 C CA . GLY A 1 699 ? 13.191 108.320 -5.839 1.00 36.51 694 GLY A CA 1
ATOM 5306 C C . GLY A 1 699 ? 13.657 108.150 -4.406 1.00 42.93 694 GLY A C 1
ATOM 5307 O O . GLY A 1 699 ? 14.117 109.100 -3.777 1.00 40.62 694 GLY A O 1
ATOM 5308 N N . ASN A 1 700 ? 13.538 106.929 -3.895 1.00 36.89 695 ASN A N 1
ATOM 5309 C CA . ASN A 1 700 ? 13.994 106.605 -2.549 1.00 37.03 695 ASN A CA 1
ATOM 5310 C C . ASN A 1 700 ? 15.503 106.759 -2.423 1.00 41.38 695 ASN A C 1
ATOM 5311 O O . ASN A 1 700 ? 16.014 107.149 -1.373 1.00 42.19 695 ASN A O 1
ATOM 5316 N N . LEU A 1 701 ? 16.211 106.447 -3.504 1.00 39.12 696 LEU A N 1
ATOM 5317 C CA . LEU A 1 701 ? 17.668 106.500 -3.505 1.00 42.03 696 LEU A CA 1
ATOM 5318 C C . LEU A 1 701 ? 18.181 107.931 -3.406 1.00 40.42 696 LEU A C 1
ATOM 5319 O O . LEU A 1 701 ? 19.316 108.158 -2.990 1.00 45.23 696 LEU A O 1
ATOM 5324 N N . ARG A 1 702 ? 17.355 108.899 -3.791 1.00 36.00 697 ARG A N 1
ATOM 5325 C CA . ARG A 1 702 ? 17.710 110.299 -3.579 1.00 46.42 697 ARG A CA 1
ATOM 5326 C C . ARG A 1 702 ? 17.554 110.649 -2.111 1.00 47.42 697 ARG A C 1
ATOM 5327 O O . ARG A 1 702 ? 16.443 110.794 -1.608 1.00 52.35 697 ARG A O 1
ATOM 5335 N N . SER A 1 703 ? 18.688 110.775 -1.432 1.00 51.67 698 SER A N 1
ATOM 5336 C CA . SER A 1 703 ? 18.710 110.899 0.016 1.00 50.76 698 SER A CA 1
ATOM 5337 C C . SER A 1 703 ? 19.861 111.783 0.474 1.00 55.21 698 SER A C 1
ATOM 5338 O O . SER A 1 703 ? 20.811 112.021 -0.271 1.00 55.18 698 SER A O 1
ATOM 5341 N N . THR A 1 704 ? 19.761 112.274 1.703 1.00 49.32 699 THR A N 1
ATOM 5342 C CA . THR A 1 704 ? 20.863 112.989 2.328 1.00 45.42 699 THR A CA 1
ATOM 5343 C C . THR A 1 704 ? 21.604 112.025 3.251 1.00 45.43 699 THR A C 1
ATOM 5344 O O . THR A 1 704 ? 22.526 112.406 3.971 1.00 46.45 699 THR A O 1
ATOM 5348 N N . THR A 1 705 ? 21.184 110.764 3.206 1.00 44.71 700 THR A N 1
ATOM 5349 C CA . THR A 1 705 ? 21.797 109.702 3.993 1.00 45.79 700 THR A CA 1
ATOM 5350 C C . THR A 1 705 ? 22.581 108.745 3.098 1.00 48.78 700 THR A C 1
ATOM 5351 O O . THR A 1 705 ? 21.999 108.070 2.250 1.00 45.88 700 THR A O 1
ATOM 5355 N N . LEU A 1 706 ? 23.901 108.705 3.283 1.00 51.90 701 LEU A N 1
ATOM 5356 C CA . LEU A 1 706 ? 24.772 107.824 2.500 1.00 50.93 701 LEU A CA 1
ATOM 5357 C C . LEU A 1 706 ? 24.387 106.362 2.664 1.00 46.38 701 LEU A C 1
ATOM 5358 O O . LEU A 1 706 ? 24.112 105.674 1.684 1.00 45.11 701 LEU A O 1
ATOM 5363 N N . ALA A 1 707 ? 24.365 105.896 3.905 1.00 48.43 702 ALA A N 1
ATOM 5364 C CA . ALA A 1 707 ? 23.973 104.531 4.196 1.00 42.80 702 ALA A CA 1
ATOM 5365 C C . ALA A 1 707 ? 22.456 104.388 4.285 1.00 43.64 702 ALA A C 1
ATOM 5366 O O . ALA A 1 707 ? 21.939 103.887 5.288 1.00 49.92 702 ALA A O 1
ATOM 5368 N N . ASN A 1 708 ? 21.766 104.826 3.229 1.00 43.19 703 ASN A N 1
ATOM 5369 C CA . ASN A 1 708 ? 20.331 104.599 3.045 1.00 41.37 703 ASN A CA 1
ATOM 5370 C C . ASN A 1 708 ? 19.915 103.199 3.458 1.00 42.41 703 ASN A C 1
ATOM 5371 O O . ASN A 1 708 ? 20.349 102.216 2.849 1.00 40.20 703 ASN A O 1
ATOM 5376 N N . GLN A 1 709 ? 19.062 103.123 4.477 1.00 41.22 704 GLN A N 1
ATOM 5377 C CA . GLN A 1 709 ? 18.661 101.844 5.039 1.00 34.00 704 GLN A CA 1
ATOM 5378 C C . GLN A 1 709 ? 17.871 100.990 4.049 1.00 37.40 704 GLN A C 1
ATOM 5379 O O . GLN A 1 709 ? 17.814 99.767 4.183 1.00 37.58 704 GLN A O 1
ATOM 5385 N N . PHE A 1 710 ? 17.269 101.632 3.055 1.00 38.71 705 PHE A N 1
ATOM 5386 C CA . PHE A 1 710 ? 16.422 100.926 2.104 1.00 42.71 705 PHE A CA 1
ATOM 5387 C C . PHE A 1 710 ? 17.195 100.420 0.890 1.00 44.61 705 PHE A C 1
ATOM 5388 O O . PHE A 1 710 ? 16.702 99.566 0.153 1.00 39.76 705 PHE A O 1
ATOM 5396 N N . LYS A 1 711 ? 18.401 100.941 0.685 1.00 41.13 706 LYS A N 1
ATOM 5397 C CA . LYS A 1 711 ? 19.147 100.670 -0.545 1.00 37.55 706 LYS A CA 1
ATOM 5398 C C . LYS A 1 711 ? 19.438 99.181 -0.826 1.00 33.15 706 LYS A C 1
ATOM 5399 O O . LYS A 1 711 ? 19.247 98.738 -1.953 1.00 37.41 706 LYS A O 1
ATOM 5405 N N . PRO A 1 712 ? 19.882 98.399 0.187 1.00 40.13 707 PRO A N 1
ATOM 5406 C CA . PRO A 1 712 ? 20.140 96.981 -0.112 1.00 35.78 707 PRO A CA 1
ATOM 5407 C C . PRO A 1 712 ? 18.937 96.244 -0.700 1.00 41.58 707 PRO A C 1
ATOM 5408 O O . PRO A 1 712 ? 19.093 95.503 -1.671 1.00 43.87 707 PRO A O 1
ATOM 5412 N N . ALA A 1 713 ? 17.757 96.452 -0.126 1.00 38.64 708 ALA A N 1
ATOM 5413 C CA . ALA A 1 713 ? 16.546 95.798 -0.614 1.00 42.79 708 ALA A CA 1
ATOM 5414 C C . ALA A 1 713 ? 16.109 96.379 -1.958 1.00 37.00 708 ALA A C 1
ATOM 5415 O O . ALA A 1 713 ? 15.539 95.678 -2.794 1.00 32.44 708 ALA A O 1
ATOM 5417 N N . ILE A 1 714 ? 16.382 97.664 -2.160 1.00 35.57 709 ILE A N 1
ATOM 5418 C CA . ILE A 1 714 ? 16.032 98.339 -3.409 1.00 38.37 709 ILE A CA 1
ATOM 5419 C C . ILE A 1 714 ? 16.851 97.790 -4.579 1.00 37.20 709 ILE A C 1
ATOM 5420 O O . ILE A 1 714 ? 16.339 97.615 -5.689 1.00 39.19 709 ILE A O 1
ATOM 5425 N N . LEU A 1 715 ? 18.122 97.501 -4.317 1.00 29.44 710 LEU A N 1
ATOM 5426 C CA . LEU A 1 715 ? 18.999 96.941 -5.340 1.00 36.02 710 LEU A CA 1
ATOM 5427 C C . LEU A 1 715 ? 18.591 95.516 -5.681 1.00 38.37 710 LEU A C 1
ATOM 5428 O O . LEU A 1 715 ? 18.564 95.133 -6.849 1.00 35.06 710 LEU A O 1
ATOM 5433 N N . GLN A 1 716 ? 18.272 94.736 -4.650 1.00 33.46 711 GLN A N 1
ATOM 5434 C CA . GLN A 1 716 ? 17.740 93.390 -4.841 1.00 33.33 711 GLN A CA 1
ATOM 5435 C C . GLN A 1 716 ? 16.482 93.464 -5.693 1.00 30.85 711 GLN A C 1
ATOM 5436 O O . GLN A 1 716 ? 16.249 92.628 -6.567 1.00 36.14 711 GLN A O 1
ATOM 5442 N N . CYS A 1 717 ? 15.683 94.492 -5.433 1.00 33.56 712 CYS A N 1
ATOM 5443 C CA . CYS A 1 717 ? 14.454 94.730 -6.170 1.00 35.59 712 CYS A CA 1
ATOM 5444 C C . CYS A 1 717 ? 14.725 95.016 -7.648 1.00 33.85 712 CYS A C 1
ATOM 5445 O O . CYS A 1 717 ? 13.998 94.536 -8.523 1.00 34.96 712 CYS A O 1
ATOM 5448 N N . PHE A 1 718 ? 15.771 95.797 -7.915 1.00 33.03 713 PHE A N 1
ATOM 5449 C CA . PHE A 1 718 ? 16.211 96.066 -9.285 1.00 32.40 713 PHE A CA 1
ATOM 5450 C C . PHE A 1 718 ? 16.448 94.764 -10.039 1.00 39.38 713 PHE A C 1
ATOM 5451 O O . PHE A 1 718 ? 16.100 94.638 -11.209 1.00 33.61 713 PHE A O 1
ATOM 5459 N N . GLY A 1 719 ? 17.043 93.799 -9.350 1.00 31.77 714 GLY A N 1
ATOM 5460 C CA . GLY A 1 719 ? 17.328 92.501 -9.928 1.00 31.06 714 GLY A CA 1
ATOM 5461 C C . GLY A 1 719 ? 16.068 91.758 -10.314 1.00 35.05 714 GLY A C 1
ATOM 5462 O O . GLY A 1 719 ? 15.991 91.173 -11.390 1.00 37.23 714 GLY A O 1
ATOM 5463 N N . ASP A 1 720 ? 15.074 91.788 -9.432 1.00 38.15 715 ASP A N 1
ATOM 5464 C CA . ASP A 1 720 ? 13.795 91.130 -9.689 1.00 38.15 715 ASP A CA 1
ATOM 5465 C C . ASP A 1 720 ? 13.035 91.776 -10.844 1.00 36.13 715 ASP A C 1
ATOM 5466 O O . ASP A 1 720 ? 12.425 91.081 -11.661 1.00 39.29 715 ASP A O 1
ATOM 5471 N N . ILE A 1 721 ? 13.076 93.104 -10.909 1.00 32.30 716 ILE A N 1
ATOM 5472 C CA . ILE A 1 721 ? 12.411 93.838 -11.978 1.00 31.90 716 ILE A CA 1
ATOM 5473 C C . ILE A 1 721 ? 13.054 93.522 -13.327 1.00 31.95 716 ILE A C 1
ATOM 5474 O O . ILE A 1 721 ? 12.361 93.314 -14.327 1.00 39.48 716 ILE A O 1
ATOM 5479 N N . ALA A 1 722 ? 14.384 93.476 -13.340 1.00 35.54 717 ALA A N 1
ATOM 5480 C CA . ALA A 1 722 ? 15.139 93.149 -14.546 1.00 34.53 717 ALA A CA 1
ATOM 5481 C C . ALA A 1 722 ? 14.735 91.782 -15.090 1.00 39.24 717 ALA A C 1
ATOM 5482 O O . ALA A 1 722 ? 14.553 91.608 -16.295 1.00 35.75 717 ALA A O 1
ATOM 5484 N N . SER A 1 723 ? 14.603 90.813 -14.189 1.00 38.58 718 SER A N 1
ATOM 5485 C CA . SER A 1 723 ? 14.179 89.467 -14.561 1.00 41.33 718 SER A CA 1
ATOM 5486 C C . SER A 1 723 ? 12.771 89.467 -15.141 1.00 37.57 718 SER A C 1
ATOM 5487 O O . SER A 1 723 ? 12.474 88.730 -16.082 1.00 40.35 718 SER A O 1
ATOM 5490 N N . ALA A 1 724 ? 11.909 90.303 -14.576 1.00 35.74 719 ALA A N 1
ATOM 5491 C CA . ALA A 1 724 ? 10.510 90.341 -14.973 1.00 38.05 719 ALA A CA 1
ATOM 5492 C C . ALA A 1 724 ? 10.299 90.992 -16.337 1.00 45.53 719 ALA A C 1
ATOM 5493 O O . ALA A 1 724 ? 9.458 90.544 -17.117 1.00 44.56 719 ALA A O 1
ATOM 5495 N N . ILE A 1 725 ? 11.055 92.047 -16.629 1.00 42.21 720 ILE A N 1
ATOM 5496 C CA . ILE A 1 725 ? 10.791 92.846 -17.821 1.00 39.45 720 ILE A CA 1
ATOM 5497 C C . ILE A 1 725 ? 11.813 92.651 -18.941 1.00 40.94 720 ILE A C 1
ATOM 5498 O O . ILE A 1 725 ? 11.659 93.215 -20.023 1.00 39.90 720 ILE A O 1
ATOM 5503 N N . GLY A 1 726 ? 12.849 91.859 -18.675 1.00 33.54 721 GLY A N 1
ATOM 5504 C CA . GLY A 1 726 ? 13.846 91.509 -19.674 1.00 31.61 721 GLY A CA 1
ATOM 5505 C C . GLY A 1 726 ? 14.443 92.674 -20.447 1.00 44.92 721 GLY A C 1
ATOM 5506 O O . GLY A 1 726 ? 15.078 93.559 -19.871 1.00 37.29 721 GLY A O 1
ATOM 5507 N N . GLY A 1 727 ? 14.228 92.671 -21.761 1.00 38.00 722 GLY A N 1
ATOM 5508 C CA . GLY A 1 727 ? 14.773 93.684 -22.648 1.00 34.04 722 GLY A CA 1
ATOM 5509 C C . GLY A 1 727 ? 14.306 95.095 -22.345 1.00 36.71 722 GLY A C 1
ATOM 5510 O O . GLY A 1 727 ? 14.959 96.066 -22.724 1.00 36.81 722 GLY A O 1
ATOM 5511 N N . HIS A 1 728 ? 13.169 95.210 -21.665 1.00 35.76 723 HIS A N 1
ATOM 5512 C CA . HIS A 1 728 ? 12.654 96.510 -21.245 1.00 41.35 723 HIS A CA 1
ATOM 5513 C C . HIS A 1 728 ? 13.638 97.243 -20.344 1.00 39.97 723 HIS A C 1
ATOM 5514 O O . HIS A 1 728 ? 13.680 98.472 -20.331 1.00 39.94 723 HIS A O 1
ATOM 5521 N N . PHE A 1 729 ? 14.437 96.481 -19.601 1.00 41.26 724 PHE A N 1
ATOM 5522 C CA . PHE A 1 729 ? 15.318 97.055 -18.590 1.00 38.55 724 PHE A CA 1
ATOM 5523 C C . PHE A 1 729 ? 16.423 97.930 -19.182 1.00 37.52 724 PHE A C 1
ATOM 5524 O O . PHE A 1 729 ? 17.064 98.691 -18.458 1.00 39.69 724 PHE A O 1
ATOM 5532 N N . GLU A 1 730 ? 16.641 97.836 -20.493 1.00 37.29 725 GLU A N 1
ATOM 5533 C CA . GLU A 1 730 ? 17.644 98.674 -21.148 1.00 33.75 725 GLU A CA 1
ATOM 5534 C C . GLU A 1 730 ? 17.335 100.151 -20.908 1.00 33.39 725 GLU A C 1
ATOM 5535 O O . GLU A 1 730 ? 18.237 100.988 -20.838 1.00 44.97 725 GLU A O 1
ATOM 5541 N N . THR A 1 731 ? 16.050 100.454 -20.759 1.00 30.64 726 THR A N 1
ATOM 5542 C CA . THR A 1 731 ? 15.592 101.801 -20.441 1.00 34.78 726 THR A CA 1
ATOM 5543 C C . THR A 1 731 ? 16.198 102.314 -19.131 1.00 40.44 726 THR A C 1
ATOM 5544 O O . THR A 1 731 ? 16.437 103.512 -18.974 1.00 46.58 726 THR A O 1
ATOM 5548 N N . TYR A 1 732 ? 16.473 101.401 -18.203 1.00 35.45 727 TYR A N 1
ATOM 5549 C CA . TYR A 1 732 ? 16.965 101.787 -16.881 1.00 31.90 727 TYR A CA 1
ATOM 5550 C C . TYR A 1 732 ? 18.436 101.465 -16.657 1.00 39.39 727 TYR A C 1
ATOM 5551 O O . TYR A 1 732 ? 18.989 101.783 -15.605 1.00 35.31 727 TYR A O 1
ATOM 5560 N N . LEU A 1 733 ? 19.069 100.848 -17.649 1.00 38.90 728 LEU A N 1
ATOM 5561 C CA . LEU A 1 733 ? 20.419 100.319 -17.475 1.00 37.37 728 LEU A CA 1
ATOM 5562 C C . LEU A 1 733 ? 21.450 101.393 -17.142 1.00 41.54 728 LEU A C 1
ATOM 5563 O O . LEU A 1 733 ? 22.266 101.209 -16.243 1.00 39.36 728 LEU A O 1
ATOM 5568 N N . THR A 1 734 ? 21.413 102.509 -17.865 1.00 39.28 729 THR A N 1
ATOM 5569 C CA . THR A 1 734 ? 22.369 103.588 -17.636 1.00 39.77 729 THR A CA 1
ATOM 5570 C C . THR A 1 734 ? 22.319 104.085 -16.193 1.00 31.05 729 THR A C 1
ATOM 5571 O O . THR A 1 734 ? 23.348 104.179 -15.522 1.00 39.18 729 THR A O 1
ATOM 5575 N N . ILE A 1 735 ? 21.115 104.396 -15.727 1.00 33.57 730 ILE A N 1
ATOM 5576 C CA . ILE A 1 735 ? 20.911 104.892 -14.371 1.00 39.67 730 ILE A CA 1
ATOM 5577 C C . ILE A 1 735 ? 21.268 103.854 -13.309 1.00 37.90 730 ILE A C 1
ATOM 5578 O O . ILE A 1 735 ? 22.009 104.142 -12.372 1.00 41.42 730 ILE A O 1
ATOM 5583 N N . VAL A 1 736 ? 20.738 102.645 -13.460 1.00 44.11 731 VAL A N 1
ATOM 5584 C CA . VAL A 1 736 ? 20.917 101.598 -12.456 1.00 36.09 731 VAL A CA 1
ATOM 5585 C C . VAL A 1 736 ? 22.376 101.158 -12.335 1.00 35.47 731 VAL A C 1
ATOM 5586 O O . VAL A 1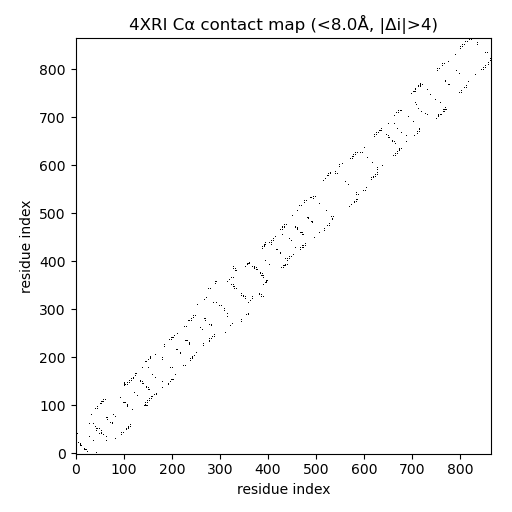 736 ? 22.879 100.949 -11.227 1.00 37.20 731 VAL A O 1
ATOM 5590 N N . ALA A 1 737 ? 23.051 101.024 -13.473 1.00 34.34 732 ALA A N 1
ATOM 5591 C CA . ALA A 1 737 ? 24.470 100.673 -13.479 1.00 38.39 732 ALA A CA 1
ATOM 5592 C C . ALA A 1 737 ? 25.278 101.727 -12.736 1.00 41.43 732 ALA A C 1
ATOM 5593 O O . ALA A 1 737 ? 26.210 101.413 -11.998 1.00 36.95 732 ALA A O 1
ATOM 5595 N N . GLN A 1 738 ? 24.895 102.981 -12.943 1.00 36.97 733 GLN A N 1
ATOM 5596 C CA . GLN A 1 738 ? 25.481 104.119 -12.250 1.00 36.78 733 GLN A CA 1
ATOM 5597 C C . GLN A 1 738 ? 25.339 103.962 -10.736 1.00 37.32 733 GLN A C 1
ATOM 5598 O O . GLN A 1 738 ? 26.297 104.151 -9.989 1.00 42.05 733 GLN A O 1
ATOM 5604 N N . VAL A 1 739 ? 24.136 103.607 -10.300 1.00 36.21 734 VAL A N 1
ATOM 5605 C CA . VAL A 1 739 ? 23.842 103.401 -8.887 1.00 40.02 734 VAL A CA 1
ATOM 5606 C C . VAL A 1 739 ? 24.614 102.211 -8.321 1.00 41.65 734 VAL A C 1
ATOM 5607 O O . VAL A 1 739 ? 25.192 102.292 -7.233 1.00 39.92 734 VAL A O 1
ATOM 5611 N N . LEU A 1 740 ? 24.622 101.111 -9.068 1.00 34.01 735 LEU A N 1
ATOM 5612 C CA . LEU A 1 740 ? 25.321 99.899 -8.648 1.00 36.50 735 LEU A CA 1
ATOM 5613 C C . LEU A 1 740 ? 26.813 100.139 -8.450 1.00 39.54 735 LEU A C 1
ATOM 5614 O O . LEU A 1 740 ? 27.410 99.641 -7.496 1.00 39.88 735 LEU A O 1
ATOM 5619 N N . GLN A 1 741 ? 27.407 100.906 -9.359 1.00 37.21 736 GLN A N 1
ATOM 5620 C CA . GLN A 1 741 ? 28.833 101.209 -9.296 1.00 42.94 736 GLN A CA 1
ATOM 5621 C C . GLN A 1 741 ? 29.163 102.073 -8.084 1.00 44.96 736 GLN A C 1
ATOM 5622 O O . GLN A 1 741 ? 30.179 101.863 -7.422 1.00 50.96 736 GLN A O 1
ATOM 5628 N N . GLN A 1 742 ? 28.294 103.036 -7.792 1.00 38.95 737 GLN A N 1
ATOM 5629 C CA . GLN A 1 742 ? 28.459 103.888 -6.620 1.00 45.62 737 GLN A CA 1
ATOM 5630 C C . GLN A 1 742 ? 28.333 103.075 -5.339 1.00 42.79 737 GLN A C 1
ATOM 5631 O O . GLN A 1 742 ? 29.124 103.232 -4.407 1.00 40.46 737 GLN A O 1
ATOM 5637 N N . ALA A 1 743 ? 27.331 102.202 -5.310 1.00 37.77 738 ALA A N 1
ATOM 5638 C CA . ALA A 1 743 ? 27.049 101.377 -4.142 1.00 39.84 738 ALA A CA 1
ATOM 5639 C C . ALA A 1 743 ? 28.219 100.458 -3.805 1.00 36.84 738 ALA A C 1
ATOM 5640 O O . ALA A 1 743 ? 28.444 100.124 -2.642 1.00 42.92 738 ALA A O 1
ATOM 5642 N N . ALA A 1 744 ? 28.964 100.059 -4.829 1.00 34.28 739 ALA A N 1
ATOM 5643 C CA . ALA A 1 744 ? 30.088 99.148 -4.652 1.00 38.59 739 ALA A CA 1
ATOM 5644 C C . ALA A 1 744 ? 31.256 99.802 -3.915 1.00 43.53 739 ALA A C 1
ATOM 5645 O O . ALA A 1 744 ? 32.098 99.110 -3.343 1.00 47.65 739 ALA A O 1
ATOM 5647 N N . THR A 1 745 ? 31.302 101.131 -3.927 1.00 44.92 740 THR A N 1
ATOM 5648 C CA . THR A 1 745 ? 32.402 101.859 -3.303 1.00 45.36 740 THR A CA 1
ATOM 5649 C C . THR A 1 745 ? 32.129 102.148 -1.829 1.00 45.67 740 THR A C 1
ATOM 5650 O O . THR A 1 745 ? 33.023 102.577 -1.096 1.00 45.01 740 THR A O 1
ATOM 5654 N N . ILE A 1 746 ? 30.894 101.918 -1.396 1.00 34.97 741 ILE A N 1
ATOM 5655 C CA . ILE A 1 746 ? 30.535 102.144 -0.001 1.00 44.85 741 ILE A CA 1
ATOM 5656 C C . ILE A 1 746 ? 31.090 101.034 0.887 1.00 50.11 741 ILE A C 1
ATOM 5657 O O . ILE A 1 746 ? 30.763 99.861 0.711 1.00 47.63 741 ILE A O 1
ATOM 5662 N N . THR A 1 747 ? 31.942 101.414 1.835 1.00 42.09 742 THR A N 1
ATOM 5663 C CA . THR A 1 747 ? 32.569 100.458 2.744 1.00 51.02 742 THR A CA 1
ATOM 5664 C C . THR A 1 747 ? 32.526 100.954 4.182 1.00 49.10 742 THR A C 1
ATOM 5665 O O . THR A 1 747 ? 32.241 102.122 4.439 1.00 50.41 742 THR A O 1
ATOM 5669 N N . ALA A 1 748 ? 32.824 100.058 5.117 1.00 43.23 743 ALA A N 1
ATOM 5670 C CA . ALA A 1 748 ? 32.775 100.378 6.541 1.00 51.19 743 ALA A CA 1
ATOM 5671 C C . ALA A 1 748 ? 33.930 101.289 6.940 1.00 58.87 743 ALA A C 1
ATOM 5672 O O . ALA A 1 748 ? 33.881 101.943 7.986 1.00 62.93 743 ALA A O 1
ATOM 5674 N N . GLY A 1 749 ? 34.967 101.330 6.106 1.00 57.16 744 GLY A N 1
ATOM 5675 C CA . GLY A 1 749 ? 36.116 102.180 6.368 1.00 64.35 744 GLY A CA 1
ATOM 5676 C C . GLY A 1 749 ? 37.250 101.434 7.038 1.00 69.93 744 GLY A C 1
ATOM 5677 O O . GLY A 1 749 ? 37.187 100.213 7.167 1.00 68.79 744 GLY A O 1
ATOM 5678 N N . PRO A 1 750 ? 38.294 102.156 7.459 1.00 64.47 745 PRO A N 1
ATOM 5679 C CA . PRO A 1 750 ? 39.476 101.560 8.078 1.00 65.37 745 PRO A CA 1
ATOM 5680 C C . PRO A 1 750 ? 39.153 100.928 9.433 1.00 63.45 745 PRO A C 1
ATOM 5681 O O . PRO A 1 750 ? 39.793 99.942 9.798 1.00 69.85 745 PRO A O 1
ATOM 5685 N N . ASP A 1 751 ? 38.170 101.477 10.147 1.00 63.25 746 ASP A N 1
ATOM 5686 C CA . ASP A 1 751 ? 37.819 101.005 11.488 1.00 65.35 746 ASP A CA 1
ATOM 5687 C C . ASP A 1 751 ? 36.320 101.138 11.746 1.00 63.97 746 ASP A C 1
ATOM 5688 O O . ASP A 1 751 ? 35.890 101.922 12.597 1.00 65.30 746 ASP A O 1
ATOM 5693 N N . GLY A 1 752 ? 35.526 100.355 11.026 1.00 67.12 747 GLY A N 1
ATOM 5694 C CA . GLY A 1 752 ? 34.082 100.502 11.072 1.00 61.67 747 GLY A CA 1
ATOM 5695 C C . GLY A 1 752 ? 33.358 99.685 12.123 1.00 59.95 747 GLY A C 1
ATOM 5696 O O . GLY A 1 752 ? 33.878 98.681 12.610 1.00 62.40 747 GLY A O 1
ATOM 5697 N N . SER A 1 753 ? 32.144 100.118 12.454 1.00 57.18 748 SER A N 1
ATOM 5698 C CA . SER A 1 753 ? 31.301 99.422 13.411 1.00 58.69 748 SER A CA 1
ATOM 5699 C C . SER A 1 753 ? 30.777 98.113 12.836 1.00 67.10 748 SER A C 1
ATOM 5700 O O . SER A 1 753 ? 30.839 97.891 11.627 1.00 65.32 748 SER A O 1
ATOM 5703 N N . TYR A 1 754 ? 30.254 97.254 13.705 1.00 65.17 749 TYR A N 1
ATOM 5704 C CA . TYR A 1 754 ? 29.656 95.998 13.262 1.00 65.13 749 TYR A CA 1
ATOM 5705 C C . TYR A 1 754 ? 28.431 96.263 12.396 1.00 58.23 749 TYR A C 1
ATOM 5706 O O . TYR A 1 754 ? 28.161 95.531 11.442 1.00 56.73 749 TYR A O 1
ATOM 5715 N N . GLU A 1 755 ? 27.691 97.312 12.743 1.00 59.38 750 GLU A N 1
ATOM 5716 C CA . GLU A 1 755 ? 26.465 97.660 12.035 1.00 64.38 750 GLU A CA 1
ATOM 5717 C C . GLU A 1 755 ? 26.746 98.079 10.598 1.00 60.04 750 GLU A C 1
ATOM 5718 O O . GLU A 1 755 ? 26.016 97.705 9.681 1.00 55.90 750 GLU A O 1
ATOM 5724 N N . MET A 1 756 ? 27.807 98.853 10.403 1.00 59.32 751 MET A N 1
ATOM 5725 C CA . MET A 1 756 ? 28.163 99.324 9.072 1.00 55.24 751 MET A CA 1
ATOM 5726 C C . MET A 1 756 ? 28.762 98.197 8.237 1.00 52.16 751 MET A C 1
ATOM 5727 O O . MET A 1 756 ? 28.522 98.115 7.032 1.00 46.74 751 MET A O 1
ATOM 5732 N N . ILE A 1 757 ? 29.541 97.335 8.883 1.00 50.00 752 ILE A N 1
ATOM 5733 C CA . ILE A 1 757 ? 30.078 96.147 8.231 1.00 53.56 752 ILE A CA 1
ATOM 5734 C C . ILE A 1 757 ? 28.940 95.266 7.730 1.00 51.34 752 ILE A C 1
ATOM 5735 O O . ILE A 1 757 ? 28.949 94.805 6.588 1.00 48.87 752 ILE A O 1
ATOM 5740 N N . ASP A 1 758 ? 27.953 95.051 8.593 1.00 47.37 753 ASP A N 1
ATOM 5741 C CA . ASP A 1 758 ? 26.772 94.280 8.232 1.00 50.98 753 ASP A CA 1
ATOM 5742 C C . ASP A 1 758 ? 25.988 94.952 7.112 1.00 47.95 753 ASP A C 1
ATOM 5743 O O . ASP A 1 758 ? 25.507 94.282 6.198 1.00 48.43 753 ASP A O 1
ATOM 5748 N N . TYR A 1 759 ? 25.860 96.274 7.190 1.00 44.64 754 TYR A N 1
ATOM 5749 C CA . TYR A 1 759 ? 25.125 97.025 6.177 1.00 43.93 754 TYR A CA 1
ATOM 5750 C C . TYR A 1 759 ? 25.740 96.848 4.792 1.00 50.45 754 TYR A C 1
ATOM 5751 O O . TYR A 1 759 ? 25.027 96.660 3.805 1.00 46.89 754 TYR A O 1
ATOM 5760 N N . VAL A 1 760 ? 27.066 96.906 4.728 1.00 46.33 755 VAL A N 1
ATOM 5761 C CA . VAL A 1 760 ? 27.785 96.798 3.463 1.00 47.81 755 VAL A CA 1
ATOM 5762 C C . VAL A 1 760 ? 27.706 95.378 2.902 1.00 42.29 755 VAL A C 1
ATOM 5763 O O . VAL A 1 760 ? 27.585 95.187 1.691 1.00 35.98 755 VAL A O 1
ATOM 5767 N N . ILE A 1 761 ? 27.768 94.385 3.785 1.00 41.57 756 ILE A N 1
ATOM 5768 C CA . ILE A 1 761 ? 27.569 92.999 3.374 1.00 45.47 756 ILE A CA 1
ATOM 5769 C C . ILE A 1 761 ? 26.178 92.838 2.771 1.00 39.09 756 ILE A C 1
ATOM 5770 O O . ILE A 1 761 ? 26.012 92.250 1.703 1.00 38.94 756 ILE A O 1
ATOM 5775 N N . SER A 1 762 ? 25.183 93.382 3.461 1.00 37.80 757 SER A N 1
ATOM 5776 C CA . SER A 1 762 ? 23.811 93.347 2.978 1.00 44.74 757 SER A CA 1
ATOM 5777 C C . SER A 1 762 ? 23.666 94.109 1.665 1.00 44.52 757 SER A C 1
ATOM 5778 O O . SER A 1 762 ? 22.974 93.659 0.751 1.00 35.85 757 SER A O 1
ATOM 5781 N N . LEU A 1 763 ? 24.311 95.268 1.588 1.00 38.35 758 LEU A N 1
ATOM 5782 C CA . LEU A 1 763 ? 24.255 96.107 0.398 1.00 38.07 758 LEU A CA 1
ATOM 5783 C C . LEU A 1 763 ? 24.802 95.371 -0.819 1.00 37.41 758 LEU A C 1
ATOM 5784 O O . LEU A 1 763 ? 24.202 95.387 -1.896 1.00 36.74 758 LEU A O 1
ATOM 5789 N N . ARG A 1 764 ? 25.944 94.719 -0.636 1.00 37.82 759 ARG A N 1
ATOM 5790 C CA . ARG A 1 764 ? 26.618 94.033 -1.731 1.00 40.01 759 ARG A CA 1
ATOM 5791 C C . ARG A 1 764 ? 25.883 92.762 -2.137 1.00 37.59 759 ARG A C 1
ATOM 5792 O O . ARG A 1 764 ? 26.002 92.307 -3.274 1.00 35.41 759 ARG A O 1
ATOM 5800 N N . GLU A 1 765 ? 25.120 92.196 -1.207 1.00 41.33 760 GLU A N 1
ATOM 5801 C CA . GLU A 1 765 ? 24.169 91.146 -1.552 1.00 46.75 760 GLU A CA 1
ATOM 5802 C C . GLU A 1 765 ? 23.172 91.707 -2.555 1.00 38.72 760 GLU A C 1
ATOM 5803 O O . GLU A 1 765 ? 22.873 91.082 -3.574 1.00 37.06 760 GLU A O 1
ATOM 5809 N N . GLY A 1 766 ? 22.670 92.900 -2.250 1.00 38.73 761 GLY A N 1
ATOM 5810 C CA . GLY A 1 766 ? 21.736 93.599 -3.110 1.00 36.02 761 GLY A CA 1
ATOM 5811 C C . GLY A 1 766 ? 22.321 93.900 -4.474 1.00 35.59 761 GLY A C 1
ATOM 5812 O O . GLY A 1 766 ? 21.684 93.634 -5.492 1.00 31.60 761 GLY A O 1
ATOM 5813 N N . ILE A 1 767 ? 23.534 94.447 -4.495 1.00 37.78 762 ILE A N 1
ATOM 5814 C CA . ILE A 1 767 ? 24.210 94.766 -5.750 1.00 35.17 762 ILE A CA 1
ATOM 5815 C C . ILE A 1 767 ? 24.362 93.533 -6.632 1.00 38.29 762 ILE A C 1
ATOM 5816 O O . ILE A 1 767 ? 24.061 93.564 -7.825 1.00 34.71 762 ILE A O 1
ATOM 5821 N N . MET A 1 768 ? 24.824 92.444 -6.028 1.00 35.99 763 MET A N 1
ATOM 5822 C CA . MET A 1 768 ? 25.061 91.204 -6.757 1.00 34.42 763 MET A CA 1
ATOM 5823 C C . MET A 1 768 ? 23.763 90.625 -7.309 1.00 33.98 763 MET A C 1
ATOM 5824 O O . MET A 1 768 ? 23.727 90.124 -8.431 1.00 38.55 763 MET A O 1
ATOM 5829 N N . ASP A 1 769 ? 22.698 90.705 -6.517 1.00 35.05 764 ASP A N 1
ATOM 5830 C CA . ASP A 1 769 ? 21.377 90.291 -6.975 1.00 35.45 764 ASP A CA 1
ATOM 5831 C C . ASP A 1 769 ? 20.950 91.135 -8.170 1.00 33.18 764 ASP A C 1
ATOM 5832 O O . ASP A 1 769 ? 20.405 90.616 -9.144 1.00 37.03 764 ASP A O 1
ATOM 5837 N N . ALA A 1 770 ? 21.203 92.438 -8.081 1.00 34.01 765 ALA A N 1
ATOM 5838 C CA . ALA A 1 770 ? 20.864 93.372 -9.147 1.00 36.59 765 ALA A CA 1
ATOM 5839 C C . ALA A 1 770 ? 21.575 92.997 -10.440 1.00 35.11 765 ALA A C 1
ATOM 5840 O O . ALA A 1 770 ? 20.934 92.826 -11.477 1.00 32.19 765 ALA A O 1
ATOM 5842 N N . TRP A 1 771 ? 22.897 92.855 -10.370 1.00 33.17 766 TRP A N 1
ATOM 5843 C CA . TRP A 1 771 ? 23.683 92.483 -11.545 1.00 33.58 766 TRP A CA 1
ATOM 5844 C C . TRP A 1 771 ? 23.222 91.148 -12.120 1.00 38.62 766 TRP A C 1
ATOM 5845 O O . TRP A 1 771 ? 23.115 90.989 -13.335 1.00 38.36 766 TRP A O 1
ATOM 5856 N N . GLY A 1 772 ? 22.925 90.203 -11.234 1.00 36.43 767 GLY A N 1
ATOM 5857 C CA . GLY A 1 772 ? 22.450 88.892 -11.638 1.00 34.19 767 GLY A CA 1
ATOM 5858 C C . GLY A 1 772 ? 21.183 88.941 -12.473 1.00 33.96 767 GLY A C 1
ATOM 5859 O O . GLY A 1 772 ? 21.091 88.290 -13.510 1.00 38.62 767 GLY A O 1
ATOM 5860 N N . GLY A 1 773 ? 20.205 89.720 -12.026 1.00 34.40 768 GLY A N 1
ATOM 5861 C CA . GLY A 1 773 ? 18.965 89.883 -12.763 1.00 34.14 768 GLY A CA 1
ATOM 5862 C C . GLY A 1 773 ? 19.177 90.635 -14.063 1.00 37.08 768 GLY A C 1
ATOM 5863 O O . GLY A 1 773 ? 18.559 90.323 -15.081 1.00 34.99 768 GLY A O 1
ATOM 5864 N N . ILE A 1 774 ? 20.060 91.628 -14.027 1.00 38.82 769 ILE A N 1
ATOM 5865 C CA . ILE A 1 774 ? 20.357 92.442 -15.198 1.00 37.68 769 ILE A CA 1
ATOM 5866 C C . ILE A 1 774 ? 21.058 91.632 -16.290 1.00 41.97 769 ILE A C 1
ATOM 5867 O O . ILE A 1 774 ? 20.682 91.703 -17.464 1.00 40.09 769 ILE A O 1
ATOM 5872 N N . ILE A 1 775 ? 22.069 90.858 -15.899 1.00 38.13 770 ILE A N 1
ATOM 5873 C CA . ILE A 1 775 ? 22.796 90.008 -16.842 1.00 41.47 770 ILE A CA 1
ATOM 5874 C C . ILE A 1 775 ? 21.843 89.046 -17.545 1.00 39.78 770 ILE A C 1
ATOM 5875 O O . ILE A 1 775 ? 21.899 88.876 -18.761 1.00 40.42 770 ILE A O 1
ATOM 5880 N N . GLY A 1 776 ? 20.955 88.438 -16.768 1.00 36.62 771 GLY A N 1
ATOM 5881 C CA . GLY A 1 776 ? 19.949 87.541 -17.304 1.00 38.77 771 GLY A CA 1
ATOM 5882 C C . GLY A 1 776 ? 18.991 88.237 -18.253 1.00 42.86 771 GLY A C 1
ATOM 5883 O O . GLY A 1 776 ? 18.607 87.679 -19.281 1.00 41.24 771 GLY A O 1
ATOM 5884 N N . ALA A 1 777 ? 18.602 89.460 -17.906 1.00 45.84 772 ALA A N 1
ATOM 5885 C CA . ALA A 1 777 ? 17.676 90.237 -18.727 1.00 29.01 772 ALA A CA 1
ATOM 5886 C C . ALA A 1 777 ? 18.297 90.595 -20.074 1.00 34.85 772 ALA A C 1
ATOM 5887 O O . ALA A 1 777 ? 17.644 90.507 -21.115 1.00 39.74 772 ALA A O 1
ATOM 5889 N N . MET A 1 778 ? 19.567 90.985 -20.051 1.00 35.79 773 MET A N 1
ATOM 5890 C CA . MET A 1 778 ? 20.257 91.403 -21.267 1.00 44.21 773 MET A CA 1
ATOM 5891 C C . MET A 1 778 ? 20.650 90.204 -22.125 1.00 49.18 773 MET A C 1
ATOM 5892 O O . MET A 1 778 ? 20.713 90.301 -23.351 1.00 43.99 773 MET A O 1
ATOM 5897 N N . LYS A 1 779 ? 20.905 89.071 -21.479 1.00 42.72 774 LYS A N 1
ATOM 5898 C CA . LYS A 1 779 ? 21.244 87.853 -22.202 1.00 41.56 774 LYS A CA 1
ATOM 5899 C C . LYS A 1 779 ? 20.045 87.335 -22.992 1.00 41.37 774 LYS A C 1
ATOM 5900 O O . LYS A 1 779 ? 20.142 87.087 -24.194 1.00 48.56 774 LYS A O 1
ATOM 5906 N N . THR A 1 780 ? 18.913 87.186 -22.309 1.00 38.53 775 THR A N 1
ATOM 5907 C CA . THR A 1 780 ? 17.712 86.614 -22.913 1.00 43.68 775 THR A CA 1
ATOM 5908 C C . THR A 1 780 ? 17.080 87.527 -23.960 1.00 54.26 775 THR A C 1
ATOM 5909 O O . THR A 1 780 ? 16.246 87.088 -24.754 1.00 56.58 775 THR A O 1
ATOM 5913 N N . SER A 1 781 ? 17.475 88.796 -23.961 1.00 47.21 776 SER A N 1
ATOM 5914 C CA . SER A 1 781 ? 16.976 89.742 -24.952 1.00 48.06 776 SER A CA 1
ATOM 5915 C C . SER A 1 781 ? 18.040 90.027 -26.004 1.00 50.24 776 SER A C 1
ATOM 5916 O O . SER A 1 781 ? 17.884 90.929 -26.828 1.00 46.95 776 SER A O 1
ATOM 5919 N N . ASN A 1 782 ? 19.117 89.247 -25.962 1.00 45.17 777 ASN A N 1
ATOM 5920 C CA . ASN A 1 782 ? 20.232 89.392 -26.891 1.00 50.67 777 ASN A CA 1
ATOM 5921 C C . ASN A 1 782 ? 20.786 90.811 -26.908 1.00 49.94 777 ASN A C 1
ATOM 5922 O O . ASN A 1 782 ? 21.023 91.387 -27.971 1.00 47.82 777 ASN A O 1
ATOM 5927 N N . LYS A 1 783 ? 20.985 91.371 -25.720 1.00 50.04 778 LYS A N 1
ATOM 5928 C CA . LYS A 1 783 ? 21.534 92.713 -25.583 1.00 48.82 778 LYS A CA 1
ATOM 5929 C C . LYS A 1 783 ? 22.807 92.695 -24.751 1.00 48.31 778 LYS A C 1
ATOM 5930 O O . LYS A 1 783 ? 23.019 93.573 -23.928 1.00 48.32 778 LYS A O 1
ATOM 5936 N N . THR A 1 784 ? 23.655 91.693 -24.943 1.00 49.17 779 THR A N 1
ATOM 5937 C CA . THR A 1 784 ? 24.875 91.611 -24.140 1.00 51.25 779 THR A CA 1
ATOM 5938 C C . THR A 1 784 ? 25.882 92.675 -24.569 1.00 52.57 779 THR A C 1
ATOM 5939 O O . THR A 1 784 ? 26.777 93.042 -23.807 1.00 52.00 779 THR A O 1
ATOM 5943 N N . ASN A 1 785 ? 25.715 93.181 -25.785 1.00 45.81 780 ASN A N 1
ATOM 5944 C CA . ASN A 1 785 ? 26.550 94.265 -26.278 1.00 54.22 780 ASN A CA 1
ATOM 5945 C C . ASN A 1 785 ? 26.409 95.523 -25.428 1.00 52.85 780 ASN A C 1
ATOM 5946 O O . ASN A 1 785 ? 27.394 96.185 -25.112 1.00 53.02 780 ASN A O 1
ATOM 5951 N N . VAL A 1 786 ? 25.178 95.847 -25.050 1.00 53.04 781 VAL A N 1
ATOM 5952 C CA . VAL A 1 786 ? 24.935 97.059 -24.280 1.00 54.48 781 VAL A CA 1
ATOM 5953 C C . VAL A 1 786 ? 25.329 96.869 -22.810 1.00 57.12 781 VAL A C 1
ATOM 5954 O O . VAL A 1 786 ? 25.551 97.834 -22.076 1.00 58.71 781 VAL A O 1
ATOM 5958 N N . LEU A 1 787 ? 25.446 95.616 -22.390 1.00 52.44 782 LEU A N 1
ATOM 5959 C CA . LEU A 1 787 ? 25.855 95.313 -21.022 1.00 51.50 782 LEU A CA 1
ATOM 5960 C C . LEU A 1 787 ? 27.377 95.324 -20.882 1.00 48.82 782 LEU A C 1
ATOM 5961 O O . LEU A 1 787 ? 27.909 95.671 -19.825 1.00 42.06 782 LEU A O 1
ATOM 5966 N N . GLN A 1 788 ? 28.063 94.971 -21.967 1.00 48.73 783 GLN A N 1
ATOM 5967 C CA . GLN A 1 788 ? 29.526 94.832 -22.002 1.00 53.35 783 GLN A CA 1
ATOM 5968 C C . GLN A 1 788 ? 30.351 95.924 -21.289 1.00 48.91 783 GLN A C 1
ATOM 5969 O O . GLN A 1 788 ? 31.319 95.600 -20.600 1.00 53.14 783 GLN A O 1
ATOM 5975 N N . PRO A 1 789 ? 29.987 97.216 -21.446 1.00 48.72 784 PRO A N 1
ATOM 5976 C CA . PRO A 1 789 ? 30.810 98.234 -20.775 1.00 50.02 784 PRO A CA 1
ATOM 5977 C C . PRO A 1 789 ? 30.835 98.168 -19.243 1.00 51.04 784 PRO A C 1
ATOM 5978 O O . PRO A 1 789 ? 31.695 98.803 -18.632 1.00 54.42 784 PRO A O 1
ATOM 5982 N N . TYR A 1 790 ? 29.920 97.422 -18.635 1.00 46.66 785 TYR A N 1
ATOM 5983 C CA . TYR A 1 790 ? 29.808 97.402 -17.179 1.00 44.52 785 TYR A CA 1
ATOM 5984 C C . TYR A 1 790 ? 30.421 96.154 -16.559 1.00 45.80 785 TYR A C 1
ATOM 5985 O O . TYR A 1 790 ? 30.518 96.043 -15.337 1.00 44.18 785 TYR A O 1
ATOM 5994 N N . VAL A 1 791 ? 30.837 95.224 -17.410 1.00 47.72 786 VAL A N 1
ATOM 5995 C CA . VAL A 1 791 ? 31.364 93.940 -16.962 1.00 49.40 786 VAL A CA 1
ATOM 5996 C C . VAL A 1 791 ? 32.621 94.099 -16.107 1.00 49.53 786 VAL A C 1
ATOM 5997 O O . VAL A 1 791 ? 32.799 93.389 -15.117 1.00 48.55 786 VAL A O 1
ATOM 6001 N N . GLU A 1 792 ? 33.482 95.040 -16.482 1.00 52.93 787 GLU A N 1
ATOM 6002 C CA . GLU A 1 792 ? 34.716 95.275 -15.736 1.00 53.83 787 GLU A CA 1
ATOM 6003 C C . GLU A 1 792 ? 34.434 95.695 -14.295 1.00 46.71 787 GLU A C 1
ATOM 6004 O O . GLU A 1 792 ? 35.109 95.250 -13.366 1.00 47.23 787 GLU A O 1
ATOM 6010 N N . SER A 1 793 ? 33.430 96.547 -14.114 1.00 47.10 788 SER A N 1
ATOM 6011 C CA . SER A 1 793 ? 33.056 97.013 -12.783 1.00 48.44 788 SER A CA 1
ATOM 6012 C C . SER A 1 793 ? 32.467 95.880 -11.950 1.00 50.55 788 SER A C 1
ATOM 6013 O O . SER A 1 793 ? 32.556 95.888 -10.723 1.00 51.40 788 SER A O 1
ATOM 6016 N N . ILE A 1 794 ? 31.864 94.903 -12.620 1.00 48.18 789 ILE A N 1
ATOM 6017 C CA . ILE A 1 794 ? 31.304 93.749 -11.928 1.00 43.36 789 ILE A CA 1
ATOM 6018 C C . ILE A 1 794 ? 32.421 92.872 -11.367 1.00 45.71 789 ILE A C 1
ATOM 6019 O O . ILE A 1 794 ? 32.364 92.441 -10.215 1.00 45.79 789 ILE A O 1
ATOM 6024 N N . PHE A 1 795 ? 33.434 92.615 -12.190 1.00 40.25 790 PHE A N 1
ATOM 6025 C CA . PHE A 1 795 ? 34.604 91.859 -11.753 1.00 45.89 790 PHE A CA 1
ATOM 6026 C C . PHE A 1 795 ? 35.320 92.569 -10.612 1.00 51.08 790 PHE A C 1
ATOM 6027 O O . PHE A 1 795 ? 35.814 91.929 -9.681 1.00 51.35 790 PHE A O 1
ATOM 6035 N N . ALA A 1 796 ? 35.372 93.895 -10.697 1.00 52.91 791 ALA A N 1
ATOM 6036 C CA . ALA A 1 796 ? 36.014 94.717 -9.678 1.00 50.39 791 ALA A CA 1
ATOM 6037 C C . ALA A 1 796 ? 35.386 94.478 -8.310 1.00 47.48 791 ALA A C 1
ATOM 6038 O O . ALA A 1 796 ? 36.088 94.285 -7.317 1.00 50.68 791 ALA A O 1
ATOM 6040 N N . LEU A 1 797 ? 34.058 94.484 -8.271 1.00 45.51 792 LEU A N 1
ATOM 6041 C CA . LEU A 1 797 ? 33.327 94.231 -7.037 1.00 44.19 792 LEU A CA 1
ATOM 6042 C C . LEU A 1 797 ? 33.529 92.801 -6.553 1.00 50.30 792 LEU A C 1
ATOM 6043 O O . LEU A 1 797 ? 33.732 92.566 -5.362 1.00 48.27 792 LEU A O 1
ATOM 6048 N N . LEU A 1 798 ? 33.466 91.852 -7.485 1.00 45.19 793 LEU A N 1
ATOM 6049 C CA . LEU A 1 798 ? 33.723 90.447 -7.179 1.00 48.33 793 LEU A CA 1
ATOM 6050 C C . LEU A 1 798 ? 35.059 90.278 -6.466 1.00 49.91 793 LEU A C 1
ATOM 6051 O O . LEU A 1 798 ? 35.166 89.540 -5.486 1.00 52.52 793 LEU A O 1
ATOM 6056 N N . ASN A 1 799 ? 36.073 90.979 -6.961 1.00 47.11 794 ASN A N 1
ATOM 6057 C CA . ASN A 1 799 ? 37.399 90.939 -6.363 1.00 50.78 794 ASN A CA 1
ATOM 6058 C C . ASN A 1 799 ? 37.430 91.592 -4.988 1.00 52.42 794 ASN A C 1
ATOM 6059 O O . ASN A 1 799 ? 38.105 91.110 -4.078 1.00 54.29 794 ASN A O 1
ATOM 6064 N N . SER A 1 800 ? 36.696 92.691 -4.843 1.00 51.37 795 SER A N 1
ATOM 6065 C CA . SER A 1 800 ? 36.619 93.398 -3.571 1.00 50.14 795 SER A CA 1
ATOM 6066 C C . SER A 1 800 ? 35.995 92.508 -2.504 1.00 47.23 795 SER A C 1
ATOM 6067 O O . SER A 1 800 ? 36.439 92.486 -1.355 1.00 51.95 795 SER A O 1
ATOM 6070 N N . ILE A 1 801 ? 34.964 91.771 -2.901 1.00 50.05 796 ILE A N 1
ATOM 6071 C CA . ILE A 1 801 ? 34.291 90.830 -2.016 1.00 54.16 796 ILE A CA 1
ATOM 6072 C C . ILE A 1 801 ? 35.227 89.689 -1.628 1.00 56.72 796 ILE A C 1
ATOM 6073 O O . ILE A 1 801 ? 35.255 89.254 -0.474 1.00 50.39 796 ILE A O 1
ATOM 6078 N N . ALA A 1 802 ? 35.999 89.217 -2.601 1.00 57.16 797 ALA A N 1
ATOM 6079 C CA . ALA A 1 802 ? 36.934 88.123 -2.375 1.00 58.96 797 ALA A CA 1
ATOM 6080 C C . ALA A 1 802 ? 38.039 88.525 -1.401 1.00 62.57 797 ALA A C 1
ATOM 6081 O O . ALA A 1 802 ? 38.489 87.713 -0.594 1.00 61.31 797 ALA A O 1
ATOM 6083 N N . ASN A 1 803 ? 38.466 89.782 -1.475 1.00 62.53 798 ASN A N 1
ATOM 6084 C CA . ASN A 1 803 ? 39.557 90.266 -0.636 1.00 59.35 798 ASN A CA 1
ATOM 6085 C C . ASN A 1 803 ? 39.087 90.781 0.721 1.00 59.68 798 ASN A C 1
ATOM 6086 O O . ASN A 1 803 ? 39.892 91.238 1.531 1.00 67.42 798 ASN A O 1
ATOM 6091 N N . ASP A 1 804 ? 37.783 90.705 0.965 1.00 59.45 799 ASP A N 1
ATOM 6092 C CA . ASP A 1 804 ? 37.215 91.156 2.231 1.00 57.02 799 ASP A CA 1
ATOM 6093 C C . ASP A 1 804 ? 36.735 89.965 3.052 1.00 57.52 799 ASP A C 1
ATOM 6094 O O . ASP A 1 804 ? 35.764 89.309 2.682 1.00 55.31 799 ASP A O 1
ATOM 6099 N N . PRO A 1 805 ? 37.413 89.693 4.181 1.00 59.78 800 PRO A N 1
ATOM 6100 C CA . PRO A 1 805 ? 37.092 88.577 5.080 1.00 58.39 800 PRO A CA 1
ATOM 6101 C C . PRO A 1 805 ? 35.722 88.718 5.739 1.00 57.90 800 PRO A C 1
ATOM 6102 O O . PRO A 1 805 ? 35.228 87.767 6.341 1.00 63.12 800 PRO A O 1
ATOM 6106 N N . ASN A 1 806 ? 35.124 89.898 5.632 1.00 56.74 801 ASN A N 1
ATOM 6107 C CA . ASN A 1 806 ? 33.758 90.107 6.091 1.00 60.32 801 ASN A CA 1
ATOM 6108 C C . ASN A 1 806 ? 32.765 89.766 4.986 1.00 60.42 801 ASN A C 1
ATOM 6109 O O . ASN A 1 806 ? 32.747 90.409 3.936 1.00 53.00 801 ASN A O 1
ATOM 6114 N N . ARG A 1 807 ? 31.943 88.751 5.224 1.00 60.09 802 ARG A N 1
ATOM 6115 C CA . ARG A 1 807 ? 31.023 88.268 4.203 1.00 58.58 802 ARG A CA 1
ATOM 6116 C C . ARG A 1 807 ? 29.873 87.470 4.799 1.00 56.16 802 ARG A C 1
ATOM 6117 O O . ARG A 1 807 ? 29.869 87.156 5.988 1.00 61.76 802 ARG A O 1
ATOM 6125 N N . SER A 1 808 ? 28.894 87.155 3.959 1.00 53.12 803 SER A N 1
ATOM 6126 C CA . SER A 1 808 ? 27.805 86.270 4.339 1.00 49.99 803 SER A CA 1
ATOM 6127 C C . SER A 1 808 ? 27.713 85.138 3.329 1.00 52.72 803 SER A C 1
ATOM 6128 O O . SER A 1 808 ? 28.271 85.233 2.236 1.00 47.62 803 SER A O 1
ATOM 6131 N N . GLU A 1 809 ? 27.016 84.068 3.693 1.00 54.94 804 GLU A N 1
ATOM 6132 C CA . GLU A 1 809 ? 26.821 82.951 2.778 1.00 55.89 804 GLU A CA 1
ATOM 6133 C C . GLU A 1 809 ? 26.053 83.402 1.541 1.00 49.07 804 GLU A C 1
ATOM 6134 O O . GLU A 1 809 ? 26.388 83.027 0.416 1.00 51.68 804 GLU A O 1
ATOM 6140 N N . ALA A 1 810 ? 25.027 84.218 1.762 1.00 47.42 805 ALA A N 1
ATOM 6141 C CA . ALA A 1 810 ? 24.198 84.738 0.680 1.00 53.70 805 ALA A CA 1
ATOM 6142 C C . ALA A 1 810 ? 25.014 85.557 -0.315 1.00 53.81 805 ALA A C 1
ATOM 6143 O O . ALA A 1 810 ? 24.790 85.485 -1.523 1.00 47.20 805 ALA A O 1
ATOM 6145 N N . LEU A 1 811 ? 25.964 86.330 0.200 1.00 51.91 806 LEU A N 1
ATOM 6146 C CA . LEU A 1 811 ? 26.797 87.178 -0.645 1.00 51.29 806 LEU A CA 1
ATOM 6147 C C . LEU A 1 811 ? 27.708 86.339 -1.535 1.00 48.78 806 LEU A C 1
ATOM 6148 O O . LEU A 1 811 ? 27.875 86.630 -2.721 1.00 43.58 806 LEU A O 1
ATOM 6153 N N . MET A 1 812 ? 28.286 85.289 -0.960 1.00 52.13 807 MET A N 1
ATOM 6154 C CA . MET A 1 812 ? 29.167 84.406 -1.714 1.00 51.06 807 MET A CA 1
ATOM 6155 C C . MET A 1 812 ? 28.371 83.593 -2.727 1.00 49.12 807 MET A C 1
ATOM 6156 O O . MET A 1 812 ? 28.834 83.353 -3.840 1.00 46.61 807 MET A O 1
ATOM 6161 N N . ARG A 1 813 ? 27.171 83.175 -2.337 1.00 46.80 808 ARG A N 1
ATOM 6162 C CA . ARG A 1 813 ? 26.288 82.453 -3.246 1.00 54.02 808 ARG A CA 1
ATOM 6163 C C . ARG A 1 813 ? 25.925 83.323 -4.446 1.00 51.76 808 ARG A C 1
ATOM 6164 O O . ARG A 1 813 ? 26.068 82.904 -5.597 1.00 42.40 808 ARG A O 1
ATOM 6172 N N . ALA A 1 814 ? 25.466 84.540 -4.164 1.00 48.54 809 ALA A N 1
ATOM 6173 C CA . ALA A 1 814 ? 25.100 85.497 -5.205 1.00 43.81 809 ALA A CA 1
ATOM 6174 C C . ALA A 1 814 ? 26.275 85.802 -6.128 1.00 44.13 809 ALA A C 1
ATOM 6175 O O . ALA A 1 814 ? 26.101 85.986 -7.334 1.00 47.94 809 ALA A O 1
ATOM 6177 N N . SER A 1 815 ? 27.471 85.852 -5.549 1.00 42.99 810 SER A N 1
ATOM 6178 C CA . SER A 1 815 ? 28.689 86.113 -6.309 1.00 42.49 810 SER A CA 1
ATOM 6179 C C . SER A 1 815 ? 28.981 84.975 -7.278 1.00 47.43 810 SER A C 1
ATOM 6180 O O . SER A 1 815 ? 29.286 85.208 -8.449 1.00 48.95 810 SER A O 1
ATOM 6183 N N . MET A 1 816 ? 28.890 83.745 -6.777 1.00 48.61 811 MET A N 1
ATOM 6184 C CA . MET A 1 816 ? 29.037 82.557 -7.610 1.00 48.47 811 MET A CA 1
ATOM 6185 C C . MET A 1 816 ? 28.029 82.591 -8.750 1.00 42.69 811 MET A C 1
ATOM 6186 O O . MET A 1 816 ? 28.363 82.288 -9.896 1.00 48.28 811 MET A O 1
ATOM 6191 N N . GLY A 1 817 ? 26.798 82.968 -8.420 1.00 46.20 812 GLY A N 1
ATOM 6192 C CA . GLY A 1 817 ? 25.735 83.065 -9.401 1.00 47.81 812 GLY A CA 1
ATOM 6193 C C . GLY A 1 817 ? 26.066 84.024 -10.525 1.00 48.13 812 GLY A C 1
ATOM 6194 O O . GLY A 1 817 ? 25.853 83.714 -11.694 1.00 44.15 812 GLY A O 1
ATOM 6195 N N . VAL A 1 818 ? 26.603 85.187 -10.169 1.00 46.62 813 VAL A N 1
ATOM 6196 C CA . VAL A 1 818 ? 26.944 86.207 -11.155 1.00 44.27 813 VAL A CA 1
ATOM 6197 C C . VAL A 1 818 ? 28.094 85.757 -12.053 1.00 45.45 813 VAL A C 1
ATOM 6198 O O . VAL A 1 818 ? 28.076 85.999 -13.263 1.00 44.55 813 VAL A O 1
ATOM 6202 N N . ILE A 1 819 ? 29.084 85.098 -11.460 1.00 42.08 814 ILE A N 1
ATOM 6203 C CA . ILE A 1 819 ? 30.199 84.545 -12.221 1.00 44.31 814 ILE A CA 1
ATOM 6204 C C . ILE A 1 819 ? 29.692 83.582 -13.292 1.00 49.44 814 ILE A C 1
ATOM 6205 O O . ILE A 1 819 ? 30.084 83.664 -14.455 1.00 49.37 814 ILE A O 1
ATOM 6210 N N . GLY A 1 820 ? 28.800 82.684 -12.890 1.00 48.86 815 GLY A N 1
ATOM 6211 C CA . GLY A 1 820 ? 28.188 81.743 -13.809 1.00 55.80 815 GLY A CA 1
ATOM 6212 C C . GLY A 1 820 ? 27.351 82.440 -14.866 1.00 55.34 815 GLY A C 1
ATOM 6213 O O . GLY A 1 820 ? 27.441 82.117 -16.049 1.00 57.89 815 GLY A O 1
ATOM 6214 N N . ASP A 1 821 ? 26.533 83.398 -14.434 1.00 53.42 816 ASP A N 1
ATOM 6215 C CA . ASP A 1 821 ? 25.699 84.180 -15.346 1.00 51.32 816 ASP A CA 1
ATOM 6216 C C . ASP A 1 821 ? 26.540 84.873 -16.408 1.00 47.65 816 ASP A C 1
ATOM 6217 O O . ASP A 1 821 ? 26.187 84.875 -17.587 1.00 47.21 816 ASP A O 1
ATOM 6222 N N . LEU A 1 822 ? 27.656 85.457 -15.982 1.00 44.31 817 LEU A N 1
ATOM 6223 C CA . LEU A 1 822 ? 28.557 86.156 -16.892 1.00 48.86 817 LEU A CA 1
ATOM 6224 C C . LEU A 1 822 ? 29.149 85.214 -17.933 1.00 51.13 817 LEU A C 1
ATOM 6225 O O . LEU A 1 822 ? 29.300 85.581 -19.099 1.00 54.65 817 LEU A O 1
ATOM 6230 N N . ALA A 1 823 ? 29.485 84.003 -17.499 1.00 52.64 818 ALA A N 1
ATOM 6231 C CA . ALA A 1 823 ? 30.020 82.976 -18.388 1.00 54.10 818 ALA A CA 1
ATOM 6232 C C . ALA A 1 823 ? 29.011 82.633 -19.475 1.00 52.40 818 ALA A C 1
ATOM 6233 O O . ALA A 1 823 ? 29.356 82.536 -20.655 1.00 60.13 818 ALA A O 1
ATOM 6235 N N . ASP A 1 824 ? 27.761 82.454 -19.062 1.00 49.28 819 ASP A N 1
ATOM 6236 C CA . ASP A 1 824 ? 26.671 82.177 -19.987 1.00 56.00 819 ASP A CA 1
ATOM 6237 C C . ASP A 1 824 ? 26.451 83.335 -20.952 1.00 62.52 819 ASP A C 1
ATOM 6238 O O . ASP A 1 824 ? 26.271 83.128 -22.151 1.00 70.03 819 ASP A O 1
ATOM 6243 N N . ALA A 1 825 ? 26.473 84.553 -20.419 1.00 64.27 820 ALA A N 1
ATOM 6244 C CA . ALA A 1 825 ? 26.162 85.744 -21.204 1.00 52.98 820 ALA A CA 1
ATOM 6245 C C . ALA A 1 825 ? 27.228 86.034 -22.253 1.00 52.80 820 ALA A C 1
ATOM 6246 O O . ALA A 1 825 ? 26.933 86.600 -23.306 1.00 60.64 820 ALA A O 1
ATOM 6248 N N . TYR A 1 826 ? 28.466 85.661 -21.957 1.00 52.21 821 TYR A N 1
ATOM 6249 C CA . TYR A 1 826 ? 29.554 85.832 -22.909 1.00 62.73 821 TYR A CA 1
ATOM 6250 C C . TYR A 1 826 ? 30.309 84.522 -23.084 1.00 72.54 821 TYR A C 1
ATOM 6251 O O . TYR A 1 826 ? 31.359 84.317 -22.475 1.00 73.94 821 TYR A O 1
ATOM 6260 N N . PRO A 1 827 ? 29.764 83.625 -23.920 1.00 71.29 822 PRO A N 1
ATOM 6261 C CA . PRO A 1 827 ? 30.351 82.306 -24.166 1.00 78.72 822 PRO A CA 1
ATOM 6262 C C . PRO A 1 827 ? 31.547 82.396 -25.101 1.00 83.53 822 PRO A C 1
ATOM 6263 O O . PRO A 1 827 ? 32.046 83.495 -25.327 1.00 80.33 822 PRO A O 1
ATOM 6267 N N . ASN A 1 828 ? 31.970 81.257 -25.648 1.00 82.21 823 ASN A N 1
ATOM 6268 C CA . ASN A 1 828 ? 33.164 81.147 -26.494 1.00 88.43 823 ASN A CA 1
ATOM 6269 C C . ASN A 1 828 ? 34.318 82.056 -26.062 1.00 84.52 823 ASN A C 1
ATOM 6270 O O . ASN A 1 828 ? 34.925 82.743 -26.886 1.00 80.39 823 ASN A O 1
ATOM 6275 N N . GLY A 1 829 ? 34.596 82.061 -24.761 1.00 87.76 824 GLY A N 1
ATOM 6276 C CA . GLY A 1 829 ? 35.791 82.679 -24.208 1.00 86.42 824 GLY A CA 1
ATOM 6277 C C . GLY A 1 829 ? 36.044 84.144 -24.508 1.00 82.77 824 GLY A C 1
ATOM 6278 O O . GLY A 1 829 ? 37.135 84.511 -24.939 1.00 88.01 824 GLY A O 1
ATOM 6279 N N . GLN A 1 830 ? 35.045 84.987 -24.274 1.00 82.62 825 GLN A N 1
ATOM 6280 C CA . GLN A 1 830 ? 35.234 86.429 -24.393 1.00 79.41 825 GLN A CA 1
ATOM 6281 C C . GLN A 1 830 ? 35.716 86.988 -23.061 1.00 74.41 825 GLN A C 1
ATOM 6282 O O . GLN A 1 830 ? 36.249 88.096 -22.991 1.00 73.80 825 GLN A O 1
ATOM 6288 N N . LEU A 1 831 ? 35.521 86.205 -22.005 1.00 74.94 826 LEU A N 1
ATOM 6289 C CA . LEU A 1 831 ? 35.937 86.595 -20.664 1.00 76.68 826 LEU A CA 1
ATOM 6290 C C . LEU A 1 831 ? 36.907 85.580 -20.077 1.00 77.12 826 LEU A C 1
ATOM 6291 O O . LEU A 1 831 ? 37.128 85.553 -18.864 1.00 67.06 826 LEU A O 1
ATOM 6296 N N . ALA A 1 832 ? 37.475 84.743 -20.941 1.00 80.18 827 ALA A N 1
ATOM 6297 C CA . ALA A 1 832 ? 38.398 83.695 -20.514 1.00 80.45 827 ALA A CA 1
ATOM 6298 C C . ALA A 1 832 ? 39.574 84.278 -19.739 1.00 77.16 827 ALA A C 1
ATOM 6299 O O . ALA A 1 832 ? 40.027 83.696 -18.755 1.00 75.52 827 ALA A O 1
ATOM 6301 N N . ASP A 1 833 ? 40.052 85.437 -20.184 1.00 77.69 828 ASP A N 1
ATOM 6302 C CA . ASP A 1 833 ? 41.148 86.133 -19.516 1.00 80.78 828 ASP A CA 1
ATOM 6303 C C . ASP A 1 833 ? 40.803 86.486 -18.075 1.00 72.02 828 ASP A C 1
ATOM 6304 O O . ASP A 1 833 ? 41.559 86.189 -17.149 1.00 65.73 828 ASP A O 1
ATOM 6309 N N . ALA A 1 834 ? 39.656 87.129 -17.895 1.00 72.64 829 ALA A N 1
ATOM 6310 C CA . ALA A 1 834 ? 39.232 87.576 -16.575 1.00 65.82 829 ALA A CA 1
ATOM 6311 C C . ALA A 1 834 ? 38.891 86.407 -15.653 1.00 68.64 829 ALA A C 1
ATOM 6312 O O . ALA A 1 834 ? 38.954 86.537 -14.431 1.00 74.96 829 ALA A O 1
ATOM 6314 N N . PHE A 1 835 ? 38.532 85.269 -16.237 1.00 64.79 830 PHE A N 1
ATOM 6315 C CA . PHE A 1 835 ? 38.119 84.108 -15.453 1.00 70.34 830 PHE A CA 1
ATOM 6316 C C . PHE A 1 835 ? 39.295 83.258 -14.984 1.00 79.07 830 PHE A C 1
ATOM 6317 O O . PHE A 1 835 ? 39.252 82.679 -13.898 1.00 82.53 830 PHE A O 1
ATOM 6325 N N . ARG A 1 836 ? 40.344 83.190 -15.798 1.00 76.36 831 ARG A N 1
ATOM 6326 C CA . ARG A 1 836 ? 41.506 82.366 -15.476 1.00 83.12 831 ARG A CA 1
ATOM 6327 C C . ARG A 1 836 ? 42.395 83.026 -14.425 1.00 81.96 831 ARG A C 1
ATOM 6328 O O . ARG A 1 836 ? 43.390 82.443 -13.993 1.00 86.64 831 ARG A O 1
ATOM 6336 N N . GLN A 1 837 ? 42.038 84.244 -14.022 1.00 83.84 832 GLN A N 1
ATOM 6337 C CA . GLN A 1 837 ? 42.734 84.922 -12.934 1.00 76.83 832 GLN A CA 1
ATOM 6338 C C . GLN A 1 837 ? 42.647 84.083 -11.666 1.00 79.26 832 GLN A C 1
ATOM 6339 O O . GLN A 1 837 ? 41.654 83.389 -11.437 1.00 79.95 832 GLN A O 1
ATOM 6345 N N . ASP A 1 838 ? 43.689 84.147 -10.846 1.00 82.69 833 ASP A N 1
ATOM 6346 C CA . ASP A 1 838 ? 43.808 83.257 -9.698 1.00 77.24 833 ASP A CA 1
ATOM 6347 C C . ASP A 1 838 ? 42.826 83.574 -8.574 1.00 64.24 833 ASP A C 1
ATOM 6348 O O . ASP A 1 838 ? 42.364 82.666 -7.881 1.00 60.29 833 ASP A O 1
ATOM 6353 N N . TRP A 1 839 ? 42.502 84.850 -8.392 1.00 69.42 834 TRP A N 1
ATOM 6354 C CA . TRP A 1 839 ? 41.604 85.235 -7.307 1.00 65.03 834 TRP A CA 1
ATOM 6355 C C . TRP A 1 839 ? 40.190 84.729 -7.566 1.00 61.02 834 TRP A C 1
ATOM 6356 O O . TRP A 1 839 ? 39.442 84.451 -6.629 1.00 66.56 834 TRP A O 1
ATOM 6367 N N . ILE A 1 840 ? 39.834 84.603 -8.840 1.00 62.74 835 ILE A N 1
ATOM 6368 C CA . ILE A 1 840 ? 38.553 84.020 -9.221 1.00 61.27 835 ILE A CA 1
ATOM 6369 C C . ILE A 1 840 ? 38.471 82.567 -8.776 1.00 59.35 835 ILE A C 1
ATOM 6370 O O . ILE A 1 840 ? 37.555 82.178 -8.051 1.00 59.57 835 ILE A O 1
ATOM 6375 N N . THR A 1 841 ? 39.438 81.774 -9.230 1.00 60.12 836 THR A N 1
ATOM 6376 C CA . THR A 1 841 ? 39.518 80.357 -8.896 1.00 63.26 836 THR A CA 1
ATOM 6377 C C . THR A 1 841 ? 39.529 80.150 -7.388 1.00 63.21 836 THR A C 1
ATOM 6378 O O . THR A 1 841 ? 38.822 79.292 -6.863 1.00 64.28 836 THR A O 1
ATOM 6382 N N . ALA A 1 842 ? 40.330 80.957 -6.700 1.00 67.92 837 ALA A N 1
ATOM 6383 C CA . ALA A 1 842 ? 40.421 80.900 -5.246 1.00 62.68 837 ALA A CA 1
ATOM 6384 C C . ALA A 1 842 ? 39.081 81.214 -4.592 1.00 63.39 837 ALA A C 1
ATOM 6385 O O . ALA A 1 842 ? 38.681 80.557 -3.630 1.00 60.73 837 ALA A O 1
ATOM 6387 N N . MET A 1 843 ? 38.392 82.218 -5.126 1.00 62.56 838 MET A N 1
ATOM 6388 C CA . MET A 1 843 ? 37.091 82.629 -4.609 1.00 60.14 838 MET A CA 1
ATOM 6389 C C . MET A 1 843 ? 36.074 81.498 -4.697 1.00 64.14 838 MET A C 1
ATOM 6390 O O . MET A 1 843 ? 35.369 81.206 -3.733 1.00 58.48 838 MET A O 1
ATOM 6395 N N . ILE A 1 844 ? 36.007 80.867 -5.864 1.00 60.98 839 ILE A N 1
ATOM 6396 C CA . ILE A 1 844 ? 35.074 79.773 -6.100 1.00 63.22 839 ILE A CA 1
ATOM 6397 C C . ILE A 1 844 ? 35.430 78.551 -5.270 1.00 68.14 839 ILE A C 1
ATOM 6398 O O . ILE A 1 844 ? 34.564 77.948 -4.631 1.00 65.54 839 ILE A O 1
ATOM 6403 N N . ARG A 1 845 ? 36.709 78.191 -5.284 1.00 68.50 840 ARG A N 1
ATOM 6404 C CA . ARG A 1 845 ? 37.183 77.031 -4.540 1.00 70.78 840 ARG A CA 1
ATOM 6405 C C . ARG A 1 845 ? 36.902 77.175 -3.048 1.00 66.66 840 ARG A C 1
ATOM 6406 O O . ARG A 1 845 ? 36.489 76.218 -2.396 1.00 63.78 840 ARG A O 1
ATOM 6414 N N . GLU A 1 846 ? 37.119 78.374 -2.515 1.00 70.12 841 GLU A N 1
ATOM 6415 C CA . GLU A 1 846 ? 36.831 78.646 -1.110 1.00 62.74 841 GLU A CA 1
ATOM 6416 C C . GLU A 1 846 ? 35.348 78.466 -0.818 1.00 65.14 841 GLU A C 1
ATOM 6417 O O . GLU A 1 846 ? 34.965 77.954 0.234 1.00 68.07 841 GLU A O 1
ATOM 6423 N N . THR A 1 847 ? 34.518 78.889 -1.763 1.00 60.60 842 THR A N 1
ATOM 6424 C CA . THR A 1 847 ? 33.075 78.856 -1.589 1.00 59.84 842 THR A CA 1
ATOM 6425 C C . THR A 1 847 ? 32.547 77.428 -1.636 1.00 71.61 842 THR A C 1
ATOM 6426 O O . THR A 1 847 ? 31.678 77.053 -0.848 1.00 74.71 842 THR A O 1
ATOM 6430 N N . ARG A 1 848 ? 33.071 76.630 -2.561 1.00 63.40 843 ARG A N 1
ATOM 6431 C CA . ARG A 1 848 ? 32.601 75.259 -2.706 1.00 70.61 843 ARG A CA 1
ATOM 6432 C C . ARG A 1 848 ? 33.129 74.371 -1.581 1.00 74.64 843 ARG A C 1
ATOM 6433 O O . ARG A 1 848 ? 32.514 73.362 -1.239 1.00 72.14 843 ARG A O 1
ATOM 6441 N N . SER A 1 849 ? 34.253 74.763 -0.989 1.00 74.26 844 SER A N 1
ATOM 6442 C CA . SER A 1 849 ? 34.913 73.932 0.015 1.00 74.00 844 SER A CA 1
ATOM 6443 C C . SER A 1 849 ? 34.502 74.259 1.450 1.00 78.04 844 SER A C 1
ATOM 6444 O O . SER A 1 849 ? 34.916 73.575 2.386 1.00 78.18 844 SER A O 1
ATOM 6447 N N . ASN A 1 850 ? 33.698 75.302 1.626 1.00 80.89 845 ASN A N 1
ATOM 6448 C CA . ASN A 1 850 ? 33.213 75.656 2.955 1.00 80.05 845 ASN A CA 1
ATOM 6449 C C . ASN A 1 850 ? 32.122 74.689 3.400 1.00 81.27 845 ASN A C 1
ATOM 6450 O O . ASN A 1 850 ? 30.981 74.767 2.941 1.00 75.62 845 ASN A O 1
ATOM 6455 N N . ARG A 1 851 ? 32.473 73.790 4.314 1.00 85.06 846 ARG A N 1
ATOM 6456 C CA . ARG A 1 851 ? 31.537 72.783 4.802 1.00 88.81 846 ARG A CA 1
ATOM 6457 C C . ARG A 1 851 ? 30.395 73.391 5.615 1.00 81.65 846 ARG A C 1
ATOM 6458 O O . ARG A 1 851 ? 29.376 72.739 5.845 1.00 80.25 846 ARG A O 1
ATOM 6466 N N . GLU A 1 852 ? 30.562 74.639 6.045 1.00 80.52 847 GLU A N 1
ATOM 6467 C CA . GLU A 1 852 ? 29.542 75.313 6.846 1.00 83.99 847 GLU A CA 1
ATOM 6468 C C . GLU A 1 852 ? 28.460 75.964 5.989 1.00 79.48 847 GLU A C 1
ATOM 6469 O O . GLU A 1 852 ? 27.425 76.390 6.504 1.00 81.08 847 GLU A O 1
ATOM 6475 N N . PHE A 1 853 ? 28.701 76.047 4.685 1.00 76.55 848 PHE A N 1
ATOM 6476 C CA . PHE A 1 853 ? 27.710 76.599 3.768 1.00 77.05 848 PHE A CA 1
ATOM 6477 C C . PHE A 1 853 ? 26.639 75.567 3.431 1.00 80.52 848 PHE A C 1
ATOM 6478 O O . PHE A 1 853 ? 26.863 74.364 3.552 1.00 85.18 848 PHE A O 1
ATOM 6486 N N . GLY A 1 854 ? 25.477 76.047 2.999 1.00 76.02 849 GLY A N 1
ATOM 6487 C CA . GLY A 1 854 ? 24.369 75.177 2.648 1.00 68.40 849 GLY A CA 1
ATOM 6488 C C . GLY A 1 854 ? 24.552 74.503 1.303 1.00 70.08 849 GLY A C 1
ATOM 6489 O O . GLY A 1 854 ? 25.572 74.689 0.641 1.00 70.38 849 GLY A O 1
ATOM 6490 N N . ALA A 1 855 ? 23.555 73.724 0.896 1.00 76.93 850 ALA A N 1
ATOM 6491 C CA . ALA A 1 855 ? 23.634 72.964 -0.347 1.00 78.38 850 ALA A CA 1
ATOM 6492 C C . ALA A 1 855 ? 23.444 73.848 -1.576 1.00 75.91 850 ALA A C 1
ATOM 6493 O O . ALA A 1 855 ? 24.101 73.644 -2.596 1.00 67.37 850 ALA A O 1
ATOM 6495 N N . ARG A 1 856 ? 22.540 74.821 -1.476 1.00 75.79 851 ARG A N 1
ATOM 6496 C CA . ARG A 1 856 ? 22.308 75.777 -2.558 1.00 79.58 851 ARG A CA 1
ATOM 6497 C C . ARG A 1 856 ? 23.610 76.447 -2.976 1.00 72.45 851 ARG A C 1
ATOM 6498 O O . ARG A 1 856 ? 23.966 76.472 -4.155 1.00 69.86 851 ARG A O 1
ATOM 6506 N N . THR A 1 857 ? 24.309 76.985 -1.984 1.00 71.04 852 THR A N 1
ATOM 6507 C CA . THR A 1 857 ? 25.536 77.740 -2.199 1.00 66.37 852 THR A CA 1
ATOM 6508 C C . THR A 1 857 ? 26.635 76.893 -2.831 1.00 66.07 852 THR A C 1
ATOM 6509 O O . THR A 1 857 ? 27.275 77.311 -3.798 1.00 60.75 852 THR A O 1
ATOM 6513 N N . ILE A 1 858 ? 26.847 75.704 -2.279 1.00 62.93 853 ILE A N 1
ATOM 6514 C CA . ILE A 1 858 ? 27.892 74.809 -2.758 1.00 65.86 853 ILE A CA 1
ATOM 6515 C C . ILE A 1 858 ? 27.600 74.343 -4.184 1.00 66.16 853 ILE A C 1
ATOM 6516 O O . ILE A 1 858 ? 28.511 74.211 -5.003 1.00 66.03 853 ILE A O 1
ATOM 6521 N N . GLU A 1 859 ? 26.325 74.112 -4.483 1.00 63.34 854 GLU A N 1
ATOM 6522 C CA . GLU A 1 859 ? 25.916 73.753 -5.837 1.00 70.59 854 GLU A CA 1
ATOM 6523 C C . GLU A 1 859 ? 26.138 74.915 -6.798 1.00 63.12 854 GLU A C 1
ATOM 6524 O O . GLU A 1 859 ? 26.574 74.721 -7.934 1.00 60.92 854 GLU A O 1
ATOM 6530 N N . THR A 1 860 ? 25.831 76.123 -6.337 1.00 64.19 855 THR A N 1
ATOM 6531 C CA . THR A 1 860 ? 26.038 77.324 -7.136 1.00 57.26 855 THR A CA 1
ATOM 6532 C C . THR A 1 860 ? 27.524 77.531 -7.400 1.00 57.44 855 THR A C 1
ATOM 6533 O O . THR A 1 860 ? 27.924 77.967 -8.480 1.00 63.13 855 THR A O 1
ATOM 6537 N N . ALA A 1 861 ? 28.339 77.209 -6.400 1.00 52.01 856 ALA A N 1
ATOM 6538 C CA . ALA A 1 861 ? 29.786 77.317 -6.521 1.00 51.77 856 ALA A CA 1
ATOM 6539 C C . ALA A 1 861 ? 30.322 76.288 -7.509 1.00 65.29 856 ALA A C 1
ATOM 6540 O O . ALA A 1 861 ? 31.259 76.563 -8.260 1.00 72.01 856 ALA A O 1
ATOM 6542 N N . ARG A 1 862 ? 29.724 75.101 -7.502 1.00 57.74 857 ARG A N 1
ATOM 6543 C CA . ARG A 1 862 ? 30.107 74.056 -8.443 1.00 65.97 857 ARG A CA 1
ATOM 6544 C C . ARG A 1 862 ? 29.737 74.454 -9.864 1.00 66.61 857 ARG A C 1
ATOM 6545 O O . ARG A 1 862 ? 30.516 74.248 -10.797 1.00 66.10 857 ARG A O 1
ATOM 6553 N N . TRP A 1 863 ? 28.549 75.028 -10.024 1.00 68.22 858 TRP A N 1
ATOM 6554 C CA . TRP A 1 863 ? 28.119 75.531 -11.322 1.00 64.71 858 TRP A CA 1
ATOM 6555 C C . TRP A 1 863 ? 29.070 76.613 -11.809 1.00 59.95 858 TRP A C 1
ATOM 6556 O O . TRP A 1 863 ? 29.432 76.649 -12.983 1.00 53.91 858 TRP A O 1
ATOM 6567 N N . ALA A 1 864 ? 29.475 77.488 -10.892 1.00 65.89 859 ALA A N 1
ATOM 6568 C CA . ALA A 1 864 ? 30.413 78.556 -11.210 1.00 59.36 859 ALA A CA 1
ATOM 6569 C C . ALA A 1 864 ? 31.733 77.982 -11.708 1.00 61.61 859 ALA A C 1
ATOM 6570 O O . ALA A 1 864 ? 32.262 78.428 -12.721 1.00 57.88 859 ALA A O 1
ATOM 6572 N N . ARG A 1 865 ? 32.252 76.986 -10.995 1.00 56.26 860 ARG A N 1
ATOM 6573 C CA . ARG A 1 865 ? 33.497 76.331 -11.384 1.00 62.60 860 ARG A CA 1
ATOM 6574 C C . ARG A 1 865 ? 33.398 75.749 -12.788 1.00 62.25 860 ARG A C 1
ATOM 6575 O O . ARG A 1 865 ? 34.276 75.964 -13.625 1.00 62.95 860 ARG A O 1
ATOM 6583 N N . GLU A 1 866 ? 32.316 75.016 -13.035 1.00 66.37 861 GLU A N 1
ATOM 6584 C CA . GLU A 1 866 ? 32.088 74.392 -14.329 1.00 70.19 861 GLU A CA 1
ATOM 6585 C C . GLU A 1 866 ? 31.965 75.455 -15.415 1.00 66.25 861 GLU A C 1
ATOM 6586 O O . GLU A 1 866 ? 32.556 75.325 -16.484 1.00 62.74 861 GLU A O 1
ATOM 6592 N N . GLN A 1 867 ? 31.208 76.511 -15.131 1.00 70.69 862 GLN A N 1
ATOM 6593 C CA . GLN A 1 867 ? 31.056 77.636 -16.059 1.00 63.22 862 GLN A CA 1
ATOM 6594 C C . GLN A 1 867 ? 32.393 78.276 -16.408 1.00 59.86 862 GLN A C 1
ATOM 6595 O O . GLN A 1 867 ? 32.673 78.616 -17.559 1.00 68.07 862 GLN A O 1
ATOM 6601 N N . VAL A 1 868 ? 33.213 78.450 -15.379 1.00 59.33 863 VAL A N 1
ATOM 6602 C CA . VAL A 1 868 ? 34.591 78.917 -15.546 1.00 63.81 863 VAL A CA 1
ATOM 6603 C C . VAL A 1 868 ? 35.332 77.961 -16.472 1.00 70.15 863 VAL A C 1
ATOM 6604 O O . VAL A 1 868 ? 35.631 78.344 -17.574 1.00 74.37 863 VAL A O 1
ATOM 6608 N N . LYS A 1 869 ? 35.515 76.703 -16.077 1.00 62.31 864 LYS A N 1
ATOM 6609 C CA . LYS A 1 869 ? 36.162 75.689 -16.912 1.00 72.25 864 LYS A CA 1
ATOM 6610 C C . LYS A 1 869 ? 35.696 75.659 -18.374 1.00 80.70 864 LYS A C 1
ATOM 6611 O O . LYS A 1 869 ? 36.518 75.538 -19.272 1.00 86.78 864 LYS A O 1
ATOM 6617 N N . ARG A 1 870 ? 34.394 75.791 -18.615 1.00 74.59 865 ARG A N 1
ATOM 6618 C CA . ARG A 1 870 ? 33.887 75.797 -19.989 1.00 80.56 865 ARG A CA 1
ATOM 6619 C C . ARG A 1 870 ? 34.241 77.102 -20.701 1.00 79.69 865 ARG A C 1
ATOM 6620 O O . ARG A 1 870 ? 34.158 77.194 -21.925 1.00 83.69 865 ARG A O 1
ATOM 6628 N N . GLN A 1 871 ? 34.629 78.112 -19.928 1.00 88.30 866 GLN A N 1
ATOM 6629 C CA . GLN A 1 871 ? 35.140 79.362 -20.484 1.00 82.97 866 GLN A CA 1
ATOM 6630 C C . GLN A 1 871 ? 36.611 79.241 -20.896 1.00 87.45 866 GLN A C 1
ATOM 6631 O O . GLN A 1 871 ? 36.994 79.709 -21.968 1.00 86.32 866 GLN A O 1
ATOM 6637 N N . ILE A 1 872 ? 37.447 78.636 -20.050 1.00 83.79 867 ILE A N 1
ATOM 6638 C CA . ILE A 1 872 ? 38.903 78.643 -20.301 1.00 90.31 867 ILE A CA 1
ATOM 6639 C C . ILE A 1 872 ? 39.242 78.152 -21.714 1.00 96.68 867 ILE A C 1
ATOM 6640 O O . ILE A 1 872 ? 40.111 78.708 -22.388 1.00 94.65 867 ILE A O 1
ATOM 6645 N N . ALA A 1 873 ? 38.569 77.093 -22.150 1.00 92.68 868 ALA A N 1
ATOM 6646 C CA . ALA A 1 873 ? 38.786 76.570 -23.494 1.00 99.70 868 ALA A CA 1
ATOM 6647 C C . ALA A 1 873 ? 37.692 77.033 -24.454 1.00 103.11 868 ALA A C 1
ATOM 6648 O O . ALA A 1 873 ? 36.522 76.680 -24.297 1.00 103.37 868 ALA A O 1
ATOM 6650 N N . GLY A 1 874 ? 38.081 77.823 -25.451 1.00 103.06 869 GLY A N 1
ATOM 6651 C CA . GLY A 1 874 ? 37.149 78.288 -26.462 1.00 100.88 869 GLY A CA 1
ATOM 6652 C C . GLY A 1 874 ? 37.093 77.340 -27.644 1.00 103.10 869 GLY A C 1
ATOM 6653 O O . GLY A 1 874 ? 37.795 76.328 -27.671 1.00 104.04 869 GLY A O 1
#

InterPro domains:
  IPR001494 Importin-beta, N-terminal domain [PF03810] (25-105)
  IPR001494 Importin-beta, N-terminal domain [PS50166] (25-106)
  IPR001494 Importin-beta, N-terminal domain [SM00913] (25-106)
  IPR011989 Armadillo-like helical [G3DSA:1.25.10.10] (1-877)
  IPR016024 Armadillo-type fold [SSF48371] (7-866)
  IPR040122 Importin beta family [PTHR10527] (11-821)
  IPR058584 Importin subunit beta-1/Transportin-1-like, TPR repeats [PF25574] (456-843)

Nearest PDB structures (foldseek):
  4xri-assembly1_A  TM=1.001E+00  e=1.314E-99  Thermochaetoides thermophila DSM 1495
  4xrk-assembly1_A  TM=9.067E-01  e=6.958E-80  Thermochaetoides thermophila DSM 1495
  2bku-assembly1_B  TM=7.630E-01  e=1.743E-45  Saccharomyces cerevisiae
  8gcn-assembly1_A  TM=9.202E-01  e=5.887E-41  Homo sapiens
  2q5d-assembly2_B  TM=8.702E-01  e=4.821E-37  Homo sapiens

Radius of gyration: 32.71 Å; Cα contacts (8 Å, |Δi|>4): 1213; chains: 1; bounding box: 69×77×86 Å

CATH classification: 1.25.10.10

Secondary structure (DSSP, 8-state):
-HHHHHHHHHT-SSHHHHHHHHHHHHHHHHH-HHHHHHHHHHHHH-TTS-HHHHHHHHHHHHTTS--SSHHHHHHHHHHHHHSS-HHHHHHHHHHHHHHTT-S-HHHHHHHHHHHHHHHHHHTTTT--TTHHHHHHHHHHHS-HHHHHHHHHHHHHHHH---HHHHHHHGGGHHHHHHHHHHHHSTT---HHHHHHHHHHHHHTHHHHTGGG-SHHHHHHHHHHHHHHHT-SSHHHHHHHHHHHHHHHHHHGGG-HHHIIIIIHHHHHHHHT-SSHHHHHHHHHHHHHHHHHHHHHHHHHHS-SSGGGPPP---HHHHHHHHHHHHHHHHHT---SSSPTT---HHHHHHHHHHHHHHHHGGGGHHHHHHHHHHHTT-SSHHHHHHHHHHHHHTSSSS-HHHHHHHHHHHHHHHHHGGG-S-HHHHHHHHHHHHHHHHHHGGGS-IIIIIHHHHHHHHHHHHH-GGGHHHHHHHHHHHHHHT---TT-S--TTHHHHHHHHHHHHHHT--SSS-HHHHHHHHHHHHHHHHT--GGGHHHHHHHHHHHHHHHHHHHHHHTT--SHHHHHHHHHHHHHHHHHHHHHHHHHGGGGGGGHHHHHHHHHHHHTT--SS-SHHHHHHHHHHHHHHHHGGGGGGGHHHHHHHHHHHHH-TTSHHHHHHHHHHHHHHHHHHGGGGGGGHHHHHHHHHHHH--S-TT-TTHHHHHHHHHHHHHHHGGGGHHHHHHHHHHHHHHTT----TT--HHHHHHHHHHHHHHHHHHHHHHHHHHHTT-HHHHGGGHHHHHHHHHHHHT-S---HHHHHHHHHHHHHHHHHSTTTSSHHHHSSHHHHHHHHHHHH-TTS-HHHHHHHHHHHHHHHHHH--

Solvent-accessible surface area: 39450 Å² total; per-residue (Å²): 123,109,28,46,106,32,1,79,28,18,95,19,137,79,49,100,73,114,104,40,0,64,122,79,20,71,116,32,16,132,97,73,13,21,97,22,0,37,50,0,0,95,8,0,27,63,102,109,21,113,11,58,10,2,21,13,0,0,56,16,0,44,70,8,0,16,32,235,82,174,60,167,33,55,59,40,51,41,38,0,47,125,104,19,68,100,139,9,37,72,111,0,22,82,17,0,27,93,5,0,50,4,100,46,64,123,0,3,73,0,0,0,41,0,0,14,12,0,0,31,11,3,19,52,155,111,79,8,87,109,0,5,120,26,0,25,134,22,3,64,112,15,52,67,44,42,35,34,7,0,0,33,0,0,0,41,1,0,74,44,154,62,114,90,1,41,105,43,0,93,78,62,30,102,46,0,4,41,6,0,0,92,6,1,66,123,120,22,122,41,69,89,1,18,67,10,0,0,54,2,0,7,28,0,2,72,18,2,0,64,73,0,113,94,115,53,54,36,57,61,0,2,88,0,0,20,30,0,2,116,13,193,46,38,140,0,34,27,13,0,1,20,3,0,13,123,0,0,50,80,14,10,95,47,0,124,129,14,9,129,142,30,0,55,36,14,0,31,103,2,2,111,35,156,45,81,68,0,3,57,47,0,1,70,0,1,8,11,0,0,93,43,1,29,42,2,52,82,68,21,74,135,44,170,39,93,149,102,97,91,67,64,41,50,11,0,128,102,1,2,117,88,0,0,59,13,0,2,93,18,8,10,114,34,74,97,127,25,83,130,139,65,116,7,13,10,83,3,0,34,76,0,0,26,37,0,0,64,8,18,12,39,51,0,12,87,20,0,32,108,28,11,128,123,15,30,228,68,102,50,55,41,60,32,11,0,0,0,16,0,10,0,0,1,3,65,39,12,114,60,179,55,1,39,75,38,0,110,108,14,0,114,38,5,22,61,22,14,141,23,164,16,45,54,0,53,33,25,0,0,84,1,0,0,20,0,0,66,31,1,13,112,1,5,63,44,144,87,25,4,66,44,1,10,151,20,0,7,77,6,4,70,101,19,92,119,2,1,64,14,0,2,62,0,0,26,9,0,2,91,120,15,28,40,133,135,72,29,56,114,13,50,8,20,109,41,5,99,106,1,15,70,21,0,28,71,28,0,47,66,98,150,37,83,28,97,19,8,55,17,0,3,85,0,0,3,14,4,0,108,33,8,5,59,81,5,46,85,25,0,36,72,5,0,51,53,0,0,91,39,0,55,90,1,40,75,52,56,162,130,45,137,49,111,116,51,76,86,54,8,16,54,11,3,34,10,1,0,54,0,0,50,4,0,0,110,55,9,61,108,120,1,24,118,34,0,83,86,0,6,111,1,0,22,77,0,19,76,67,40,46,59,194,32,59,2,16,59,14,0,3,22,0,0,20,8,0,0,92,0,5,58,108,96,0,8,122,17,0,156,57,0,5,74,67,0,31,110,8,4,43,57,63,148,65,59,65,34,0,48,51,0,2,30,1,0,9,45,0,2,176,18,7,24,142,109,0,52,83,38,1,74,65,0,0,87,82,1,26,24,5,30,185,60,152,80,115,34,7,119,7,12,14,40,0,0,79,0,0,4,14,0,0,78,5,10,15,19,104,0,73,106,22,4,94,82,0,0,121,24,0,71,80,0,21,102,9,77,29,42,152,139,29,69,188,143,39,40,87,31,10,23,47,0,10,42,2,0,1,53,0,4,17,9,0,1,23,3,0,76,102,34,131,53,34,114,47,0,97,92,42,6,144,31,0,16,61,6,0,47,41,2,24,103,45,117,64,59,34,55,33,3,3,69,19,0,0,15,2,0,0,38,0,6,63,6,8,69,137,27,115,19,18,95,25,0,156,77,123,56,0,69,57,4,3,133,86,1,61,62,49,229,136,37,33,72,182,0,32,108,30,0,130,94,0,67,85,6,10,122,162,6,89,76,94

Sequence (865 aa):
PDINIILENSLSPDATLRHAAEQQLTHAAETNFSQYLLTLVQALANESSEGHIRAAAGIALKNAFSAREFARQAALQAKWLNQTDQETRTRVKQLALETLASPNSKAGQAAAQVIAAIAAIELPRNQWPELMHALVRNASEGGQHQKQASLTAIGFICETQDTDLRNSLVGHSNAILTAVVQGARKEEPNNEVRFAAITALGDSLEFVGNNFKHEGERNYIMQVVCEATQAQDSRIQQGAFGCLNRIMALYYEHMRYYMEKALFGLTILGMKSDDEDVAKLAVEFWSTVCEEEIAIEDDNAQVESSEQMRPFYNFARVATNEVVPVLLQLLTKQDEDASDDEYNISRAAYQCLQLYAQAVGSTIIPPVIQFVEHNLRHADWHFRDAAVSAFGAIMDGPEEKVLEPIVKTGMQPLIAMMEDESIQVRDSTAYALGRITEACSEAIDPNTHLEPLIRSLFNGLMNSPKMAASCCWALMNIAERFAGEPGAAQNPLTPHFNQSVTNLLTVTAPMNGDSTVRTAAYEVLSVFVQNAANDSLSAVASLSTVILQRLEETLPLQQQVVSVEDKLILEDMQTSLCTVLQATVQRLDKEIAPQGDRIMQVLLQILSTCGGKSSVPEGVFAAISALANAMEEEFAKYMEAFAPFLYNALGNQEEPSLCSMAIGLVSDVTRSLGERSQPYCDNFMNYLLGNLRSTTLANQFKPAILQCFGDIASAIGGHFETYLTIVAQVLQQAATITAGPDGSYEMIDYVISLREGIMDAWGGIIGAMKTSNKTNVLQPYVESIFALLNSIANDPNRSEALMRASMGVIGDLADAYPNGQLADAFRQDWITAMIRETRSNREFGARTIETARWAREQVKRQIAG

B-factor: mean 55.0, std 16.76, range [25.52, 126.0]

Foldseek 3Di:
DVLLVLLVLCPDPPVVSVVVSVVVLVVVCVPQVLVSLVVLLVQLLDLVDDLSSNLSSLVSNLQQQADPDDVSNVVSVVCLVPVYDPVSVVNSQVSLLVQQQHPRQSSLQSSLSNNLSNLVNCLLVVNCVCQPVSLLCQLAPNDLSSVLSSLSSLLSNLLPPDPSSLVSCQVCQVSNLCSLLVQLAPVNVDPSSNLSSLLSCLSNVCRNCVLVPDPVSVCSNLVSLLRQCPDPDPSSVLSSLSSLLSCCLRPVVVCPVVCVVGLLPSLLCQCVDPDFRSVLSSLSSLLSVLVVLLVQVVQQVPDDDCVSRDDHDLSLLVSLVRVLVSLLVQLLVDDPPDDPPPDTSNVSSLSSLLSSLQRHAPSNPVVLVVQLVVQCPPPRVSSVLSNLSSLLSNLPHHDLVVCLVVCLVCLVVLLVQCPPPDPSSNLSSLLSLLSCLQRHVVSDDLVPRVVSNLVSLLVCLQPPVSNNLSSLSSLLSNLVNQLDDPQAQDTSCAVVLLVLLVSLCVSLVDLPHDLVSNLSSLVSLLSNLLSGHNPCLVVLLVSLVVLLVQLQVLLVQLVVDDDVVSVVSSLSSLLSSLSSNLSSLLSNQQVCVVCLVSLLVSLLSVLVSDDDDGCNVLSSLSSLLSNLQRNQLPSLVCCVVCVVVLLVQCQDCVVVSSNLSSLVSLLSNCQRNALSCLVCVVSVCVSLVVQVPDPDPLRVNQLSSLLSLLSNLRRNQPVCLVVCVVSLVVLLSLLPQQLPPDHDPVRLVSNQSNLLSSLSNLLSNLVSCQVVVNVVSVVVSVVSLLVSLLVQLPDPRHDLSNLQSSLSNLLSVLSSDDPQPCLVVLPDPSNVVSLVVQLPPPPHDPSSNVSSVSSVVSNVNNNHD